Protein AF-A0A819M1W2-F1 (afdb_monomer)

Sequence (1211 aa):
MIVGWITFFLLILMVIPSSSLICFECVCNFKKFCDCSNTIDRNDSTRCIIDLKYQLNNSSIYLTGANHNSTYLNTNDHYYIDIKQSITHNKKTKDWYTLTHDIIYSCDWNYCNDLKLINIFPLTIKTTINKAWLDKNIYGNGIVAKCHHCPKKFCRNSTYLIDFNQCPIIKCTKRKTCIMSSLTNNILTNEQCFHSECSSKDSSDESNDKDDEQSKIVLNIIIFLAQNRSKFSILKMDIFCTADNCSRSTIFQEIKEQISIPTSDLAIFPSVRPTTLSSTLTTTTYEETTEILTTTTTTISNNLECYKCLCMNNNTCSCKETEQNSFETTHCIIVESFVNEEIFYTNLTHINQNSSQIYIQQFPYILIQQSIIYNKTLNDWISSTDFIYYGCNWHLCNDPYLISHLKNSVKISLNKSWLNINVLNNEILLRNCNECPNNFQCNSIDNLNIDGCPLQKCNSTCFLSNIYNYGINNEQCYQSYCATSNNISNLENDLYPIVIQGILYLNRSMHEIELSKVNIPCHATDCSSLEIFQEIKSQLIVQLSDLSVFYDLIDSTTTTTTTTTITPPPPPTTTTTTITTTQLSTTTETTTAVTMIVTTATTTVTTITATTTTKATTTATITTQYSTTTTTTKIPSFFYDQYSCNNSMLIPGLNGTCVPMIDAYDEAVDFLMNENNIVNVIEIANALSVYFGATASMDSFEQLNKTLTPLLIDNLIGVLNISLIQNSSTSFIMCQSISKTDLVLGVSFESGVGGQIIENSTKIDLINSNLTAAAIISPDSLINTGITYINMLVIDEPPIEYYRLNNSNEKIVSSSIIVAKTQTINNQIISNMNITIYFTLLPNLEYNLTNGEYYCSFYDTNTSSWIEDGCTYPIFNSNFQRYECSCNHLTSFALVWLPKTMHIKNTKYFDVEDIISLIFQMISIICFLSILIHSLIKRRINLNIELEARDLLPLISCASTILVFIFYITLGLTVYTQTESLEENICFRTSNILMFIVYYLVIFMFCTKTSVGYFNYLRFVHPYPPPSLKRLRLLLISSFLISITYVSFAIGFNSNSSYHITILYPYKICWFTPNVIHYFLTIPICIFLLLNIIMIISVIRCLMNHARNVIASDQSSKRLKMCVLVLLSSCVTQGISWLIGPLLSIINSYNVHGLTWIFVIFNGLEGVWSILLYIIIRAQRVDENARSGICETLTRSSTLSSDHCKKKYQQ

Secondary structure (DSSP, 8-state):
-HHHHHHHHHHHHTSPPP--EEEE-EEEETTS------EEEE-TTEEEEEEEE--SS--EEEEEEEETTSSS---S---EEEEEEEEEEETTTTEEEEEEEEEEEEE-STTTT-HHHHTTS-TT---B--HHHHIIIIITTS--SEEE-EEEEEEEETTS---GGGS-EEE-TT--EEEEEEEEEETTTTEEEEEEEEE-S---SS----S----EEEEEEEEETTS-TT-EEEEEEEEEE-STTTTSTTHHHHHHHH-B--SSTTTTS-SSPPPP---------------------PPPP-EEEEE-EEEES-S------EEEEETTTEEEEEEEEEETTEEEEEEEEEEETTTSSS---SSSEEEEEEEEEEETTTTEEEEEEEEEEEEE-STTTT-GGGHHHHTT-EEEEE-HHHHIIIII----S-EEEE--TTS-EEEEGGG---TTS-EEEESS-EEEEEEEEETTTTEEEEEEEE--GGG-SS-SS----EEEEEEEETTSTT-PEEEEEEEEEE-STTTTSSHHHHHHHHHEEEEE---HHHHHHHHHHH----------------------------------------------------------------------------PPP---------STTEEE-TTS-EEEHHHHHHHHHHHHT-TT----HHHHHHHHHHHHHHHTT---TTGGGTPPPHHHHHHHHHH--S-EEEE-SSEEEEEEE--SSS-EEEEEEETTTEEEEEETTTHHHHHTS--SEEEEE-HHHHHTS-EEEEEEEEESS--TTGGG--TTTT-EE-S-EEEEEEEETT--------EEEEEPPPGGGTTT-TTEEEEEEEEETTTTEEE-TTBPPPEEETTTTEEEEEESS-SEEEEEEEEGGG---SS----HHHHHHHHHHHHHHHHHHHHHHHHHHHHHH-TT----HHHHHHHHHHHHHHHHHHHHHHHHHHHHHH---SS--S--HHHHHHHHHHHHHHHHHHHHHHHHHHHHHHHHH--SSPPPHHHHHHHHHHHHHHHHHHHHHHHHHHTSGGG--EEEETTTEEEE-HHHHIIIIIHHHHHHHHHHHHHHHHHHHHHHHHHHT---HHHHHHHHHHHHHHHHHHHHHTTGGGGHHHHHTTS-GGGHHHHHHHHHHHHHTHHHHHHHHHHHHHHHHHHHHHHHHHHHHHHHHS---THHHHHTT--

Organism: NCBI:txid433720

Nearest PDB structures (foldseek):
  7wu3-assembly1_R  TM=7.769E-01  e=1.488E-05  Homo sapiens
  7wu4-assembly1_R  TM=7.727E-01  e=1.959E-05  Homo sapiens
  7wu5-assembly1_R  TM=7.811E-01  e=2.463E-05  Homo sapiens
  8tzq-assembly1_R  TM=6.657E-01  e=3.479E-03  Homo sapiens
  6kpg-assembly1_R  TM=6.162E-01  e=6.919E-03  Homo sapiens

Mean predicted aligned error: 24.03 Å

Solvent-accessible surface area (backbone atoms only — not comparable to full-atom values): 70329 Å² total; per-residue (Å²): 106,68,66,58,52,52,53,49,50,49,52,57,72,56,52,66,73,69,77,52,39,35,15,32,40,34,71,29,42,84,88,51,86,63,72,58,87,45,69,44,81,36,61,78,66,44,31,26,27,39,36,40,41,49,42,101,91,66,32,32,36,40,29,33,66,42,50,54,87,44,93,84,63,74,62,99,64,58,42,30,38,39,39,37,33,36,45,33,45,41,81,87,80,74,44,75,49,70,49,65,42,37,39,38,41,34,28,78,53,65,48,72,35,42,74,78,52,60,86,70,52,66,97,68,85,58,72,44,61,55,62,74,56,44,46,61,47,29,33,50,79,67,50,21,64,47,27,35,39,32,95,60,75,48,67,43,49,71,90,54,84,81,69,61,88,79,28,57,75,42,71,33,80,96,24,52,26,29,40,35,40,39,41,39,62,47,80,91,68,46,25,34,31,42,33,26,33,58,44,76,94,78,78,81,84,92,79,90,81,81,80,84,80,59,28,35,38,37,41,30,37,38,34,42,50,75,51,67,68,93,48,71,46,68,40,39,41,38,39,32,23,6,10,69,68,39,70,46,91,56,45,71,58,54,51,61,74,42,57,46,68,77,59,74,73,57,62,82,55,66,72,60,85,87,78,88,77,88,87,78,92,83,84,91,89,82,88,80,90,80,90,87,86,92,78,96,74,84,83,77,83,68,57,35,35,19,33,47,44,79,36,68,71,60,85,68,52,91,68,84,45,69,49,76,41,55,53,91,52,39,31,23,24,36,36,41,34,37,54,96,77,38,62,53,35,40,38,27,32,68,48,47,64,86,72,52,85,50,72,79,88,65,63,41,30,39,42,39,34,32,36,37,36,75,39,77,90,77,72,44,79,46,68,43,53,46,35,39,36,42,36,30,78,52,67,46,68,31,44,56,74,52,58,71,57,49,72,74,33,66,46,70,45,67,48,66,72,54,45,49,58,56,30,51,31,96,70,83,95,74,31,43,21,30,39,32,79,88,54,69,53,68,30,53,71,95,65,68,74,61,91,84,31,56,79,37,83,27,94,52,47,29,38,36,38,39,36,37,38,41,59,96,81,46,20,29,31,41,33,24,32,60,59,53,74,89,80,57,82,84,66,96,65,101,67,71,49,33,35,42,27,34,38,33,40,78,79,40,101,80,65,63,68,45,70,40,34,42,35,39,62,27,50,20,55,73,52,59,50,74,62,53,59,57,49,48,69,75,38,58,47,77,47,73,49,79,59,63,74,59,54,58,54,54,58,68,70,66,74,81,74,82,88,80,92,85,85,87,88,88,86,84,89,82,89,85,88,83,85,88,82,91,81,89,88,81,91,80,92,81,93,89,90,85,91,90,83,90,82,91,88,80,91,88,88,86,82,91,87,87,86,87,85,93,82,90,87,88,92,90,86,89,82,89,84,91,86,88,84,88,84,87,81,82,83,81,92,80,79,95,74,91,82,77,55,93,45,100,60,34,41,71,28,98,87,71,46,73,33,47,49,65,63,34,30,51,54,22,43,62,58,74,71,41,91,81,65,94,65,61,64,67,57,56,56,50,29,53,55,43,34,40,51,39,55,60,73,54,98,62,88,78,54,88,85,67,72,83,50,72,62,56,51,57,49,58,56,64,66,59,86,57,75,46,77,50,73,38,48,32,28,26,39,41,27,39,62,73,53,92,88,66,48,74,35,42,39,37,29,29,81,73,73,23,51,49,79,28,29,74,86,49,42,68,63,59,72,72,47,88,55,42,36,36,42,39,45,41,67,78,55,56,78,78,62,61,56,48,34,48,29,37,38,39,36,38,67,63,54,82,62,66,37,50,61,35,86,87,71,72,41,28,56,42,31,44,38,39,37,37,46,72,40,52,76,84,75,65,86,81,80,68,35,49,28,39,41,37,38,26,70,44,76,93,61,69,84,74,70,85,60,47,54,69,37,38,26,33,59,40,73,89,80,54,33,77,40,51,80,67,38,39,76,48,44,76,40,82,91,68,66,24,36,38,33,39,28,39,57,71,52,42,36,36,38,31,36,34,54,51,91,66,66,76,64,100,62,99,74,76,54,73,68,54,53,50,32,54,52,30,36,54,52,12,41,55,32,38,49,51,52,50,51,52,52,53,50,57,47,67,74,43,74,88,62,76,84,55,65,79,75,45,46,58,54,53,35,44,56,35,51,42,54,29,50,55,43,45,53,50,34,30,52,48,27,46,69,66,54,88,52,87,80,51,49,67,52,54,72,69,41,44,57,40,33,54,51,30,53,32,34,48,47,28,29,45,39,42,16,35,44,44,38,51,53,50,29,40,51,68,70,43,51,75,76,66,82,49,70,67,58,52,53,51,42,51,51,51,21,51,51,54,22,48,54,55,44,52,51,56,52,59,54,60,71,42,75,94,66,63,47,62,32,24,44,57,57,50,36,44,42,63,27,81,86,48,34,47,73,77,47,41,51,59,50,49,55,42,51,51,52,36,50,56,38,50,53,50,40,49,54,47,51,51,56,57,54,69,74,49,94,49,68,72,64,35,53,59,51,48,54,52,49,52,52,52,47,54,51,48,42,61,47,45,45,60,58,55,60,47,55,57,49,61,76,70,54,70,76,93,60,41,68,68,53,50,53,50,38,39,53,52,51,21,33,47,20,51,58,48,42,56,50,52,51,54,60,45,54,52,54,50,54,52,52,52,53,51,53,49,54,53,51,52,60,71,74,43,101,62,65,72,66,60,60,50,57,70,70,76,110

InterPro domains:
  IPR000203 GPS motif [PF01825] (855-895)
  IPR000203 GPS motif [SM00303] (852-901)
  IPR017981 GPCR, family 2-like, 7TM [PS50261] (913-1178)
  IPR046338 GAIN domain superfamily [G3DSA:2.60.220.50] (727-902)

Radius of gyration: 44.65 Å; Cα contacts (8 Å, |Δi|>4): 1919; chains: 1; bounding box: 134×113×118 Å

Foldseek 3Di:
DVVVVVVVVVVVVPPPQQQWAKWFFWKDWPVDDIDRVDIDTHHQQKKWKWKWFDDPVTTMIGTDIGGCPPPPDNDPAFQKKKWKKKWFQDPVVRDTDIDTGMIMGIGRHHHPVPPVVVVLAPPDFTKDFDSVCCCAQFCPPQAEQKAFADVDWDKDAPVDQDDSVVTDIDGLVVAGKKKKKWAADPVVRNIIIIGIDRDDPPDDDDDPPPDDTQWMKIWIKMARLLDPRQDIDTGMIMTIGRHYPSNDSCNVVVRVVRIDTDCVSSPSDDNDHDDDDDDDDDDDDDDDDDDDDDDDDDDDDQWAKWWFDKAAPDLFDPTDDIDTHGLVFKWWKWKFFDDPLGTGMIGTDMDGQQPDQAHDDDPFKKKWKWWWWQDPVVRFIDIDTGMIMTIGRHHHPSPRVCSNVCRPQKDKDFDGVCCQAQFPDPDDQKAKAQAPPPAWQKDAPVPRDSPVGDTDIARAWKKKKWFALGPPVRIITIHIHHDDPVNVPPDPDRMDTFMWIWMFHPPDPVRQTHTGMTMGRGDDHCNNDPVVVVVRSVGMDMDGDDPVVVVVVVVVVPPPDDDDDDDDDDDDDDDDDDDDDDDDDDDDYDDDDDDDDDDDDDDDDDDDDDDDDDDDDDDDDDDDDDDDDDDDDDDDDDDDDDDDPPDPQWDQALVRDTDGLVVRLVSLLVVLPDPPDPDDLVSLVVSVLSNLQSQQPDPDPPCPPRDDAQVSVLVSLQPRDDQDWDWDLFKTKGKHFQDPPWGFFWKFADHRPIIDTDIPVCPVVRVPDQTAKIKGWDPVLVPPPQWTIKIKMKGFPDHPCQQCQDVPFNKGFFGIKMAIDTDHDPPDDDFWIKMKMKHAGDPVPPPDQPAKAKAKFFQDPVVSDTHRPQKDGWDQDPSNRMTMIMGGDGGMITIIIGGNVPPPPQDLDDDPLQVLLLVLLVVLLVLLVVLVVVVVVVCVVCVPDDDDVVSVLLNQLSVLSNQLSVLLSVLLVCQLVPFDGQVQWDDDPVSVVSQLVNQLSLQLSLLSLLLSLVLVLCCQVVVPPRDDVVSSVVSSVVSNVVSCVLSVVVVVVVVDVVVVQWTRRHSGGIYGDLVNCCPSPLVSSVVSLVSSVVSLVSNVVSLVVVLVPDDDDVVSVVSVVVSVLVSLLSCLSNPVLCVLVSVLSPDDDPCNVVSSVSSSVCSSNSSVSNSVSVVVVVVVVVVVVVVVVVLVVVVVPDPDDPVVVVVVVVD

Structure (mmCIF, N/CA/C/O backbone):
data_AF-A0A819M1W2-F1
#
_entry.id   AF-A0A819M1W2-F1
#
loop_
_atom_site.group_PDB
_atom_site.id
_atom_site.type_symbol
_atom_site.label_atom_id
_atom_site.label_alt_id
_atom_site.label_comp_id
_atom_site.label_asym_id
_atom_site.label_entity_id
_atom_site.label_seq_id
_atom_site.pdbx_PDB_ins_code
_atom_site.Cartn_x
_atom_site.Cartn_y
_atom_site.Cartn_z
_atom_site.occupancy
_atom_site.B_iso_or_equiv
_atom_site.auth_seq_id
_atom_site.auth_comp_id
_atom_site.auth_asym_id
_atom_site.auth_atom_id
_atom_site.pdbx_PDB_model_num
ATOM 1 N N . MET A 1 1 ? 6.791 6.360 -49.531 1.00 41.94 1 MET A N 1
ATOM 2 C CA . MET A 1 1 ? 7.499 6.731 -48.281 1.00 41.94 1 MET A CA 1
ATOM 3 C C . MET A 1 1 ? 6.536 7.031 -47.136 1.00 41.94 1 MET A C 1
ATOM 5 O O . MET A 1 1 ? 6.600 6.296 -46.168 1.00 41.94 1 MET A O 1
ATOM 9 N N . ILE A 1 2 ? 5.624 8.014 -47.245 1.00 38.19 2 ILE A N 1
ATOM 10 C CA . ILE A 1 2 ? 4.627 8.318 -46.188 1.00 38.19 2 ILE A CA 1
ATOM 11 C C . ILE A 1 2 ? 3.790 7.081 -45.827 1.00 38.19 2 ILE A C 1
ATOM 13 O O . ILE A 1 2 ? 3.781 6.690 -44.669 1.00 38.19 2 ILE A O 1
ATOM 17 N N . VAL A 1 3 ? 3.216 6.388 -46.821 1.00 43.25 3 VAL A N 1
ATOM 18 C CA . VAL A 1 3 ? 2.511 5.105 -46.607 1.00 43.25 3 VAL A CA 1
ATOM 19 C C . VAL A 1 3 ? 3.383 4.084 -45.868 1.00 43.25 3 VAL A C 1
ATOM 21 O O . VAL A 1 3 ? 2.887 3.422 -44.977 1.00 43.25 3 VAL A O 1
ATOM 24 N N . GLY A 1 4 ? 4.687 4.018 -46.160 1.00 46.78 4 GLY A N 1
ATOM 25 C CA . GLY A 1 4 ? 5.626 3.119 -45.475 1.00 46.78 4 GLY A CA 1
ATOM 26 C C . GLY A 1 4 ? 5.853 3.467 -43.999 1.00 46.78 4 GLY A C 1
ATOM 27 O O . GLY A 1 4 ? 6.024 2.571 -43.182 1.00 46.78 4 GLY A O 1
ATOM 28 N N . TRP A 1 5 ? 5.814 4.756 -43.643 1.00 47.56 5 TRP A N 1
ATOM 29 C CA . TRP A 1 5 ? 5.827 5.201 -42.246 1.00 47.56 5 TRP A CA 1
ATOM 30 C C . TRP A 1 5 ? 4.484 4.962 -41.555 1.00 47.56 5 TRP A C 1
ATOM 32 O O . TRP A 1 5 ? 4.485 4.589 -40.391 1.00 47.56 5 TRP A O 1
ATOM 42 N N . ILE A 1 6 ? 3.361 5.105 -42.265 1.00 53.69 6 ILE A N 1
ATOM 43 C CA . ILE A 1 6 ? 2.027 4.780 -41.742 1.00 53.69 6 ILE A CA 1
ATOM 44 C C . ILE A 1 6 ? 1.894 3.269 -41.517 1.00 53.69 6 ILE A C 1
ATOM 46 O O . ILE A 1 6 ? 1.448 2.868 -40.453 1.00 53.69 6 ILE A O 1
ATOM 50 N N . THR A 1 7 ? 2.355 2.415 -42.437 1.00 47.66 7 THR A N 1
ATOM 51 C CA . THR A 1 7 ? 2.383 0.958 -42.226 1.00 47.66 7 THR A CA 1
ATOM 52 C C . THR A 1 7 ? 3.383 0.546 -41.152 1.00 47.66 7 THR A C 1
ATOM 54 O O . THR A 1 7 ? 3.137 -0.434 -40.470 1.00 47.66 7 THR A O 1
ATOM 57 N N . PHE A 1 8 ? 4.486 1.277 -40.958 1.00 50.84 8 PHE A N 1
ATOM 58 C CA . PHE A 1 8 ? 5.416 1.021 -39.851 1.00 50.84 8 PHE A CA 1
ATOM 59 C C . PHE A 1 8 ? 4.821 1.447 -38.498 1.00 50.84 8 PHE A C 1
ATOM 61 O O . PHE A 1 8 ? 4.935 0.705 -37.532 1.00 50.84 8 PHE A O 1
ATOM 68 N N . PHE A 1 9 ? 4.108 2.578 -38.437 1.00 46.59 9 PHE A N 1
ATOM 69 C CA . PHE A 1 9 ? 3.327 2.969 -37.259 1.00 46.59 9 PHE A CA 1
ATOM 70 C C . PHE A 1 9 ? 2.172 2.003 -36.985 1.00 46.59 9 PHE A C 1
ATOM 72 O O . PHE A 1 9 ? 1.950 1.662 -35.834 1.00 46.59 9 PHE A O 1
ATOM 79 N N . LEU A 1 10 ? 1.479 1.511 -38.016 1.00 47.06 10 LEU A N 1
ATOM 80 C CA . LEU A 1 10 ? 0.441 0.489 -37.871 1.00 47.06 10 LEU A CA 1
ATOM 81 C C . LEU A 1 10 ? 1.021 -0.876 -37.481 1.00 47.06 10 LEU A C 1
ATOM 83 O O . LEU A 1 10 ? 0.390 -1.559 -36.693 1.00 47.06 10 LEU A O 1
ATOM 87 N N . LEU A 1 11 ? 2.227 -1.253 -37.928 1.00 44.62 11 LEU A N 1
ATOM 88 C CA . LEU A 1 11 ? 2.926 -2.438 -37.407 1.00 44.62 11 LEU A CA 1
ATOM 89 C C . LEU A 1 11 ? 3.406 -2.256 -35.961 1.00 44.62 11 LEU A C 1
ATOM 91 O O . LEU A 1 11 ? 3.514 -3.245 -35.252 1.00 44.62 11 LEU A O 1
ATOM 95 N N . ILE A 1 12 ? 3.693 -1.028 -35.517 1.00 48.81 12 ILE A N 1
ATOM 96 C CA . ILE A 1 12 ? 4.038 -0.733 -34.116 1.00 48.81 12 ILE A CA 1
ATOM 97 C C . ILE A 1 12 ? 2.779 -0.691 -33.236 1.00 48.81 12 ILE A C 1
ATOM 99 O O . ILE A 1 12 ? 2.806 -1.201 -32.125 1.00 48.81 12 ILE A O 1
ATOM 103 N N . LEU A 1 13 ? 1.658 -0.174 -33.746 1.00 42.09 13 LEU A N 1
ATOM 104 C CA . LEU A 1 13 ? 0.332 -0.250 -33.112 1.00 42.09 13 LEU A CA 1
ATOM 105 C C . LEU A 1 13 ? -0.295 -1.656 -33.203 1.00 42.09 13 LEU A C 1
ATOM 107 O O . LEU A 1 13 ? -1.240 -1.949 -32.480 1.00 42.09 13 LEU A O 1
ATOM 111 N N . MET A 1 14 ? 0.238 -2.521 -34.071 1.00 33.59 14 MET A N 1
ATOM 112 C CA . MET A 1 14 ? -0.015 -3.966 -34.124 1.00 33.59 14 MET A CA 1
ATOM 113 C C . MET A 1 14 ? 1.194 -4.786 -33.650 1.00 33.59 14 MET A C 1
ATOM 115 O O . MET A 1 14 ? 1.277 -5.986 -33.921 1.00 33.59 14 MET A O 1
ATOM 119 N N . VAL A 1 15 ? 2.081 -4.188 -32.842 1.00 37.94 15 VAL A N 1
ATOM 120 C CA . VAL A 1 15 ? 2.662 -4.953 -31.738 1.00 37.94 15 VAL A CA 1
ATOM 121 C C . VAL A 1 15 ? 1.487 -5.203 -30.808 1.00 37.94 15 VAL A C 1
ATOM 123 O O . VAL A 1 15 ? 1.113 -4.340 -30.017 1.00 37.94 15 VAL A O 1
ATOM 126 N N . ILE A 1 16 ? 0.854 -6.363 -30.999 1.00 35.53 16 ILE A N 1
ATOM 127 C CA . ILE A 1 16 ? -0.157 -6.901 -30.091 1.00 35.53 16 ILE A CA 1
ATOM 128 C C . ILE A 1 16 ? 0.425 -6.743 -28.679 1.00 35.53 16 ILE A C 1
ATOM 130 O O . ILE A 1 16 ? 1.571 -7.173 -28.490 1.00 35.53 16 ILE A O 1
ATOM 134 N N . PRO A 1 17 ? -0.279 -6.107 -27.720 1.00 35.00 17 PRO A N 1
ATOM 135 C CA . PRO A 1 17 ? 0.204 -6.060 -26.346 1.00 35.00 17 PRO A CA 1
ATOM 136 C C . PRO A 1 17 ? 0.466 -7.503 -25.922 1.00 35.00 17 PRO A C 1
ATOM 138 O O . PRO A 1 17 ? -0.426 -8.346 -26.050 1.00 35.00 17 PRO A O 1
ATOM 141 N N . SER A 1 18 ? 1.712 -7.805 -25.545 1.00 40.34 18 SER A N 1
ATOM 142 C CA . SER A 1 18 ? 2.108 -9.161 -25.173 1.00 40.34 18 SER A CA 1
ATOM 143 C C . SER A 1 18 ? 1.205 -9.585 -24.019 1.00 40.34 18 SER A C 1
ATOM 145 O O . SER A 1 18 ? 1.023 -8.816 -23.075 1.00 40.34 18 SER A O 1
ATOM 147 N N . SER A 1 19 ? 0.447 -10.662 -24.262 1.00 48.62 19 SER A N 1
ATOM 148 C CA . SER A 1 19 ? -0.959 -10.744 -23.849 1.00 48.62 19 SER A CA 1
ATOM 149 C C . SER A 1 19 ? -1.076 -10.731 -22.337 1.00 48.62 19 SER A C 1
ATOM 151 O O . SER A 1 19 ? -0.875 -11.759 -21.687 1.00 48.62 19 SER A O 1
ATOM 153 N N . SER A 1 20 ? -1.361 -9.546 -21.809 1.00 60.16 20 SER A N 1
ATOM 154 C CA . SER A 1 20 ? -1.141 -9.238 -20.413 1.00 60.16 20 SER A CA 1
ATOM 155 C C . SER A 1 20 ? -2.147 -9.977 -19.539 1.00 60.16 20 SER A C 1
ATOM 157 O O . SER A 1 20 ? -3.313 -10.197 -19.898 1.00 60.16 20 SER A O 1
ATOM 159 N N . LEU A 1 21 ? -1.623 -10.485 -18.428 1.00 75.69 21 LEU A N 1
ATOM 160 C CA . LEU A 1 21 ? -2.304 -11.446 -17.592 1.00 75.69 21 LEU A CA 1
ATOM 161 C C . LEU A 1 21 ? -3.251 -10.699 -16.661 1.00 75.69 21 LEU A C 1
ATOM 163 O O . LEU A 1 21 ? -2.843 -10.159 -15.631 1.00 75.69 21 LEU A O 1
ATOM 167 N N . ILE A 1 22 ? -4.526 -10.676 -17.039 1.00 80.25 22 ILE A N 1
ATOM 168 C CA . ILE A 1 22 ? -5.565 -10.036 -16.238 1.00 80.25 22 ILE A CA 1
ATOM 169 C C . ILE A 1 22 ? -5.955 -10.981 -15.100 1.00 80.25 22 ILE A C 1
ATOM 171 O O . ILE A 1 22 ? -6.498 -12.064 -15.341 1.00 80.25 22 ILE A O 1
ATOM 175 N N . CYS A 1 23 ? -5.702 -10.551 -13.867 1.00 83.00 23 CYS A N 1
ATOM 176 C CA . CYS A 1 23 ? -6.100 -11.242 -12.642 1.00 83.00 23 CYS A CA 1
ATOM 177 C C . CYS A 1 23 ? -7.111 -10.387 -11.864 1.00 83.00 23 CYS A C 1
ATOM 179 O O . CYS A 1 23 ? -7.050 -9.159 -11.901 1.00 83.00 23 CYS A O 1
ATOM 181 N N . PHE A 1 24 ? -8.010 -11.011 -11.106 1.00 81.75 24 PHE A N 1
ATOM 182 C CA . PHE A 1 24 ? -8.769 -10.306 -10.068 1.00 81.75 24 PHE A CA 1
ATOM 183 C C . PHE A 1 24 ? -7.852 -9.948 -8.889 1.00 81.75 24 PHE A C 1
ATOM 185 O O . PHE A 1 24 ? -6.925 -10.709 -8.586 1.00 81.75 24 PHE A O 1
ATOM 192 N N . GLU A 1 25 ? -8.107 -8.813 -8.231 1.00 81.50 25 GLU A N 1
ATOM 193 C CA . GLU A 1 25 ? -7.425 -8.408 -6.996 1.00 81.50 25 GLU A CA 1
ATOM 194 C C . GLU A 1 25 ? -8.427 -8.086 -5.883 1.00 81.50 25 GLU A C 1
ATOM 196 O O . GLU A 1 25 ? -9.163 -7.103 -5.963 1.00 81.50 25 GLU A O 1
ATOM 201 N N . CYS A 1 26 ? -8.463 -8.924 -4.844 1.00 80.25 26 CYS A N 1
ATOM 202 C CA . CYS A 1 26 ? -9.341 -8.745 -3.689 1.00 80.25 26 CYS A CA 1
ATOM 203 C C . CYS A 1 26 ? -8.932 -9.608 -2.485 1.00 80.25 26 CYS A C 1
ATOM 205 O O . CYS A 1 26 ? -8.207 -10.600 -2.604 1.00 80.25 26 CYS A O 1
ATOM 207 N N . VAL A 1 27 ? -9.426 -9.217 -1.306 1.00 76.56 27 VAL A N 1
ATOM 208 C CA . VAL A 1 27 ? -9.202 -9.902 -0.026 1.00 76.56 27 VAL A CA 1
ATOM 209 C C . VAL A 1 27 ? -10.559 -10.269 0.574 1.00 76.56 27 VAL A C 1
ATOM 211 O O . VAL A 1 27 ? -11.311 -9.394 0.999 1.00 76.56 27 VAL A O 1
ATOM 214 N N . CYS A 1 28 ? -10.871 -11.561 0.633 1.00 72.50 28 CYS A N 1
ATOM 215 C CA . CYS A 1 28 ? -12.063 -12.072 1.301 1.00 72.50 28 CYS A CA 1
ATOM 216 C C . CYS A 1 28 ? -11.767 -12.457 2.753 1.00 72.50 28 CYS A C 1
ATOM 218 O O . CYS A 1 28 ? -10.707 -12.999 3.071 1.00 72.50 28 CYS A O 1
ATOM 220 N N . ASN A 1 29 ? -12.775 -12.316 3.609 1.00 70.25 29 ASN A N 1
ATOM 221 C CA . ASN A 1 29 ? -12.884 -13.054 4.864 1.00 70.25 29 ASN A CA 1
ATOM 222 C C . ASN A 1 29 ? -13.934 -14.153 4.663 1.00 70.25 29 ASN A C 1
ATOM 224 O O . ASN A 1 29 ? -14.989 -13.858 4.111 1.00 70.25 29 ASN A O 1
ATOM 228 N N . PHE A 1 30 ? -13.715 -15.381 5.145 1.00 58.44 30 PHE A N 1
ATOM 229 C CA . PHE A 1 30 ? -14.704 -16.471 5.013 1.00 58.44 30 PHE A CA 1
ATOM 230 C C . PHE A 1 30 ? -16.084 -16.159 5.651 1.00 58.44 30 PHE A C 1
ATOM 232 O O . PHE A 1 30 ? -17.034 -16.908 5.443 1.00 58.44 30 PHE A O 1
ATOM 239 N N . LYS A 1 31 ? -16.212 -15.067 6.424 1.00 48.91 31 LYS A N 1
ATOM 240 C CA . LYS A 1 31 ? -17.456 -14.596 7.064 1.00 48.91 31 LYS A CA 1
ATOM 241 C C . LYS A 1 31 ? -18.142 -13.397 6.371 1.00 48.91 31 LYS A C 1
ATOM 243 O O . LYS A 1 31 ? -19.151 -12.927 6.890 1.00 48.91 31 LYS A O 1
ATOM 248 N N . LYS A 1 32 ? -17.623 -12.856 5.256 1.00 43.38 32 LYS A N 1
ATOM 249 C CA . LYS A 1 32 ? -18.224 -11.712 4.524 1.00 43.38 32 LYS A CA 1
ATOM 250 C C . LYS A 1 32 ? -18.078 -11.854 3.002 1.00 43.38 32 LYS A C 1
ATOM 252 O O . LYS A 1 32 ? -17.173 -12.530 2.526 1.00 43.38 32 LYS A O 1
ATOM 257 N N . PHE A 1 33 ? -18.947 -11.178 2.246 1.00 47.94 33 PHE A N 1
ATOM 258 C CA . PHE A 1 33 ? -18.833 -11.075 0.786 1.00 47.94 33 PHE A CA 1
ATOM 259 C C . PHE A 1 33 ? -17.476 -10.494 0.359 1.00 47.94 33 PHE A C 1
ATOM 261 O O . PHE A 1 33 ? -16.971 -9.559 0.982 1.00 47.94 33 PHE A O 1
ATOM 268 N N . CYS A 1 34 ? -16.920 -11.023 -0.731 1.00 52.94 34 CYS A N 1
ATOM 269 C CA . CYS A 1 34 ? -15.766 -10.438 -1.405 1.00 52.94 34 CYS A CA 1
ATOM 270 C C . CYS A 1 34 ? -16.234 -9.347 -2.377 1.00 52.94 34 CYS A C 1
ATOM 272 O O . CYS A 1 34 ? -17.031 -9.640 -3.269 1.00 52.94 34 CYS A O 1
ATOM 274 N N . ASP A 1 35 ? -15.690 -8.133 -2.279 1.00 55.56 35 ASP A N 1
ATOM 275 C CA . ASP A 1 35 ? -15.696 -7.210 -3.417 1.00 55.56 35 ASP A CA 1
ATOM 276 C C . ASP A 1 35 ? -14.452 -7.486 -4.271 1.00 55.56 35 ASP A C 1
ATOM 278 O O . ASP A 1 35 ? -13.322 -7.238 -3.850 1.00 55.56 35 ASP A O 1
ATOM 282 N N . CYS A 1 36 ? -14.680 -8.055 -5.454 1.00 62.16 36 CYS A N 1
ATOM 283 C CA . CYS A 1 36 ? -13.659 -8.375 -6.452 1.00 62.16 36 CYS A CA 1
ATOM 284 C C . CYS A 1 36 ? -13.934 -7.656 -7.780 1.00 62.16 36 CYS A C 1
ATOM 286 O O . CYS A 1 36 ? -13.640 -8.180 -8.853 1.00 62.16 36 CYS A O 1
ATOM 288 N N . SER A 1 37 ? -14.517 -6.455 -7.713 1.00 61.28 37 SER A N 1
ATOM 289 C CA . SER A 1 37 ? -14.700 -5.563 -8.866 1.00 61.28 37 SER A CA 1
ATOM 290 C C . SER A 1 37 ? -13.372 -5.113 -9.498 1.00 61.28 37 SER A C 1
ATOM 292 O O . SER A 1 37 ? -13.317 -4.833 -10.697 1.00 61.28 37 SER A O 1
ATOM 294 N N . ASN A 1 38 ? -12.287 -5.092 -8.719 1.00 69.75 38 ASN A N 1
ATOM 295 C CA . ASN A 1 38 ? -10.957 -4.713 -9.184 1.00 69.75 38 ASN A CA 1
ATOM 296 C C . ASN A 1 38 ? -10.266 -5.847 -9.958 1.00 69.75 38 ASN A C 1
ATOM 298 O O . ASN A 1 38 ? -10.078 -6.962 -9.462 1.00 69.75 38 ASN A O 1
ATOM 302 N N . THR A 1 39 ? -9.809 -5.521 -11.168 1.00 79.69 39 THR A N 1
ATOM 303 C CA . THR A 1 39 ? -8.907 -6.362 -11.964 1.00 79.69 39 THR A CA 1
ATOM 304 C C . THR A 1 39 ? -7.582 -5.644 -12.168 1.00 79.69 39 THR A C 1
ATOM 306 O O . THR A 1 39 ? -7.542 -4.443 -12.431 1.00 79.69 39 THR A O 1
ATOM 309 N N . ILE A 1 40 ? -6.492 -6.392 -12.044 1.00 75.19 40 ILE A N 1
ATOM 310 C CA . ILE A 1 40 ? -5.130 -5.929 -12.288 1.00 75.19 40 ILE A CA 1
ATOM 311 C C . ILE A 1 40 ? -4.608 -6.544 -13.575 1.00 75.19 40 ILE A C 1
ATOM 313 O O . ILE A 1 40 ? -4.615 -7.761 -13.755 1.00 75.19 40 ILE A O 1
ATOM 317 N N . ASP A 1 41 ? -4.115 -5.680 -14.451 1.00 75.94 41 ASP A N 1
ATOM 318 C CA . ASP A 1 41 ? -3.391 -6.081 -15.646 1.00 75.94 41 ASP A CA 1
ATOM 319 C C . ASP A 1 41 ? -1.899 -6.218 -15.305 1.00 75.94 41 ASP A C 1
ATOM 321 O O . ASP A 1 41 ? -1.311 -5.336 -14.666 1.00 75.94 41 ASP A O 1
ATOM 325 N N . ARG A 1 42 ? -1.287 -7.356 -15.643 1.00 68.25 42 ARG A N 1
ATOM 326 C CA . ARG A 1 42 ? 0.077 -7.705 -15.219 1.00 68.25 42 ARG A CA 1
ATOM 327 C C . ARG A 1 42 ? 0.901 -8.230 -16.399 1.00 68.25 42 ARG A C 1
ATOM 329 O O . ARG A 1 42 ? 0.401 -8.934 -17.269 1.00 68.25 42 ARG A O 1
ATOM 336 N N . ASN A 1 43 ? 2.188 -7.884 -16.428 1.00 68.62 43 ASN A N 1
ATOM 337 C CA . ASN A 1 43 ? 3.113 -8.251 -17.510 1.00 68.62 43 ASN A CA 1
ATOM 338 C C . ASN A 1 43 ? 3.212 -9.779 -17.708 1.00 68.62 43 ASN A C 1
ATOM 340 O O . ASN A 1 43 ? 2.986 -10.542 -16.770 1.00 68.62 43 ASN A O 1
ATOM 344 N N . ASP A 1 44 ? 3.707 -10.216 -18.872 1.00 55.78 44 ASP A N 1
ATOM 345 C CA . ASP A 1 44 ? 3.913 -11.633 -19.238 1.00 55.78 44 ASP A CA 1
ATOM 346 C C . ASP A 1 44 ? 4.751 -12.451 -18.226 1.00 55.78 44 ASP A C 1
ATOM 348 O O . ASP A 1 44 ? 4.745 -13.677 -18.252 1.00 55.78 44 ASP A O 1
ATOM 352 N N . SER A 1 45 ? 5.491 -11.784 -17.331 1.00 61.72 45 SER A N 1
ATOM 353 C CA . SER A 1 45 ? 6.323 -12.391 -16.284 1.00 61.72 45 SER A CA 1
ATOM 354 C C . SER A 1 45 ? 5.583 -12.629 -14.952 1.00 61.72 45 SER A C 1
ATOM 356 O O . SER A 1 45 ? 6.164 -12.460 -13.867 1.00 61.72 45 SER A O 1
ATOM 358 N N . THR A 1 46 ? 4.282 -12.908 -15.012 1.00 68.12 46 THR A N 1
ATOM 359 C CA . THR A 1 46 ? 3.398 -13.030 -13.843 1.00 68.12 46 THR A CA 1
ATOM 360 C C . THR A 1 46 ? 2.462 -14.235 -13.959 1.00 68.12 46 THR A C 1
ATOM 362 O O . THR A 1 46 ? 2.416 -14.910 -14.984 1.00 68.12 46 THR A O 1
ATOM 365 N N . ARG A 1 47 ? 1.777 -14.558 -12.862 1.00 81.06 47 ARG A N 1
ATOM 366 C CA . ARG A 1 47 ? 0.805 -15.654 -12.738 1.00 81.06 47 ARG A CA 1
ATOM 367 C C . ARG A 1 47 ? -0.304 -15.213 -11.784 1.00 81.06 47 ARG A C 1
ATOM 369 O O . ARG A 1 47 ? 0.001 -14.547 -10.792 1.00 81.06 47 ARG A O 1
ATOM 376 N N . CYS A 1 48 ? -1.559 -15.574 -12.033 1.00 84.62 48 CYS A N 1
ATOM 377 C CA . CYS A 1 48 ? -2.600 -15.311 -11.043 1.00 84.62 48 CYS A CA 1
ATOM 378 C C . CYS A 1 48 ? -2.490 -16.337 -9.910 1.00 84.62 48 CYS A C 1
ATOM 380 O O . CYS A 1 48 ? -2.010 -17.463 -10.097 1.00 84.62 48 CYS A O 1
ATOM 382 N N . ILE A 1 49 ? -2.902 -15.917 -8.718 1.00 85.44 49 ILE A N 1
ATOM 383 C CA . ILE A 1 49 ? -2.901 -16.728 -7.507 1.00 85.44 49 ILE A CA 1
ATOM 384 C C . ILE A 1 49 ? -4.254 -16.613 -6.803 1.00 85.44 49 ILE A C 1
ATOM 386 O O . ILE A 1 49 ? -4.870 -15.543 -6.778 1.00 85.44 49 ILE A O 1
ATOM 390 N N . ILE A 1 50 ? -4.678 -17.738 -6.221 1.00 85.00 50 ILE A N 1
ATOM 391 C CA . ILE A 1 50 ? -5.654 -17.798 -5.133 1.00 85.00 50 ILE A CA 1
ATOM 392 C C . ILE A 1 50 ? -4.957 -18.443 -3.940 1.00 85.00 50 ILE A C 1
ATOM 394 O O . ILE A 1 50 ? -4.535 -19.595 -4.004 1.00 85.00 50 ILE A O 1
ATOM 398 N N . ASP A 1 51 ? -4.818 -17.669 -2.876 1.00 84.81 51 ASP A N 1
ATOM 399 C CA . ASP A 1 51 ? -4.082 -17.977 -1.654 1.00 84.81 51 ASP A CA 1
ATOM 400 C C . ASP A 1 51 ? -5.115 -18.075 -0.512 1.00 84.81 51 ASP A C 1
ATOM 402 O O . ASP A 1 51 ? -5.805 -17.104 -0.189 1.00 84.81 51 ASP A O 1
ATOM 406 N N . LEU A 1 52 ? -5.310 -19.294 0.005 1.00 82.25 52 LEU A N 1
ATOM 407 C CA . LEU A 1 52 ? -6.286 -19.640 1.043 1.00 82.25 52 LEU A CA 1
ATOM 408 C C . LEU A 1 52 ? -5.582 -19.779 2.397 1.00 82.25 52 LEU A C 1
ATOM 410 O O . LEU A 1 52 ? -5.065 -20.855 2.713 1.00 82.25 52 LEU A O 1
ATOM 414 N N . LYS A 1 53 ? -5.609 -18.731 3.227 1.00 79.38 53 LYS A N 1
ATOM 415 C CA . LYS A 1 53 ? -5.043 -18.789 4.582 1.00 79.38 53 LYS A CA 1
ATOM 416 C C . LYS A 1 53 ? -6.075 -19.257 5.591 1.00 79.38 53 LYS A C 1
ATOM 418 O O . LYS A 1 53 ? -7.127 -18.645 5.771 1.00 79.38 53 LYS A O 1
ATOM 423 N N . TYR A 1 54 ? -5.729 -20.320 6.302 1.00 75.12 54 TYR A N 1
ATOM 424 C CA . TYR A 1 54 ? -6.540 -20.912 7.354 1.00 75.12 54 TYR A CA 1
ATOM 425 C C . TYR A 1 54 ? -5.973 -20.515 8.718 1.00 75.12 54 TYR A C 1
ATOM 427 O O . TYR A 1 54 ? -4.877 -20.925 9.098 1.00 75.12 54 TYR A O 1
ATOM 435 N N . GLN A 1 55 ? -6.736 -19.717 9.465 1.00 66.44 55 GLN A N 1
ATOM 436 C CA . GLN A 1 55 ? -6.442 -19.363 10.854 1.00 66.44 55 GLN A CA 1
ATOM 437 C C . GLN A 1 55 ? -7.681 -19.634 11.704 1.00 66.44 55 GLN A C 1
ATOM 439 O O . GLN A 1 55 ? -8.788 -19.295 11.291 1.00 66.44 55 GLN A O 1
ATOM 444 N N . LEU A 1 56 ? -7.491 -20.192 12.905 1.00 50.59 56 LEU A N 1
ATOM 445 C CA . LEU A 1 56 ? -8.565 -20.696 13.779 1.00 50.59 56 LEU A CA 1
ATOM 446 C C . LEU A 1 56 ? -9.754 -19.731 13.947 1.00 50.59 56 LEU A C 1
ATOM 448 O O . LEU A 1 56 ? -10.901 -20.170 13.918 1.00 50.59 56 LEU A O 1
ATOM 452 N N . ASN A 1 57 ? -9.492 -18.424 14.054 1.00 48.50 57 ASN A N 1
ATOM 453 C CA . ASN A 1 57 ? -10.534 -17.411 14.264 1.00 48.50 57 ASN A CA 1
ATOM 454 C C . ASN A 1 57 ? -10.892 -16.614 12.991 1.00 48.50 57 ASN A C 1
ATOM 456 O O . ASN A 1 57 ? -11.972 -16.011 12.930 1.00 48.50 57 ASN A O 1
ATOM 460 N N . ASN A 1 58 ? -9.994 -16.581 11.996 1.00 56.75 58 ASN A N 1
ATOM 461 C CA . ASN A 1 58 ? -10.001 -15.590 10.917 1.00 56.75 58 ASN A CA 1
ATOM 462 C C . ASN A 1 58 ? -9.332 -16.093 9.620 1.00 56.75 58 ASN A C 1
ATOM 464 O O . ASN A 1 58 ? -8.306 -15.566 9.194 1.00 56.75 58 ASN A O 1
ATOM 468 N N . SER A 1 59 ? -9.898 -17.123 8.991 1.00 69.38 59 SER A N 1
ATOM 469 C CA . SER A 1 59 ? -9.471 -17.550 7.651 1.00 69.38 59 SER A CA 1
ATOM 470 C C . SER A 1 59 ? -9.790 -16.487 6.590 1.00 69.38 59 SER A C 1
ATOM 472 O O . SER A 1 59 ? -10.847 -15.845 6.632 1.00 69.38 59 SER A O 1
ATOM 474 N N . SER A 1 60 ? -8.907 -16.337 5.604 1.00 75.62 60 SER A N 1
ATOM 475 C CA . SER A 1 60 ? -9.009 -15.346 4.527 1.00 75.62 60 SER A CA 1
ATOM 476 C C . SER A 1 60 ? -8.600 -15.915 3.167 1.00 75.62 60 SER A C 1
ATOM 478 O O . SER A 1 60 ? -7.894 -16.920 3.076 1.00 75.62 60 SER A O 1
ATOM 480 N N . ILE A 1 61 ? -9.076 -15.272 2.098 1.00 79.19 61 ILE A N 1
ATOM 481 C CA . ILE A 1 61 ? -8.742 -15.615 0.711 1.00 79.19 61 ILE A CA 1
ATOM 482 C C . ILE A 1 61 ? -8.141 -14.386 0.043 1.00 79.19 61 ILE A C 1
ATOM 484 O O . ILE A 1 61 ? -8.762 -13.325 0.038 1.00 79.19 61 ILE A O 1
ATOM 488 N N . TYR A 1 62 ? -6.963 -14.541 -0.548 1.00 80.25 62 TYR A N 1
ATOM 489 C CA . TYR A 1 62 ? -6.301 -13.513 -1.338 1.00 80.25 62 TYR A CA 1
ATOM 490 C C . TYR A 1 62 ? -6.333 -13.925 -2.804 1.00 80.25 62 TYR A C 1
ATOM 492 O O . TYR A 1 62 ? -5.766 -14.949 -3.186 1.00 80.25 62 TYR A O 1
ATOM 500 N N . LEU A 1 63 ? -6.982 -13.113 -3.632 1.00 82.81 63 LEU A N 1
ATOM 501 C CA . LEU A 1 63 ? -6.909 -13.217 -5.083 1.00 82.81 63 LEU A CA 1
ATOM 502 C C . LEU A 1 63 ? -6.030 -12.066 -5.567 1.00 82.81 63 LEU A C 1
ATOM 504 O O . LEU A 1 63 ? -6.307 -10.917 -5.239 1.00 82.81 63 LEU A O 1
ATOM 508 N N . THR A 1 64 ? -4.937 -12.363 -6.273 1.00 81.62 64 THR A N 1
ATOM 509 C CA . THR A 1 64 ? -4.015 -11.343 -6.814 1.00 81.62 64 THR A CA 1
ATOM 510 C C . THR A 1 64 ? -3.117 -11.932 -7.916 1.00 81.62 64 THR A C 1
ATOM 512 O O . THR A 1 64 ? -3.080 -13.144 -8.136 1.00 81.62 64 THR A O 1
ATOM 515 N N . GLY A 1 65 ? -2.384 -11.074 -8.626 1.00 72.75 65 GLY A N 1
ATOM 516 C CA . GLY A 1 65 ? -1.371 -11.430 -9.617 1.00 72.75 65 GLY A CA 1
ATOM 517 C C . GLY A 1 65 ? 0.037 -11.353 -9.027 1.00 72.75 65 GLY A C 1
ATOM 518 O O . GLY A 1 65 ? 0.487 -10.288 -8.601 1.00 72.75 65 GLY A O 1
ATOM 519 N N . ALA A 1 66 ? 0.761 -12.471 -9.037 1.00 70.44 66 ALA A N 1
ATOM 520 C CA . ALA A 1 66 ? 2.100 -12.590 -8.476 1.00 70.44 66 ALA A CA 1
ATOM 521 C C . ALA A 1 66 ? 3.195 -12.577 -9.555 1.00 70.44 66 ALA A C 1
ATOM 523 O O . ALA A 1 66 ? 3.112 -13.260 -10.576 1.00 70.44 66 ALA A O 1
ATOM 524 N N . ASN A 1 67 ? 4.283 -11.851 -9.289 1.00 63.66 67 ASN A N 1
ATOM 525 C CA . ASN A 1 67 ? 5.491 -11.879 -10.118 1.00 63.66 67 ASN A CA 1
ATOM 526 C C . ASN A 1 67 ? 6.233 -13.222 -9.972 1.00 63.66 67 ASN A C 1
ATOM 528 O O . ASN A 1 67 ? 6.281 -13.775 -8.869 1.00 63.66 67 ASN A O 1
ATOM 532 N N . HIS A 1 68 ? 6.923 -13.687 -11.025 1.00 55.97 68 HIS A N 1
ATOM 533 C CA . HIS A 1 68 ? 7.795 -14.878 -10.953 1.00 55.97 68 HIS A CA 1
ATOM 534 C C . HIS A 1 68 ? 8.861 -14.809 -9.838 1.00 55.97 68 HIS A C 1
ATOM 536 O O . HIS A 1 68 ? 9.243 -15.835 -9.284 1.00 55.97 68 HIS A O 1
ATOM 542 N N . ASN A 1 69 ? 9.318 -13.598 -9.490 1.00 48.88 69 ASN A N 1
ATOM 543 C CA . ASN A 1 69 ? 10.303 -13.347 -8.429 1.00 48.88 69 ASN A CA 1
ATOM 544 C C . ASN A 1 69 ? 9.672 -13.070 -7.047 1.00 48.88 69 ASN A C 1
ATOM 546 O O . ASN A 1 69 ? 10.359 -12.583 -6.150 1.00 48.88 69 ASN A O 1
ATOM 550 N N . SER A 1 70 ? 8.372 -13.324 -6.863 1.00 50.00 70 SER A N 1
ATOM 551 C CA . SER A 1 70 ? 7.769 -13.324 -5.524 1.00 50.00 70 SER A CA 1
ATOM 552 C C . SER A 1 70 ? 8.350 -14.459 -4.669 1.00 50.00 70 SER A C 1
ATOM 554 O O . SER A 1 70 ? 8.874 -15.447 -5.182 1.00 50.00 70 SER A O 1
ATOM 556 N N . THR A 1 71 ? 8.267 -14.331 -3.345 1.00 43.53 71 THR A N 1
ATOM 557 C CA . THR A 1 71 ? 8.845 -15.286 -2.378 1.00 43.53 71 THR A CA 1
ATOM 558 C C . THR A 1 71 ? 8.237 -16.695 -2.440 1.00 43.53 71 THR A C 1
ATOM 560 O O . THR A 1 71 ? 8.813 -17.635 -1.895 1.00 43.53 71 THR A O 1
ATOM 563 N N . TYR A 1 72 ? 7.118 -16.867 -3.147 1.00 52.97 72 TYR A N 1
ATOM 564 C CA . TYR A 1 72 ? 6.317 -18.090 -3.239 1.00 52.97 72 TYR A CA 1
ATOM 565 C C . TYR A 1 72 ? 6.742 -19.007 -4.405 1.00 52.97 72 TYR A C 1
ATOM 567 O O . TYR A 1 72 ? 5.918 -19.430 -5.211 1.00 52.97 72 TYR A O 1
ATOM 575 N N . LEU A 1 73 ? 8.039 -19.318 -4.484 1.00 55.16 73 LEU A N 1
ATOM 576 C CA . LEU A 1 73 ? 8.680 -20.263 -5.419 1.00 55.16 73 LEU A CA 1
ATOM 577 C C . LEU A 1 73 ? 8.730 -19.894 -6.917 1.00 55.16 73 LEU A C 1
ATOM 579 O O . LEU A 1 73 ? 7.726 -19.695 -7.603 1.00 55.16 73 LEU A O 1
ATOM 583 N N . ASN A 1 74 ? 9.955 -19.960 -7.446 1.00 56.81 74 ASN A N 1
ATOM 584 C CA . ASN A 1 74 ? 10.312 -19.835 -8.860 1.00 56.81 74 ASN A CA 1
ATOM 585 C C . ASN A 1 74 ? 10.215 -21.203 -9.574 1.00 56.81 74 ASN A C 1
ATOM 587 O O . ASN A 1 74 ? 11.224 -21.878 -9.774 1.00 56.81 74 ASN A O 1
ATOM 591 N N . THR A 1 75 ? 8.999 -21.663 -9.879 1.00 62.44 75 THR A N 1
ATOM 592 C CA . THR A 1 75 ? 8.755 -22.950 -10.557 1.00 62.44 75 THR A CA 1
ATOM 593 C C . THR A 1 75 ? 8.899 -22.849 -12.080 1.00 62.44 75 THR A C 1
ATOM 595 O O . THR A 1 75 ? 8.481 -21.865 -12.677 1.00 62.44 75 THR A O 1
ATOM 598 N N . ASN A 1 76 ? 9.394 -23.906 -12.738 1.00 61.50 76 ASN A N 1
ATOM 599 C CA . ASN A 1 76 ? 9.448 -23.988 -14.213 1.00 61.50 76 ASN A CA 1
ATOM 600 C C . ASN A 1 76 ? 8.073 -24.214 -14.882 1.00 61.50 76 ASN A C 1
ATOM 602 O O . ASN A 1 76 ? 7.968 -24.155 -16.103 1.00 61.50 76 ASN A O 1
ATOM 606 N N . ASP A 1 77 ? 7.047 -24.541 -14.098 1.00 71.31 77 ASP A N 1
ATOM 607 C CA . ASP A 1 77 ? 5.666 -24.745 -14.535 1.00 71.31 77 ASP A CA 1
ATOM 608 C C . ASP A 1 77 ? 4.778 -23.968 -13.559 1.00 71.31 77 ASP A C 1
ATOM 610 O O . ASP A 1 77 ? 4.858 -24.169 -12.343 1.00 71.31 77 ASP A O 1
ATOM 614 N N . HIS A 1 78 ? 4.011 -23.010 -14.076 1.00 76.00 78 HIS A N 1
ATOM 615 C CA . HIS A 1 78 ? 3.234 -22.069 -13.267 1.00 76.00 78 HIS A CA 1
ATOM 616 C C . HIS A 1 78 ? 1.805 -22.545 -12.991 1.00 76.00 78 HIS A C 1
ATOM 618 O O . HIS A 1 78 ? 1.087 -21.861 -12.272 1.00 76.00 78 HIS A O 1
ATOM 624 N N . TYR A 1 79 ? 1.411 -23.719 -13.503 1.00 83.88 79 TYR A N 1
ATOM 625 C CA . TYR A 1 79 ? 0.106 -24.313 -13.226 1.00 83.88 79 TYR A CA 1
ATOM 626 C C . TYR A 1 79 ? 0.203 -25.410 -12.153 1.00 83.88 79 TYR A C 1
ATOM 628 O O . TYR A 1 79 ? 0.452 -26.586 -12.445 1.00 83.88 79 TYR A O 1
ATOM 636 N N . TYR A 1 80 ? 0.052 -25.012 -10.889 1.00 85.25 80 TYR A N 1
ATOM 637 C CA . TYR A 1 80 ? 0.282 -25.876 -9.728 1.00 85.25 80 TYR A CA 1
ATOM 638 C C . TYR A 1 80 ? -0.554 -25.480 -8.500 1.00 85.25 80 TYR A C 1
ATOM 640 O O . TYR A 1 80 ? -1.152 -24.408 -8.453 1.00 85.25 80 TYR A O 1
ATOM 648 N N . ILE A 1 81 ? -0.560 -26.359 -7.496 1.00 86.12 81 ILE A N 1
ATOM 649 C CA . ILE A 1 81 ? -1.044 -26.086 -6.135 1.00 86.12 81 ILE A CA 1
ATOM 650 C C . ILE A 1 81 ? 0.137 -26.253 -5.176 1.00 86.12 81 ILE A C 1
ATOM 652 O O . ILE A 1 81 ? 0.810 -27.280 -5.260 1.00 86.12 81 ILE A O 1
ATOM 656 N N . ASP A 1 82 ? 0.392 -25.283 -4.297 1.00 86.62 82 ASP A N 1
ATOM 657 C CA . ASP A 1 82 ? 1.242 -25.435 -3.105 1.00 86.62 82 ASP A CA 1
ATOM 658 C C . ASP A 1 82 ? 0.362 -25.555 -1.846 1.00 86.62 82 ASP A C 1
ATOM 660 O O . ASP A 1 82 ? -0.686 -24.918 -1.752 1.00 86.62 82 ASP A O 1
ATOM 664 N N . ILE A 1 83 ? 0.755 -26.407 -0.900 1.00 86.94 83 ILE A N 1
ATOM 665 C CA . ILE A 1 83 ? -0.032 -26.800 0.276 1.00 86.94 83 ILE A CA 1
ATOM 666 C C . ILE A 1 83 ? 0.874 -26.780 1.516 1.00 86.94 83 ILE A C 1
ATOM 668 O O . ILE A 1 83 ? 1.792 -27.598 1.619 1.00 86.94 83 ILE A O 1
ATOM 672 N N . LYS A 1 84 ? 0.593 -25.894 2.486 1.00 88.00 84 LYS A N 1
ATOM 673 C CA . LYS A 1 84 ? 1.281 -25.806 3.795 1.00 88.00 84 LYS A CA 1
ATOM 674 C C . LYS A 1 84 ? 0.438 -26.494 4.874 1.00 88.00 84 LYS A C 1
ATOM 676 O O . LYS A 1 84 ? -0.565 -25.952 5.348 1.00 88.00 84 LYS A O 1
ATOM 681 N N . GLN A 1 85 ? 0.848 -27.688 5.293 1.00 89.44 85 GLN A N 1
ATOM 682 C CA . GLN A 1 85 ? 0.141 -28.515 6.280 1.00 89.44 85 GLN A CA 1
ATOM 683 C C . GLN A 1 85 ? 1.014 -28.875 7.480 1.00 89.44 85 GLN A C 1
ATOM 685 O O . GLN A 1 85 ? 2.236 -28.936 7.371 1.00 89.44 85 GLN A O 1
ATOM 690 N N . SER A 1 86 ? 0.383 -29.156 8.619 1.00 88.75 86 SER A N 1
ATOM 691 C CA . SER A 1 86 ? 0.998 -29.907 9.712 1.00 88.75 86 SER A CA 1
ATOM 692 C C . SER A 1 86 ? 0.196 -31.170 10.000 1.00 88.75 86 SER A C 1
ATOM 694 O O . SER A 1 86 ? -1.022 -31.197 9.843 1.00 88.75 86 SER A O 1
ATOM 696 N N . ILE A 1 87 ? 0.898 -32.225 10.398 1.00 89.81 87 ILE A N 1
ATOM 697 C CA . ILE A 1 87 ? 0.336 -33.479 10.894 1.00 89.81 87 ILE A CA 1
ATOM 698 C C . ILE A 1 87 ? 0.843 -33.622 12.327 1.00 89.81 87 ILE A C 1
ATOM 700 O O . ILE A 1 87 ? 2.046 -33.816 12.534 1.00 89.81 87 ILE A O 1
ATOM 704 N N . THR A 1 88 ? -0.048 -33.488 13.308 1.00 89.06 88 THR A N 1
ATOM 705 C CA . THR A 1 88 ? 0.325 -33.343 14.724 1.00 89.06 88 THR A CA 1
ATOM 706 C C . THR A 1 88 ? -0.335 -34.397 15.606 1.00 89.06 88 THR A C 1
ATOM 708 O O . THR A 1 88 ? -1.490 -34.758 15.393 1.00 89.06 88 THR A O 1
ATOM 711 N N . HIS A 1 89 ? 0.407 -34.902 16.597 1.00 86.56 89 HIS A N 1
ATOM 712 C CA . HIS A 1 89 ? -0.092 -35.861 17.581 1.00 86.56 89 HIS A CA 1
ATOM 713 C C . HIS A 1 89 ? -0.737 -35.147 18.776 1.00 86.56 89 HIS A C 1
ATOM 715 O O . HIS A 1 89 ? -0.043 -34.647 19.673 1.00 86.56 89 HIS A O 1
ATOM 721 N N . ASN A 1 90 ? -2.063 -35.224 18.861 1.00 82.06 90 ASN A N 1
ATOM 722 C CA . ASN A 1 90 ? -2.817 -34.762 20.016 1.00 82.06 90 ASN A CA 1
ATOM 723 C C . ASN A 1 90 ? -2.586 -35.719 21.202 1.00 82.06 90 ASN A C 1
ATOM 725 O O . ASN A 1 90 ? -3.018 -36.875 21.213 1.00 82.06 90 ASN A O 1
ATOM 729 N N . LYS A 1 91 ? -1.904 -35.225 22.242 1.00 75.62 91 LYS A N 1
ATOM 730 C CA . LYS A 1 91 ? -1.570 -35.988 23.462 1.00 75.62 91 LYS A CA 1
ATOM 731 C C . LYS A 1 91 ? -2.780 -36.555 24.208 1.00 75.62 91 LYS A C 1
ATOM 733 O O . LYS A 1 91 ? -2.639 -37.586 24.865 1.00 75.62 91 LYS A O 1
ATOM 738 N N . LYS A 1 92 ? -3.925 -35.866 24.165 1.00 78.50 92 LYS A N 1
ATOM 739 C CA . LYS A 1 92 ? -5.125 -36.210 24.941 1.00 78.50 92 LYS A CA 1
ATOM 740 C C . LYS A 1 92 ? -5.902 -37.336 24.262 1.00 78.50 92 LYS A C 1
ATOM 742 O O . LYS A 1 92 ? -6.269 -38.298 24.928 1.00 78.50 92 LYS A O 1
ATOM 747 N N . THR A 1 93 ? -6.088 -37.255 22.943 1.00 81.44 93 THR A N 1
ATOM 748 C CA . THR A 1 93 ? -6.795 -38.288 22.162 1.00 81.44 93 THR A CA 1
ATOM 749 C C . THR A 1 93 ? -5.910 -39.474 21.774 1.00 81.44 93 THR A C 1
ATOM 751 O O . THR A 1 93 ? -6.439 -40.552 21.513 1.00 81.44 93 THR A O 1
ATOM 754 N N . LYS A 1 94 ? -4.576 -39.305 21.756 1.00 80.94 94 LYS A N 1
ATOM 755 C CA . LYS A 1 94 ? -3.615 -40.254 21.153 1.00 80.94 94 LYS A CA 1
ATOM 756 C C . LYS A 1 94 ? -3.934 -40.511 19.677 1.00 80.94 94 LYS A C 1
ATOM 758 O O . LYS A 1 94 ? -3.942 -41.649 19.192 1.00 80.94 94 LYS A O 1
ATOM 763 N N . ASP A 1 95 ? -4.239 -39.426 18.973 1.00 83.94 95 ASP A N 1
ATOM 764 C CA . ASP A 1 95 ? -4.484 -39.449 17.541 1.00 83.94 95 ASP A CA 1
ATOM 765 C C . ASP A 1 95 ? -3.724 -38.358 16.795 1.00 83.94 95 ASP A C 1
ATOM 767 O O . ASP A 1 95 ? -3.332 -37.338 17.366 1.00 83.94 95 ASP A O 1
ATOM 771 N N . TRP A 1 96 ? -3.528 -38.601 15.503 1.00 86.88 96 TRP A N 1
ATOM 772 C CA . TRP A 1 96 ? -2.904 -37.660 14.588 1.00 86.88 96 TRP A CA 1
ATOM 773 C C . TRP A 1 96 ? -3.972 -36.939 13.785 1.00 86.88 96 TRP A C 1
ATOM 775 O O . TRP A 1 96 ? -4.871 -37.565 13.227 1.00 86.88 96 TRP A O 1
ATOM 785 N N . TYR A 1 97 ? -3.847 -35.622 13.689 1.00 86.94 97 TYR A N 1
ATOM 786 C CA . TYR A 1 97 ? -4.744 -34.794 12.895 1.00 86.94 97 TYR A CA 1
ATOM 787 C C . TYR A 1 97 ? -3.948 -33.872 11.970 1.00 86.94 97 TYR A C 1
ATOM 789 O O . TYR A 1 97 ? -2.823 -33.475 12.282 1.00 86.94 97 TYR A O 1
ATOM 797 N N . THR A 1 98 ? -4.530 -33.570 10.808 1.00 85.44 98 THR A N 1
ATOM 798 C CA . THR A 1 98 ? -3.902 -32.746 9.769 1.00 85.44 98 THR A CA 1
ATOM 799 C C . THR A 1 98 ? -4.529 -31.354 9.761 1.00 85.44 98 THR A C 1
ATOM 801 O O . THR A 1 98 ? -5.707 -31.211 9.424 1.00 85.44 98 THR A O 1
ATOM 804 N N . LEU A 1 99 ? -3.740 -30.331 10.092 1.00 82.50 99 LEU A N 1
ATOM 805 C CA . LEU A 1 99 ? -4.099 -28.921 9.942 1.00 82.50 99 LEU A CA 1
ATOM 806 C C . LEU A 1 99 ? -3.559 -28.382 8.619 1.00 82.50 99 LEU A C 1
ATOM 808 O O . LEU A 1 99 ? -2.390 -28.578 8.290 1.00 82.50 99 LEU A O 1
ATOM 812 N N . THR A 1 100 ? -4.392 -27.646 7.886 1.00 84.31 100 THR A N 1
ATOM 813 C CA . THR A 1 100 ? -3.947 -26.829 6.748 1.00 84.31 100 THR A CA 1
ATOM 814 C C . THR A 1 100 ? -3.799 -25.391 7.217 1.00 84.31 100 THR A C 1
ATOM 816 O O . THR A 1 100 ? -4.637 -24.926 7.980 1.00 84.31 100 THR A O 1
ATOM 819 N N . HIS A 1 101 ? -2.739 -24.716 6.778 1.00 81.62 101 HIS A N 1
ATOM 820 C CA . HIS A 1 101 ? -2.451 -23.314 7.104 1.00 81.62 101 HIS A CA 1
ATOM 821 C C . HIS A 1 101 ? -2.601 -22.432 5.865 1.00 81.62 101 HIS A C 1
ATOM 823 O O . HIS A 1 101 ? -3.051 -21.296 5.964 1.00 81.62 101 HIS A O 1
ATOM 829 N N . ASP A 1 102 ? -2.201 -22.965 4.710 1.00 84.00 102 ASP A N 1
ATOM 830 C CA . ASP A 1 102 ? -2.124 -22.249 3.441 1.00 84.00 102 ASP A CA 1
ATOM 831 C C . ASP A 1 102 ? -2.372 -23.232 2.284 1.00 84.00 102 ASP A C 1
ATOM 833 O O . ASP A 1 102 ? -1.849 -24.356 2.310 1.00 84.00 102 ASP A O 1
ATOM 837 N N . ILE A 1 103 ? -3.159 -22.824 1.287 1.00 84.88 103 ILE A N 1
ATOM 838 C CA . ILE A 1 103 ? -3.242 -23.480 -0.025 1.00 84.88 103 ILE A CA 1
ATOM 839 C C . ILE A 1 103 ? -3.148 -22.395 -1.098 1.00 84.88 103 ILE A C 1
ATOM 841 O O . ILE A 1 103 ? -4.039 -21.555 -1.211 1.00 84.88 103 ILE A O 1
ATOM 845 N N . ILE A 1 104 ? -2.099 -22.457 -1.915 1.00 86.62 104 ILE A N 1
ATOM 846 C CA . ILE A 1 104 ? -1.817 -21.497 -2.982 1.00 86.62 104 ILE A CA 1
ATOM 847 C C . ILE A 1 104 ? -2.048 -22.184 -4.329 1.00 86.62 104 ILE A C 1
ATOM 849 O O . ILE A 1 104 ? -1.224 -22.974 -4.791 1.00 86.62 104 ILE A O 1
ATOM 853 N N . TYR A 1 105 ? -3.162 -21.866 -4.980 1.00 86.38 105 TYR A N 1
ATOM 854 C CA . TYR A 1 105 ? -3.431 -22.231 -6.369 1.00 86.38 105 TYR A CA 1
ATOM 855 C C . TYR A 1 105 ? -2.767 -21.205 -7.289 1.00 86.38 105 TYR A C 1
ATOM 857 O O . TYR A 1 105 ? -2.947 -20.003 -7.095 1.00 86.38 105 TYR A O 1
ATOM 865 N N . SER A 1 106 ? -2.021 -21.655 -8.300 1.00 85.38 106 SER A N 1
ATOM 866 C CA . SER A 1 106 ? -1.386 -20.766 -9.277 1.00 85.38 106 SER A CA 1
ATOM 867 C C . SER A 1 106 ? -1.575 -21.241 -10.715 1.00 85.38 106 SER A C 1
ATOM 869 O O . SER A 1 106 ? -1.653 -22.443 -10.986 1.00 85.38 106 SER A O 1
ATOM 871 N N . CYS A 1 107 ? -1.705 -20.278 -11.629 1.00 84.56 107 CYS A N 1
ATOM 872 C CA . CYS A 1 107 ? -2.089 -20.494 -13.019 1.00 84.56 107 CYS A CA 1
ATOM 873 C C . CYS A 1 107 ? -1.678 -19.306 -13.913 1.00 84.56 107 CYS A C 1
ATOM 875 O O . CYS A 1 107 ? -1.477 -18.185 -13.438 1.00 84.56 107 CYS A O 1
ATOM 877 N N . ASP A 1 108 ? -1.541 -19.558 -15.216 1.00 81.44 108 ASP A N 1
ATOM 878 C CA . ASP A 1 108 ? -0.933 -18.648 -16.195 1.00 81.44 108 ASP A CA 1
ATOM 879 C C . ASP A 1 108 ? -1.852 -18.302 -17.387 1.00 81.44 108 ASP A C 1
ATOM 881 O O . ASP A 1 108 ? -1.408 -18.231 -18.532 1.00 81.44 108 ASP A O 1
ATOM 885 N N . TRP A 1 109 ? -3.145 -18.062 -17.123 1.00 81.38 109 TRP A N 1
ATOM 886 C CA . TRP A 1 109 ? -4.097 -17.524 -18.110 1.00 81.38 109 TRP A CA 1
ATOM 887 C C . TRP A 1 109 ? -5.091 -16.516 -17.502 1.00 81.38 109 TRP A C 1
ATOM 889 O O . TRP A 1 109 ? -5.343 -16.526 -16.297 1.00 81.38 109 TRP A O 1
ATOM 899 N N . ASN A 1 110 ? -5.659 -15.632 -18.330 1.00 78.69 110 ASN A N 1
ATOM 900 C CA . ASN A 1 110 ? -6.519 -14.536 -17.862 1.00 78.69 110 ASN A CA 1
ATOM 901 C C . ASN A 1 110 ? -7.735 -15.056 -17.087 1.00 78.69 110 ASN A C 1
ATOM 903 O O . ASN A 1 110 ? -8.375 -16.028 -17.493 1.00 78.69 110 ASN A O 1
ATOM 907 N N . TYR A 1 111 ? -8.052 -14.382 -15.981 1.00 72.00 111 TYR A N 1
ATOM 908 C CA . TYR A 1 111 ? -9.140 -14.727 -15.063 1.00 72.00 111 TYR A CA 1
ATOM 909 C C . TYR A 1 111 ? -9.060 -16.157 -14.498 1.00 72.00 111 TYR A C 1
ATOM 911 O O . TYR A 1 111 ? -10.054 -16.692 -14.013 1.00 72.00 111 TYR A O 1
ATOM 919 N N . CYS A 1 112 ? -7.881 -16.793 -14.490 1.00 76.81 112 CYS A N 1
ATOM 920 C CA . CYS A 1 112 ? -7.710 -18.097 -13.842 1.00 76.81 112 CYS A CA 1
ATOM 921 C C . CYS A 1 112 ? -7.831 -18.032 -12.306 1.00 76.81 112 CYS A C 1
ATOM 923 O O . CYS A 1 112 ? -7.899 -19.071 -11.652 1.00 76.81 112 CYS A O 1
ATOM 925 N N . ASN A 1 113 ? -7.923 -16.818 -11.745 1.00 79.44 113 ASN A N 1
ATOM 926 C CA . ASN A 1 113 ? -8.375 -16.543 -10.387 1.00 79.44 113 ASN A CA 1
ATOM 927 C C . ASN A 1 113 ? -9.794 -15.918 -10.318 1.00 79.44 113 ASN A C 1
ATOM 929 O O . ASN A 1 113 ? -10.047 -15.067 -9.472 1.00 79.44 113 ASN A O 1
ATOM 933 N N . ASP A 1 114 ? -10.729 -16.299 -11.200 1.00 74.56 114 ASP A N 1
ATOM 934 C CA . ASP A 1 114 ? -12.155 -15.928 -11.082 1.00 74.56 114 ASP A CA 1
ATOM 935 C C . ASP A 1 114 ? -12.746 -16.432 -9.750 1.00 74.56 114 ASP A C 1
ATOM 937 O O . ASP A 1 114 ? -12.561 -17.592 -9.374 1.00 74.56 114 ASP A O 1
ATOM 941 N N . LEU A 1 115 ? -13.508 -15.571 -9.064 1.00 67.12 115 LEU A N 1
ATOM 942 C CA . LEU A 1 115 ? -14.248 -15.891 -7.839 1.00 67.12 115 LEU A CA 1
ATOM 943 C C . LEU A 1 115 ? -15.105 -17.162 -7.988 1.00 67.12 115 LEU A C 1
ATOM 945 O O . LEU A 1 115 ? -15.231 -17.946 -7.049 1.00 67.12 115 LEU A O 1
ATOM 949 N N . LYS A 1 116 ? -15.649 -17.405 -9.189 1.00 69.25 116 LYS A N 1
ATOM 950 C CA . LYS A 1 116 ? -16.429 -18.608 -9.515 1.00 69.25 116 LYS A CA 1
ATOM 951 C C . LYS A 1 116 ? -15.654 -19.900 -9.274 1.00 69.25 116 LYS A C 1
ATOM 953 O O . LYS A 1 116 ? -16.286 -20.901 -8.966 1.00 69.25 116 LYS A O 1
ATOM 958 N N . LEU A 1 117 ? -14.324 -19.890 -9.403 1.00 63.09 117 LEU A N 1
ATOM 959 C CA . LEU A 1 117 ? -13.472 -21.061 -9.185 1.00 63.09 117 LEU A CA 1
ATOM 960 C C . LEU A 1 117 ? -13.273 -21.365 -7.693 1.00 63.09 117 LEU A C 1
ATOM 962 O O . LEU A 1 117 ? -13.128 -22.534 -7.348 1.00 63.09 117 LEU A O 1
ATOM 966 N N . ILE A 1 118 ? -13.351 -20.359 -6.805 1.00 62.66 118 ILE A N 1
ATOM 967 C CA . ILE A 1 118 ? -13.232 -20.545 -5.344 1.00 62.66 118 ILE A CA 1
ATOM 968 C C . ILE A 1 118 ? -14.255 -21.571 -4.851 1.00 62.66 118 ILE A C 1
ATOM 970 O O . ILE A 1 118 ? -13.898 -22.516 -4.152 1.00 62.66 118 ILE A O 1
ATOM 974 N N . ASN A 1 119 ? -15.509 -21.424 -5.284 1.00 55.56 119 ASN A N 1
ATOM 975 C CA . ASN A 1 119 ? -16.626 -22.290 -4.893 1.00 55.56 119 ASN A CA 1
ATOM 976 C C . ASN A 1 119 ? -16.520 -23.725 -5.450 1.00 55.56 119 ASN A C 1
ATOM 978 O O . ASN A 1 119 ? -17.346 -24.569 -5.113 1.00 55.56 119 ASN A O 1
ATOM 982 N N . ILE A 1 120 ? -15.531 -24.001 -6.307 1.00 57.09 120 ILE A N 1
ATOM 983 C CA . ILE A 1 120 ? -15.263 -25.314 -6.911 1.00 57.09 120 ILE A CA 1
ATOM 984 C C . ILE A 1 120 ? -13.931 -25.893 -6.401 1.00 57.09 120 ILE A C 1
ATOM 986 O O . ILE A 1 120 ? -13.607 -27.043 -6.695 1.00 57.09 120 ILE A O 1
ATOM 990 N N . PHE A 1 121 ? -13.134 -25.142 -5.632 1.00 62.19 121 PHE A N 1
ATOM 991 C CA . PHE A 1 121 ? -11.908 -25.688 -5.062 1.00 62.19 121 PHE A CA 1
ATOM 992 C C . PHE A 1 121 ? -12.196 -26.571 -3.845 1.00 62.19 121 PHE A C 1
ATOM 994 O O . PHE A 1 121 ? -12.958 -26.184 -2.956 1.00 62.19 121 PHE A O 1
ATOM 1001 N N . PRO A 1 122 ? -11.523 -27.727 -3.728 1.00 57.69 122 PRO A N 1
ATOM 1002 C CA . PRO A 1 122 ? -11.553 -28.503 -2.501 1.00 57.69 122 PRO A CA 1
ATOM 1003 C C . PRO A 1 122 ? -10.859 -27.727 -1.370 1.00 57.69 122 PRO A C 1
ATOM 1005 O O . PRO A 1 122 ? -9.631 -27.676 -1.281 1.00 57.69 122 PRO A O 1
ATOM 1008 N N . LEU A 1 123 ? -11.648 -27.205 -0.428 1.00 56.53 123 LEU A N 1
ATOM 1009 C CA . LEU A 1 123 ? -11.177 -26.628 0.846 1.00 56.53 123 LEU A CA 1
ATOM 1010 C C . LEU A 1 123 ? -10.480 -27.668 1.762 1.00 56.53 123 LEU A C 1
ATOM 1012 O O . LEU A 1 123 ? -10.119 -27.381 2.902 1.00 56.53 123 LEU A O 1
ATOM 1016 N N . THR A 1 124 ? -10.333 -28.910 1.291 1.00 60.66 124 THR A N 1
ATOM 1017 C CA . THR A 1 124 ? -10.062 -30.108 2.091 1.00 60.66 124 THR A CA 1
ATOM 1018 C C . THR A 1 124 ? -9.011 -31.049 1.489 1.00 60.66 124 THR A C 1
ATOM 1020 O O . THR A 1 124 ? -9.014 -32.227 1.846 1.00 60.66 124 THR A O 1
ATOM 1023 N N . ILE A 1 125 ? -8.088 -30.578 0.632 1.00 70.94 125 ILE A N 1
ATOM 1024 C CA . ILE A 1 125 ? -6.961 -31.406 0.141 1.00 70.94 125 ILE A CA 1
ATOM 1025 C C . ILE A 1 125 ? -6.055 -31.800 1.323 1.00 70.94 125 ILE A C 1
ATOM 1027 O O . ILE A 1 125 ? -5.099 -31.101 1.645 1.00 70.94 125 ILE A O 1
ATOM 1031 N N . LYS A 1 126 ? -6.345 -32.912 2.003 1.00 77.69 126 LYS A N 1
ATOM 1032 C CA . LYS A 1 126 ? -5.618 -33.364 3.201 1.00 77.69 126 LYS A CA 1
ATOM 1033 C C . LYS A 1 126 ? -4.571 -34.412 2.842 1.00 77.69 126 LYS A C 1
ATOM 1035 O O . LYS A 1 126 ? -4.902 -35.472 2.313 1.00 77.69 126 LYS A O 1
ATOM 1040 N N . THR A 1 127 ? -3.311 -34.150 3.190 1.00 82.94 127 THR A N 1
ATOM 1041 C CA . THR A 1 127 ? -2.293 -35.207 3.231 1.00 82.94 127 THR A CA 1
ATOM 1042 C C . THR A 1 127 ? -2.629 -36.223 4.320 1.00 82.94 127 THR A C 1
ATOM 1044 O O . THR A 1 127 ? -3.122 -35.881 5.399 1.00 82.94 127 THR A O 1
ATOM 1047 N N . THR A 1 128 ? -2.344 -37.491 4.035 1.00 82.75 128 THR A N 1
ATOM 1048 C CA . THR A 1 128 ? -2.474 -38.594 4.992 1.00 82.75 128 THR A CA 1
ATOM 1049 C C . THR A 1 128 ? -1.171 -39.379 5.061 1.00 82.75 128 THR A C 1
ATOM 1051 O O . THR A 1 128 ? -0.486 -39.552 4.055 1.00 82.75 128 THR A O 1
ATOM 1054 N N . ILE A 1 129 ? -0.829 -39.847 6.261 1.00 88.19 129 ILE A N 1
ATOM 1055 C CA . ILE A 1 129 ? 0.320 -40.714 6.545 1.00 88.19 129 ILE A CA 1
ATOM 1056 C C . ILE A 1 129 ? -0.186 -41.855 7.435 1.00 88.19 129 ILE A C 1
ATOM 1058 O O . ILE A 1 129 ? -1.098 -41.663 8.239 1.00 88.19 129 ILE A O 1
ATOM 1062 N N . ASN A 1 130 ? 0.382 -43.054 7.301 1.00 89.94 130 ASN A N 1
ATOM 1063 C CA . ASN A 1 130 ? -0.007 -44.203 8.116 1.00 89.94 130 ASN A CA 1
ATOM 1064 C C . ASN A 1 130 ? 0.181 -43.924 9.627 1.00 89.94 130 ASN A C 1
ATOM 1066 O O . ASN A 1 130 ? 1.309 -43.752 10.094 1.00 89.94 130 ASN A O 1
ATOM 1070 N N . LYS A 1 131 ? -0.918 -43.935 10.398 1.00 88.06 131 LYS A N 1
ATOM 1071 C CA . LYS A 1 131 ? -0.918 -43.669 11.850 1.00 88.06 131 LYS A CA 1
ATOM 1072 C C . LYS A 1 131 ? 0.075 -44.547 12.620 1.00 88.06 131 LYS A C 1
ATOM 1074 O O . LYS A 1 131 ? 0.906 -44.026 13.354 1.00 88.06 131 LYS A O 1
ATOM 1079 N N . ALA A 1 132 ? 0.068 -45.861 12.388 1.00 87.25 132 ALA A N 1
ATOM 1080 C CA . ALA A 1 132 ? 0.975 -46.784 13.073 1.00 87.25 132 ALA A CA 1
ATOM 1081 C C . ALA A 1 132 ? 2.456 -46.560 12.698 1.00 87.25 132 ALA A C 1
ATOM 1083 O O . ALA A 1 132 ? 3.350 -46.861 13.493 1.00 87.25 132 ALA A O 1
ATOM 1084 N N . TRP A 1 133 ? 2.739 -46.003 11.513 1.00 92.81 133 TRP A N 1
ATOM 1085 C CA . TRP A 1 133 ? 4.082 -45.539 11.162 1.00 92.81 133 TRP A CA 1
ATOM 1086 C C . TRP A 1 133 ? 4.454 -44.262 11.932 1.00 92.81 133 TRP A C 1
ATOM 1088 O O . TRP A 1 133 ? 5.555 -44.204 12.481 1.00 92.81 133 TRP A O 1
ATOM 1098 N N . LEU A 1 134 ? 3.557 -43.274 12.032 1.00 91.25 134 LEU A N 1
ATOM 1099 C CA . LEU A 1 134 ? 3.787 -42.035 12.793 1.00 91.25 134 LEU A CA 1
ATOM 1100 C C . LEU A 1 134 ? 4.006 -42.307 14.291 1.00 91.25 134 LEU A C 1
ATOM 1102 O O . LEU A 1 134 ? 4.988 -41.834 14.872 1.00 91.25 134 LEU A O 1
ATOM 1106 N N . ASP A 1 135 ? 3.143 -43.129 14.892 1.00 88.88 135 ASP A N 1
ATOM 1107 C CA . ASP A 1 135 ? 3.229 -43.551 16.294 1.00 88.88 135 ASP A CA 1
ATOM 1108 C C . ASP A 1 135 ? 4.580 -44.209 16.591 1.00 88.88 135 ASP A C 1
ATOM 1110 O O . ASP A 1 135 ? 5.218 -43.905 17.594 1.00 88.88 135 ASP A O 1
ATOM 1114 N N . LYS A 1 136 ? 5.069 -45.065 15.687 1.00 89.38 136 LYS A N 1
ATOM 1115 C CA . LYS A 1 136 ? 6.345 -45.771 15.849 1.00 89.38 136 LYS A CA 1
ATOM 1116 C C . LYS A 1 136 ? 7.578 -44.893 15.607 1.00 89.38 136 LYS A C 1
ATOM 1118 O O . LYS A 1 136 ? 8.594 -45.095 16.268 1.00 89.38 136 LYS A O 1
ATOM 1123 N N . ASN A 1 137 ? 7.533 -43.982 14.633 1.00 88.81 137 ASN A N 1
ATOM 1124 C CA . ASN A 1 137 ? 8.735 -43.327 14.095 1.00 88.81 137 ASN A CA 1
ATOM 1125 C C . ASN A 1 137 ? 8.878 -41.842 14.448 1.00 88.81 137 ASN A C 1
ATOM 1127 O O . ASN A 1 137 ? 9.986 -41.316 14.336 1.00 88.81 137 ASN A O 1
ATOM 1131 N N . ILE A 1 138 ? 7.796 -41.179 14.864 1.00 90.50 138 ILE A N 1
ATOM 1132 C CA . ILE A 1 138 ? 7.769 -39.737 15.150 1.00 90.50 138 ILE A CA 1
ATOM 1133 C C . ILE A 1 138 ? 7.416 -39.477 16.617 1.00 90.50 138 ILE A C 1
ATOM 1135 O O . ILE A 1 138 ? 8.136 -38.719 17.264 1.00 90.50 138 ILE A O 1
ATOM 1139 N N . TYR A 1 139 ? 6.378 -40.126 17.160 1.00 88.56 139 TYR A N 1
ATOM 1140 C CA . TYR A 1 139 ? 5.990 -39.985 18.574 1.00 88.56 139 TYR A CA 1
ATOM 1141 C C . TYR A 1 139 ? 6.748 -40.952 19.504 1.00 88.56 139 TYR A C 1
ATOM 1143 O O . TYR A 1 139 ? 7.381 -40.545 20.476 1.00 88.56 139 TYR A O 1
ATOM 1151 N N . GLY A 1 140 ? 6.732 -42.251 19.207 1.00 85.75 140 GLY A N 1
ATOM 1152 C CA . GLY A 1 140 ? 7.383 -43.280 20.017 1.00 85.75 140 GLY A CA 1
ATOM 1153 C C . GLY A 1 140 ? 6.888 -43.272 21.465 1.00 85.75 140 GLY A C 1
ATOM 1154 O O . GLY A 1 140 ? 5.733 -43.584 21.740 1.00 85.75 140 GLY A O 1
ATOM 1155 N N . ASN A 1 141 ? 7.774 -42.900 22.393 1.00 80.44 141 ASN A N 1
ATOM 1156 C CA . ASN A 1 141 ? 7.483 -42.835 23.829 1.00 80.44 141 ASN A CA 1
ATOM 1157 C C . ASN A 1 141 ? 7.215 -41.399 24.333 1.00 80.44 141 ASN A C 1
ATOM 1159 O O . ASN A 1 141 ? 7.152 -41.182 25.543 1.00 80.44 141 ASN A O 1
ATOM 1163 N N . GLY A 1 142 ? 7.112 -40.403 23.443 1.00 75.00 142 GLY A N 1
ATOM 1164 C CA . GLY A 1 142 ? 6.905 -38.996 23.810 1.00 75.00 142 GLY A CA 1
ATOM 1165 C C . GLY A 1 142 ? 8.123 -38.296 24.440 1.00 75.00 142 GLY A C 1
ATOM 1166 O O . GLY A 1 142 ? 7.995 -37.171 24.923 1.00 75.00 142 GLY A O 1
ATOM 1167 N N . ILE A 1 143 ? 9.298 -38.941 24.459 1.00 76.69 143 ILE A N 1
ATOM 1168 C CA . ILE A 1 143 ? 10.568 -38.398 24.972 1.00 76.69 143 ILE A CA 1
ATOM 1169 C C . ILE A 1 143 ? 11.724 -38.963 24.135 1.00 76.69 143 ILE A C 1
ATOM 1171 O O . ILE A 1 143 ? 11.956 -40.171 24.154 1.00 76.69 143 ILE A O 1
ATOM 1175 N N . VAL A 1 144 ? 12.498 -38.093 23.477 1.00 83.00 144 VAL A N 1
ATOM 1176 C CA . VAL A 1 144 ? 13.696 -38.492 22.717 1.00 83.00 144 VAL A CA 1
ATOM 1177 C C . VAL A 1 144 ? 14.960 -38.407 23.577 1.00 83.00 144 VAL A C 1
ATOM 1179 O O . VAL A 1 144 ? 15.307 -37.347 24.099 1.00 83.00 144 VAL A O 1
ATOM 1182 N N . ALA A 1 145 ? 15.697 -39.512 23.720 1.00 80.69 145 ALA A N 1
ATOM 1183 C CA . ALA A 1 145 ? 16.921 -39.529 24.527 1.00 80.69 145 ALA A CA 1
ATOM 1184 C C . ALA A 1 145 ? 18.146 -38.983 23.767 1.00 80.69 145 ALA A C 1
ATOM 1186 O O . ALA A 1 145 ? 19.103 -38.487 24.380 1.00 80.69 145 ALA A O 1
ATOM 1187 N N . LYS A 1 146 ? 18.143 -39.106 22.432 1.00 83.56 146 LYS A N 1
ATOM 1188 C CA . LYS A 1 146 ? 19.275 -38.794 21.547 1.00 83.56 146 LYS A CA 1
ATOM 1189 C C . LYS A 1 146 ? 18.828 -38.215 20.201 1.00 83.56 146 LYS A C 1
ATOM 1191 O O . LYS A 1 146 ? 17.929 -38.757 19.567 1.00 83.56 146 LYS A O 1
ATOM 1196 N N . CYS A 1 147 ? 19.524 -37.188 19.726 1.00 85.06 147 CYS A N 1
ATOM 1197 C CA . CYS A 1 147 ? 19.267 -36.518 18.446 1.00 85.06 147 CYS A CA 1
ATOM 1198 C C . CYS A 1 147 ? 20.607 -36.290 17.721 1.00 85.06 147 CYS A C 1
ATOM 1200 O O . CYS A 1 147 ? 21.611 -35.997 18.377 1.00 85.06 147 CYS A O 1
ATOM 1202 N N . HIS A 1 148 ? 20.651 -36.437 16.394 1.00 85.38 148 HIS A N 1
ATOM 1203 C CA . HIS A 1 148 ? 21.790 -35.954 15.603 1.00 85.38 148 HIS A CA 1
ATOM 1204 C C . HIS A 1 148 ? 21.823 -34.423 15.673 1.00 85.38 148 HIS A C 1
ATOM 1206 O O . HIS A 1 148 ? 20.774 -33.785 15.633 1.00 85.38 148 HIS A O 1
ATOM 1212 N N . HIS A 1 149 ? 23.011 -33.833 15.814 1.00 84.06 149 HIS A N 1
ATOM 1213 C CA . HIS A 1 149 ? 23.154 -32.383 15.924 1.00 84.06 149 HIS A CA 1
ATOM 1214 C C . HIS A 1 149 ? 23.960 -31.808 14.758 1.00 84.06 149 HIS A C 1
ATOM 1216 O O . HIS A 1 149 ? 25.169 -32.014 14.654 1.00 84.06 149 HIS A O 1
ATOM 1222 N N . CYS A 1 150 ? 23.272 -31.055 13.902 1.00 82.12 150 CYS A N 1
ATOM 1223 C CA . CYS A 1 150 ? 23.822 -30.307 12.778 1.00 82.12 150 CYS A CA 1
ATOM 1224 C C . CYS A 1 150 ? 23.575 -28.793 12.992 1.00 82.12 150 CYS A C 1
ATOM 1226 O O . CYS A 1 150 ? 22.733 -28.213 12.301 1.00 82.12 150 CYS A O 1
ATOM 1228 N N . PRO A 1 151 ? 24.270 -28.113 13.930 1.00 67.88 151 PRO A N 1
ATOM 1229 C CA . PRO A 1 151 ? 24.007 -26.703 14.267 1.00 67.88 151 PRO A CA 1
ATOM 1230 C C . PRO A 1 151 ? 24.293 -25.720 13.120 1.00 67.88 151 PRO A C 1
ATOM 1232 O O . PRO A 1 151 ? 23.906 -24.559 13.180 1.00 67.88 151 PRO A O 1
ATOM 1235 N N . LYS A 1 152 ? 24.974 -26.169 12.060 1.00 73.00 152 LYS A N 1
ATOM 1236 C CA . LYS A 1 152 ? 25.100 -25.438 10.797 1.00 73.00 152 LYS A CA 1
ATOM 1237 C C . LYS A 1 152 ? 24.307 -26.172 9.722 1.00 73.00 152 LYS A C 1
ATOM 1239 O O . LYS A 1 152 ? 24.538 -27.359 9.501 1.00 73.00 152 LYS A O 1
ATOM 1244 N N . LYS A 1 153 ? 23.415 -25.446 9.043 1.00 75.69 153 LYS A N 1
ATOM 1245 C CA . LYS A 1 153 ? 22.659 -25.920 7.877 1.00 75.69 153 LYS A CA 1
ATOM 1246 C C . LYS A 1 153 ? 23.634 -26.408 6.799 1.00 75.69 153 LYS A C 1
ATOM 1248 O O . LYS A 1 153 ? 24.394 -25.614 6.249 1.00 75.69 153 LYS A O 1
ATOM 1253 N N . PHE A 1 154 ? 23.628 -27.708 6.526 1.00 72.94 154 PHE A N 1
ATOM 1254 C CA . PHE A 1 154 ? 24.530 -28.351 5.576 1.00 72.94 154 PHE A CA 1
ATOM 1255 C C . PHE A 1 154 ? 23.819 -28.523 4.235 1.00 72.94 154 PHE A C 1
ATOM 1257 O O . PHE A 1 154 ? 22.832 -29.253 4.160 1.00 72.94 154 PHE A O 1
ATOM 1264 N N . CYS A 1 155 ? 24.306 -27.852 3.191 1.00 72.19 155 CYS A N 1
ATOM 1265 C CA . CYS A 1 155 ? 23.750 -27.915 1.839 1.00 72.19 155 CYS A CA 1
ATOM 1266 C C . CYS A 1 155 ? 24.680 -28.692 0.893 1.00 72.19 155 CYS A C 1
ATOM 1268 O O . CYS A 1 155 ? 25.903 -28.545 0.955 1.00 72.19 155 CYS A O 1
ATOM 1270 N N . ARG A 1 156 ? 24.106 -29.522 0.015 1.00 66.62 156 ARG A N 1
ATOM 1271 C CA . ARG A 1 156 ? 24.809 -30.224 -1.073 1.00 66.62 156 ARG A CA 1
ATOM 1272 C C . ARG A 1 156 ? 23.905 -30.365 -2.294 1.00 66.62 156 ARG A C 1
ATOM 1274 O O . ARG A 1 156 ? 22.694 -30.490 -2.153 1.00 66.62 156 ARG A O 1
ATOM 1281 N N . ASN A 1 157 ? 24.500 -30.402 -3.485 1.00 64.38 157 ASN A N 1
ATOM 1282 C CA . ASN A 1 157 ? 23.788 -30.698 -4.733 1.00 64.38 157 ASN A CA 1
ATOM 1283 C C . ASN A 1 157 ? 23.099 -32.079 -4.643 1.00 64.38 157 ASN A C 1
ATOM 1285 O O . ASN A 1 157 ? 23.717 -33.040 -4.176 1.00 64.38 157 ASN A O 1
ATOM 1289 N N . SER A 1 158 ? 21.840 -32.170 -5.087 1.00 58.12 158 SER A N 1
ATOM 1290 C CA . SER A 1 158 ? 20.919 -33.300 -4.852 1.00 58.12 158 SER A CA 1
ATOM 1291 C C . SER A 1 158 ? 21.340 -34.661 -5.433 1.00 58.12 158 SER A C 1
ATOM 1293 O O . SER A 1 158 ? 20.664 -35.664 -5.213 1.00 58.12 158 SER A O 1
ATOM 1295 N N . THR A 1 159 ? 22.464 -34.725 -6.147 1.00 54.06 159 THR A N 1
ATOM 1296 C CA . THR A 1 159 ? 23.075 -35.959 -6.665 1.00 54.06 159 THR A CA 1
ATOM 1297 C C . THR A 1 159 ? 23.909 -36.730 -5.637 1.00 54.06 159 THR A C 1
ATOM 1299 O O . THR A 1 159 ? 24.268 -37.879 -5.895 1.00 54.06 159 THR A O 1
ATOM 1302 N N . TYR A 1 160 ? 24.216 -36.139 -4.477 1.00 54.47 160 TYR A N 1
ATOM 1303 C CA . TYR A 1 160 ? 24.984 -36.785 -3.409 1.00 54.47 160 TYR A CA 1
ATOM 1304 C C . TYR A 1 160 ? 24.136 -36.991 -2.156 1.00 54.47 160 TYR A C 1
ATOM 1306 O O . TYR A 1 160 ? 23.611 -36.031 -1.595 1.00 54.47 160 TYR A O 1
ATOM 1314 N N . LEU A 1 161 ? 24.095 -38.232 -1.658 1.00 57.31 161 LEU A N 1
ATOM 1315 C CA . LEU A 1 161 ? 23.559 -38.529 -0.329 1.00 57.31 161 LEU A CA 1
ATOM 1316 C C . LEU A 1 161 ? 24.254 -37.659 0.731 1.00 57.31 161 LEU A C 1
ATOM 1318 O O . LEU A 1 161 ? 25.481 -37.499 0.736 1.00 57.31 161 LEU A O 1
ATOM 1322 N N . ILE A 1 162 ? 23.450 -37.096 1.632 1.00 61.34 162 ILE A N 1
ATOM 1323 C CA . ILE A 1 162 ? 23.938 -36.335 2.782 1.00 61.34 162 ILE A CA 1
ATOM 1324 C C . ILE A 1 162 ? 24.690 -37.302 3.702 1.00 61.34 162 ILE A C 1
ATOM 1326 O O . ILE A 1 162 ? 24.205 -38.385 4.026 1.00 61.34 162 ILE A O 1
ATOM 1330 N N . ASP A 1 163 ? 25.898 -36.919 4.104 1.00 63.56 163 ASP A N 1
ATOM 1331 C CA . ASP A 1 163 ? 26.774 -37.747 4.930 1.00 63.56 163 ASP A CA 1
ATOM 1332 C C . ASP A 1 163 ? 26.498 -37.484 6.416 1.00 63.56 163 ASP A C 1
ATOM 1334 O O . ASP A 1 163 ? 27.156 -36.669 7.064 1.00 63.56 163 ASP A O 1
ATOM 1338 N N . PHE A 1 164 ? 25.483 -38.165 6.956 1.00 65.19 164 PHE A N 1
ATOM 1339 C CA . PHE A 1 164 ? 25.027 -37.992 8.342 1.00 65.19 164 PHE A CA 1
ATOM 1340 C C . PHE A 1 164 ? 26.103 -38.317 9.396 1.00 65.19 164 PHE A C 1
ATOM 1342 O O . PHE A 1 164 ? 25.967 -37.886 10.539 1.00 65.19 164 PHE A O 1
ATOM 1349 N N . ASN A 1 165 ? 27.211 -38.976 9.023 1.00 66.56 165 ASN A N 1
ATOM 1350 C CA . ASN A 1 165 ? 28.367 -39.181 9.906 1.00 66.56 165 ASN A CA 1
ATOM 1351 C C . ASN A 1 165 ? 29.002 -37.857 10.381 1.00 66.56 165 ASN A C 1
ATOM 1353 O O . ASN A 1 165 ? 29.727 -37.847 11.374 1.00 66.56 165 ASN A O 1
ATOM 1357 N N . GLN A 1 166 ? 28.729 -36.739 9.697 1.00 70.25 166 GLN A N 1
ATOM 1358 C CA . GLN A 1 166 ? 29.226 -35.408 10.062 1.00 70.25 166 GLN A CA 1
ATOM 1359 C C . GLN A 1 166 ? 28.418 -34.739 11.190 1.00 70.25 166 GLN A C 1
ATOM 1361 O O . GLN A 1 166 ? 28.875 -33.739 11.743 1.00 70.25 166 GLN A O 1
ATOM 1366 N N . CYS A 1 167 ? 27.255 -35.286 11.568 1.00 78.50 167 CYS A N 1
ATOM 1367 C CA . CYS A 1 167 ? 26.430 -34.770 12.661 1.00 78.50 167 CYS A CA 1
ATOM 1368 C C . CYS A 1 167 ? 26.460 -35.723 13.868 1.00 78.50 167 CYS A C 1
ATOM 1370 O O . CYS A 1 167 ? 25.801 -36.764 13.840 1.00 78.50 167 CYS A O 1
ATOM 1372 N N . PRO A 1 168 ? 27.193 -35.404 14.950 1.00 81.69 168 PRO A N 1
ATOM 1373 C CA . PRO A 1 168 ? 27.291 -36.287 16.106 1.00 81.69 168 PRO A CA 1
ATOM 1374 C C . PRO A 1 168 ? 25.939 -36.458 16.811 1.00 81.69 168 PRO A C 1
ATOM 1376 O O . PRO A 1 168 ? 25.169 -35.509 16.971 1.00 81.69 168 PRO A O 1
ATOM 1379 N N . ILE A 1 169 ? 25.675 -37.676 17.288 1.00 83.00 169 ILE A N 1
ATOM 1380 C CA . ILE A 1 169 ? 24.507 -37.984 18.118 1.00 83.00 169 ILE A CA 1
ATOM 1381 C C . ILE A 1 169 ? 24.759 -37.474 19.542 1.00 83.00 169 ILE A C 1
ATOM 1383 O O . ILE A 1 169 ? 25.572 -38.040 20.277 1.00 83.00 169 ILE A O 1
ATOM 1387 N N . ILE A 1 170 ? 24.034 -36.433 19.953 1.00 84.38 170 ILE A N 1
ATOM 1388 C CA . ILE A 1 170 ? 24.103 -35.866 21.307 1.00 84.38 170 ILE A CA 1
ATOM 1389 C C . ILE A 1 170 ? 22.957 -36.383 22.189 1.00 84.38 170 ILE A C 1
ATOM 1391 O O . ILE A 1 170 ? 21.923 -36.836 21.697 1.00 84.38 170 ILE A O 1
ATOM 1395 N N . LYS A 1 171 ? 23.128 -36.306 23.515 1.00 82.75 171 LYS A N 1
ATOM 1396 C CA . LYS A 1 171 ? 22.047 -36.552 24.486 1.00 82.75 171 LYS A CA 1
ATOM 1397 C C . LYS A 1 171 ? 21.210 -35.283 24.665 1.00 82.75 171 LYS A C 1
ATOM 1399 O O . LYS A 1 171 ? 21.770 -34.234 24.974 1.00 82.75 171 LYS A O 1
ATOM 1404 N N . CYS A 1 172 ? 19.886 -35.384 24.568 1.00 78.75 172 CYS A N 1
ATOM 1405 C CA . CYS A 1 172 ? 18.979 -34.248 24.772 1.00 78.75 172 CYS A CA 1
ATOM 1406 C C . CYS A 1 172 ? 18.712 -33.982 26.270 1.00 78.75 172 CYS A C 1
ATOM 1408 O O . CYS A 1 172 ? 17.624 -34.221 26.785 1.00 78.75 172 CYS A O 1
ATOM 1410 N N . THR A 1 173 ? 19.703 -33.487 27.020 1.00 63.69 173 THR A N 1
ATOM 1411 C CA . THR A 1 173 ? 19.515 -33.148 28.446 1.00 63.69 173 THR A CA 1
ATOM 1412 C C . THR A 1 173 ? 18.465 -32.048 28.641 1.00 63.69 173 THR A C 1
ATOM 1414 O O . THR A 1 173 ? 18.634 -30.940 28.140 1.00 63.69 173 THR A O 1
ATOM 1417 N N . LYS A 1 174 ? 17.401 -32.354 29.403 1.00 61.19 174 LYS A N 1
ATOM 1418 C CA . LYS A 1 174 ? 16.217 -31.505 29.684 1.00 61.19 174 LYS A CA 1
ATOM 1419 C C . LYS A 1 174 ? 15.349 -31.106 28.469 1.00 61.19 174 LYS A C 1
ATOM 1421 O O . LYS A 1 174 ? 14.343 -30.431 28.663 1.00 61.19 174 LYS A O 1
ATOM 1426 N N . ARG A 1 175 ? 15.684 -31.525 27.244 1.00 60.53 175 ARG A N 1
ATOM 1427 C CA . ARG A 1 175 ? 14.957 -31.181 26.006 1.00 60.53 175 ARG A CA 1
ATOM 1428 C C . ARG A 1 175 ? 14.052 -32.346 25.586 1.00 60.53 175 ARG A C 1
ATOM 1430 O O . ARG A 1 175 ? 14.515 -33.480 25.574 1.00 60.53 175 ARG A O 1
ATOM 1437 N N . LYS A 1 176 ? 12.773 -32.084 25.279 1.00 69.38 176 LYS A N 1
ATOM 1438 C CA . LYS A 1 176 ? 11.769 -33.138 24.992 1.00 69.38 176 LYS A CA 1
ATOM 1439 C C . LYS A 1 176 ? 11.655 -33.536 23.517 1.00 69.38 176 LYS A C 1
ATOM 1441 O O . LYS A 1 176 ? 11.202 -34.643 23.251 1.00 69.38 176 LYS A O 1
ATOM 1446 N N . THR A 1 177 ? 12.090 -32.677 22.592 1.00 81.31 177 THR A N 1
ATOM 1447 C CA . THR A 1 177 ? 11.865 -32.829 21.143 1.00 81.31 177 THR A CA 1
ATOM 1448 C C . THR A 1 177 ? 13.163 -32.634 20.352 1.00 81.31 177 THR A C 1
ATOM 1450 O O . THR A 1 177 ? 13.973 -31.757 20.664 1.00 81.31 177 THR A O 1
ATOM 1453 N N . CYS A 1 178 ? 13.344 -33.449 19.315 1.00 85.00 178 CYS A N 1
ATOM 1454 C CA . CYS A 1 178 ? 14.373 -33.329 18.285 1.00 85.00 178 CYS A CA 1
ATOM 1455 C C . CYS A 1 178 ? 13.726 -32.635 17.077 1.00 85.00 178 CYS A C 1
ATOM 1457 O O . CYS A 1 178 ? 12.722 -33.124 16.558 1.00 85.00 178 CYS A O 1
ATOM 1459 N N . ILE A 1 179 ? 14.254 -31.477 16.678 1.00 85.56 179 ILE A N 1
ATOM 1460 C CA . ILE A 1 179 ? 13.847 -30.762 15.465 1.00 85.56 179 ILE A CA 1
ATOM 1461 C C . ILE A 1 179 ? 14.780 -31.173 14.332 1.00 85.56 179 ILE A C 1
ATOM 1463 O O . ILE A 1 179 ? 15.991 -31.309 14.515 1.00 85.56 179 ILE A O 1
ATOM 1467 N N . MET A 1 180 ? 14.211 -31.349 13.148 1.00 85.56 180 MET A N 1
ATOM 1468 C CA . MET A 1 180 ? 14.925 -31.578 11.902 1.00 85.56 180 MET A CA 1
ATOM 1469 C C . MET A 1 180 ? 14.276 -30.742 10.809 1.00 85.56 180 MET A C 1
ATOM 1471 O O . MET A 1 180 ? 13.055 -30.739 10.709 1.00 85.56 180 MET A O 1
ATOM 1475 N N . SER A 1 181 ? 15.055 -30.099 9.948 1.00 82.31 181 SER A N 1
ATOM 1476 C CA . SER A 1 181 ? 14.520 -29.430 8.761 1.00 82.31 181 SER A CA 1
ATOM 1477 C C . SER A 1 181 ? 15.263 -29.857 7.503 1.00 82.31 181 SER A C 1
ATOM 1479 O O . SER A 1 181 ? 16.495 -29.922 7.465 1.00 82.31 181 SER A O 1
ATOM 1481 N N . SER A 1 182 ? 14.490 -30.167 6.463 1.00 77.81 182 SER A N 1
ATOM 1482 C CA . SER A 1 182 ? 14.971 -30.359 5.100 1.00 77.81 182 SER A CA 1
ATOM 1483 C C . SER A 1 182 ? 14.379 -29.280 4.204 1.00 77.81 182 SER A C 1
ATOM 1485 O O . SER A 1 182 ? 13.163 -29.090 4.165 1.00 77.81 182 SER A O 1
ATOM 1487 N N . LEU A 1 183 ? 15.253 -28.594 3.469 1.00 69.19 183 LEU A N 1
ATOM 1488 C CA . LEU A 1 183 ? 14.875 -27.752 2.340 1.00 69.19 183 LEU A CA 1
ATOM 1489 C C . LEU A 1 183 ? 15.360 -28.438 1.062 1.00 69.19 183 LEU A C 1
ATOM 1491 O O . LEU A 1 183 ? 16.555 -28.693 0.911 1.00 69.19 183 LEU A O 1
ATOM 1495 N N . THR A 1 184 ? 14.438 -28.723 0.152 1.00 63.22 184 THR A N 1
ATOM 1496 C CA . THR A 1 184 ? 14.698 -29.332 -1.153 1.00 63.22 184 THR A CA 1
ATOM 1497 C C . THR A 1 184 ? 14.391 -28.317 -2.249 1.00 63.22 184 THR A C 1
ATOM 1499 O O . THR A 1 184 ? 13.348 -27.673 -2.225 1.00 63.22 184 THR A O 1
ATOM 1502 N N . ASN A 1 185 ? 15.298 -28.202 -3.222 1.00 54.53 185 ASN A N 1
ATOM 1503 C CA . ASN A 1 185 ? 15.227 -27.288 -4.366 1.00 54.53 185 ASN A CA 1
ATOM 1504 C C . ASN A 1 185 ? 15.305 -25.791 -4.009 1.00 54.53 185 ASN A C 1
ATOM 1506 O O . ASN A 1 185 ? 14.368 -25.028 -4.241 1.00 54.53 185 ASN A O 1
ATOM 1510 N N . ASN A 1 186 ? 16.498 -25.320 -3.624 1.00 50.62 186 ASN A N 1
ATOM 1511 C CA . ASN A 1 186 ? 16.901 -23.996 -4.109 1.00 50.62 186 ASN A CA 1
ATOM 1512 C C . ASN A 1 186 ? 17.131 -24.103 -5.627 1.00 50.62 186 ASN A C 1
ATOM 1514 O O . ASN A 1 186 ? 18.137 -24.658 -6.068 1.00 50.62 186 ASN A O 1
ATOM 1518 N N . ILE A 1 187 ? 16.191 -23.603 -6.428 1.00 47.59 187 ILE A N 1
ATOM 1519 C CA . ILE A 1 187 ? 16.160 -23.806 -7.889 1.00 47.59 187 ILE A CA 1
ATOM 1520 C C . ILE A 1 187 ? 17.335 -23.106 -8.609 1.00 47.59 187 ILE A C 1
ATOM 1522 O O . ILE A 1 187 ? 17.686 -23.487 -9.722 1.00 47.59 187 ILE A O 1
ATOM 1526 N N . LEU A 1 188 ? 18.027 -22.168 -7.948 1.00 46.72 188 LEU A N 1
ATOM 1527 C CA . LEU A 1 188 ? 19.255 -21.543 -8.461 1.00 46.72 188 LEU A CA 1
ATOM 1528 C C . LEU A 1 188 ? 20.533 -22.377 -8.239 1.00 46.72 188 LEU A C 1
ATOM 1530 O O . LEU A 1 188 ? 21.528 -22.129 -8.917 1.00 46.72 188 LEU A O 1
ATOM 1534 N N . THR A 1 189 ? 20.540 -23.338 -7.305 1.00 52.09 189 THR A N 1
ATOM 1535 C CA . THR A 1 189 ? 21.744 -24.130 -6.955 1.00 52.09 189 THR A CA 1
ATOM 1536 C C . THR A 1 189 ? 21.550 -25.649 -7.005 1.00 52.09 189 THR A C 1
ATOM 1538 O O . THR A 1 189 ? 22.532 -26.390 -6.989 1.00 52.09 189 THR A O 1
ATOM 1541 N N . ASN A 1 190 ? 20.303 -26.127 -7.103 1.00 58.38 190 ASN A N 1
ATOM 1542 C CA . ASN A 1 190 ? 19.917 -27.544 -7.048 1.00 58.38 190 ASN A CA 1
ATOM 1543 C C . ASN A 1 190 ? 20.377 -28.259 -5.755 1.00 58.38 190 ASN A C 1
ATOM 1545 O O . ASN A 1 190 ? 20.647 -29.463 -5.734 1.00 58.38 190 ASN A O 1
ATOM 1549 N N . GLU A 1 191 ? 20.485 -27.508 -4.658 1.00 63.16 191 GLU A N 1
ATOM 1550 C CA . GLU A 1 191 ? 20.924 -28.030 -3.366 1.00 63.16 191 GLU A CA 1
ATOM 1551 C C . GLU A 1 191 ? 19.759 -28.546 -2.512 1.00 63.16 191 GLU A C 1
ATOM 1553 O O . GLU A 1 191 ? 18.687 -27.939 -2.437 1.00 63.16 191 GLU A O 1
ATOM 1558 N N . GLN A 1 192 ? 20.015 -29.657 -1.823 1.00 67.00 192 GLN A N 1
ATOM 1559 C CA . GLN A 1 192 ? 19.283 -30.092 -0.640 1.00 67.00 192 GLN A CA 1
ATOM 1560 C C . GLN A 1 192 ? 20.047 -29.623 0.597 1.00 67.00 192 GLN A C 1
ATOM 1562 O O . GLN A 1 192 ? 21.260 -29.822 0.696 1.00 67.00 192 GLN A O 1
ATOM 1567 N N . CYS A 1 193 ? 19.340 -29.015 1.545 1.00 73.44 193 CYS A N 1
ATOM 1568 C CA . CYS A 1 193 ? 19.903 -28.549 2.806 1.00 73.44 193 CYS A CA 1
ATOM 1569 C C . CYS A 1 193 ? 19.270 -29.276 3.992 1.00 73.44 193 CYS A C 1
ATOM 1571 O O . CYS A 1 193 ? 18.048 -29.405 4.048 1.00 73.44 193 CYS A O 1
ATOM 1573 N N . PHE A 1 194 ? 20.092 -29.671 4.964 1.00 78.31 194 PHE A N 1
ATOM 1574 C CA . PHE A 1 194 ? 19.667 -30.336 6.195 1.00 78.31 194 PHE A CA 1
ATOM 1575 C C . PHE A 1 194 ? 20.185 -29.618 7.450 1.00 78.31 194 PHE A C 1
ATOM 1577 O O . PHE A 1 194 ? 21.304 -29.101 7.474 1.00 78.31 194 PHE A O 1
ATOM 1584 N N . HIS A 1 195 ? 19.366 -29.601 8.499 1.00 83.38 195 HIS A N 1
ATOM 1585 C CA . HIS A 1 195 ? 19.692 -29.134 9.845 1.00 83.38 195 HIS A CA 1
ATOM 1586 C C . HIS A 1 195 ? 18.934 -29.988 10.879 1.00 83.38 195 HIS A C 1
ATOM 1588 O O . HIS A 1 195 ? 17.840 -30.476 10.596 1.00 83.38 195 HIS A O 1
ATOM 1594 N N . SER A 1 196 ? 19.513 -30.196 12.066 1.00 85.12 196 SER A N 1
ATOM 1595 C CA . SER A 1 196 ? 18.836 -30.874 13.183 1.00 85.12 196 SER A CA 1
ATOM 1596 C C . SER A 1 196 ? 19.449 -30.554 14.547 1.00 85.12 196 SER A C 1
ATOM 1598 O O . SER A 1 196 ? 20.661 -30.340 14.665 1.00 85.12 196 SER A O 1
ATOM 1600 N N . GLU A 1 197 ? 18.615 -30.534 15.587 1.00 85.19 197 GLU A N 1
ATOM 1601 C CA . GLU A 1 197 ? 19.028 -30.334 16.979 1.00 85.19 197 GLU A CA 1
ATOM 1602 C C . GLU A 1 197 ? 17.956 -30.737 18.006 1.00 85.19 197 GLU A C 1
ATOM 1604 O O . GLU A 1 197 ? 16.763 -30.774 17.718 1.00 85.19 197 GLU A O 1
ATOM 1609 N N . CYS A 1 198 ? 18.366 -31.001 19.252 1.00 82.12 198 CYS A N 1
ATOM 1610 C CA . CYS A 1 198 ? 17.427 -31.020 20.378 1.00 82.12 198 CYS A CA 1
ATOM 1611 C C . CYS A 1 198 ? 16.944 -29.580 20.627 1.00 82.12 198 CYS A C 1
ATOM 1613 O O . CYS A 1 198 ? 17.795 -28.736 20.902 1.00 82.12 198 CYS A O 1
ATOM 1615 N N . SER A 1 199 ? 15.640 -29.290 20.661 1.00 73.44 199 SER A N 1
ATOM 1616 C CA . SER A 1 199 ? 15.133 -27.928 20.939 1.00 73.44 199 SER A CA 1
ATOM 1617 C C . SER A 1 199 ? 14.730 -27.712 22.407 1.00 73.44 199 SER A C 1
ATOM 1619 O O . SER A 1 199 ? 14.269 -28.633 23.086 1.00 73.44 199 SER A O 1
ATOM 1621 N N . SER A 1 200 ? 14.898 -26.481 22.908 1.00 57.62 200 SER A N 1
ATOM 1622 C CA . SER A 1 200 ? 14.287 -25.993 24.155 1.00 57.62 200 SER A CA 1
ATOM 1623 C C . SER A 1 200 ? 13.410 -24.768 23.893 1.00 57.62 200 SER A C 1
ATOM 1625 O O . SER A 1 200 ? 13.789 -23.674 24.283 1.00 57.62 200 SER A O 1
ATOM 1627 N N . LYS A 1 201 ? 12.261 -24.996 23.246 1.00 51.84 201 LYS A N 1
ATOM 1628 C CA . LYS A 1 201 ? 11.041 -24.158 23.180 1.00 51.84 201 LYS A CA 1
ATOM 1629 C C . LYS A 1 201 ? 11.125 -22.710 22.644 1.00 51.84 201 LYS A C 1
ATOM 1631 O O . LYS A 1 201 ? 10.092 -22.220 22.210 1.00 51.84 201 LYS A O 1
ATOM 1636 N N . ASP A 1 202 ? 12.297 -22.080 22.584 1.00 42.06 202 ASP A N 1
ATOM 1637 C CA . ASP A 1 202 ? 12.447 -20.626 22.379 1.00 42.06 202 ASP A CA 1
ATOM 1638 C C . ASP A 1 202 ? 13.146 -20.246 21.052 1.00 42.06 202 ASP A C 1
ATOM 1640 O O . ASP A 1 202 ? 13.949 -19.316 20.999 1.00 42.06 202 ASP A O 1
ATOM 1644 N N . SER A 1 203 ? 12.890 -20.981 19.963 1.00 32.44 203 SER A N 1
ATOM 1645 C CA . SER A 1 203 ? 13.500 -20.737 18.642 1.00 32.44 203 SER A CA 1
ATOM 1646 C C . SER A 1 203 ? 12.459 -20.417 17.556 1.00 32.44 203 SER A C 1
ATOM 1648 O O . SER A 1 203 ? 12.071 -21.304 16.799 1.00 32.44 203 SER A O 1
ATOM 1650 N N . SER A 1 204 ? 12.072 -19.137 17.515 1.00 36.50 204 SER A N 1
ATOM 1651 C CA . SER A 1 204 ? 11.699 -18.311 16.343 1.00 36.50 204 SER A CA 1
ATOM 1652 C C . SER A 1 204 ? 10.652 -18.781 15.308 1.00 36.50 204 SER A C 1
ATOM 1654 O O . SER A 1 204 ? 10.806 -19.812 14.659 1.00 36.50 204 SER A O 1
ATOM 1656 N N . ASP A 1 205 ? 9.741 -17.840 15.027 1.00 33.56 205 ASP A N 1
ATOM 1657 C CA . ASP A 1 205 ? 8.931 -17.634 13.810 1.00 33.56 205 ASP A CA 1
ATOM 1658 C C . ASP A 1 205 ? 7.647 -18.479 13.589 1.00 33.56 205 ASP A C 1
ATOM 1660 O O . ASP A 1 205 ? 7.632 -19.703 13.658 1.00 33.56 205 ASP A O 1
ATOM 1664 N N . GLU A 1 206 ? 6.558 -17.764 13.258 1.00 36.28 206 GLU A N 1
ATOM 1665 C CA . GLU A 1 206 ? 5.238 -18.237 12.783 1.00 36.28 206 GLU A CA 1
ATOM 1666 C C . GLU A 1 206 ? 4.501 -19.346 13.583 1.00 36.28 206 GLU A C 1
ATOM 1668 O O . GLU A 1 206 ? 4.323 -20.456 13.082 1.00 36.28 206 GLU A O 1
ATOM 1673 N N . SER A 1 207 ? 3.947 -19.043 14.771 1.00 34.59 207 SER A N 1
ATOM 1674 C CA . SER A 1 207 ? 2.587 -19.482 15.215 1.00 34.59 207 SER A CA 1
ATOM 1675 C C . SER A 1 207 ? 2.293 -19.142 16.687 1.00 34.59 207 SER A C 1
ATOM 1677 O O . SER A 1 207 ? 3.166 -19.242 17.543 1.00 34.59 207 SER A O 1
ATOM 1679 N N . ASN A 1 208 ? 1.032 -18.820 17.007 1.00 33.56 208 ASN A N 1
ATOM 1680 C CA . ASN A 1 208 ? 0.542 -18.639 18.387 1.00 33.56 208 ASN A CA 1
ATOM 1681 C C . ASN A 1 208 ? 0.133 -19.980 19.054 1.00 33.56 208 ASN A C 1
ATOM 1683 O O . ASN A 1 208 ? -0.851 -20.043 19.792 1.00 33.56 208 ASN A O 1
ATOM 1687 N N . ASP A 1 209 ? 0.890 -21.058 18.811 1.00 40.19 209 ASP A N 1
ATOM 1688 C CA . ASP A 1 209 ? 0.641 -22.405 19.357 1.00 40.19 209 ASP A CA 1
ATOM 1689 C C . ASP A 1 209 ? 1.005 -22.484 20.861 1.00 40.19 209 ASP A C 1
ATOM 1691 O O . ASP A 1 209 ? 2.032 -23.048 21.258 1.00 40.19 209 ASP A O 1
ATOM 1695 N N . LYS A 1 210 ? 0.162 -21.918 21.736 1.00 37.22 210 LYS A N 1
ATOM 1696 C CA . LYS A 1 210 ? 0.310 -22.056 23.196 1.00 37.22 210 LYS A CA 1
ATOM 1697 C C . LYS A 1 210 ? -0.048 -23.476 23.667 1.00 37.22 210 LYS A C 1
ATOM 1699 O O . LYS A 1 210 ? -1.210 -23.818 23.831 1.00 37.22 210 LYS A O 1
ATOM 1704 N N . ASP A 1 211 ? 0.999 -24.246 23.960 1.00 43.78 211 ASP A N 1
ATOM 1705 C CA . ASP A 1 211 ? 1.032 -25.399 24.873 1.00 43.78 211 ASP A CA 1
ATOM 1706 C C . ASP A 1 211 ? 0.041 -26.564 24.652 1.00 43.78 211 ASP A C 1
ATOM 1708 O O . ASP A 1 211 ? -0.936 -26.725 25.378 1.00 43.78 211 ASP A O 1
ATOM 1712 N N . ASP A 1 212 ? 0.457 -27.522 23.811 1.00 47.56 212 ASP A N 1
ATOM 1713 C CA . ASP A 1 212 ? 0.807 -28.862 24.343 1.00 47.56 212 ASP A CA 1
ATOM 1714 C C . ASP A 1 212 ? 1.702 -29.691 23.387 1.00 47.56 212 ASP A C 1
ATOM 1716 O O . ASP A 1 212 ? 2.342 -30.665 23.791 1.00 47.56 212 ASP A O 1
ATOM 1720 N N . GLU A 1 213 ? 1.770 -29.360 22.100 1.00 54.12 213 GLU A N 1
ATOM 1721 C CA . GLU A 1 213 ? 2.100 -30.363 21.077 1.00 54.12 213 GLU A CA 1
ATOM 1722 C C . GLU A 1 213 ? 3.604 -30.535 20.802 1.00 54.12 213 GLU A C 1
ATOM 1724 O O . GLU A 1 213 ? 4.294 -29.637 20.328 1.00 54.12 213 GLU A O 1
ATOM 1729 N N . GLN A 1 214 ? 4.135 -31.726 21.109 1.00 66.12 214 GLN A N 1
ATOM 1730 C CA . GLN A 1 214 ? 5.583 -32.011 21.075 1.00 66.12 214 GLN A CA 1
ATOM 1731 C C . GLN A 1 214 ? 6.039 -32.833 19.864 1.00 66.12 214 GLN A C 1
ATOM 1733 O O . GLN A 1 214 ? 7.245 -32.984 19.672 1.00 66.12 214 GLN A O 1
ATOM 1738 N N . SER A 1 215 ? 5.099 -33.370 19.076 1.00 84.25 215 SER A N 1
ATOM 1739 C CA . SER A 1 215 ? 5.378 -34.218 17.908 1.00 84.25 215 SER A CA 1
ATOM 1740 C C . SER A 1 215 ? 4.516 -33.785 16.720 1.00 84.25 215 SER A C 1
ATOM 1742 O O . SER A 1 215 ? 3.325 -34.094 16.693 1.00 84.25 215 SER A O 1
ATOM 1744 N N . LYS A 1 216 ? 5.107 -33.058 15.764 1.00 88.56 216 LYS A N 1
ATOM 1745 C CA . LYS A 1 216 ? 4.444 -32.574 14.541 1.00 88.56 216 LYS A CA 1
ATOM 1746 C C . LYS A 1 216 ? 5.354 -32.686 13.319 1.00 88.56 216 LYS A C 1
ATOM 1748 O O . LYS A 1 216 ? 6.560 -32.490 13.428 1.00 88.56 216 LYS A O 1
ATOM 1753 N N . ILE A 1 217 ? 4.790 -32.986 12.153 1.00 88.69 217 ILE A N 1
ATOM 1754 C CA . ILE A 1 217 ? 5.472 -32.847 10.858 1.00 88.69 217 ILE A CA 1
ATOM 1755 C C . ILE A 1 217 ? 4.841 -31.658 10.145 1.00 88.69 217 ILE A C 1
ATOM 1757 O O . ILE A 1 217 ? 3.635 -31.674 9.933 1.00 88.69 217 ILE A O 1
ATOM 1761 N N . VAL A 1 218 ? 5.628 -30.659 9.753 1.00 88.50 218 VAL A N 1
ATOM 1762 C CA . VAL A 1 218 ? 5.195 -29.569 8.869 1.00 88.50 218 VAL A CA 1
ATOM 1763 C C . VAL A 1 218 ? 5.674 -29.873 7.451 1.00 88.50 218 VAL A C 1
ATOM 1765 O O . VAL A 1 218 ? 6.845 -30.188 7.232 1.00 88.50 218 VAL A O 1
ATOM 1768 N N . LEU A 1 219 ? 4.756 -29.797 6.492 1.00 87.56 219 LEU A N 1
ATOM 1769 C CA . LEU A 1 219 ? 4.939 -30.132 5.084 1.00 87.56 219 LEU A CA 1
ATOM 1770 C C . LEU A 1 219 ? 4.588 -28.919 4.217 1.00 87.56 219 LEU A C 1
ATOM 1772 O O . LEU A 1 219 ? 3.544 -28.299 4.413 1.00 87.56 219 LEU A O 1
ATOM 1776 N N . ASN A 1 220 ? 5.432 -28.623 3.230 1.00 87.56 220 ASN A N 1
ATOM 1777 C CA . ASN A 1 220 ? 5.104 -27.756 2.099 1.00 87.56 220 ASN A CA 1
ATOM 1778 C C . ASN A 1 220 ? 5.285 -28.564 0.800 1.00 87.56 220 ASN A C 1
ATOM 1780 O O . ASN A 1 220 ? 6.363 -29.128 0.559 1.00 87.56 220 ASN A O 1
ATOM 1784 N N . ILE A 1 221 ? 4.200 -28.704 0.031 1.00 85.69 221 ILE A N 1
ATOM 1785 C CA . ILE A 1 221 ? 4.071 -29.662 -1.076 1.00 85.69 221 ILE A CA 1
ATOM 1786 C C . ILE A 1 221 ? 3.495 -28.987 -2.320 1.00 85.69 221 ILE A C 1
ATOM 1788 O O . ILE A 1 221 ? 2.364 -28.513 -2.287 1.00 85.69 221 ILE A O 1
ATOM 1792 N N . ILE A 1 222 ? 4.208 -29.097 -3.446 1.00 84.31 222 ILE A N 1
ATOM 1793 C CA . ILE A 1 222 ? 3.699 -28.741 -4.775 1.00 84.31 222 ILE A CA 1
ATOM 1794 C C . ILE A 1 222 ? 3.139 -29.951 -5.534 1.00 84.31 222 ILE A C 1
ATOM 1796 O O . ILE A 1 222 ? 3.785 -31.001 -5.632 1.00 84.31 222 ILE A O 1
ATOM 1800 N N . ILE A 1 223 ? 1.981 -29.749 -6.166 1.00 84.75 223 ILE A N 1
ATOM 1801 C CA . ILE A 1 223 ? 1.351 -30.644 -7.145 1.00 84.75 223 ILE A CA 1
ATOM 1802 C C . ILE A 1 223 ? 1.225 -29.901 -8.485 1.00 84.75 223 ILE A C 1
ATOM 1804 O O . ILE A 1 223 ? 0.538 -28.885 -8.566 1.00 84.75 223 ILE A O 1
ATOM 1808 N N . PHE A 1 224 ? 1.860 -30.404 -9.549 1.00 82.94 224 PHE A N 1
ATOM 1809 C CA . PHE A 1 224 ? 1.784 -29.802 -10.890 1.00 82.94 224 PHE A CA 1
ATOM 1810 C C . PHE A 1 224 ? 0.543 -30.295 -11.648 1.00 82.94 224 PHE A C 1
ATOM 1812 O O . PHE A 1 224 ? 0.399 -31.490 -11.917 1.00 82.94 224 PHE A O 1
ATOM 1819 N N . LEU A 1 225 ? -0.356 -29.378 -12.017 1.00 78.56 225 LEU A N 1
ATOM 1820 C CA . LEU A 1 225 ? -1.694 -29.709 -12.528 1.00 78.56 225 LEU A CA 1
ATOM 1821 C C . LEU A 1 225 ? -1.719 -30.091 -14.016 1.00 78.56 225 LEU A C 1
ATOM 1823 O O . LEU A 1 225 ? -2.609 -30.844 -14.426 1.00 78.56 225 LEU A O 1
ATOM 1827 N N . ALA A 1 226 ? -0.726 -29.630 -14.788 1.00 72.75 226 ALA A N 1
ATOM 1828 C CA . ALA A 1 226 ? -0.465 -30.019 -16.181 1.00 72.75 226 ALA A CA 1
ATOM 1829 C C . ALA A 1 226 ? 0.270 -31.371 -16.327 1.00 72.75 226 ALA A C 1
ATOM 1831 O O . ALA A 1 226 ? 0.599 -31.786 -17.437 1.00 72.75 226 ALA A O 1
ATOM 1832 N N . GLN A 1 227 ? 0.586 -32.043 -15.216 1.00 75.50 227 GLN A N 1
ATOM 1833 C CA . GLN A 1 227 ? 1.399 -33.261 -15.186 1.00 75.50 227 GLN A CA 1
ATOM 1834 C C . GLN A 1 227 ? 0.611 -34.415 -14.543 1.00 75.50 227 GLN A C 1
ATOM 1836 O O . GLN A 1 227 ? -0.583 -34.297 -14.265 1.00 75.50 227 GLN A O 1
ATOM 1841 N N . ASN A 1 228 ? 1.249 -35.570 -14.310 1.00 73.75 228 ASN A N 1
ATOM 1842 C CA . ASN A 1 228 ? 0.587 -36.650 -13.576 1.00 73.75 228 ASN A CA 1
ATOM 1843 C C . ASN A 1 228 ? 0.360 -36.220 -12.114 1.00 73.75 228 ASN A C 1
ATOM 1845 O O . ASN A 1 228 ? 1.300 -36.207 -11.321 1.00 73.75 228 ASN A O 1
ATOM 1849 N N . ARG A 1 229 ? -0.902 -35.939 -11.772 1.00 72.19 229 ARG A N 1
ATOM 1850 C CA . ARG A 1 229 ? -1.369 -35.433 -10.469 1.00 72.19 229 ARG A CA 1
ATOM 1851 C C . ARG A 1 229 ? -1.103 -36.375 -9.289 1.00 72.19 229 ARG A C 1
ATOM 1853 O O . ARG A 1 229 ? -1.180 -35.940 -8.149 1.00 72.19 229 ARG A O 1
ATOM 1860 N N . SER A 1 230 ? -0.727 -37.634 -9.538 1.00 67.94 230 SER A N 1
ATOM 1861 C CA . SER A 1 230 ? -0.232 -38.547 -8.497 1.00 67.94 230 SER A CA 1
ATOM 1862 C C . SER A 1 230 ? 1.244 -38.316 -8.121 1.00 67.94 230 SER A C 1
ATOM 1864 O O . SER A 1 230 ? 1.782 -39.052 -7.293 1.00 67.94 230 SER A O 1
ATOM 1866 N N . LYS A 1 231 ? 1.941 -37.364 -8.759 1.00 72.50 231 LYS A N 1
ATOM 1867 C CA . LYS A 1 231 ? 3.330 -36.994 -8.456 1.00 72.50 231 LYS A CA 1
ATOM 1868 C C . LYS A 1 231 ? 3.382 -35.602 -7.835 1.00 72.50 231 LYS A C 1
ATOM 1870 O O . LYS A 1 231 ? 2.976 -34.624 -8.455 1.00 72.50 231 LYS A O 1
ATOM 1875 N N . PHE A 1 232 ? 3.964 -35.525 -6.645 1.00 80.56 232 PHE A N 1
ATOM 1876 C CA . PHE A 1 232 ? 4.156 -34.290 -5.892 1.00 80.56 232 PHE A CA 1
ATOM 1877 C C . PHE A 1 232 ? 5.636 -34.067 -5.544 1.00 80.56 232 PHE A C 1
ATOM 1879 O O . PHE A 1 232 ? 6.438 -35.008 -5.484 1.00 80.56 232 PHE A O 1
ATOM 1886 N N . SER A 1 233 ? 5.990 -32.809 -5.295 1.00 78.44 233 SER A N 1
ATOM 1887 C CA . SER A 1 233 ? 7.313 -32.378 -4.839 1.00 78.44 233 SER A CA 1
ATOM 1888 C C . SER A 1 233 ? 7.202 -31.791 -3.438 1.00 78.44 233 SER A C 1
ATOM 1890 O O . SER A 1 233 ? 6.406 -30.888 -3.220 1.00 78.44 233 SER A O 1
ATOM 1892 N N . ILE A 1 234 ? 8.016 -32.274 -2.499 1.00 78.50 234 ILE A N 1
ATOM 1893 C CA . ILE A 1 234 ? 8.142 -31.673 -1.164 1.00 78.50 234 ILE A CA 1
ATOM 1894 C C . ILE A 1 234 ? 9.284 -30.659 -1.223 1.00 78.50 234 ILE A C 1
ATOM 1896 O O . ILE A 1 234 ? 10.376 -31.002 -1.681 1.00 78.50 234 ILE A O 1
ATOM 1900 N N . LEU A 1 235 ? 9.032 -29.431 -0.778 1.00 76.62 235 LEU A N 1
ATOM 1901 C CA . LEU A 1 235 ? 9.987 -28.318 -0.850 1.00 76.62 235 LEU A CA 1
ATOM 1902 C C . LEU A 1 235 ? 10.591 -28.014 0.519 1.00 76.62 235 LEU A C 1
ATOM 1904 O O . LEU A 1 235 ? 11.804 -27.850 0.649 1.00 76.62 235 LEU A O 1
ATOM 1908 N N . LYS A 1 236 ? 9.752 -28.015 1.559 1.00 83.69 236 LYS A N 1
ATOM 1909 C CA . LYS A 1 236 ? 10.170 -27.947 2.959 1.00 83.69 236 LYS A CA 1
ATOM 1910 C C . LYS A 1 236 ? 9.503 -29.072 3.744 1.00 83.69 236 LYS A C 1
ATOM 1912 O O . LYS A 1 236 ? 8.310 -29.326 3.579 1.00 83.69 236 LYS A O 1
ATOM 1917 N N . MET A 1 237 ? 10.278 -29.729 4.599 1.00 85.56 237 MET A N 1
ATOM 1918 C CA . MET A 1 237 ? 9.769 -30.641 5.619 1.00 85.56 237 MET A CA 1
ATOM 1919 C C . MET A 1 237 ? 10.471 -30.338 6.938 1.00 85.56 237 MET A C 1
ATOM 1921 O O . MET A 1 237 ? 11.685 -30.530 7.040 1.00 85.56 237 MET A O 1
ATOM 1925 N N . ASP A 1 238 ? 9.707 -29.901 7.936 1.00 86.06 238 ASP A N 1
ATOM 1926 C CA . ASP A 1 238 ? 10.190 -29.720 9.305 1.00 86.06 238 ASP A CA 1
ATOM 1927 C C . ASP A 1 238 ? 9.576 -30.808 10.193 1.00 86.06 238 ASP A C 1
ATOM 1929 O O . ASP A 1 238 ? 8.358 -30.950 10.278 1.00 86.06 238 ASP A O 1
ATOM 1933 N N . ILE A 1 239 ? 10.416 -31.608 10.842 1.00 87.88 239 ILE A N 1
ATOM 1934 C CA . ILE A 1 239 ? 10.016 -32.732 11.686 1.00 87.88 239 ILE A CA 1
ATOM 1935 C C . ILE A 1 239 ? 10.336 -32.373 13.133 1.00 87.88 239 ILE A C 1
ATOM 1937 O O . ILE A 1 239 ? 11.493 -32.159 13.490 1.00 87.88 239 ILE A O 1
ATOM 1941 N N . PHE A 1 240 ? 9.311 -32.365 13.973 1.00 89.00 240 PHE A N 1
ATOM 1942 C CA . PHE A 1 240 ? 9.400 -32.260 15.421 1.00 89.00 240 PHE A CA 1
ATOM 1943 C C . PHE A 1 240 ? 9.090 -33.657 15.961 1.00 89.00 240 PHE A C 1
ATOM 1945 O O . PHE A 1 240 ? 7.942 -34.098 15.900 1.00 89.00 240 PHE A O 1
ATOM 1952 N N . CYS A 1 241 ? 10.105 -34.390 16.422 1.00 87.75 241 CYS A N 1
ATOM 1953 C CA . CYS A 1 241 ? 9.961 -35.794 16.807 1.00 87.75 241 CYS A CA 1
ATOM 1954 C C . CYS A 1 241 ? 10.444 -36.097 18.230 1.00 87.75 241 CYS A C 1
ATOM 1956 O O . CYS A 1 241 ? 11.366 -35.475 18.767 1.00 87.75 241 CYS A O 1
ATOM 1958 N N . THR A 1 242 ? 9.785 -37.082 18.836 1.00 88.25 242 THR A N 1
ATOM 1959 C CA . THR A 1 242 ? 9.993 -37.554 20.210 1.00 88.25 242 THR A CA 1
ATOM 1960 C C . THR A 1 242 ? 10.266 -39.064 20.290 1.00 88.25 242 THR A C 1
ATOM 1962 O O . THR A 1 242 ? 10.585 -39.572 21.363 1.00 88.25 242 THR A O 1
ATOM 1965 N N . ALA A 1 243 ? 10.232 -39.780 19.160 1.00 86.44 243 ALA A N 1
ATOM 1966 C CA . ALA A 1 243 ? 10.691 -41.162 19.054 1.00 86.44 243 ALA A CA 1
ATOM 1967 C C . ALA A 1 243 ? 12.230 -41.264 19.037 1.00 86.44 243 ALA A C 1
ATOM 1969 O O . ALA A 1 243 ? 12.918 -40.494 18.359 1.00 86.44 243 ALA A O 1
ATOM 1970 N N . ASP A 1 244 ? 12.789 -42.269 19.715 1.00 79.94 244 ASP A N 1
ATOM 1971 C CA . ASP A 1 244 ? 14.219 -42.568 19.608 1.00 79.94 244 ASP A CA 1
ATOM 1972 C C . ASP A 1 244 ? 14.598 -42.961 18.168 1.00 79.94 244 ASP A C 1
ATOM 1974 O O . ASP A 1 244 ? 13.897 -43.711 17.489 1.00 79.94 244 ASP A O 1
ATOM 1978 N N . ASN A 1 245 ? 15.744 -42.456 17.699 1.00 79.81 245 ASN A N 1
ATOM 1979 C CA . ASN A 1 245 ? 16.236 -42.632 16.326 1.00 79.81 245 ASN A CA 1
ATOM 1980 C C . ASN A 1 245 ? 15.298 -42.095 15.215 1.00 79.81 245 ASN A C 1
ATOM 1982 O O . ASN A 1 245 ? 15.377 -42.537 14.063 1.00 79.81 245 ASN A O 1
ATOM 1986 N N . CYS A 1 246 ? 14.447 -41.104 15.519 1.00 83.06 246 CYS A N 1
ATOM 1987 C CA . CYS A 1 246 ? 13.739 -40.341 14.484 1.00 83.06 246 CYS A CA 1
ATOM 1988 C C . CYS A 1 246 ? 14.700 -39.531 13.590 1.00 83.06 246 CYS A C 1
ATOM 1990 O O . CYS A 1 246 ? 14.455 -39.393 12.398 1.00 83.06 246 CYS A O 1
ATOM 1992 N N . SER A 1 247 ? 15.856 -39.099 14.118 1.00 82.06 247 SER A N 1
ATOM 1993 C CA . SER A 1 247 ? 16.870 -38.319 13.380 1.00 82.06 247 SER A CA 1
ATOM 1994 C C . SER A 1 247 ? 17.799 -39.110 12.453 1.00 82.06 247 SER A C 1
ATOM 1996 O O . SER A 1 247 ? 18.888 -38.649 12.121 1.00 82.06 247 SER A O 1
ATOM 1998 N N . ARG A 1 248 ? 17.380 -40.300 12.019 1.00 81.38 248 ARG A N 1
ATOM 1999 C CA . ARG A 1 248 ? 18.122 -41.125 11.055 1.00 81.38 248 ARG A CA 1
ATOM 2000 C C . ARG A 1 248 ? 18.102 -40.530 9.644 1.00 81.38 248 ARG A C 1
ATOM 2002 O O . ARG A 1 248 ? 17.170 -39.827 9.261 1.00 81.38 248 ARG A O 1
ATOM 2009 N N . SER A 1 249 ? 19.099 -40.900 8.843 1.00 73.56 249 SER A N 1
ATOM 2010 C CA . SER A 1 249 ? 19.307 -40.393 7.480 1.00 73.56 249 SER A CA 1
ATOM 2011 C C . SER A 1 249 ? 18.134 -40.599 6.519 1.00 73.56 249 SER A C 1
ATOM 2013 O O . SER A 1 249 ? 17.919 -39.789 5.621 1.00 73.56 249 SER A O 1
ATOM 2015 N N . THR A 1 250 ? 17.369 -41.673 6.705 1.00 80.88 250 THR A N 1
ATOM 2016 C CA . THR A 1 250 ? 16.285 -42.099 5.813 1.00 80.88 250 THR A CA 1
ATOM 2017 C C . THR A 1 250 ? 14.935 -41.441 6.096 1.00 80.88 250 THR A C 1
ATOM 2019 O O . THR A 1 250 ? 14.043 -41.548 5.258 1.00 80.88 250 THR A O 1
ATOM 2022 N N . ILE A 1 251 ? 14.755 -40.737 7.225 1.00 84.31 251 ILE A N 1
ATOM 2023 C CA . ILE A 1 251 ? 13.415 -40.357 7.714 1.00 84.31 251 ILE A CA 1
ATOM 2024 C C . ILE A 1 251 ? 12.615 -39.497 6.717 1.00 84.31 251 ILE A C 1
ATOM 2026 O O . ILE A 1 251 ? 11.422 -39.723 6.539 1.00 84.31 251 ILE A O 1
ATOM 2030 N N . PHE A 1 252 ? 13.265 -38.572 6.001 1.00 83.56 252 PHE A N 1
ATOM 2031 C CA . PHE A 1 252 ? 12.611 -37.729 4.989 1.00 83.56 252 PHE A CA 1
ATOM 2032 C C . PHE A 1 252 ? 12.129 -38.530 3.770 1.00 83.56 252 PHE A C 1
ATOM 2034 O O . PHE A 1 252 ? 11.088 -38.212 3.194 1.00 83.56 252 PHE A O 1
ATOM 2041 N N . GLN A 1 253 ? 12.869 -39.575 3.380 1.00 82.06 253 GLN A N 1
ATOM 2042 C CA . GLN A 1 253 ? 12.460 -40.481 2.309 1.00 82.06 253 GLN A CA 1
ATOM 2043 C C . GLN A 1 253 ? 11.323 -41.393 2.784 1.00 82.06 253 GLN A C 1
ATOM 2045 O O . GLN A 1 253 ? 10.328 -41.518 2.080 1.00 82.06 253 GLN A O 1
ATOM 2050 N N . GLU A 1 254 ? 11.421 -41.950 3.994 1.00 86.00 254 GLU A N 1
ATOM 2051 C CA . GLU A 1 254 ? 10.355 -42.774 4.575 1.00 86.00 254 GLU A CA 1
ATOM 2052 C C . GLU A 1 254 ? 9.037 -41.992 4.696 1.00 86.00 254 GLU A C 1
ATOM 2054 O O . GLU A 1 254 ? 7.997 -42.493 4.285 1.00 86.00 254 GLU A O 1
ATOM 2059 N N . ILE A 1 255 ? 9.066 -40.737 5.167 1.00 86.44 255 ILE A N 1
ATOM 2060 C CA . ILE A 1 255 ? 7.873 -39.871 5.206 1.00 86.44 255 ILE A CA 1
ATOM 2061 C C . ILE A 1 255 ? 7.316 -39.655 3.793 1.00 86.44 255 ILE A C 1
ATOM 2063 O O . ILE A 1 255 ? 6.113 -39.800 3.583 1.00 86.44 255 ILE A O 1
ATOM 2067 N N . LYS A 1 256 ? 8.172 -39.368 2.803 1.00 84.12 256 LYS A N 1
ATOM 2068 C CA . LYS A 1 256 ? 7.749 -39.201 1.403 1.00 84.12 256 LYS A CA 1
ATOM 2069 C C . LYS A 1 256 ? 7.106 -40.468 0.820 1.00 84.12 256 LYS A C 1
ATOM 2071 O O . LYS A 1 256 ? 6.192 -40.352 0.012 1.00 84.12 256 LYS A O 1
ATOM 2076 N N . GLU A 1 257 ? 7.555 -41.650 1.233 1.00 85.75 257 GLU A N 1
ATOM 2077 C CA . GLU A 1 257 ? 6.990 -42.951 0.843 1.00 85.75 257 GLU A CA 1
ATOM 2078 C C . GLU A 1 257 ? 5.706 -43.319 1.614 1.00 85.75 257 GLU A C 1
ATOM 2080 O O . GLU A 1 257 ? 5.003 -44.244 1.212 1.00 85.75 257 GLU A O 1
ATOM 2085 N N . GLN A 1 258 ? 5.377 -42.613 2.704 1.00 87.31 258 GLN A N 1
ATOM 2086 C CA . GLN A 1 258 ? 4.143 -42.809 3.479 1.00 87.31 258 GLN A CA 1
ATOM 2087 C C . GLN A 1 258 ? 3.056 -41.747 3.221 1.00 87.31 258 GLN A C 1
ATOM 2089 O O . GLN A 1 258 ? 1.918 -41.962 3.635 1.00 87.31 258 GLN A O 1
ATOM 2094 N N . ILE A 1 259 ? 3.371 -40.622 2.565 1.00 86.44 259 ILE A N 1
ATOM 2095 C CA . ILE A 1 259 ? 2.386 -39.588 2.204 1.00 86.44 259 ILE A CA 1
ATOM 2096 C C . ILE A 1 259 ? 1.491 -40.076 1.060 1.00 86.44 259 ILE A C 1
ATOM 2098 O O . ILE A 1 259 ? 1.975 -40.404 -0.024 1.00 86.44 259 ILE A O 1
ATOM 2102 N N . SER A 1 260 ? 0.174 -40.022 1.269 1.00 82.06 260 SER A N 1
ATOM 2103 C CA . SER A 1 260 ? -0.826 -40.134 0.204 1.00 82.06 260 SER A CA 1
ATOM 2104 C C . SER A 1 260 ? -1.707 -38.880 0.130 1.00 82.06 260 SER A C 1
ATOM 2106 O O . SER A 1 260 ? -1.989 -38.238 1.148 1.00 82.06 260 SER A O 1
ATOM 2108 N N . ILE A 1 261 ? -2.108 -38.519 -1.093 1.00 79.75 261 ILE A N 1
ATOM 2109 C CA . ILE A 1 261 ? -2.920 -37.339 -1.414 1.00 79.75 261 ILE A CA 1
ATOM 2110 C C . ILE A 1 261 ? -4.113 -37.810 -2.266 1.00 79.75 261 ILE A C 1
ATOM 2112 O O . ILE A 1 261 ? -3.880 -38.469 -3.287 1.00 79.75 261 ILE A O 1
ATOM 2116 N N . PRO A 1 262 ? -5.369 -37.498 -1.895 1.00 71.50 262 PRO A N 1
ATOM 2117 C CA . PRO A 1 262 ? -6.536 -37.789 -2.726 1.00 71.50 262 PRO A CA 1
ATOM 2118 C C . PRO A 1 262 ? -6.435 -37.095 -4.091 1.00 71.50 262 PRO A C 1
ATOM 2120 O O . PRO A 1 262 ? -6.239 -35.885 -4.175 1.00 71.50 262 PRO A O 1
ATOM 2123 N N . THR A 1 263 ? -6.559 -37.860 -5.177 1.00 64.69 263 THR A N 1
ATOM 2124 C CA . THR A 1 263 ? -6.510 -37.325 -6.555 1.00 64.69 263 THR A CA 1
ATOM 2125 C C . THR A 1 263 ? -7.894 -37.081 -7.162 1.00 64.69 263 THR A C 1
ATOM 2127 O O . THR A 1 263 ? -7.986 -36.424 -8.197 1.00 64.69 263 THR A O 1
ATOM 2130 N N . SER A 1 264 ? -8.960 -37.543 -6.497 1.00 63.94 264 SER A N 1
ATOM 2131 C CA . SER A 1 264 ? -10.370 -37.240 -6.792 1.00 63.94 264 SER A CA 1
ATOM 2132 C C . SER A 1 264 ? -10.620 -35.737 -6.873 1.00 63.94 264 SER A C 1
ATOM 2134 O O . SER A 1 264 ? -11.129 -35.224 -7.865 1.00 63.94 264 SER A O 1
ATOM 2136 N N . ASP A 1 265 ? -10.171 -35.032 -5.844 1.00 61.19 265 ASP A N 1
ATOM 2137 C CA . ASP A 1 265 ? -10.431 -33.618 -5.587 1.00 61.19 265 ASP A CA 1
ATOM 2138 C C . ASP A 1 265 ? -9.716 -32.727 -6.622 1.00 61.19 265 ASP A C 1
ATOM 2140 O O . ASP A 1 265 ? -10.107 -31.595 -6.894 1.00 61.19 265 ASP A O 1
ATOM 2144 N N . LEU A 1 266 ? -8.680 -33.280 -7.262 1.00 66.06 266 LEU A N 1
ATOM 2145 C CA . LEU A 1 266 ? -7.903 -32.647 -8.321 1.00 66.06 266 LEU A CA 1
ATOM 2146 C C . LEU A 1 266 ? -8.497 -32.866 -9.723 1.00 66.06 266 LEU A C 1
ATOM 2148 O O . LEU A 1 266 ? -7.946 -32.339 -10.689 1.00 66.06 266 LEU A O 1
ATOM 2152 N N . ALA A 1 267 ? -9.577 -33.642 -9.881 1.00 63.16 267 ALA A N 1
ATOM 2153 C CA . ALA A 1 267 ? -10.188 -33.918 -11.189 1.00 63.16 267 ALA A CA 1
ATOM 2154 C C . ALA A 1 267 ? -10.843 -32.677 -11.826 1.00 63.16 267 ALA A C 1
ATOM 2156 O O . ALA A 1 267 ? -10.905 -32.576 -13.048 1.00 63.16 267 ALA A O 1
ATOM 2157 N N . ILE A 1 268 ? -11.261 -31.720 -10.993 1.00 62.81 268 ILE A N 1
ATOM 2158 C CA . ILE A 1 268 ? -11.926 -30.454 -11.351 1.00 62.81 268 ILE A CA 1
ATOM 2159 C C . ILE A 1 268 ? -11.046 -29.567 -12.255 1.00 62.81 268 ILE A C 1
ATOM 2161 O O . ILE A 1 268 ? -11.544 -28.813 -13.089 1.00 62.81 268 ILE A O 1
ATOM 2165 N N . PHE A 1 269 ? -9.724 -29.675 -12.124 1.00 64.12 269 PHE A N 1
ATOM 2166 C CA . PHE A 1 269 ? -8.761 -28.872 -12.874 1.00 64.12 269 PHE A CA 1
ATOM 2167 C C . PHE A 1 269 ? -8.596 -29.360 -14.329 1.00 64.12 269 PHE A C 1
ATOM 2169 O O . PHE A 1 269 ? -8.332 -30.551 -14.533 1.00 64.12 269 PHE A O 1
ATOM 2176 N N . PRO A 1 270 ? -8.633 -28.479 -15.350 1.00 66.69 270 PRO A N 1
ATOM 2177 C CA . PRO A 1 270 ? -8.313 -28.838 -16.734 1.00 66.69 270 PRO A CA 1
ATOM 2178 C C . PRO A 1 270 ? -6.988 -29.603 -16.870 1.00 66.69 270 PRO A C 1
ATOM 2180 O O . PRO A 1 270 ? -5.956 -29.186 -16.353 1.00 66.69 270 PRO A O 1
ATOM 2183 N N . SER A 1 271 ? -6.996 -30.752 -17.551 1.00 64.38 271 SER A N 1
ATOM 2184 C CA . SER A 1 271 ? -5.780 -31.543 -17.839 1.00 64.38 271 SER A CA 1
ATOM 2185 C C . SER A 1 271 ? -4.937 -30.970 -18.983 1.00 64.38 271 SER A C 1
ATOM 2187 O O . SER A 1 271 ? -3.801 -31.392 -19.190 1.00 64.38 271 SER A O 1
ATOM 2189 N N . VAL A 1 272 ? -5.484 -29.992 -19.704 1.00 61.78 272 VAL A N 1
ATOM 2190 C CA . VAL A 1 272 ? -4.844 -29.225 -20.773 1.00 61.78 272 VAL A CA 1
ATOM 2191 C C . VAL A 1 272 ? -5.105 -27.747 -20.487 1.00 61.78 272 VAL A C 1
ATOM 2193 O O . VAL A 1 272 ? -6.210 -27.386 -20.081 1.00 61.78 272 VAL A O 1
ATOM 2196 N N . ARG A 1 273 ? -4.094 -26.892 -20.675 1.00 66.00 273 ARG A N 1
ATOM 2197 C CA . ARG A 1 273 ? -4.213 -25.444 -20.437 1.00 66.00 273 ARG A CA 1
ATOM 2198 C C . ARG A 1 273 ? -5.234 -24.818 -21.409 1.00 66.00 273 ARG A C 1
ATOM 2200 O O . ARG A 1 273 ? -5.145 -25.111 -22.604 1.00 66.00 273 ARG A O 1
ATOM 2207 N N . PRO A 1 274 ? -6.164 -23.956 -20.954 1.00 60.75 274 PRO A N 1
ATOM 2208 C CA . PRO A 1 274 ? -7.087 -23.254 -21.846 1.00 60.75 274 PRO A CA 1
ATOM 2209 C C . PRO A 1 274 ? -6.347 -22.341 -22.833 1.00 60.75 274 PRO A C 1
ATOM 2211 O O . PRO A 1 274 ? -5.563 -21.485 -22.432 1.00 60.75 274 PRO A O 1
ATOM 2214 N N . THR A 1 275 ? -6.607 -22.495 -24.132 1.00 47.25 275 THR A N 1
ATOM 2215 C CA . THR A 1 275 ? -6.085 -21.591 -25.168 1.00 47.25 275 THR A CA 1
ATOM 2216 C C . THR A 1 275 ? -7.012 -20.394 -25.344 1.00 47.25 275 THR A C 1
ATOM 2218 O O . THR A 1 275 ? -8.190 -20.570 -25.657 1.00 47.25 275 THR A O 1
ATOM 2221 N N . THR A 1 276 ? -6.486 -19.182 -25.184 1.00 41.28 276 THR A N 1
ATOM 2222 C CA . THR A 1 276 ? -7.230 -17.928 -25.357 1.00 41.28 276 THR A CA 1
ATOM 2223 C C . THR A 1 276 ? -7.699 -17.746 -26.804 1.00 41.28 276 THR A C 1
ATOM 2225 O O . THR A 1 276 ? -6.895 -17.680 -27.732 1.00 41.28 276 THR A O 1
ATOM 2228 N N . LEU A 1 277 ? -9.017 -17.646 -27.004 1.00 35.06 277 LEU A N 1
ATOM 2229 C CA . LEU A 1 277 ? -9.621 -17.395 -28.313 1.00 35.06 277 LEU A CA 1
ATOM 2230 C C . LEU A 1 277 ? -10.079 -15.934 -28.408 1.00 35.06 277 LEU A C 1
ATOM 2232 O O . LEU A 1 277 ? -11.022 -15.526 -27.732 1.00 35.06 277 LEU A O 1
ATOM 2236 N N . SER A 1 278 ? -9.433 -15.143 -29.264 1.00 36.41 278 SER A N 1
ATOM 2237 C CA . SER A 1 278 ? -9.942 -13.817 -29.632 1.00 36.41 278 SER A CA 1
ATOM 2238 C C . SER A 1 278 ? -11.240 -13.951 -30.430 1.00 36.41 278 SER A C 1
ATOM 2240 O O . SER A 1 278 ? -11.338 -14.807 -31.307 1.00 36.41 278 SER A O 1
ATOM 2242 N N . SER A 1 279 ? -12.212 -13.069 -30.188 1.00 29.56 279 SER A N 1
ATOM 2243 C CA . SER A 1 279 ? -13.391 -12.948 -31.048 1.00 29.56 279 SER A CA 1
ATOM 2244 C C . SER A 1 279 ? -13.742 -11.486 -31.328 1.00 29.56 279 SER A C 1
ATOM 2246 O O . SER A 1 279 ? -13.766 -10.637 -30.440 1.00 29.56 279 SER A O 1
ATOM 2248 N N . THR A 1 280 ? -14.015 -11.212 -32.599 1.00 26.83 280 THR A N 1
ATOM 2249 C CA . THR A 1 280 ? -14.630 -9.985 -33.113 1.00 26.83 280 THR A CA 1
ATOM 2250 C C . THR A 1 280 ? -15.669 -10.397 -34.154 1.00 26.83 280 THR A C 1
ATOM 2252 O O . THR A 1 280 ? -15.571 -11.475 -34.739 1.00 26.83 280 THR A O 1
ATOM 2255 N N . LEU A 1 281 ? -16.707 -9.578 -34.323 1.00 35.97 281 LEU A N 1
ATOM 2256 C CA . LEU A 1 281 ? -17.943 -9.949 -35.018 1.00 35.97 281 LEU A CA 1
ATOM 2257 C C . LEU A 1 281 ? -17.745 -10.327 -36.496 1.00 35.97 281 LEU A C 1
ATOM 2259 O O . LEU A 1 281 ? -16.993 -9.664 -37.210 1.00 35.97 281 LEU A O 1
ATOM 2263 N N . THR A 1 282 ? -18.621 -11.211 -36.984 1.00 24.23 282 THR A N 1
ATOM 2264 C CA . THR A 1 282 ? -19.157 -11.097 -38.349 1.00 24.23 282 THR A CA 1
ATOM 2265 C C . THR A 1 282 ? -20.629 -11.514 -38.400 1.00 24.23 282 THR A C 1
ATOM 2267 O O . THR A 1 282 ? -21.034 -12.484 -37.766 1.00 24.23 282 THR A O 1
ATOM 2270 N N . THR A 1 283 ? -21.428 -10.756 -39.147 1.00 28.59 283 THR A N 1
ATOM 2271 C CA . THR A 1 283 ? -22.837 -11.028 -39.483 1.00 28.59 283 THR A CA 1
ATOM 2272 C C . THR A 1 283 ? -22.961 -11.578 -40.916 1.00 28.59 283 THR A C 1
ATOM 2274 O O . THR A 1 283 ? -21.942 -11.743 -41.578 1.00 28.59 283 THR A O 1
ATOM 2277 N N . THR A 1 284 ? -24.209 -11.800 -41.370 1.00 24.28 284 THR A N 1
ATOM 2278 C CA . THR A 1 284 ? -24.663 -12.321 -42.687 1.00 24.28 284 THR A CA 1
ATOM 2279 C C . THR A 1 284 ? -24.473 -13.830 -42.927 1.00 24.28 284 THR A C 1
ATOM 2281 O O . THR A 1 284 ? -23.461 -14.395 -42.537 1.00 24.28 284 THR A O 1
ATOM 2284 N N . THR A 1 285 ? -25.326 -14.576 -43.647 1.00 26.89 285 THR A N 1
ATOM 2285 C CA . THR A 1 285 ? -26.806 -14.713 -43.812 1.00 26.89 285 THR A CA 1
ATOM 2286 C C . THR A 1 285 ? -27.043 -15.486 -45.120 1.00 26.89 285 THR A C 1
ATOM 2288 O O . THR A 1 285 ? -26.670 -14.972 -46.168 1.00 26.89 285 THR A O 1
ATOM 2291 N N . TYR A 1 286 ? -27.693 -16.652 -45.053 1.00 24.09 286 TYR A N 1
ATOM 2292 C CA . TYR A 1 286 ? -28.456 -17.348 -46.113 1.00 24.09 286 TYR A CA 1
ATOM 2293 C C . TYR A 1 286 ? -29.481 -18.226 -45.342 1.00 24.09 286 TYR A C 1
ATOM 2295 O O . TYR A 1 286 ? -29.102 -18.792 -44.317 1.00 24.09 286 TYR A O 1
ATOM 2303 N N . GLU A 1 287 ? -30.803 -18.189 -45.559 1.00 23.81 287 GLU A N 1
ATOM 2304 C CA . GLU A 1 287 ? -31.592 -18.569 -46.758 1.00 23.81 287 GLU A CA 1
ATOM 2305 C C . GLU A 1 287 ? -31.584 -20.105 -47.000 1.00 23.81 287 GLU A C 1
ATOM 2307 O O . GLU A 1 287 ? -30.523 -20.720 -46.948 1.00 23.81 287 GLU A O 1
ATOM 2312 N N . GLU A 1 288 ? -32.711 -20.804 -47.235 1.00 26.44 288 GLU A N 1
ATOM 2313 C CA . GLU A 1 288 ? -34.105 -20.344 -47.425 1.00 26.44 288 GLU A CA 1
ATOM 2314 C C . GLU A 1 288 ? -35.176 -21.460 -47.219 1.00 26.44 288 GLU A C 1
ATOM 2316 O O . GLU A 1 288 ? -34.873 -22.643 -47.357 1.00 26.44 288 GLU A O 1
ATOM 2321 N N . THR A 1 289 ? -36.451 -21.060 -47.037 1.00 23.88 289 THR A N 1
ATOM 2322 C CA . THR A 1 289 ? -37.721 -21.839 -47.195 1.00 23.88 289 THR A CA 1
ATOM 2323 C C . THR A 1 289 ? -38.068 -22.956 -46.172 1.00 23.88 289 THR A C 1
ATOM 2325 O O . THR A 1 289 ? -37.190 -23.548 -45.559 1.00 23.88 289 THR A O 1
ATOM 2328 N N . THR A 1 290 ? -39.344 -23.296 -45.890 1.00 27.00 290 THR A N 1
ATOM 2329 C CA . THR A 1 290 ? -40.636 -22.841 -46.476 1.00 27.00 290 THR A CA 1
ATOM 2330 C C . THR A 1 290 ? -41.750 -22.723 -45.409 1.00 27.00 290 THR A C 1
ATOM 2332 O O . THR A 1 290 ? -41.969 -23.672 -44.669 1.00 27.00 290 THR A O 1
ATOM 2335 N N . GLU A 1 291 ? -42.412 -21.558 -45.375 1.00 25.06 291 GLU A N 1
ATOM 2336 C CA . GLU A 1 291 ? -43.852 -21.231 -45.172 1.00 25.06 291 GLU A CA 1
ATOM 2337 C C . GLU A 1 291 ? -44.834 -22.075 -44.309 1.00 25.06 291 GLU A C 1
ATOM 2339 O O . GLU A 1 291 ? -44.726 -23.289 -44.222 1.00 25.06 291 GLU A O 1
ATOM 2344 N N . ILE A 1 292 ? -45.952 -21.555 -43.757 1.00 26.25 292 ILE A N 1
ATOM 2345 C CA . ILE A 1 292 ? -46.467 -20.209 -43.362 1.00 26.25 292 ILE A CA 1
ATOM 2346 C C . ILE A 1 292 ? -47.654 -20.490 -42.405 1.00 26.25 292 ILE A C 1
ATOM 2348 O O . ILE A 1 292 ? -48.532 -21.267 -42.775 1.00 26.25 292 ILE A O 1
ATOM 2352 N N . LEU A 1 293 ? -47.750 -19.817 -41.246 1.00 23.92 293 LEU A N 1
ATOM 2353 C CA . LEU A 1 293 ? -48.957 -19.072 -40.815 1.00 23.92 293 LEU A CA 1
ATOM 2354 C C . LEU A 1 293 ? -48.645 -18.173 -39.603 1.00 23.92 293 LEU A C 1
ATOM 2356 O O . LEU A 1 293 ? -47.771 -18.470 -38.795 1.00 23.92 293 LEU A O 1
ATOM 2360 N N . THR A 1 294 ? -49.348 -17.047 -39.490 1.00 25.59 294 THR A N 1
ATOM 2361 C CA . THR A 1 294 ? -49.086 -15.982 -38.512 1.00 25.59 294 THR A CA 1
ATOM 2362 C C . THR A 1 294 ? -49.875 -16.121 -37.208 1.00 25.59 294 THR A C 1
ATOM 2364 O O . THR A 1 294 ? -51.105 -16.075 -37.233 1.00 25.59 294 THR A O 1
ATOM 2367 N N . THR A 1 295 ? -49.182 -16.068 -36.069 1.00 22.58 295 THR A N 1
ATOM 2368 C CA . THR A 1 295 ? -49.718 -15.514 -34.810 1.00 22.58 295 THR A CA 1
ATOM 2369 C C . THR A 1 295 ? -48.645 -14.683 -34.117 1.00 22.58 295 THR A C 1
ATOM 2371 O O . THR A 1 295 ? -47.580 -15.195 -33.784 1.00 22.58 295 THR A O 1
ATOM 2374 N N . THR A 1 296 ? -48.917 -13.399 -33.884 1.00 27.53 296 THR A N 1
ATOM 2375 C CA . THR A 1 296 ? -48.041 -12.512 -33.110 1.00 27.53 296 THR A CA 1
ATOM 2376 C C . THR A 1 296 ? -48.196 -12.777 -31.615 1.00 27.53 296 THR A C 1
ATOM 2378 O O . THR A 1 296 ? -49.216 -12.414 -31.032 1.00 27.53 296 THR A O 1
ATOM 2381 N N . THR A 1 297 ? -47.173 -13.347 -30.983 1.00 25.67 297 THR A N 1
ATOM 2382 C CA . THR A 1 297 ? -47.053 -13.426 -29.520 1.00 25.67 297 THR A CA 1
ATOM 2383 C C . THR A 1 297 ? -45.866 -12.591 -29.060 1.00 25.67 297 THR A C 1
ATOM 2385 O O . THR A 1 297 ? -44.722 -12.892 -29.398 1.00 25.67 297 THR A O 1
ATOM 2388 N N . THR A 1 298 ? -46.133 -11.542 -28.286 1.00 28.00 298 THR A N 1
ATOM 2389 C CA . THR A 1 298 ? -45.105 -10.755 -27.594 1.00 28.00 298 THR A CA 1
ATOM 2390 C C . THR A 1 298 ? -44.361 -11.636 -26.594 1.00 28.00 298 THR A C 1
ATOM 2392 O O . THR A 1 298 ? -44.980 -12.180 -25.681 1.00 28.00 298 THR A O 1
ATOM 2395 N N . THR A 1 299 ? -43.043 -11.761 -26.741 1.00 29.89 299 THR A N 1
ATOM 2396 C CA . THR A 1 299 ? -42.190 -12.437 -25.756 1.00 29.89 299 THR A CA 1
ATOM 2397 C C . THR A 1 299 ? -42.149 -11.624 -24.465 1.00 29.89 299 THR A C 1
ATOM 2399 O O . THR A 1 299 ? -41.683 -10.484 -24.467 1.00 29.89 299 THR A O 1
ATOM 2402 N N . ILE A 1 300 ? -42.645 -12.212 -23.378 1.00 35.84 300 ILE A N 1
ATOM 2403 C CA . ILE A 1 300 ? -42.568 -11.649 -22.025 1.00 35.84 300 ILE A CA 1
ATOM 2404 C C . ILE A 1 300 ? -41.099 -11.670 -21.560 1.00 35.84 300 ILE A C 1
ATOM 2406 O O . ILE A 1 300 ? -40.328 -12.539 -21.966 1.00 35.84 300 ILE A O 1
ATOM 2410 N N . SER A 1 301 ? -40.703 -10.689 -20.747 1.00 40.09 301 SER A N 1
ATOM 2411 C CA . SER A 1 301 ? -39.371 -10.638 -20.133 1.00 40.09 301 SER A CA 1
ATOM 2412 C C . SER A 1 301 ? -39.310 -11.559 -18.912 1.00 40.09 301 SER A C 1
ATOM 2414 O O . SER A 1 301 ? -40.118 -11.401 -18.003 1.00 40.09 301 SER A O 1
ATOM 2416 N N . ASN A 1 302 ? -38.327 -12.463 -18.860 1.00 56.78 302 ASN A N 1
ATOM 2417 C CA . ASN A 1 302 ? -38.093 -13.366 -17.721 1.00 56.78 302 ASN A CA 1
ATOM 2418 C C . ASN A 1 302 ? -37.073 -12.798 -16.700 1.00 56.78 302 ASN A C 1
ATOM 2420 O O . ASN A 1 302 ? -36.473 -13.549 -15.927 1.00 56.78 302 ASN A O 1
ATOM 2424 N N . ASN A 1 303 ? -36.850 -11.479 -16.706 1.00 69.81 303 ASN A N 1
ATOM 2425 C CA . ASN A 1 303 ? -35.929 -10.802 -15.789 1.00 69.81 303 ASN A CA 1
ATOM 2426 C C . ASN A 1 303 ? -36.676 -10.284 -14.553 1.00 69.81 303 ASN A C 1
ATOM 2428 O O . ASN A 1 303 ? -37.339 -9.252 -14.642 1.00 69.81 303 ASN A O 1
ATOM 2432 N N . LEU A 1 304 ? -36.530 -10.944 -13.403 1.00 82.69 304 LEU A N 1
ATOM 2433 C CA . LEU A 1 304 ? -37.030 -10.441 -12.124 1.00 82.69 304 LEU A CA 1
ATOM 2434 C C . LEU A 1 304 ? -36.337 -9.115 -11.781 1.00 82.69 304 LEU A C 1
ATOM 2436 O O . LEU A 1 304 ? -35.111 -9.046 -11.759 1.00 82.69 304 LEU A O 1
ATOM 2440 N N . GLU A 1 305 ? -37.114 -8.076 -11.484 1.00 87.12 305 GLU A N 1
ATOM 2441 C CA . GLU A 1 305 ? -36.595 -6.769 -11.068 1.00 87.12 305 GLU A CA 1
ATOM 2442 C C . GLU A 1 305 ? -36.841 -6.549 -9.573 1.00 87.12 305 GLU A C 1
ATOM 2444 O O . GLU A 1 305 ? -37.966 -6.729 -9.113 1.00 87.12 305 GLU A O 1
ATOM 2449 N N . CYS A 1 306 ? -35.810 -6.153 -8.825 1.00 88.12 306 CYS A N 1
ATOM 2450 C CA . CYS A 1 306 ? -35.879 -5.886 -7.384 1.00 88.12 306 CYS A CA 1
ATOM 2451 C C . CYS A 1 306 ? -35.324 -4.494 -7.063 1.00 88.12 306 CYS A C 1
ATOM 2453 O O . CYS A 1 306 ? -34.362 -4.053 -7.692 1.00 88.12 306 CYS A O 1
ATOM 2455 N N . TYR A 1 307 ? -35.866 -3.823 -6.046 1.00 86.75 307 TYR A N 1
ATOM 2456 C CA . TYR A 1 307 ? -35.281 -2.596 -5.500 1.00 86.75 307 TYR A CA 1
ATOM 2457 C C . TYR A 1 307 ? -33.944 -2.862 -4.801 1.00 86.75 307 TYR A C 1
ATOM 2459 O O . TYR A 1 307 ? -33.760 -3.920 -4.189 1.00 86.75 307 TYR A O 1
ATOM 2467 N N . LYS A 1 308 ? -33.032 -1.883 -4.881 1.00 86.12 308 LYS A N 1
ATOM 2468 C CA . LYS A 1 308 ? -31.682 -1.925 -4.309 1.00 86.12 308 LYS A CA 1
ATOM 2469 C C . LYS A 1 308 ? -31.384 -0.662 -3.497 1.00 86.12 308 LYS A C 1
ATOM 2471 O O . LYS A 1 308 ? -31.164 0.403 -4.068 1.00 86.12 308 LYS A O 1
ATOM 2476 N N . CYS A 1 309 ? -31.369 -0.763 -2.168 1.00 84.12 309 CYS A N 1
ATOM 2477 C CA . CYS A 1 309 ? -30.956 0.331 -1.281 1.00 84.12 309 CYS A CA 1
ATOM 2478 C C . CYS A 1 309 ? -30.750 -0.126 0.170 1.00 84.12 309 CYS A C 1
ATOM 2480 O O . CYS A 1 309 ? -31.448 -1.004 0.671 1.00 84.12 309 CYS A O 1
ATOM 2482 N N . LEU A 1 310 ? -29.834 0.553 0.865 1.00 85.31 310 LEU A N 1
ATOM 2483 C CA . LEU A 1 310 ? -29.602 0.420 2.302 1.00 85.31 310 LEU A CA 1
ATOM 2484 C C . LEU A 1 310 ? -30.052 1.705 3.009 1.00 85.31 310 LEU A C 1
ATOM 2486 O O . LEU A 1 310 ? -29.611 2.795 2.648 1.00 85.31 310 LEU A O 1
ATOM 2490 N N . CYS A 1 311 ? -30.909 1.575 4.018 1.00 80.69 311 CYS A N 1
ATOM 2491 C CA . CYS A 1 311 ? -31.470 2.683 4.784 1.00 80.69 311 CYS A CA 1
ATOM 2492 C C . CYS A 1 311 ? -31.162 2.513 6.278 1.00 80.69 311 CYS A C 1
ATOM 2494 O O . CYS A 1 311 ? -31.524 1.505 6.880 1.00 80.69 311 CYS A O 1
ATOM 2496 N N . MET A 1 312 ? -30.490 3.506 6.866 1.00 76.56 312 MET A N 1
ATOM 2497 C CA . MET A 1 312 ? -30.083 3.533 8.279 1.00 76.56 312 MET A CA 1
ATOM 2498 C C . MET A 1 312 ? -31.070 4.354 9.117 1.00 76.56 312 MET A C 1
ATOM 2500 O O . MET A 1 312 ? -31.455 5.445 8.690 1.00 76.56 312 MET A O 1
ATOM 2504 N N . ASN A 1 313 ? -31.413 3.871 10.316 1.00 62.41 313 ASN A N 1
ATOM 2505 C CA . ASN A 1 313 ? -32.112 4.614 11.380 1.00 62.41 313 ASN A CA 1
ATOM 2506 C C . ASN A 1 313 ? -33.347 5.447 10.935 1.00 62.41 313 ASN A C 1
ATOM 2508 O O . ASN A 1 313 ? -33.555 6.554 11.435 1.00 62.41 313 ASN A O 1
ATOM 2512 N N . ASN A 1 314 ? -34.159 4.979 9.976 1.00 54.75 314 ASN A N 1
ATOM 2513 C CA . ASN A 1 314 ? -35.293 5.757 9.452 1.00 54.75 314 ASN A CA 1
ATOM 2514 C C . ASN A 1 314 ? -36.502 4.898 9.059 1.00 54.75 314 ASN A C 1
ATOM 2516 O O . ASN A 1 314 ? -36.368 3.923 8.327 1.00 54.75 314 ASN A O 1
ATOM 2520 N N . ASN A 1 315 ? -37.704 5.333 9.458 1.00 55.56 315 ASN A N 1
ATOM 2521 C CA . ASN A 1 315 ? -38.974 4.640 9.178 1.00 55.56 315 ASN A CA 1
ATOM 2522 C C . ASN A 1 315 ? -39.437 4.734 7.701 1.00 55.56 315 ASN A C 1
ATOM 2524 O O . ASN A 1 315 ? -40.518 4.252 7.368 1.00 55.56 315 ASN A O 1
ATOM 2528 N N . THR A 1 316 ? -38.680 5.398 6.819 1.00 61.47 316 THR A N 1
ATOM 2529 C CA . THR A 1 316 ? -38.992 5.540 5.388 1.00 61.47 316 THR A CA 1
ATOM 2530 C C . THR A 1 316 ? -37.720 5.442 4.545 1.00 61.47 316 THR A C 1
ATOM 2532 O O . THR A 1 316 ? -36.728 6.121 4.808 1.00 61.47 316 THR A O 1
ATOM 2535 N N . CYS A 1 317 ? -37.744 4.612 3.499 1.00 69.75 317 CYS A N 1
ATOM 2536 C CA . CYS A 1 317 ? -36.586 4.375 2.637 1.00 69.75 317 CYS A CA 1
ATOM 2537 C C . CYS A 1 317 ? -36.832 4.934 1.228 1.00 69.75 317 CYS A C 1
ATOM 2539 O O . CYS A 1 317 ? -37.698 4.459 0.498 1.00 69.75 317 CYS A O 1
ATOM 2541 N N . SER A 1 318 ? -36.079 5.964 0.827 1.00 71.00 318 SER A N 1
ATOM 2542 C CA . SER A 1 318 ? -36.249 6.644 -0.473 1.00 71.00 318 SER A CA 1
ATOM 2543 C C . SER A 1 318 ? -35.519 5.925 -1.617 1.00 71.00 318 SER A C 1
ATOM 2545 O O . SER A 1 318 ? -34.679 6.512 -2.301 1.00 71.00 318 SER A O 1
ATOM 2547 N N . CYS A 1 319 ? -35.830 4.643 -1.813 1.00 76.88 319 CYS A N 1
ATOM 2548 C CA . CYS A 1 319 ? -35.244 3.811 -2.864 1.00 76.88 319 CYS A CA 1
ATOM 2549 C C . CYS A 1 319 ? -35.619 4.319 -4.267 1.00 76.88 319 CYS A C 1
ATOM 2551 O O . CYS A 1 319 ? -36.765 4.697 -4.513 1.00 76.88 319 CYS A O 1
ATOM 2553 N N . LYS A 1 320 ? -34.656 4.315 -5.196 1.00 75.94 320 LYS A N 1
ATOM 2554 C CA . LYS A 1 320 ? -34.864 4.684 -6.613 1.00 75.94 320 LYS A CA 1
ATOM 2555 C C . LYS A 1 320 ? -34.111 3.801 -7.607 1.00 75.94 320 LYS A C 1
ATOM 2557 O O . LYS A 1 320 ? -34.333 3.935 -8.806 1.00 75.94 320 LYS A O 1
ATOM 2562 N N . GLU A 1 321 ? -33.221 2.944 -7.122 1.00 81.94 321 GLU A N 1
ATOM 2563 C CA . GLU A 1 321 ? -32.417 2.048 -7.947 1.00 81.94 321 GLU A CA 1
ATOM 2564 C C . GLU A 1 321 ? -33.032 0.648 -7.923 1.00 81.94 321 GLU A C 1
ATOM 2566 O O . GLU A 1 321 ? -33.490 0.171 -6.879 1.00 81.94 321 GLU A O 1
ATOM 2571 N N . THR A 1 322 ? -33.055 0.006 -9.087 1.00 85.50 322 THR A N 1
ATOM 2572 C CA . THR A 1 322 ? -33.536 -1.362 -9.278 1.00 85.50 322 THR A CA 1
ATOM 2573 C C . THR A 1 322 ? -32.487 -2.193 -10.009 1.00 85.50 322 THR A C 1
ATOM 2575 O O . THR A 1 322 ? -31.632 -1.674 -10.728 1.00 85.50 322 THR A O 1
ATOM 2578 N N . GLU A 1 323 ? -32.529 -3.504 -9.797 1.00 81.25 323 GLU A N 1
ATOM 2579 C CA . GLU A 1 323 ? -31.580 -4.466 -10.346 1.00 81.25 323 GLU A CA 1
ATOM 2580 C C . GLU A 1 323 ? -32.344 -5.643 -10.964 1.00 81.25 323 GLU A C 1
ATOM 2582 O O . GLU A 1 323 ? -33.230 -6.218 -10.327 1.00 81.25 323 GLU A O 1
ATOM 2587 N N . GLN A 1 324 ? -32.019 -5.984 -12.215 1.00 81.25 324 GLN A N 1
ATOM 2588 C CA . GLN A 1 324 ? -32.672 -7.056 -12.972 1.00 81.25 324 GLN A CA 1
ATOM 2589 C C . GLN A 1 324 ? -31.825 -8.333 -12.980 1.00 81.25 324 GLN A C 1
ATOM 2591 O O . GLN A 1 324 ? -30.662 -8.307 -13.378 1.00 81.25 324 GLN A O 1
ATOM 2596 N N . ASN A 1 325 ? -32.430 -9.456 -12.591 1.00 74.62 325 ASN A N 1
ATOM 2597 C CA . ASN A 1 325 ? -31.797 -10.769 -12.453 1.00 74.62 325 ASN A CA 1
ATOM 2598 C C . ASN A 1 325 ? -32.667 -11.893 -13.044 1.00 74.62 325 ASN A C 1
ATOM 2600 O O . ASN A 1 325 ? -33.810 -11.675 -13.437 1.00 74.62 325 ASN A O 1
ATOM 2604 N N . SER A 1 326 ? -32.139 -13.120 -13.116 1.00 71.38 326 SER A N 1
ATOM 2605 C CA . SER A 1 326 ? -32.921 -14.270 -13.596 1.00 71.38 326 SER A CA 1
ATOM 2606 C C . SER A 1 326 ? -33.997 -14.680 -12.588 1.00 71.38 326 SER A C 1
ATOM 2608 O O . SER A 1 326 ? -33.689 -15.000 -11.435 1.00 71.38 326 SER A O 1
ATOM 2610 N N . PHE A 1 327 ? -35.244 -14.757 -13.060 1.00 62.47 327 PHE A N 1
ATOM 2611 C CA . PHE A 1 327 ? -36.390 -15.273 -12.304 1.00 62.47 327 PHE A CA 1
ATOM 2612 C C . PHE A 1 327 ? -36.200 -16.734 -11.843 1.00 62.47 327 PHE A C 1
ATOM 2614 O O . PHE A 1 327 ? -36.779 -17.150 -10.847 1.00 62.47 327 PHE A O 1
ATOM 2621 N N . GLU A 1 328 ? -35.365 -17.520 -12.533 1.00 64.12 328 GLU A N 1
ATOM 2622 C CA . GLU A 1 328 ? -35.154 -18.945 -12.226 1.00 64.12 328 GLU A CA 1
ATOM 2623 C C . GLU A 1 328 ? -34.228 -19.202 -11.024 1.00 64.12 328 GLU A C 1
ATOM 2625 O O . GLU A 1 328 ? -34.154 -20.333 -10.552 1.00 64.12 328 GLU A O 1
ATOM 2630 N N . THR A 1 329 ? -33.471 -18.199 -10.555 1.00 70.56 329 THR A N 1
ATOM 2631 C CA . THR A 1 329 ? -32.444 -18.402 -9.507 1.00 70.56 329 THR A CA 1
ATOM 2632 C C . THR A 1 329 ? -32.378 -17.311 -8.439 1.00 70.56 329 THR A C 1
ATOM 2634 O O . THR A 1 329 ? -31.577 -17.427 -7.508 1.00 70.56 329 THR A O 1
ATOM 2637 N N . THR A 1 330 ? -33.189 -16.255 -8.539 1.00 80.00 330 THR A N 1
ATOM 2638 C CA . THR A 1 330 ? -33.174 -15.131 -7.592 1.00 80.00 330 THR A CA 1
ATOM 2639 C C . THR A 1 330 ? -34.573 -14.745 -7.136 1.00 80.00 330 THR A C 1
ATOM 2641 O O . THR A 1 330 ? -35.549 -14.935 -7.858 1.00 80.00 330 THR A O 1
ATOM 2644 N N . HIS A 1 331 ? -34.656 -14.182 -5.933 1.00 85.00 331 HIS A N 1
ATOM 2645 C CA . HIS A 1 331 ? -35.877 -13.616 -5.367 1.00 85.00 331 HIS A CA 1
ATOM 2646 C C . HIS A 1 331 ? -35.565 -12.292 -4.662 1.00 85.00 331 HIS A C 1
ATOM 2648 O O . HIS A 1 331 ? -34.442 -12.083 -4.192 1.00 85.00 331 HIS A O 1
ATOM 2654 N N . CYS A 1 332 ? -36.530 -11.375 -4.610 1.00 89.25 332 CYS A N 1
ATOM 2655 C CA . CYS A 1 332 ? -36.348 -10.097 -3.927 1.00 89.25 332 CYS A CA 1
ATOM 2656 C C . CYS A 1 332 ? -36.537 -10.274 -2.417 1.00 89.25 332 CYS A C 1
ATOM 2658 O O . CYS A 1 332 ? -37.334 -11.107 -1.972 1.00 89.25 332 CYS A O 1
ATOM 2660 N N . ILE A 1 333 ? -35.816 -9.475 -1.631 1.00 89.94 333 ILE A N 1
ATOM 2661 C CA . ILE A 1 333 ? -35.925 -9.438 -0.174 1.00 89.94 333 ILE A CA 1
ATOM 2662 C C . ILE A 1 333 ? -35.950 -8.010 0.383 1.00 89.94 333 ILE A C 1
ATOM 2664 O O . ILE A 1 333 ? -35.348 -7.082 -0.170 1.00 89.94 333 ILE A O 1
ATOM 2668 N N . ILE A 1 334 ? -36.627 -7.877 1.522 1.00 89.12 334 ILE A N 1
ATOM 2669 C CA . ILE A 1 334 ? -36.468 -6.793 2.496 1.00 89.12 334 ILE A CA 1
ATOM 2670 C C . ILE A 1 334 ? -35.838 -7.427 3.739 1.00 89.12 334 ILE A C 1
ATOM 2672 O O . ILE A 1 334 ? -36.332 -8.446 4.218 1.00 89.12 334 ILE A O 1
ATOM 2676 N N . VAL A 1 335 ? -34.760 -6.844 4.259 1.00 88.94 335 VAL A N 1
ATOM 2677 C CA . VAL A 1 335 ? -34.105 -7.276 5.504 1.00 88.94 335 VAL A CA 1
ATOM 2678 C C . VAL A 1 335 ? -34.181 -6.151 6.520 1.00 88.94 335 VAL A C 1
ATOM 2680 O O . VAL A 1 335 ? -33.662 -5.070 6.257 1.00 88.94 335 VAL A O 1
ATOM 2683 N N . GLU A 1 336 ? -34.781 -6.404 7.675 1.00 86.38 336 GLU A N 1
ATOM 2684 C CA . GLU A 1 336 ? -34.774 -5.509 8.832 1.00 86.38 336 GLU A CA 1
ATOM 2685 C C . GLU A 1 336 ? -33.858 -6.104 9.906 1.00 86.38 336 GLU A C 1
ATOM 2687 O O . GLU A 1 336 ? -34.070 -7.234 10.349 1.00 86.38 336 GLU A O 1
ATOM 2692 N N . SER A 1 337 ? -32.827 -5.362 10.314 1.00 83.31 337 SER A N 1
ATOM 2693 C CA . SER A 1 337 ? -31.937 -5.733 11.422 1.00 83.31 337 SER A CA 1
ATOM 2694 C C . SER A 1 337 ? -32.276 -4.888 12.641 1.00 83.31 337 SER A C 1
ATOM 2696 O O . SER A 1 337 ? -32.399 -3.668 12.521 1.00 83.31 337 SER A O 1
ATOM 2698 N N . PHE A 1 338 ? -32.386 -5.518 13.809 1.00 79.62 338 PHE A N 1
ATOM 2699 C CA . PHE A 1 338 ? -32.858 -4.866 15.028 1.00 79.62 338 PHE A CA 1
ATOM 2700 C C . PHE A 1 338 ? -31.754 -4.743 16.085 1.00 79.62 338 PHE A C 1
ATOM 2702 O O . PHE A 1 338 ? -30.880 -5.601 16.195 1.00 79.62 338 PHE A O 1
ATOM 2709 N N . VAL A 1 339 ? -31.815 -3.671 16.874 1.00 72.81 339 VAL A N 1
ATOM 2710 C CA . VAL A 1 339 ? -31.027 -3.447 18.094 1.00 72.81 339 VAL A CA 1
ATOM 2711 C C . VAL A 1 339 ? -31.973 -2.816 19.116 1.00 72.81 339 VAL A C 1
ATOM 2713 O O . VAL A 1 339 ? -32.630 -1.827 18.810 1.00 72.81 339 VAL A O 1
ATOM 2716 N N . ASN A 1 340 ? -32.074 -3.386 20.321 1.00 67.94 340 ASN A N 1
ATOM 2717 C CA . ASN A 1 340 ? -32.965 -2.906 21.394 1.00 67.94 340 ASN A CA 1
ATOM 2718 C C . ASN A 1 340 ? -34.446 -2.738 20.965 1.00 67.94 340 ASN A C 1
ATOM 2720 O O . ASN A 1 340 ? -35.105 -1.779 21.350 1.00 67.94 340 ASN A O 1
ATOM 2724 N N . GLU A 1 341 ? -34.959 -3.670 20.152 1.00 70.56 341 GLU A N 1
ATOM 2725 C CA . GLU A 1 341 ? -36.282 -3.624 19.487 1.00 70.56 341 GLU A CA 1
ATOM 2726 C C . GLU A 1 341 ? -36.507 -2.473 18.476 1.00 70.56 341 GLU A C 1
ATOM 2728 O O . GLU A 1 341 ? -37.577 -2.395 17.869 1.00 70.56 341 GLU A O 1
ATOM 2733 N N . GLU A 1 342 ? -35.505 -1.632 18.203 1.00 75.38 342 GLU A N 1
ATOM 2734 C CA . GLU A 1 342 ? -35.540 -0.632 17.128 1.00 75.38 342 GLU A CA 1
ATOM 2735 C C . GLU A 1 342 ? -34.810 -1.117 15.864 1.00 75.38 342 GLU A C 1
ATOM 2737 O O . GLU A 1 342 ? -33.926 -1.971 15.922 1.00 75.38 342 GLU A O 1
ATOM 2742 N N . ILE A 1 343 ? -35.185 -0.584 14.694 1.00 72.06 343 ILE A N 1
ATOM 2743 C CA . ILE A 1 343 ? -34.580 -0.957 13.406 1.00 72.06 343 ILE A CA 1
ATOM 2744 C C . ILE A 1 343 ? -33.268 -0.186 13.223 1.00 72.06 343 ILE A C 1
ATOM 2746 O O . ILE A 1 343 ? -33.272 1.030 13.037 1.00 72.06 343 ILE A O 1
ATOM 2750 N N . PHE A 1 344 ? -32.154 -0.916 13.221 1.00 76.12 344 PHE A N 1
ATOM 2751 C CA . PHE A 1 344 ? -30.811 -0.388 12.980 1.00 76.12 344 PHE A CA 1
ATOM 2752 C C . PHE A 1 344 ? -30.580 -0.113 11.485 1.00 76.12 344 PHE A C 1
ATOM 2754 O O . PHE A 1 344 ? -30.133 0.967 11.096 1.00 76.12 344 PHE A O 1
ATOM 2761 N N . TYR A 1 345 ? -30.965 -1.055 10.619 1.00 79.88 345 TYR A N 1
ATOM 2762 C CA . TYR A 1 345 ? -31.044 -0.809 9.179 1.00 79.88 345 TYR A CA 1
ATOM 2763 C C . TYR A 1 345 ? -32.130 -1.642 8.499 1.00 79.88 345 TYR A C 1
ATOM 2765 O O . TYR A 1 345 ? -32.442 -2.760 8.920 1.00 79.88 345 TYR A O 1
ATOM 2773 N N . THR A 1 346 ? -32.634 -1.105 7.389 1.00 84.06 346 THR A N 1
ATOM 2774 C CA . THR A 1 346 ? -33.449 -1.824 6.407 1.00 84.06 346 THR A CA 1
ATOM 2775 C C . THR A 1 346 ? -32.670 -1.922 5.094 1.00 84.06 346 THR A C 1
ATOM 2777 O O . THR A 1 346 ? -32.181 -0.913 4.585 1.00 84.06 346 THR A O 1
ATOM 2780 N N . ASN A 1 347 ? -32.538 -3.124 4.536 1.00 87.94 347 ASN A N 1
ATOM 2781 C CA . ASN A 1 347 ? -31.845 -3.382 3.272 1.00 87.94 347 ASN A CA 1
ATOM 2782 C C . ASN A 1 347 ? -32.799 -4.024 2.257 1.00 87.94 347 ASN A C 1
ATOM 2784 O O . ASN A 1 347 ? -33.341 -5.101 2.505 1.00 87.94 347 ASN A O 1
ATOM 2788 N N . LEU A 1 348 ? -32.989 -3.366 1.116 1.00 89.06 348 LEU A N 1
ATOM 2789 C CA . LEU A 1 348 ? -33.754 -3.857 -0.028 1.00 89.06 348 LEU A CA 1
ATOM 2790 C C . LEU A 1 348 ? -32.753 -4.363 -1.063 1.00 89.06 348 LEU A C 1
ATOM 2792 O O . LEU A 1 348 ? -31.885 -3.611 -1.505 1.00 89.06 348 LEU A O 1
ATOM 2796 N N . THR A 1 349 ? -32.849 -5.640 -1.425 1.00 88.56 349 THR A N 1
ATOM 2797 C CA . THR A 1 349 ? -31.951 -6.282 -2.397 1.00 88.56 349 THR A CA 1
ATOM 2798 C C . THR A 1 349 ? -32.612 -7.524 -3.003 1.00 88.56 349 THR A C 1
ATOM 2800 O O . THR A 1 349 ? -33.722 -7.899 -2.631 1.00 88.56 349 THR A O 1
ATOM 2803 N N . HIS A 1 350 ? -31.927 -8.194 -3.923 1.00 85.56 350 HIS A N 1
ATOM 2804 C CA . HIS A 1 350 ? -32.200 -9.582 -4.287 1.00 85.56 350 HIS A CA 1
ATOM 2805 C C . HIS A 1 350 ? -31.279 -10.544 -3.510 1.00 85.56 350 HIS A C 1
ATOM 2807 O O . HIS A 1 350 ? -30.257 -10.130 -2.955 1.00 85.56 350 HIS A O 1
ATOM 2813 N N . ILE A 1 351 ? -31.622 -11.833 -3.503 1.00 80.88 351 ILE A N 1
ATOM 2814 C CA . ILE A 1 351 ? -30.770 -12.938 -3.040 1.00 80.88 351 ILE A CA 1
ATOM 2815 C C . ILE A 1 351 ? -30.898 -14.126 -4.007 1.00 80.88 351 ILE A C 1
ATOM 2817 O O . ILE A 1 351 ? -31.918 -14.281 -4.680 1.00 80.88 351 ILE A O 1
ATOM 2821 N N . ASN A 1 352 ? -29.857 -14.955 -4.119 1.00 75.00 352 ASN A N 1
ATOM 2822 C CA . ASN A 1 352 ? -29.894 -16.173 -4.932 1.00 75.00 352 ASN A CA 1
ATOM 2823 C C . ASN A 1 352 ? -30.444 -17.346 -4.104 1.00 75.00 352 ASN A C 1
ATOM 2825 O O . ASN A 1 352 ? -30.007 -17.536 -2.967 1.00 75.00 352 ASN A O 1
ATOM 2829 N N . GLN A 1 353 ? -31.334 -18.166 -4.665 1.00 62.97 353 GLN A N 1
ATOM 2830 C CA . GLN A 1 353 ? -32.007 -19.253 -3.937 1.00 62.97 353 GLN A CA 1
ATOM 2831 C C . GLN A 1 353 ? -31.040 -20.291 -3.317 1.00 62.97 353 GLN A C 1
ATOM 2833 O O . GLN A 1 353 ? -31.383 -20.929 -2.326 1.00 62.97 353 GLN A O 1
ATOM 2838 N N . ASN A 1 354 ? -29.812 -20.411 -3.840 1.00 57.56 354 ASN A N 1
ATOM 2839 C CA . ASN A 1 354 ? -28.764 -21.312 -3.335 1.00 57.56 354 ASN A CA 1
ATOM 2840 C C . ASN A 1 354 ? -27.749 -20.630 -2.388 1.00 57.56 354 ASN A C 1
ATOM 2842 O O . ASN A 1 354 ? -26.740 -21.239 -2.036 1.00 57.56 354 ASN A O 1
ATOM 2846 N N . SER A 1 355 ? -27.957 -19.356 -2.024 1.00 51.97 355 SER A N 1
ATOM 2847 C CA . SER A 1 355 ? -27.003 -18.557 -1.226 1.00 51.97 355 SER A CA 1
ATOM 2848 C C . SER A 1 355 ? -27.351 -18.440 0.263 1.00 51.97 355 SER A C 1
ATOM 2850 O O . SER A 1 355 ? -26.493 -18.074 1.067 1.00 51.97 355 SER A O 1
ATOM 2852 N N . SER A 1 356 ? -28.572 -18.802 0.662 1.00 53.50 356 SER A N 1
ATOM 2853 C CA . SER A 1 356 ? -28.949 -18.984 2.065 1.00 53.50 356 SER A CA 1
ATOM 2854 C C . SER A 1 356 ? -28.496 -20.354 2.587 1.00 53.50 356 SER A C 1
ATOM 2856 O O . SER A 1 356 ? -28.586 -21.358 1.890 1.00 53.50 356 SER A O 1
ATOM 2858 N N . GLN A 1 357 ? -28.097 -20.434 3.864 1.00 51.50 357 GLN A N 1
ATOM 2859 C CA . GLN A 1 357 ? -27.821 -21.713 4.559 1.00 51.50 357 GLN A CA 1
ATOM 2860 C C . GLN A 1 357 ? -29.084 -22.575 4.789 1.00 51.50 357 GLN A C 1
ATOM 2862 O O . GLN A 1 357 ? -29.019 -23.623 5.425 1.00 51.50 357 GLN A O 1
ATOM 2867 N N . ILE A 1 358 ? -30.231 -22.090 4.314 1.00 58.72 358 ILE A N 1
ATOM 2868 C CA . ILE A 1 358 ? -31.588 -22.537 4.604 1.00 58.72 358 ILE A CA 1
ATOM 2869 C C . ILE A 1 358 ? -32.307 -22.626 3.259 1.00 58.72 358 ILE A C 1
ATOM 2871 O O . ILE A 1 358 ? -32.330 -21.639 2.516 1.00 58.72 358 ILE A O 1
ATOM 2875 N N . TYR A 1 359 ? -32.882 -23.784 2.939 1.00 69.38 359 TYR A N 1
ATOM 2876 C CA . TYR A 1 359 ? -33.608 -23.983 1.686 1.00 69.38 359 TYR A CA 1
ATOM 2877 C C . TYR A 1 359 ? -35.032 -23.406 1.766 1.00 69.38 359 TYR A C 1
ATOM 2879 O O . TYR A 1 359 ? -35.835 -23.815 2.608 1.00 69.38 359 TYR A O 1
ATOM 2887 N N . ILE A 1 360 ? -35.350 -22.457 0.881 1.00 78.50 360 ILE A N 1
ATOM 2888 C CA . ILE A 1 360 ? -36.671 -21.819 0.792 1.00 78.50 360 ILE A CA 1
ATOM 2889 C C . ILE A 1 360 ? -37.572 -22.633 -0.143 1.00 78.50 360 ILE A C 1
ATOM 2891 O O . ILE A 1 360 ? -37.312 -22.725 -1.344 1.00 78.50 360 ILE A O 1
ATOM 2895 N N . GLN A 1 361 ? -38.644 -23.207 0.409 1.00 75.75 361 GLN A N 1
ATOM 2896 C CA . GLN A 1 361 ? -39.551 -24.104 -0.318 1.00 75.75 361 GLN A CA 1
ATOM 2897 C C . GLN A 1 361 ? -40.639 -23.369 -1.119 1.00 75.75 361 GLN A C 1
ATOM 2899 O O . GLN A 1 361 ? -41.094 -23.872 -2.145 1.00 75.75 361 GLN A O 1
ATOM 2904 N N . GLN A 1 362 ? -41.130 -22.234 -0.611 1.00 81.31 362 GLN A N 1
ATOM 2905 C CA . GLN A 1 362 ? -42.322 -21.535 -1.109 1.00 81.31 362 GLN A CA 1
ATOM 2906 C C . GLN A 1 362 ? -42.194 -20.015 -0.934 1.00 81.31 362 GLN A C 1
ATOM 2908 O O . GLN A 1 362 ? -41.419 -19.538 -0.107 1.00 81.31 362 GLN A O 1
ATOM 2913 N N . PHE A 1 363 ? -42.999 -19.264 -1.689 1.00 84.25 363 PHE A N 1
ATOM 2914 C CA . PHE A 1 363 ? -43.061 -17.803 -1.645 1.00 84.25 363 PHE A CA 1
ATOM 2915 C C . PHE A 1 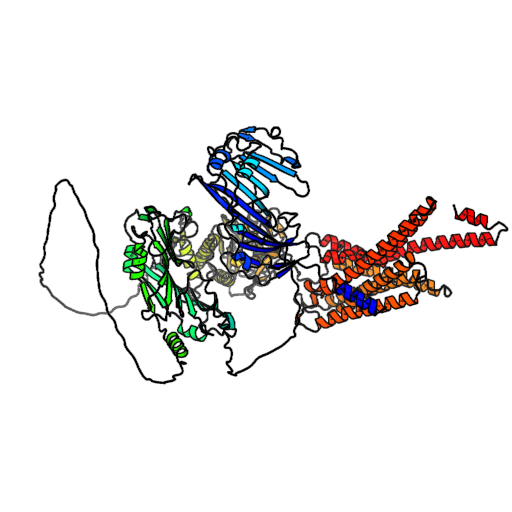363 ? -44.515 -17.301 -1.505 1.00 84.25 363 PHE A C 1
ATOM 2917 O O . PHE A 1 363 ? -45.436 -17.983 -1.970 1.00 84.25 363 PHE A O 1
ATOM 2924 N N . PRO A 1 364 ? -44.726 -16.110 -0.908 1.00 86.38 364 PRO A N 1
ATOM 2925 C CA . PRO A 1 364 ? -43.738 -15.350 -0.138 1.00 86.38 364 PRO A CA 1
ATOM 2926 C C . PRO A 1 364 ? -43.486 -15.989 1.242 1.00 86.38 364 PRO A C 1
ATOM 2928 O O . PRO A 1 364 ? -44.304 -16.767 1.746 1.00 86.38 364 PRO A O 1
ATOM 2931 N N . TYR A 1 365 ? -42.351 -15.655 1.854 1.00 87.31 365 TYR A N 1
ATOM 2932 C CA . TYR A 1 365 ? -41.962 -16.137 3.179 1.00 87.31 365 TYR A CA 1
ATOM 2933 C C . TYR A 1 365 ? -41.463 -15.007 4.087 1.00 87.31 365 TYR A C 1
ATOM 2935 O O . TYR A 1 365 ? -40.982 -13.976 3.616 1.00 87.31 365 TYR A O 1
ATOM 2943 N N . ILE A 1 366 ? -41.532 -15.247 5.396 1.00 88.38 366 ILE A N 1
ATOM 2944 C CA . ILE A 1 366 ? -40.884 -14.447 6.436 1.00 88.38 366 ILE A CA 1
ATOM 2945 C C . ILE A 1 366 ? -39.910 -15.359 7.191 1.00 88.38 366 ILE A C 1
ATOM 2947 O O . ILE A 1 366 ? -40.326 -16.368 7.753 1.00 88.38 366 ILE A O 1
ATOM 2951 N N . LEU A 1 367 ? -38.619 -15.031 7.197 1.00 88.81 367 LEU A N 1
ATOM 2952 C CA . LEU A 1 367 ? -37.586 -15.700 7.993 1.00 88.81 367 LEU A CA 1
ATOM 2953 C C . LEU A 1 367 ? -37.171 -14.758 9.125 1.00 88.81 367 LEU A C 1
ATOM 2955 O O . LEU A 1 367 ? -36.576 -13.713 8.879 1.00 88.81 367 LEU A O 1
ATOM 2959 N N . ILE A 1 368 ? -37.460 -15.143 10.362 1.00 88.50 368 ILE A N 1
ATOM 2960 C CA . ILE A 1 368 ? -37.202 -14.353 11.572 1.00 88.50 368 ILE A CA 1
ATOM 2961 C C . ILE A 1 368 ? -36.193 -15.078 12.468 1.00 88.50 368 ILE A C 1
ATOM 2963 O O . ILE A 1 368 ? -36.246 -16.304 12.597 1.00 88.50 368 ILE A O 1
ATOM 2967 N N . GLN A 1 369 ? -35.293 -14.321 13.102 1.00 90.56 369 GLN A N 1
ATOM 2968 C CA . GLN A 1 369 ? -34.473 -14.795 14.218 1.00 90.56 369 GLN A CA 1
ATOM 2969 C C . GLN A 1 369 ? -34.765 -13.980 15.484 1.00 90.56 369 GLN A C 1
ATOM 2971 O O . GLN A 1 369 ? -34.818 -12.749 15.457 1.00 90.56 369 GLN A O 1
ATOM 2976 N N . GLN A 1 370 ? -34.957 -14.696 16.589 1.00 88.50 370 GLN A N 1
ATOM 2977 C CA . GLN A 1 370 ? -35.338 -14.173 17.893 1.00 88.50 370 GLN A CA 1
ATOM 2978 C C . GLN A 1 370 ? -34.363 -14.688 18.959 1.00 88.50 370 GLN A C 1
ATOM 2980 O O . GLN A 1 370 ? -34.199 -15.902 19.107 1.00 88.50 370 GLN A O 1
ATOM 2985 N N . SER A 1 371 ? -33.780 -13.780 19.738 1.00 88.88 371 SER A N 1
ATOM 2986 C CA . SER A 1 371 ? -32.987 -14.103 20.925 1.00 88.88 371 SER A CA 1
ATOM 2987 C C . SER A 1 371 ? -33.830 -13.945 22.192 1.00 88.88 371 SER A C 1
ATOM 2989 O O . SER A 1 371 ? -34.395 -12.883 22.455 1.00 88.88 371 SER A O 1
ATOM 2991 N N . ILE A 1 372 ? -33.920 -15.005 23.000 1.00 87.31 372 ILE A N 1
ATOM 2992 C CA . ILE A 1 372 ? -34.634 -15.018 24.283 1.00 87.31 372 ILE A CA 1
ATOM 2993 C C . ILE A 1 372 ? -33.614 -15.140 25.423 1.00 87.31 372 ILE A C 1
ATOM 2995 O O . ILE A 1 372 ? -32.868 -16.116 25.503 1.00 87.31 372 ILE A O 1
ATOM 2999 N N . ILE A 1 373 ? -33.578 -14.138 26.303 1.00 85.38 373 ILE A N 1
ATOM 3000 C CA . ILE A 1 373 ? -32.585 -13.968 27.374 1.00 85.38 373 ILE A CA 1
ATOM 3001 C C . ILE A 1 373 ? -33.301 -13.945 28.729 1.00 85.38 373 ILE A C 1
ATOM 3003 O O . ILE A 1 373 ? -34.347 -13.310 28.875 1.00 85.38 373 ILE A O 1
ATOM 3007 N N . TYR A 1 374 ? -32.736 -14.614 29.737 1.00 81.88 374 TYR A N 1
ATOM 3008 C CA . TYR A 1 374 ? -33.223 -14.518 31.115 1.00 81.88 374 TYR A CA 1
ATOM 3009 C C . TYR A 1 374 ? -32.656 -13.271 31.796 1.00 81.88 374 TYR A C 1
ATOM 3011 O O . TYR A 1 374 ? -31.474 -13.224 32.132 1.00 81.88 374 TYR A O 1
ATOM 3019 N N . ASN A 1 375 ? -33.483 -12.255 32.030 1.00 78.69 375 ASN A N 1
ATOM 3020 C CA . ASN A 1 375 ? -33.064 -11.070 32.763 1.00 78.69 375 ASN A CA 1
ATOM 3021 C C . ASN A 1 375 ? -33.036 -11.388 34.269 1.00 78.69 375 ASN A C 1
ATOM 3023 O O . ASN A 1 375 ? -34.080 -11.461 34.918 1.00 78.69 375 ASN A O 1
ATOM 3027 N N . LYS A 1 376 ? -31.829 -11.568 34.824 1.00 71.44 376 LYS A N 1
ATOM 3028 C CA . LYS A 1 376 ? -31.598 -11.864 36.252 1.00 71.44 376 LYS A CA 1
ATOM 3029 C C . LYS A 1 376 ? -32.152 -10.771 37.184 1.00 71.44 376 LYS A C 1
ATOM 3031 O O . LYS A 1 376 ? -32.634 -11.101 38.261 1.00 71.44 376 LYS A O 1
ATOM 3036 N N . THR A 1 377 ? -32.135 -9.506 36.763 1.00 74.88 377 THR A N 1
ATOM 3037 C CA . THR A 1 377 ? -32.576 -8.341 37.556 1.00 74.88 377 THR A CA 1
ATOM 3038 C C . THR A 1 377 ? -34.100 -8.224 37.639 1.00 74.88 377 THR A C 1
ATOM 3040 O O . THR A 1 377 ? -34.638 -7.886 38.689 1.00 74.88 377 THR A O 1
ATOM 3043 N N . LEU A 1 378 ? -34.807 -8.534 36.547 1.00 75.31 378 LEU A N 1
ATOM 3044 C CA . LEU A 1 378 ? -36.276 -8.559 36.491 1.00 75.31 378 LEU A CA 1
ATOM 3045 C C . LEU A 1 378 ? -36.871 -9.936 36.838 1.00 75.31 378 LEU A C 1
ATOM 3047 O O . LEU A 1 378 ? -38.085 -10.052 36.998 1.00 75.31 378 LEU A O 1
ATOM 3051 N N . ASN A 1 379 ? -36.027 -10.968 36.959 1.00 78.94 379 ASN A N 1
ATOM 3052 C CA . ASN A 1 379 ? -36.401 -12.371 37.157 1.00 78.94 379 ASN A CA 1
ATOM 3053 C C . ASN A 1 379 ? -37.431 -12.857 36.107 1.00 78.94 379 ASN A C 1
ATOM 3055 O O . ASN A 1 379 ? -38.418 -13.524 36.428 1.00 78.94 379 ASN A O 1
ATOM 3059 N N . ASP A 1 380 ? -37.215 -12.482 34.843 1.00 81.12 380 ASP A N 1
ATOM 3060 C CA . ASP A 1 380 ? -38.145 -12.740 33.740 1.00 81.12 380 ASP A CA 1
ATOM 3061 C C . ASP A 1 380 ? -37.419 -12.929 32.395 1.00 81.12 380 ASP A C 1
ATOM 3063 O O . ASP A 1 380 ? -36.307 -12.443 32.188 1.00 81.12 380 ASP A O 1
ATOM 3067 N N . TRP A 1 381 ? -38.057 -13.631 31.457 1.00 83.25 381 TRP A N 1
ATOM 3068 C CA . TRP A 1 381 ? -37.540 -13.849 30.105 1.00 83.25 381 TRP A CA 1
ATOM 3069 C C . TRP A 1 381 ? -37.943 -12.711 29.161 1.00 83.25 381 TRP A C 1
ATOM 3071 O O . TRP A 1 381 ? -39.133 -12.429 28.977 1.00 83.25 381 TRP A O 1
ATOM 3081 N N . ILE A 1 382 ? -36.946 -12.108 28.514 1.00 82.25 382 ILE A N 1
ATOM 3082 C CA . ILE A 1 382 ? -37.095 -11.054 27.505 1.00 82.25 382 ILE A CA 1
ATOM 3083 C C . ILE A 1 382 ? -36.784 -11.648 26.130 1.00 82.25 382 ILE A C 1
ATOM 3085 O O . ILE A 1 382 ? -35.807 -12.375 25.974 1.00 82.25 382 ILE A O 1
ATOM 3089 N N . SER A 1 383 ? -37.615 -11.340 25.134 1.00 83.00 383 SER A N 1
ATOM 3090 C CA . SER A 1 383 ? -37.407 -11.716 23.730 1.00 83.00 383 SER A CA 1
ATOM 3091 C C . SER A 1 383 ? -37.070 -10.469 22.915 1.00 83.00 383 SER A C 1
ATOM 3093 O O . SER A 1 383 ? -37.940 -9.620 22.726 1.00 83.00 383 SER A O 1
ATOM 3095 N N . SER A 1 384 ? -35.827 -10.375 22.438 1.00 83.25 384 SER A N 1
ATOM 3096 C CA . SER A 1 384 ? -35.403 -9.394 21.433 1.00 83.25 384 SER A CA 1
ATOM 3097 C C . SER A 1 384 ? -35.470 -10.034 20.053 1.00 83.25 384 SER A C 1
ATOM 3099 O O . SER A 1 384 ? -35.223 -11.234 19.907 1.00 83.25 384 SER A O 1
ATOM 3101 N N . THR A 1 385 ? -35.862 -9.272 19.040 1.00 85.44 385 THR A N 1
ATOM 3102 C CA . THR A 1 385 ? -35.729 -9.698 17.640 1.00 85.44 385 THR A CA 1
ATOM 3103 C C . THR A 1 385 ? -34.319 -9.346 17.181 1.00 85.44 385 THR A C 1
ATOM 3105 O O . THR A 1 385 ? -33.812 -8.292 17.560 1.00 85.44 385 THR A O 1
ATOM 3108 N N . ASP A 1 386 ? -33.689 -10.215 16.392 1.00 84.06 386 ASP A N 1
ATOM 3109 C CA . ASP A 1 386 ? -32.337 -9.979 15.872 1.00 84.06 386 ASP A CA 1
ATOM 3110 C C . ASP A 1 386 ? -32.425 -9.451 14.431 1.00 84.06 386 ASP A C 1
ATOM 3112 O O . ASP A 1 386 ? -31.860 -8.414 14.077 1.00 84.06 386 ASP A O 1
ATOM 3116 N N . PHE A 1 387 ? -33.196 -10.154 13.595 1.00 87.25 387 PHE A N 1
ATOM 3117 C CA . PHE A 1 387 ? -33.502 -9.760 12.224 1.00 87.25 387 PHE A CA 1
ATOM 3118 C C . PHE A 1 387 ? -34.805 -10.389 11.720 1.00 87.25 387 PHE A C 1
ATOM 3120 O O . PHE A 1 387 ? -35.228 -11.450 12.192 1.00 87.25 387 PHE A O 1
ATOM 3127 N N . ILE A 1 388 ? -35.387 -9.773 10.689 1.00 88.00 388 ILE A N 1
ATOM 3128 C CA . ILE A 1 388 ? -36.462 -10.344 9.873 1.00 88.00 388 ILE A CA 1
ATOM 3129 C C . ILE A 1 388 ? -36.112 -10.171 8.387 1.00 88.00 388 ILE A C 1
ATOM 3131 O O . ILE A 1 388 ? -35.718 -9.093 7.951 1.00 88.00 388 ILE A O 1
ATOM 3135 N N . TYR A 1 389 ? -36.258 -11.242 7.608 1.00 89.19 389 TYR A N 1
ATOM 3136 C CA . TYR A 1 389 ? -36.194 -11.249 6.147 1.00 89.19 389 TYR A CA 1
ATOM 3137 C C . TYR A 1 389 ? -37.593 -11.519 5.596 1.00 89.19 389 TYR A C 1
ATOM 3139 O O . TYR A 1 389 ? -38.179 -12.558 5.898 1.00 89.19 389 TYR A O 1
ATOM 3147 N N . TYR A 1 390 ? -38.084 -10.651 4.723 1.00 88.44 390 TYR A N 1
ATOM 3148 C CA . TYR A 1 390 ? -39.298 -10.863 3.936 1.00 88.44 390 TYR A CA 1
ATOM 3149 C C . TYR A 1 390 ? -38.867 -11.182 2.510 1.00 88.44 390 TYR A C 1
ATOM 3151 O O . TYR A 1 390 ? -38.121 -10.397 1.927 1.00 88.44 390 TYR A O 1
ATOM 3159 N N . GLY A 1 391 ? -39.275 -12.328 1.963 1.00 88.50 391 GLY A N 1
ATOM 3160 C CA . GLY A 1 391 ? -38.800 -12.808 0.664 1.00 88.50 391 GLY A CA 1
ATOM 3161 C C . GLY A 1 391 ? -39.914 -13.238 -0.278 1.00 88.50 391 GLY A C 1
ATOM 3162 O O . GLY A 1 391 ? -40.860 -13.924 0.111 1.00 88.50 391 GLY A O 1
ATOM 3163 N N . CYS A 1 392 ? -39.799 -12.830 -1.538 1.00 87.19 392 CYS A N 1
ATOM 3164 C CA . CYS A 1 392 ? -40.850 -12.946 -2.544 1.00 87.19 392 CYS A CA 1
ATOM 3165 C C . CYS A 1 392 ? -40.242 -13.006 -3.957 1.00 87.19 392 CYS A C 1
ATOM 3167 O O . CYS A 1 392 ? -39.171 -12.461 -4.217 1.00 87.19 392 CYS A O 1
ATOM 3169 N N . ASN A 1 393 ? -40.906 -13.703 -4.878 1.00 86.69 393 ASN A N 1
ATOM 3170 C CA . ASN A 1 393 ? -40.360 -14.064 -6.191 1.00 86.69 393 ASN A CA 1
ATOM 3171 C C . ASN A 1 393 ? -41.090 -13.393 -7.371 1.00 86.69 393 ASN A C 1
ATOM 3173 O O . ASN A 1 393 ? -41.136 -13.957 -8.460 1.00 86.69 393 ASN A O 1
ATOM 3177 N N . TRP A 1 394 ? -41.671 -12.206 -7.174 1.00 85.31 394 TRP A N 1
ATOM 3178 C CA . TRP A 1 394 ? -42.297 -11.417 -8.244 1.00 85.31 394 TRP A CA 1
ATOM 3179 C C . TRP A 1 394 ? -41.715 -10.001 -8.323 1.00 85.31 394 TRP A C 1
ATOM 3181 O O . TRP A 1 394 ? -41.068 -9.527 -7.391 1.00 85.31 394 TRP A O 1
ATOM 3191 N N . HIS A 1 395 ? -41.897 -9.336 -9.467 1.00 83.62 395 HIS A N 1
ATOM 3192 C CA . HIS A 1 395 ? -41.255 -8.049 -9.750 1.00 83.62 395 HIS A CA 1
ATOM 3193 C C . HIS A 1 395 ? -41.600 -6.990 -8.701 1.00 83.62 395 HIS A C 1
ATOM 3195 O O . HIS A 1 395 ? -42.765 -6.826 -8.341 1.00 83.62 395 HIS A O 1
ATOM 3201 N N . LEU A 1 396 ? -40.573 -6.259 -8.261 1.00 80.31 396 LEU A N 1
ATOM 3202 C CA . LEU A 1 396 ? -40.628 -5.148 -7.311 1.00 80.31 396 LEU A CA 1
ATOM 3203 C C . LEU A 1 396 ? -41.335 -5.491 -5.988 1.00 80.31 396 LEU A C 1
ATOM 3205 O O . LEU A 1 396 ? -41.766 -4.603 -5.262 1.00 80.31 396 LEU A O 1
ATOM 3209 N N . CYS A 1 397 ? -41.420 -6.775 -5.629 1.00 82.25 397 CYS A N 1
ATOM 3210 C CA . CYS A 1 397 ? -42.122 -7.220 -4.425 1.00 82.25 397 CYS A CA 1
ATOM 3211 C C . CYS A 1 397 ? -41.431 -6.807 -3.112 1.00 82.25 397 CYS A C 1
ATOM 3213 O O . CYS A 1 397 ? -42.017 -6.947 -2.044 1.00 82.25 397 CYS A O 1
ATOM 3215 N N . ASN A 1 398 ? -40.209 -6.269 -3.188 1.00 89.19 398 ASN A N 1
ATOM 3216 C CA . ASN A 1 398 ? -39.519 -5.591 -2.094 1.00 89.19 398 ASN A CA 1
ATOM 3217 C C . ASN A 1 398 ? -39.714 -4.057 -2.133 1.00 89.19 398 ASN A C 1
ATOM 3219 O O . ASN A 1 398 ? -38.779 -3.310 -1.854 1.00 89.19 398 ASN A O 1
ATOM 3223 N N . ASP A 1 399 ? -40.908 -3.585 -2.512 1.00 86.12 399 ASP A N 1
ATOM 3224 C CA . ASP A 1 399 ? -41.232 -2.156 -2.618 1.00 86.12 399 ASP A CA 1
ATOM 3225 C C . ASP A 1 399 ? -41.027 -1.408 -1.277 1.00 86.12 399 ASP A C 1
ATOM 3227 O O . ASP A 1 399 ? -41.501 -1.877 -0.234 1.00 86.12 399 ASP A O 1
ATOM 3231 N N . PRO A 1 400 ? -40.370 -0.229 -1.267 1.00 85.56 400 PRO A N 1
ATOM 3232 C CA . PRO A 1 400 ? -40.132 0.550 -0.049 1.00 85.56 400 PRO A CA 1
ATOM 3233 C C . PRO A 1 400 ? -41.389 0.955 0.731 1.00 85.56 400 PRO A C 1
ATOM 3235 O O . PRO A 1 400 ? -41.297 1.228 1.928 1.00 85.56 400 PRO A O 1
ATOM 3238 N N . TYR A 1 401 ? -42.559 0.993 0.087 1.00 83.38 401 TYR A N 1
ATOM 3239 C CA . TYR A 1 401 ? -43.848 1.215 0.742 1.00 83.38 401 TYR A CA 1
ATOM 3240 C C . TYR A 1 401 ? -44.131 0.172 1.833 1.00 83.38 401 TYR A C 1
ATOM 3242 O O . TYR A 1 401 ? -44.653 0.515 2.900 1.00 83.38 401 TYR A O 1
ATOM 3250 N N . LEU A 1 402 ? -43.735 -1.086 1.603 1.00 78.88 402 LEU A N 1
ATOM 3251 C CA . LEU A 1 402 ? -44.005 -2.207 2.506 1.00 78.88 402 LEU A CA 1
ATOM 3252 C C . LEU A 1 402 ? -43.355 -2.025 3.881 1.00 78.88 402 LEU A C 1
ATOM 3254 O O . LEU A 1 402 ? -43.957 -2.407 4.877 1.00 78.88 402 LEU A O 1
ATOM 3258 N N . ILE A 1 403 ? -42.190 -1.371 3.958 1.00 81.06 403 ILE A N 1
ATOM 3259 C CA . ILE A 1 403 ? -41.444 -1.127 5.210 1.00 81.06 403 ILE A CA 1
ATOM 3260 C C . ILE A 1 403 ? -42.349 -0.494 6.284 1.00 81.06 403 ILE A C 1
ATOM 3262 O O . ILE A 1 403 ? -42.296 -0.865 7.453 1.00 81.06 403 ILE A O 1
ATOM 3266 N N . SER A 1 404 ? -43.248 0.412 5.880 1.00 75.44 404 SER A N 1
ATOM 3267 C CA . SER A 1 404 ? -44.176 1.089 6.800 1.00 75.44 404 SER A CA 1
ATOM 3268 C C . SER A 1 404 ? -45.226 0.173 7.451 1.00 75.44 404 SER A C 1
ATOM 3270 O O . SER A 1 404 ? -45.772 0.532 8.493 1.00 75.44 404 SER A O 1
ATOM 3272 N N . HIS A 1 405 ? -45.462 -1.013 6.879 1.00 74.12 405 HIS A N 1
ATOM 3273 C CA . HIS A 1 405 ? -46.389 -2.043 7.373 1.00 74.12 405 HIS A CA 1
ATOM 3274 C C . HIS A 1 405 ? -45.672 -3.251 7.994 1.00 74.12 405 HIS A C 1
ATOM 3276 O O . HIS A 1 405 ? -46.293 -4.048 8.688 1.00 74.12 405 HIS A O 1
ATOM 3282 N N . LEU A 1 406 ? -44.368 -3.403 7.745 1.00 75.12 406 LEU A N 1
ATOM 3283 C CA . LEU A 1 406 ? -43.577 -4.563 8.169 1.00 75.12 406 LEU A CA 1
ATOM 3284 C C . LEU A 1 406 ? -43.077 -4.486 9.618 1.00 75.12 406 LEU A C 1
ATOM 3286 O O . LEU A 1 406 ? -42.790 -5.522 10.225 1.00 75.12 406 LEU A O 1
ATOM 3290 N N . LYS A 1 407 ? -43.025 -3.284 10.201 1.00 65.88 407 LYS A N 1
ATOM 3291 C CA . LYS A 1 407 ? -42.544 -3.069 11.570 1.00 65.88 407 LYS A CA 1
ATOM 3292 C C . LYS A 1 407 ? -43.295 -3.944 12.580 1.00 65.88 407 LYS A C 1
ATOM 3294 O O . LYS A 1 407 ? -44.501 -3.805 12.770 1.00 65.88 407 LYS A O 1
ATOM 3299 N N . ASN A 1 408 ? -42.549 -4.799 13.280 1.00 66.62 408 ASN A N 1
ATOM 3300 C CA . ASN A 1 408 ? -43.054 -5.745 14.283 1.00 66.62 408 ASN A CA 1
ATOM 3301 C C . ASN A 1 408 ? -44.119 -6.720 13.724 1.00 66.62 408 ASN A C 1
ATOM 3303 O O . ASN A 1 408 ? -45.020 -7.150 14.447 1.00 66.62 408 ASN A O 1
ATOM 3307 N N . SER A 1 409 ? -44.018 -7.074 12.439 1.00 71.94 409 SER A N 1
ATOM 3308 C CA . SER A 1 409 ? -44.931 -7.990 11.736 1.00 71.94 409 SER A CA 1
ATOM 3309 C C . SER A 1 409 ? -45.042 -9.383 12.372 1.00 71.94 409 SER A C 1
ATOM 3311 O O . SER A 1 409 ? -46.126 -9.966 12.392 1.00 71.94 409 SER A O 1
ATOM 3313 N N . VAL A 1 410 ? -43.936 -9.907 12.907 1.00 80.62 410 VAL A N 1
ATOM 3314 C CA . VAL A 1 410 ? -43.840 -11.224 13.550 1.00 80.62 410 VAL A CA 1
ATOM 3315 C C . VAL A 1 410 ? -43.016 -11.104 14.830 1.00 80.62 410 VAL A C 1
ATOM 3317 O O . VAL A 1 410 ? -41.947 -10.494 14.825 1.00 80.62 410 VAL A O 1
ATOM 3320 N N . LYS A 1 411 ? -43.474 -11.735 15.916 1.00 81.81 411 LYS A N 1
ATOM 3321 C CA . LYS A 1 411 ? -42.679 -11.960 17.129 1.00 81.81 411 LYS A CA 1
ATOM 3322 C C . LYS A 1 411 ? -42.818 -13.407 17.598 1.00 81.81 411 LYS A C 1
ATOM 3324 O O . LYS A 1 411 ? -43.923 -13.937 17.695 1.00 81.81 411 LYS A O 1
ATOM 3329 N N . ILE A 1 412 ? -41.693 -14.048 17.893 1.00 81.94 412 ILE A N 1
ATOM 3330 C CA . ILE A 1 412 ? -41.620 -15.386 18.484 1.00 81.94 412 ILE A CA 1
ATOM 3331 C C . ILE A 1 412 ? -41.402 -15.243 19.990 1.00 81.94 412 ILE A C 1
ATOM 3333 O O . ILE A 1 412 ? -40.572 -14.465 20.457 1.00 81.94 412 ILE A O 1
ATOM 3337 N N . SER A 1 413 ? -42.107 -16.053 20.768 1.00 83.81 413 SER A N 1
ATOM 3338 C CA . SER A 1 413 ? -41.815 -16.253 22.185 1.00 83.81 413 SER A CA 1
ATOM 3339 C C . SER A 1 413 ? -41.991 -17.723 22.567 1.00 83.81 413 SER A C 1
ATOM 3341 O O . SER A 1 413 ? -42.624 -18.492 21.845 1.00 83.81 413 SER A O 1
ATOM 3343 N N . LEU A 1 414 ? -41.410 -18.122 23.698 1.00 87.06 414 LEU A N 1
ATOM 3344 C CA . LEU A 1 414 ? -41.640 -19.430 24.310 1.00 87.06 414 LEU A CA 1
ATOM 3345 C C . LEU A 1 414 ? -42.393 -19.269 25.627 1.00 87.06 414 LEU A C 1
ATOM 3347 O O . LEU A 1 414 ? -42.282 -18.249 26.311 1.00 87.06 414 LEU A O 1
ATOM 3351 N N . ASN A 1 415 ? -43.132 -20.310 26.002 1.00 88.25 415 ASN A N 1
ATOM 3352 C CA . ASN A 1 415 ? -43.816 -20.374 27.283 1.00 88.25 415 ASN A CA 1
ATOM 3353 C C . ASN A 1 415 ? -42.830 -20.225 28.464 1.00 88.25 415 ASN A C 1
ATOM 3355 O O . ASN A 1 415 ? -42.028 -21.116 28.753 1.00 88.25 415 ASN A O 1
ATOM 3359 N N . LYS A 1 416 ? -42.933 -19.108 29.194 1.00 87.12 416 LYS A N 1
ATOM 3360 C CA . LYS A 1 416 ? -42.060 -18.761 30.328 1.00 87.12 416 LYS A CA 1
ATOM 3361 C C . LYS A 1 416 ? -42.071 -19.803 31.453 1.00 87.12 416 LYS A C 1
ATOM 3363 O O . LYS A 1 416 ? -41.042 -20.010 32.093 1.00 87.12 416 LYS A O 1
ATOM 3368 N N . SER A 1 417 ? -43.193 -20.498 31.682 1.00 84.06 417 SER A N 1
ATOM 3369 C CA . SER A 1 417 ? -43.240 -21.563 32.694 1.00 84.06 417 SER A CA 1
ATOM 3370 C C . SER A 1 417 ? -42.465 -22.806 32.258 1.00 84.06 417 SER A C 1
ATOM 3372 O O . SER A 1 417 ? -41.826 -23.441 33.089 1.00 84.06 417 SER A O 1
ATOM 3374 N N . TRP A 1 418 ? -42.483 -23.130 30.962 1.00 88.12 418 TRP A N 1
ATOM 3375 C CA . TRP A 1 418 ? -41.704 -24.230 30.392 1.00 88.12 418 TRP A CA 1
ATOM 3376 C C . TRP A 1 418 ? -40.201 -23.920 30.432 1.00 88.12 418 TRP A C 1
ATOM 3378 O O . TRP A 1 418 ? -39.424 -24.748 30.899 1.00 88.12 418 TRP A O 1
ATOM 3388 N N . LEU A 1 419 ? -39.798 -22.697 30.061 1.00 86.50 419 LEU A N 1
ATOM 3389 C CA . LEU A 1 419 ? -38.398 -22.248 30.113 1.00 86.50 419 LEU A CA 1
ATOM 3390 C C . LEU A 1 419 ? -37.775 -22.377 31.514 1.00 86.50 419 LEU A C 1
ATOM 3392 O O . LEU A 1 419 ? -36.653 -22.863 31.659 1.00 86.50 419 LEU A O 1
ATOM 3396 N N . ASN A 1 420 ? -38.507 -21.984 32.560 1.00 84.00 420 ASN A N 1
ATOM 3397 C CA . ASN A 1 420 ? -38.013 -22.071 33.937 1.00 84.00 420 ASN A CA 1
ATOM 3398 C C . ASN A 1 420 ? -37.770 -23.520 34.397 1.00 84.00 420 ASN A C 1
ATOM 3400 O O . ASN A 1 420 ? -36.815 -23.771 35.132 1.00 84.00 420 ASN A O 1
ATOM 3404 N N . ILE A 1 421 ? -38.609 -24.465 33.958 1.00 81.31 421 ILE A N 1
ATOM 3405 C CA . ILE A 1 421 ? -38.521 -25.883 34.339 1.00 81.31 421 ILE A CA 1
ATOM 3406 C C . ILE A 1 421 ? -37.461 -26.607 33.496 1.00 81.31 421 ILE A C 1
ATOM 3408 O O . ILE A 1 421 ? -36.571 -27.250 34.047 1.00 81.31 421 ILE A O 1
ATOM 3412 N N . ASN A 1 422 ? -37.539 -26.473 32.170 1.00 81.69 422 ASN A N 1
ATOM 3413 C CA . ASN A 1 422 ? -36.803 -27.312 31.223 1.00 81.69 422 ASN A CA 1
ATOM 3414 C C . ASN A 1 422 ? -35.523 -26.675 30.666 1.00 81.69 422 ASN A C 1
ATOM 3416 O O . ASN A 1 422 ? -34.726 -27.391 30.068 1.00 81.69 422 ASN A O 1
ATOM 3420 N N . VAL A 1 423 ? -35.289 -25.372 30.880 1.00 81.69 423 VAL A N 1
ATOM 3421 C CA . VAL A 1 423 ? -34.034 -24.710 30.474 1.00 81.69 423 VAL A CA 1
ATOM 3422 C C . VAL A 1 423 ? -33.212 -24.221 31.667 1.00 81.69 423 VAL A C 1
ATOM 3424 O O . VAL A 1 423 ? -32.011 -24.487 31.706 1.00 81.69 423 VAL A O 1
ATOM 3427 N N . LEU A 1 424 ? -33.828 -23.545 32.645 1.00 76.94 424 LEU A N 1
ATOM 3428 C CA . LEU A 1 424 ? -33.106 -22.893 33.752 1.00 76.94 424 LEU A CA 1
ATOM 3429 C C . LEU A 1 424 ? -32.825 -23.818 34.954 1.00 76.94 424 LEU A C 1
ATOM 3431 O O . LEU A 1 424 ? -31.674 -23.941 35.364 1.00 76.94 424 LEU A O 1
ATOM 3435 N N . ASN A 1 425 ? -33.880 -24.439 35.499 1.00 66.00 425 ASN A N 1
ATOM 3436 C CA . ASN A 1 425 ? -33.928 -25.316 36.681 1.00 66.00 425 ASN A CA 1
ATOM 3437 C C . ASN A 1 425 ? -33.002 -24.936 37.866 1.00 66.00 425 ASN A C 1
ATOM 3439 O O . ASN A 1 425 ? -31.804 -25.234 37.896 1.00 66.00 425 ASN A O 1
ATOM 3443 N N . ASN A 1 426 ? -33.598 -24.329 38.895 1.00 57.06 426 ASN A N 1
ATOM 3444 C CA . ASN A 1 426 ? -32.888 -23.696 40.011 1.00 57.06 426 ASN A CA 1
ATOM 3445 C C . ASN A 1 426 ? -32.317 -24.655 41.079 1.00 57.06 426 ASN A C 1
ATOM 3447 O O . ASN A 1 426 ? -31.697 -24.172 42.026 1.00 57.06 426 ASN A O 1
ATOM 3451 N N . GLU A 1 427 ? -32.496 -25.976 40.969 1.00 52.91 427 GLU A N 1
ATOM 3452 C CA . GLU A 1 427 ? -32.021 -26.932 41.982 1.00 52.91 427 GLU A CA 1
ATOM 3453 C C . GLU A 1 427 ? -31.101 -28.034 41.415 1.00 52.91 427 GLU A C 1
ATOM 3455 O O . GLU A 1 427 ? -31.215 -28.453 40.266 1.00 52.91 427 GLU A O 1
ATOM 3460 N N . ILE A 1 428 ? -30.218 -28.540 42.290 1.00 49.41 428 ILE A N 1
ATOM 3461 C CA . ILE A 1 428 ? -29.269 -29.661 42.109 1.00 49.41 428 ILE A CA 1
ATOM 3462 C C . ILE A 1 428 ? -27.952 -29.330 41.363 1.00 49.41 428 ILE A C 1
ATOM 3464 O O . ILE A 1 428 ? -27.891 -28.651 40.342 1.00 49.41 428 ILE A O 1
ATOM 3468 N N . LEU A 1 429 ? -26.858 -29.850 41.940 1.00 51.47 429 LEU A N 1
ATOM 3469 C CA . LEU A 1 429 ? -25.456 -29.451 41.724 1.00 51.47 429 LEU A CA 1
ATOM 3470 C C . LEU A 1 429 ? -24.652 -30.420 40.823 1.00 51.47 429 LEU A C 1
ATOM 3472 O O . LEU A 1 429 ? -23.428 -30.357 40.770 1.00 51.47 429 LEU A O 1
ATOM 3476 N N . LEU A 1 430 ? -25.330 -31.340 40.131 1.00 53.88 430 LEU A N 1
ATOM 3477 C CA . LEU A 1 430 ? -24.772 -32.195 39.078 1.00 53.88 430 LEU A CA 1
ATOM 3478 C C . LEU A 1 430 ? -25.764 -32.233 37.912 1.00 53.88 430 LEU A C 1
ATOM 3480 O O . LEU A 1 430 ? -26.929 -32.566 38.121 1.00 53.88 430 LEU A O 1
ATOM 3484 N N . ARG A 1 431 ? -25.298 -31.927 36.699 1.00 67.38 431 ARG A N 1
ATOM 3485 C CA . ARG A 1 431 ? -26.107 -31.894 35.471 1.00 67.38 431 ARG A CA 1
ATOM 3486 C C . ARG A 1 431 ? -25.495 -32.834 34.431 1.00 67.38 431 ARG A C 1
ATOM 3488 O O . ARG A 1 431 ? -24.304 -33.143 34.503 1.00 67.38 431 ARG A O 1
ATOM 3495 N N . ASN A 1 432 ? -26.298 -33.310 33.484 1.00 75.19 432 ASN A N 1
ATOM 3496 C CA . ASN A 1 432 ? -25.852 -34.230 32.439 1.00 75.19 432 ASN A CA 1
ATOM 3497 C C . ASN A 1 432 ? -26.011 -33.587 31.053 1.00 75.19 432 ASN A C 1
ATOM 3499 O O . ASN A 1 432 ? -26.978 -32.880 30.784 1.00 75.19 432 ASN A O 1
ATOM 3503 N N . CYS A 1 433 ? -25.050 -33.841 30.171 1.00 82.25 433 CYS A N 1
ATOM 3504 C CA . CYS A 1 433 ? -24.994 -33.316 28.815 1.00 82.25 433 CYS A CA 1
ATOM 3505 C C . CYS A 1 433 ? -24.574 -34.455 27.880 1.00 82.25 433 CYS A C 1
ATOM 3507 O O . CYS A 1 433 ? -23.481 -35.001 28.039 1.00 82.25 433 CYS A O 1
ATOM 3509 N N . ASN A 1 434 ? -25.421 -34.833 26.922 1.00 83.50 434 ASN A N 1
ATOM 3510 C CA . ASN A 1 434 ? -24.992 -35.647 25.783 1.00 83.50 434 ASN A CA 1
ATOM 3511 C C . ASN A 1 434 ? -23.879 -34.886 25.053 1.00 83.50 434 ASN A C 1
ATOM 3513 O O . ASN A 1 434 ? -24.083 -33.737 24.663 1.00 83.50 434 ASN A O 1
ATOM 3517 N N . GLU A 1 435 ? -22.691 -35.471 24.902 1.00 79.50 435 GLU A N 1
ATOM 3518 C CA . GLU A 1 435 ? -21.534 -34.741 24.371 1.00 79.50 435 GLU A CA 1
ATOM 3519 C C . GLU A 1 435 ? -21.202 -35.164 22.931 1.00 79.50 435 GLU A C 1
ATOM 3521 O O . GLU A 1 435 ? -20.684 -36.251 22.681 1.00 79.50 435 GLU A O 1
ATOM 3526 N N . CYS A 1 436 ? -21.457 -34.258 21.985 1.00 79.44 436 CYS A N 1
ATOM 3527 C CA . CYS A 1 436 ? -21.116 -34.338 20.564 1.00 79.44 436 CYS A CA 1
ATOM 3528 C C . CYS A 1 436 ? -20.035 -33.285 20.177 1.00 79.44 436 CYS A C 1
ATOM 3530 O O . CYS A 1 436 ? -20.237 -32.504 19.240 1.00 79.44 436 CYS A O 1
ATOM 3532 N N . PRO A 1 437 ? -18.881 -33.180 20.871 1.00 62.22 437 PRO A N 1
ATOM 3533 C CA . PRO A 1 437 ? -18.005 -32.007 20.755 1.00 62.22 437 PRO A CA 1
ATOM 3534 C C . PRO A 1 437 ? -17.274 -31.903 19.406 1.00 62.22 437 PRO A C 1
ATOM 3536 O O . PRO A 1 437 ? -16.819 -30.825 19.036 1.00 62.22 437 PRO A O 1
ATOM 3539 N N . ASN A 1 438 ? -17.148 -33.011 18.667 1.00 56.81 438 ASN A N 1
ATOM 3540 C CA . ASN A 1 438 ? -16.220 -33.117 17.537 1.00 56.81 438 ASN A CA 1
ATOM 3541 C C . ASN A 1 438 ? -16.812 -32.744 16.163 1.00 56.81 438 ASN A C 1
ATOM 3543 O O . ASN A 1 438 ? -16.029 -32.520 15.246 1.00 56.81 438 ASN A O 1
ATOM 3547 N N . ASN A 1 439 ? -18.144 -32.738 15.998 1.00 62.47 439 ASN A N 1
ATOM 3548 C CA . ASN A 1 439 ? -18.880 -32.281 14.802 1.00 62.47 439 ASN A CA 1
ATOM 3549 C C . ASN A 1 439 ? -20.403 -32.390 15.028 1.00 62.47 439 ASN A C 1
ATOM 3551 O O . ASN A 1 439 ? -20.850 -33.212 15.835 1.00 62.47 439 ASN A O 1
ATOM 3555 N N . PHE A 1 440 ? -21.194 -31.649 14.242 1.00 74.44 440 PHE A N 1
ATOM 3556 C CA . PHE A 1 440 ? -22.630 -31.914 14.077 1.00 74.44 440 PHE A CA 1
ATOM 3557 C C . PHE A 1 440 ? -22.878 -33.358 13.614 1.00 74.44 440 PHE A C 1
ATOM 3559 O O . PHE A 1 440 ? -22.184 -33.867 12.733 1.00 74.44 440 PHE A O 1
ATOM 3566 N N . GLN A 1 441 ? -23.891 -33.999 14.192 1.00 81.12 441 GLN A N 1
ATOM 3567 C CA . GLN A 1 441 ? -24.446 -35.267 13.732 1.00 81.12 441 GLN A CA 1
ATOM 3568 C C . GLN A 1 441 ? -25.614 -34.950 12.792 1.00 81.12 441 GLN A C 1
ATOM 3570 O O . GLN A 1 441 ? -26.657 -34.488 13.251 1.00 81.12 441 GLN A O 1
ATOM 3575 N N . CYS A 1 442 ? -25.421 -35.142 11.487 1.00 78.06 442 CYS A N 1
ATOM 3576 C CA . CYS A 1 442 ? -26.432 -34.885 10.458 1.00 78.06 442 CYS A CA 1
ATOM 3577 C C . CYS A 1 442 ? -27.018 -36.197 9.925 1.00 78.06 442 CYS A C 1
ATOM 3579 O O . CYS A 1 442 ? -26.274 -37.150 9.685 1.00 78.06 442 CYS A O 1
ATOM 3581 N N . ASN A 1 443 ? -28.338 -36.250 9.733 1.00 75.94 443 ASN A N 1
ATOM 3582 C CA . ASN A 1 443 ? -29.013 -37.338 9.022 1.00 75.94 443 ASN A CA 1
ATOM 3583 C C . ASN A 1 443 ? -30.352 -36.860 8.422 1.00 75.94 443 ASN A C 1
ATOM 3585 O O . ASN A 1 443 ? -30.815 -35.755 8.704 1.00 75.94 443 ASN A O 1
ATOM 3589 N N . SER A 1 444 ? -31.025 -37.706 7.638 1.00 69.69 444 SER A N 1
ATOM 3590 C CA . SER A 1 444 ? -32.437 -37.502 7.282 1.00 69.69 444 SER A CA 1
ATOM 3591 C C . SER A 1 444 ? -33.300 -37.378 8.546 1.00 69.69 444 SER A C 1
ATOM 3593 O O . SER A 1 444 ? -33.096 -38.162 9.477 1.00 69.69 444 SER A O 1
ATOM 3595 N N . ILE A 1 445 ? -34.286 -36.474 8.534 1.00 63.03 445 ILE A N 1
ATOM 3596 C CA . ILE A 1 445 ? -35.139 -36.098 9.682 1.00 63.03 445 ILE A CA 1
ATOM 3597 C C . ILE A 1 445 ? -35.642 -37.313 10.491 1.00 63.03 445 ILE A C 1
ATOM 3599 O O . ILE A 1 445 ? -35.502 -37.333 11.711 1.00 63.03 445 ILE A O 1
ATOM 3603 N N . ASP A 1 446 ? -36.142 -38.359 9.826 1.00 58.66 446 ASP A N 1
ATOM 3604 C CA . ASP A 1 446 ? -36.739 -39.533 10.488 1.00 58.66 446 ASP A CA 1
ATOM 3605 C C . ASP A 1 446 ? -35.726 -40.542 11.081 1.00 58.66 446 ASP A C 1
ATOM 3607 O O . ASP A 1 446 ? -36.130 -41.499 11.739 1.00 58.66 446 ASP A O 1
ATOM 3611 N N . ASN A 1 447 ? -34.416 -40.374 10.845 1.00 60.22 447 ASN A N 1
ATOM 3612 C CA . ASN A 1 447 ? -33.368 -41.342 11.223 1.00 60.22 447 ASN A CA 1
ATOM 3613 C C . ASN A 1 447 ? -32.245 -40.744 12.097 1.00 60.22 447 ASN A C 1
ATOM 3615 O O . ASN A 1 447 ? -31.159 -41.326 12.198 1.00 60.22 447 ASN A O 1
ATOM 3619 N N . LEU A 1 448 ? -32.443 -39.571 12.702 1.00 67.44 448 LEU A N 1
ATOM 3620 C CA . LEU A 1 448 ? -31.418 -38.926 13.528 1.00 67.44 448 LEU A CA 1
ATOM 3621 C C . LEU A 1 448 ? -31.211 -39.677 14.859 1.00 67.44 448 LEU A C 1
ATOM 3623 O O . LEU A 1 448 ? -31.934 -39.458 15.828 1.00 67.44 448 LEU A O 1
ATOM 3627 N N . ASN A 1 449 ? -30.211 -40.561 14.907 1.00 62.62 449 ASN A N 1
ATOM 3628 C CA . ASN A 1 449 ? -29.855 -41.328 16.102 1.00 62.62 449 ASN A CA 1
ATOM 3629 C C . ASN A 1 449 ? -28.668 -40.688 16.852 1.00 62.62 449 ASN A C 1
ATOM 3631 O O . ASN A 1 449 ? -27.633 -40.396 16.255 1.00 62.62 449 ASN A O 1
ATOM 3635 N N . ILE A 1 450 ? -28.822 -40.505 18.167 1.00 64.06 450 ILE A N 1
ATOM 3636 C CA . ILE A 1 450 ? -27.866 -39.839 19.068 1.00 64.06 450 ILE A CA 1
ATOM 3637 C C . ILE A 1 450 ? -27.055 -40.854 19.906 1.00 64.06 450 ILE A C 1
ATOM 3639 O O . ILE A 1 450 ? -26.187 -40.450 20.672 1.00 64.06 450 ILE A O 1
ATOM 3643 N N . ASP A 1 451 ? -27.209 -42.169 19.681 1.00 61.09 451 ASP A N 1
ATOM 3644 C CA . ASP A 1 451 ? -26.395 -43.248 20.293 1.00 61.09 451 ASP A CA 1
ATOM 3645 C C . ASP A 1 451 ? -24.862 -43.012 20.231 1.00 61.09 451 ASP A C 1
ATOM 3647 O O . ASP A 1 451 ? -24.102 -43.591 21.009 1.00 61.09 451 ASP A O 1
ATOM 3651 N N . GLY A 1 452 ? -24.385 -42.167 19.307 1.00 63.69 452 GLY A N 1
ATOM 3652 C CA . GLY A 1 452 ? -22.980 -41.760 19.188 1.00 63.69 452 GLY A CA 1
ATOM 3653 C C . GLY A 1 452 ? -22.495 -40.687 20.180 1.00 63.69 452 GLY A C 1
ATOM 3654 O O . GLY A 1 452 ? -21.283 -40.496 20.286 1.00 63.69 452 GLY A O 1
ATOM 3655 N N . CYS A 1 453 ? -23.383 -39.995 20.902 1.00 74.50 453 CYS A N 1
ATOM 3656 C CA . CYS A 1 453 ? -23.030 -38.928 21.846 1.00 74.50 453 CYS A CA 1
ATOM 3657 C C . CYS A 1 453 ? -23.272 -39.372 23.300 1.00 74.50 453 CYS A C 1
ATOM 3659 O O . CYS A 1 453 ? -24.415 -39.370 23.758 1.00 74.50 453 CYS A O 1
ATOM 3661 N N . PRO A 1 454 ? -22.227 -39.748 24.063 1.00 77.44 454 PRO A N 1
ATOM 3662 C CA . PRO A 1 454 ? -22.399 -40.253 25.420 1.00 77.44 454 PRO A CA 1
ATOM 3663 C C . PRO A 1 454 ? -22.897 -39.165 26.381 1.00 77.44 454 PRO A C 1
ATOM 3665 O O . PRO A 1 454 ? -22.413 -38.031 26.366 1.00 77.44 454 PRO A O 1
ATOM 3668 N N . LEU A 1 455 ? -23.808 -39.548 27.278 1.00 79.94 455 LEU A N 1
ATOM 3669 C CA . LEU A 1 455 ? -24.274 -38.721 28.389 1.00 79.94 455 LEU A CA 1
ATOM 3670 C C . LEU A 1 455 ? -23.139 -38.525 29.412 1.00 79.94 455 LEU A C 1
ATOM 3672 O O . LEU A 1 455 ? -22.796 -39.445 30.159 1.00 79.94 455 LEU A O 1
ATOM 3676 N N . GLN A 1 456 ? -22.553 -37.329 29.454 1.00 78.25 456 GLN A N 1
ATOM 3677 C CA . GLN A 1 456 ? -21.457 -36.974 30.360 1.00 78.25 456 GLN A CA 1
ATOM 3678 C C . GLN A 1 456 ? -21.893 -35.959 31.422 1.00 78.25 456 GLN A C 1
ATOM 3680 O O . GLN A 1 456 ? -22.871 -35.231 31.260 1.00 78.25 456 GLN A O 1
ATOM 3685 N N . LYS A 1 457 ? -21.168 -35.911 32.545 1.00 77.12 457 LYS A N 1
ATOM 3686 C CA . LYS A 1 457 ? -21.447 -34.965 33.633 1.00 77.12 457 LYS A CA 1
ATOM 3687 C C . LYS A 1 457 ? -20.919 -33.582 33.278 1.00 77.12 457 LYS A C 1
ATOM 3689 O O . LYS A 1 457 ? -19.717 -33.418 33.084 1.00 77.12 457 LYS A O 1
ATOM 3694 N N . CYS A 1 458 ? -21.811 -32.600 33.257 1.00 74.06 458 CYS A N 1
ATOM 3695 C CA . CYS A 1 458 ? -21.491 -31.206 33.005 1.00 74.06 458 CYS A CA 1
ATOM 3696 C C . CYS A 1 458 ? -21.657 -30.383 34.289 1.00 74.06 458 CYS A C 1
ATOM 3698 O O . CYS A 1 458 ? -22.690 -30.446 34.955 1.00 74.06 458 CYS A O 1
ATOM 3700 N N . ASN A 1 459 ? -20.630 -29.602 34.633 1.00 70.00 459 ASN A N 1
ATOM 3701 C CA . ASN A 1 459 ? -20.614 -28.731 35.817 1.00 70.00 459 ASN A CA 1
ATOM 3702 C C . ASN A 1 459 ? -20.913 -27.258 35.462 1.00 70.00 459 ASN A C 1
ATOM 3704 O O . ASN A 1 459 ? -20.680 -26.365 36.271 1.00 70.00 459 ASN A O 1
ATOM 3708 N N . SER A 1 460 ? -21.375 -27.006 34.239 1.00 73.06 460 SER A N 1
ATOM 3709 C CA . SER A 1 460 ? -21.565 -25.690 33.622 1.00 73.06 460 SER A CA 1
ATOM 3710 C C . SER A 1 460 ? -22.742 -25.750 32.635 1.00 73.06 460 SER A C 1
ATOM 3712 O O . SER A 1 460 ? -23.559 -26.672 32.697 1.00 73.06 460 SER A O 1
ATOM 3714 N N . THR A 1 461 ? -22.868 -24.767 31.745 1.00 78.25 461 THR A N 1
ATOM 3715 C CA . THR A 1 461 ? -23.882 -24.750 30.684 1.00 78.25 461 THR A CA 1
ATOM 3716 C C . THR A 1 461 ? -23.640 -25.870 29.667 1.00 78.25 461 THR A C 1
ATOM 3718 O O . THR A 1 461 ? -22.558 -25.970 29.078 1.00 78.25 461 THR A O 1
ATOM 3721 N N . CYS A 1 462 ? -24.665 -26.687 29.424 1.00 82.44 462 CYS A N 1
ATOM 3722 C CA . CYS A 1 462 ? -24.718 -27.598 28.285 1.00 82.44 462 CYS A CA 1
ATOM 3723 C C . CYS A 1 462 ? -25.277 -26.819 27.091 1.00 82.44 462 CYS A C 1
ATOM 3725 O O . CYS A 1 462 ? -26.430 -26.393 27.113 1.00 82.44 462 CYS A O 1
ATOM 3727 N N . PHE A 1 463 ? -24.462 -26.592 26.067 1.00 85.62 463 PHE A N 1
ATOM 3728 C CA . PHE A 1 463 ? -24.907 -25.948 24.837 1.00 85.62 463 PHE A CA 1
ATOM 3729 C C . PHE A 1 463 ? -25.511 -26.981 23.902 1.00 85.62 463 PHE A C 1
ATOM 3731 O O . PHE A 1 463 ? -24.928 -28.044 23.697 1.00 85.62 463 PHE A O 1
ATOM 3738 N N . LEU A 1 464 ? -26.650 -26.638 23.311 1.00 87.69 464 LEU A N 1
ATOM 3739 C CA . LEU A 1 464 ? -27.303 -27.382 22.247 1.00 87.69 464 LEU A CA 1
ATOM 3740 C C . LEU A 1 464 ? -27.447 -26.509 20.997 1.00 87.69 464 LEU A C 1
ATOM 3742 O O . LEU A 1 464 ? -27.730 -25.312 21.089 1.00 87.69 464 LEU A O 1
ATOM 3746 N N . SER A 1 465 ? -27.337 -27.132 19.828 1.00 87.88 465 SER A N 1
ATOM 3747 C CA . SER A 1 465 ? -27.704 -26.568 18.532 1.00 87.88 465 SER A CA 1
ATOM 3748 C C . SER A 1 465 ? -28.376 -27.642 17.678 1.00 87.88 465 SER A C 1
ATOM 3750 O O . SER A 1 465 ? -27.896 -28.772 17.593 1.00 87.88 465 SER A O 1
ATOM 3752 N N . ASN A 1 466 ? -29.489 -27.293 17.043 1.00 86.50 466 ASN A N 1
ATOM 3753 C CA . ASN A 1 466 ? -30.186 -28.136 16.081 1.00 86.50 466 ASN A CA 1
ATOM 3754 C C . ASN A 1 466 ? -30.530 -27.293 14.852 1.00 86.50 466 ASN A C 1
ATOM 3756 O O . ASN A 1 466 ? -31.112 -26.212 14.982 1.00 86.50 466 ASN A O 1
ATOM 3760 N N . ILE A 1 467 ? -30.137 -27.770 13.674 1.00 84.00 467 ILE A N 1
ATOM 3761 C CA . ILE A 1 467 ? -30.347 -27.113 12.383 1.00 84.00 467 ILE A CA 1
ATOM 3762 C C . ILE A 1 467 ? -31.209 -28.040 11.528 1.00 84.00 467 ILE A C 1
ATOM 3764 O O . ILE A 1 467 ? -30.870 -29.206 11.337 1.00 84.00 467 ILE A O 1
ATOM 3768 N N . TYR A 1 468 ? -32.311 -27.515 11.008 1.00 80.31 468 TYR A N 1
ATOM 3769 C CA . TYR A 1 468 ? -33.249 -28.216 10.138 1.00 80.31 468 TYR A CA 1
ATOM 3770 C C . TYR A 1 468 ? -33.063 -27.779 8.683 1.00 80.31 468 TYR A C 1
ATOM 3772 O O . TYR A 1 468 ? -32.688 -26.636 8.415 1.00 80.31 468 TYR A O 1
ATOM 3780 N N . ASN A 1 469 ? -33.401 -28.671 7.749 1.00 69.12 469 ASN A N 1
ATOM 3781 C CA . ASN A 1 469 ? -33.339 -28.435 6.304 1.00 69.12 469 ASN A CA 1
ATOM 3782 C C . ASN A 1 469 ? -31.933 -27.991 5.840 1.00 69.12 469 ASN A C 1
ATOM 3784 O O . ASN A 1 469 ? -31.788 -27.090 5.011 1.00 69.12 469 ASN A O 1
ATOM 3788 N N . TYR A 1 470 ? -30.889 -28.608 6.406 1.00 65.62 470 TYR A N 1
ATOM 3789 C CA . TYR A 1 470 ? -29.497 -28.292 6.105 1.00 65.62 470 TYR A CA 1
ATOM 3790 C C . TYR A 1 470 ? -29.095 -28.855 4.735 1.00 65.62 470 TYR A C 1
ATOM 3792 O O . TYR A 1 470 ? -29.132 -30.066 4.499 1.00 65.62 470 TYR A O 1
ATOM 3800 N N . GLY A 1 471 ? -28.693 -27.957 3.833 1.00 58.59 471 GLY A N 1
ATOM 3801 C CA . GLY A 1 471 ? -28.248 -28.294 2.481 1.00 58.59 471 GLY A CA 1
ATOM 3802 C C . GLY A 1 471 ? -29.341 -28.862 1.563 1.00 58.59 471 GLY A C 1
ATOM 3803 O O . GLY A 1 471 ? -30.511 -28.978 1.919 1.00 58.59 471 GLY A O 1
ATOM 3804 N N . ILE A 1 472 ? -28.932 -29.239 0.348 1.00 54.03 472 ILE A N 1
ATOM 3805 C CA . ILE A 1 472 ? -29.826 -29.720 -0.727 1.00 54.03 472 ILE A CA 1
ATOM 3806 C C . ILE A 1 472 ? -30.547 -31.028 -0.339 1.00 54.03 472 ILE A C 1
ATOM 3808 O O . ILE A 1 472 ? -31.647 -31.297 -0.813 1.00 54.03 472 ILE A O 1
ATOM 3812 N N . ASN A 1 473 ? -29.954 -31.822 0.557 1.00 57.84 473 ASN A N 1
ATOM 3813 C CA . ASN A 1 473 ? -30.504 -33.096 1.028 1.00 57.84 473 ASN A CA 1
ATOM 3814 C C . ASN A 1 473 ? -31.629 -32.939 2.073 1.00 57.84 473 ASN A C 1
ATOM 3816 O O . ASN A 1 473 ? -32.252 -33.935 2.437 1.00 57.84 473 ASN A O 1
ATOM 3820 N N . ASN A 1 474 ? -31.881 -31.716 2.561 1.00 66.06 474 ASN A N 1
ATOM 3821 C CA . ASN A 1 474 ? -32.862 -31.412 3.606 1.00 66.06 474 ASN A CA 1
ATOM 3822 C C . ASN A 1 474 ? -32.628 -32.222 4.909 1.00 66.06 474 ASN A C 1
ATOM 3824 O O . ASN A 1 474 ? -33.551 -32.791 5.498 1.00 66.06 474 ASN A O 1
ATOM 3828 N N . GLU A 1 475 ? -31.371 -32.288 5.351 1.00 75.50 475 GLU A N 1
ATOM 3829 C CA . GLU A 1 475 ? -30.953 -33.028 6.550 1.00 75.50 475 GLU A CA 1
ATOM 3830 C C . GLU A 1 475 ? -31.251 -32.251 7.846 1.00 75.50 475 GLU A C 1
ATOM 3832 O O . GLU A 1 475 ? -31.379 -31.024 7.844 1.00 75.50 475 GLU A O 1
ATOM 3837 N N . GLN A 1 476 ? -31.345 -32.966 8.969 1.00 81.44 476 GLN A N 1
ATOM 3838 C CA . GLN A 1 476 ? -31.352 -32.385 10.311 1.00 81.44 476 GLN A CA 1
ATOM 3839 C C . GLN A 1 476 ? -30.003 -32.657 10.987 1.00 81.44 476 GLN A C 1
ATOM 3841 O O . GLN A 1 476 ? -29.542 -33.798 11.021 1.00 81.44 476 GLN A O 1
ATOM 3846 N N . CYS A 1 477 ? -29.386 -31.610 11.534 1.00 84.25 477 CYS A N 1
ATOM 3847 C CA . CYS A 1 477 ? -28.053 -31.626 12.131 1.00 84.25 477 CYS A CA 1
ATOM 3848 C C . CYS A 1 477 ? -28.101 -31.219 13.608 1.00 84.25 477 CYS A C 1
ATOM 3850 O O . CYS A 1 477 ? -28.395 -30.067 13.928 1.00 84.25 477 CYS A O 1
ATOM 3852 N N . TYR A 1 478 ? -27.748 -32.143 14.501 1.00 86.38 478 TYR A N 1
ATOM 3853 C CA . TYR A 1 478 ? -27.711 -31.940 15.950 1.00 86.38 478 TYR A CA 1
ATOM 3854 C C . TYR A 1 478 ? -26.278 -31.837 16.487 1.00 86.38 478 TYR A C 1
ATOM 3856 O O . TYR A 1 478 ? -25.394 -32.592 16.081 1.00 86.38 478 TYR A O 1
ATOM 3864 N N . GLN A 1 479 ? -26.042 -30.934 17.437 1.00 86.50 479 GLN A N 1
ATOM 3865 C CA . GLN A 1 479 ? -24.811 -30.877 18.219 1.00 86.50 479 GLN A CA 1
ATOM 3866 C C . GLN A 1 479 ? -25.102 -30.447 19.659 1.00 86.50 479 GLN A C 1
ATOM 3868 O O . GLN A 1 479 ? -25.893 -29.537 19.899 1.00 86.50 479 GLN A O 1
ATOM 3873 N N . SER A 1 480 ? -24.389 -31.038 20.615 1.00 85.81 480 SER A N 1
ATOM 3874 C CA . SER A 1 480 ? -24.374 -30.590 22.007 1.00 85.81 480 SER A CA 1
ATOM 3875 C C . SER A 1 480 ? -22.992 -30.737 22.644 1.00 85.81 480 SER A C 1
ATOM 3877 O O . SER A 1 480 ? -22.227 -31.623 22.266 1.00 85.81 480 SER A O 1
ATOM 3879 N N . TYR A 1 481 ? -22.638 -29.868 23.593 1.00 84.31 481 TYR A N 1
ATOM 3880 C CA . TYR A 1 481 ? -21.369 -29.945 24.330 1.00 84.31 481 TYR A CA 1
ATOM 3881 C C . TYR A 1 481 ? -21.424 -29.217 25.681 1.00 84.31 481 TYR A C 1
ATOM 3883 O O . TYR A 1 481 ? -22.162 -28.250 25.862 1.00 84.31 481 TYR A O 1
ATOM 3891 N N . CYS A 1 482 ? -20.597 -29.655 26.632 1.00 80.25 482 CYS A N 1
ATOM 3892 C CA . CYS A 1 482 ? -20.424 -28.983 27.919 1.00 80.25 482 CYS A CA 1
ATOM 3893 C C . CYS A 1 482 ? -19.386 -27.849 27.814 1.00 80.25 482 CYS A C 1
ATOM 3895 O O . CYS A 1 482 ? -18.280 -28.058 27.309 1.00 80.25 482 CYS A O 1
ATOM 3897 N N . ALA A 1 483 ? -19.701 -26.647 28.304 1.00 70.56 483 ALA A N 1
ATOM 3898 C CA . ALA A 1 483 ? -18.772 -25.518 28.260 1.00 70.56 483 ALA A CA 1
ATOM 3899 C C . ALA A 1 483 ? -17.692 -25.615 29.351 1.00 70.56 483 ALA A C 1
ATOM 3901 O O . ALA A 1 483 ? -17.924 -25.284 30.514 1.00 70.56 483 ALA A O 1
ATOM 3902 N N . THR A 1 484 ? -16.488 -26.064 28.989 1.00 60.12 484 THR A N 1
ATOM 3903 C CA . THR A 1 484 ? -15.330 -26.032 29.902 1.00 60.12 484 THR A CA 1
ATOM 3904 C C . THR A 1 484 ? -14.797 -24.607 30.080 1.00 60.12 484 THR A C 1
ATOM 3906 O O . THR A 1 484 ? -14.795 -23.827 29.131 1.00 60.12 484 THR A O 1
ATOM 3909 N N . SER A 1 485 ? -14.280 -24.285 31.272 1.00 49.19 485 SER A N 1
ATOM 3910 C CA . SER A 1 485 ? -13.763 -22.952 31.642 1.00 49.19 485 SER A CA 1
ATOM 3911 C C . SER A 1 485 ? -12.749 -22.361 30.658 1.00 49.19 485 SER A C 1
ATOM 3913 O O . SER A 1 485 ? -12.679 -21.149 30.496 1.00 49.19 485 SER A O 1
ATOM 3915 N N . ASN A 1 486 ? -11.979 -23.202 29.964 1.00 42.78 486 ASN A N 1
ATOM 3916 C CA . ASN A 1 486 ? -10.972 -22.756 28.998 1.00 42.78 486 ASN A CA 1
ATOM 3917 C C . ASN A 1 486 ? -11.576 -22.199 27.695 1.00 42.78 486 ASN A C 1
ATOM 3919 O O . ASN A 1 486 ? -10.859 -21.543 26.945 1.00 42.78 486 ASN A O 1
ATOM 3923 N N . ASN A 1 487 ? -12.866 -22.437 27.436 1.00 42.78 487 ASN A N 1
ATOM 3924 C CA . ASN A 1 487 ? -13.608 -21.854 26.315 1.00 42.78 487 ASN A CA 1
ATOM 3925 C C . ASN A 1 487 ? -14.414 -20.604 26.734 1.00 42.78 487 ASN A C 1
ATOM 3927 O O . ASN A 1 487 ? -15.118 -20.036 25.904 1.00 42.78 487 ASN A O 1
ATOM 3931 N N . ILE A 1 488 ? -14.328 -20.186 28.004 1.00 42.19 488 ILE A N 1
ATOM 3932 C CA . ILE A 1 488 ? -15.052 -19.044 28.589 1.00 42.19 488 ILE A CA 1
ATOM 3933 C C . ILE A 1 488 ? -14.032 -17.968 29.009 1.00 42.19 488 ILE A C 1
ATOM 3935 O O . ILE A 1 488 ? -14.025 -17.486 30.135 1.00 42.19 488 ILE A O 1
ATOM 3939 N N . SER A 1 489 ? -13.098 -17.628 28.113 1.00 33.41 489 SER A N 1
ATOM 3940 C CA . SER A 1 489 ? -12.045 -16.633 28.382 1.00 33.41 489 SER A CA 1
ATOM 3941 C C . SER A 1 489 ? -12.463 -15.183 28.108 1.00 33.41 489 SER A C 1
ATOM 3943 O O . SER A 1 489 ? -11.717 -14.271 28.446 1.00 33.41 489 SER A O 1
ATOM 3945 N N . ASN A 1 490 ? -13.616 -14.967 27.463 1.00 35.62 490 ASN A N 1
ATOM 3946 C CA . ASN A 1 490 ? -14.031 -13.678 26.897 1.00 35.62 490 ASN A CA 1
ATOM 3947 C C . ASN A 1 490 ? -15.539 -13.397 27.109 1.00 35.62 490 ASN A C 1
ATOM 3949 O O . ASN A 1 490 ? -16.207 -12.964 26.174 1.00 35.62 490 ASN A O 1
ATOM 3953 N N . LEU A 1 491 ? -16.101 -13.682 28.293 1.00 38.09 491 LEU A N 1
ATOM 3954 C CA . LEU A 1 491 ? -17.443 -13.207 28.680 1.00 38.09 491 LEU A CA 1
ATOM 3955 C C . LEU A 1 491 ? -17.627 -13.283 30.210 1.00 38.09 491 LEU A C 1
ATOM 3957 O O . LEU A 1 491 ? -17.607 -14.378 30.764 1.00 38.09 491 LEU A O 1
ATOM 3961 N N . GLU A 1 492 ? -17.832 -12.152 30.895 1.00 37.44 492 GLU A N 1
ATOM 3962 C CA . GLU A 1 492 ? -18.083 -12.128 32.357 1.00 37.44 492 GLU A CA 1
ATOM 3963 C C . GLU A 1 492 ? -19.558 -12.369 32.741 1.00 37.44 492 GLU A C 1
ATOM 3965 O O . GLU A 1 492 ? -19.887 -12.474 33.921 1.00 37.44 492 GLU A O 1
ATOM 3970 N N . ASN A 1 493 ? -20.458 -12.500 31.761 1.00 40.28 493 ASN A N 1
ATOM 3971 C CA . ASN A 1 493 ? -21.883 -12.730 31.994 1.00 40.28 493 ASN A CA 1
ATOM 3972 C C . ASN A 1 493 ? -22.329 -14.125 31.520 1.00 40.28 493 ASN A C 1
ATOM 3974 O O . ASN A 1 493 ? -22.463 -14.376 30.323 1.00 40.28 493 ASN A O 1
ATOM 3978 N N . ASP A 1 494 ? -22.636 -15.013 32.478 1.00 43.75 494 ASP A N 1
ATOM 3979 C CA . ASP A 1 494 ? -23.192 -16.368 32.276 1.00 43.75 494 ASP A CA 1
ATOM 3980 C C . ASP A 1 494 ? -24.644 -16.349 31.732 1.00 43.75 494 ASP A C 1
ATOM 3982 O O . ASP A 1 494 ? -25.572 -16.811 32.403 1.00 43.75 494 ASP A O 1
ATOM 3986 N N . LEU A 1 495 ? -24.874 -15.748 30.561 1.00 54.31 495 LEU A N 1
ATOM 3987 C CA . LEU A 1 495 ? -26.166 -15.678 29.865 1.00 54.31 495 LEU A CA 1
ATOM 3988 C C . LEU A 1 495 ? -25.971 -15.566 28.346 1.00 54.31 495 LEU A C 1
ATOM 3990 O O . LEU A 1 495 ? -26.035 -14.486 27.763 1.00 54.31 495 LEU A O 1
ATOM 3994 N N . TYR A 1 496 ? -25.802 -16.707 27.684 1.00 65.00 496 TYR A N 1
ATOM 3995 C CA . TYR A 1 496 ? -26.024 -16.776 26.240 1.00 65.00 496 TYR A CA 1
ATOM 3996 C C . TYR A 1 496 ? -27.546 -16.749 25.965 1.00 65.00 496 TYR A C 1
ATOM 3998 O O . TYR A 1 496 ? -28.314 -17.276 26.775 1.00 65.00 496 TYR A O 1
ATOM 4006 N N . PRO A 1 497 ? -28.014 -16.176 24.841 1.00 80.56 497 PRO A N 1
ATOM 4007 C CA . PRO A 1 497 ? -29.422 -16.238 24.451 1.00 80.56 497 PRO A CA 1
ATOM 4008 C C . PRO A 1 497 ? -29.834 -17.643 23.988 1.00 80.56 497 PRO A C 1
ATOM 4010 O O . PRO A 1 497 ? -29.066 -18.351 23.332 1.00 80.56 497 PRO A O 1
ATOM 4013 N N . ILE A 1 498 ? -31.093 -18.011 24.240 1.00 87.12 498 ILE A N 1
ATOM 4014 C CA . ILE A 1 498 ? -31.784 -19.039 23.453 1.00 87.12 498 ILE A CA 1
ATOM 4015 C C . ILE A 1 498 ? -32.097 -18.398 22.099 1.00 87.12 498 ILE A C 1
ATOM 4017 O O . ILE A 1 498 ? -32.874 -17.446 22.047 1.00 87.12 498 ILE A O 1
ATOM 4021 N N . VAL A 1 499 ? -31.503 -18.890 21.013 1.00 88.88 499 VAL A N 1
ATOM 4022 C CA . VAL A 1 499 ? -31.709 -18.322 19.669 1.00 88.88 499 VAL A CA 1
ATOM 4023 C C . VAL A 1 499 ? -32.633 -19.231 18.878 1.00 88.88 499 VAL A C 1
ATOM 4025 O O . VAL A 1 499 ? -32.321 -20.404 18.670 1.00 88.88 499 VAL A O 1
ATOM 4028 N N . ILE A 1 500 ? -33.758 -18.687 18.419 1.00 89.25 500 ILE A N 1
ATOM 4029 C CA . ILE A 1 500 ? -34.762 -19.394 17.623 1.00 89.25 500 ILE A CA 1
ATOM 4030 C C . ILE A 1 500 ? -34.848 -18.727 16.255 1.00 89.25 500 ILE A C 1
ATOM 4032 O O . ILE A 1 500 ? -35.091 -17.526 16.162 1.00 89.25 500 ILE A O 1
ATOM 4036 N N . GLN A 1 501 ? -34.683 -19.512 15.196 1.00 90.25 501 GLN A N 1
ATOM 4037 C CA . GLN A 1 501 ? -34.835 -19.075 13.815 1.00 90.25 501 GLN A CA 1
ATOM 4038 C C . GLN A 1 501 ? -35.924 -19.904 13.132 1.00 90.25 501 GLN A C 1
ATOM 4040 O O . GLN A 1 501 ? -35.858 -21.138 13.122 1.00 90.25 501 GLN A O 1
ATOM 4045 N N . GLY A 1 502 ? -36.914 -19.232 12.545 1.00 88.25 502 GLY A N 1
ATOM 4046 C CA . GLY A 1 502 ? -38.071 -19.882 11.933 1.00 88.25 502 GLY A CA 1
ATOM 4047 C C . GLY A 1 502 ? -38.532 -19.216 10.640 1.00 88.25 502 GLY A C 1
ATOM 4048 O O . GLY A 1 502 ? -38.336 -18.017 10.439 1.00 88.25 502 GLY A O 1
ATOM 4049 N N . ILE A 1 503 ? -39.138 -20.023 9.770 1.00 87.69 503 ILE A N 1
ATOM 4050 C CA . ILE A 1 503 ? -39.686 -19.647 8.467 1.00 87.69 503 ILE A CA 1
ATOM 4051 C C . ILE A 1 503 ? -41.211 -19.729 8.535 1.00 87.69 503 ILE A C 1
ATOM 4053 O O . ILE A 1 503 ? -41.767 -20.768 8.888 1.00 87.69 503 ILE A O 1
ATOM 4057 N N . LEU A 1 504 ? -41.890 -18.659 8.149 1.00 87.12 504 LEU A N 1
ATOM 4058 C CA . LEU A 1 504 ? -43.332 -18.608 7.953 1.00 87.12 504 LEU A CA 1
ATOM 4059 C C . LEU A 1 504 ? -43.628 -18.457 6.458 1.00 87.12 504 LEU A C 1
ATOM 4061 O O . LEU A 1 504 ? -43.203 -17.482 5.843 1.00 87.12 504 LEU A O 1
ATOM 4065 N N . TYR A 1 505 ? -44.381 -19.388 5.875 1.00 86.69 505 TYR A N 1
ATOM 4066 C CA . TYR A 1 505 ? -44.848 -19.291 4.488 1.00 86.69 505 TYR A CA 1
ATOM 4067 C C . TYR A 1 505 ? -46.274 -18.728 4.459 1.00 86.69 505 TYR A C 1
ATOM 4069 O O . TYR A 1 505 ? -47.205 -19.396 4.908 1.00 86.69 505 TYR A O 1
ATOM 4077 N N . LEU A 1 506 ? -46.464 -17.523 3.909 1.00 80.69 506 LEU A N 1
ATOM 4078 C CA . LEU A 1 506 ? -47.772 -16.835 3.926 1.00 80.69 506 LEU A CA 1
ATOM 4079 C C . LEU A 1 506 ? -48.796 -17.466 2.965 1.00 80.69 506 LEU A C 1
ATOM 4081 O O . LEU A 1 506 ? -49.987 -17.201 3.047 1.00 80.69 506 LEU A O 1
ATOM 4085 N N . ASN A 1 507 ? -48.344 -18.347 2.070 1.00 76.06 507 ASN A N 1
ATOM 4086 C CA . ASN A 1 507 ? -49.188 -19.112 1.149 1.00 76.06 507 ASN A CA 1
ATOM 4087 C C . ASN A 1 507 ? -49.715 -20.432 1.773 1.00 76.06 507 ASN A C 1
ATOM 4089 O O . ASN A 1 507 ? -50.107 -21.358 1.063 1.00 76.06 507 ASN A O 1
ATOM 4093 N N . ARG A 1 508 ? -49.680 -20.573 3.110 1.00 76.00 508 ARG A N 1
ATOM 4094 C CA . ARG A 1 508 ? -50.144 -21.770 3.835 1.00 76.00 508 ARG A CA 1
ATOM 4095 C C . ARG A 1 508 ? -51.240 -21.427 4.840 1.00 76.00 508 ARG A C 1
ATOM 4097 O O . ARG A 1 508 ? -50.996 -20.750 5.830 1.00 76.00 508 ARG A O 1
ATOM 4104 N N . SER A 1 509 ? -52.416 -22.023 4.645 1.00 56.88 509 SER A N 1
ATOM 4105 C CA . SER A 1 509 ? -53.661 -21.751 5.391 1.00 56.88 509 SER A CA 1
ATOM 4106 C C . SER A 1 509 ? -53.620 -21.861 6.926 1.00 56.88 509 SER A C 1
ATOM 4108 O O . SER A 1 509 ? -54.552 -21.385 7.570 1.00 56.88 509 SER A O 1
ATOM 4110 N N . MET A 1 510 ? -52.586 -22.465 7.524 1.00 59.19 510 MET A N 1
ATOM 4111 C CA . MET A 1 510 ? -52.436 -22.571 8.986 1.00 59.19 510 MET A CA 1
ATOM 4112 C C . MET A 1 510 ? -51.384 -21.629 9.588 1.00 59.19 510 MET A C 1
ATOM 4114 O O . MET A 1 510 ? -51.327 -21.520 10.807 1.00 59.19 510 MET A O 1
ATOM 4118 N N . HIS A 1 511 ? -50.567 -20.949 8.771 1.00 66.62 511 HIS A N 1
ATOM 4119 C CA . HIS A 1 511 ? -49.514 -20.028 9.232 1.00 66.62 511 HIS A CA 1
ATOM 4120 C C . HIS A 1 511 ? -48.573 -20.615 10.309 1.00 66.62 511 HIS A C 1
ATOM 4122 O O . HIS A 1 511 ? -48.065 -19.901 11.173 1.00 66.62 511 HIS A O 1
ATOM 4128 N N . GLU A 1 512 ? -48.329 -21.929 10.259 1.00 71.50 512 GLU A N 1
ATOM 4129 C CA . GLU A 1 512 ? -47.361 -22.592 11.134 1.00 71.50 512 GLU A CA 1
ATOM 4130 C C . GLU A 1 512 ? -45.929 -22.177 10.781 1.00 71.50 512 GLU A C 1
ATOM 4132 O O . GLU A 1 512 ? -45.566 -22.075 9.606 1.00 71.50 512 GLU A O 1
ATOM 4137 N N . ILE A 1 513 ? -45.102 -21.988 11.812 1.00 80.62 513 ILE A N 1
ATOM 4138 C CA . ILE A 1 513 ? -43.685 -21.674 11.651 1.00 80.62 513 ILE A CA 1
ATOM 4139 C C . ILE A 1 513 ? -42.852 -22.962 11.548 1.00 80.62 513 ILE A C 1
ATOM 4141 O O . ILE A 1 513 ? -42.877 -23.827 12.428 1.00 80.62 513 ILE A O 1
ATOM 4145 N N . GLU A 1 514 ? -42.086 -23.096 10.467 1.00 85.88 514 GLU A N 1
ATOM 4146 C CA . GLU A 1 514 ? -41.063 -24.130 10.333 1.00 85.88 514 GLU A CA 1
ATOM 4147 C C . GLU A 1 514 ? -39.791 -23.664 11.045 1.00 85.88 514 GLU A C 1
ATOM 4149 O O . GLU A 1 514 ? -39.175 -22.674 10.655 1.00 85.88 514 GLU A O 1
ATOM 4154 N N . LEU A 1 515 ? -39.377 -24.371 12.099 1.00 84.62 515 LEU A N 1
ATOM 4155 C CA . LEU A 1 515 ? -38.073 -24.139 12.718 1.00 84.62 515 LEU A CA 1
ATOM 4156 C C . LEU A 1 515 ? -36.964 -24.464 11.714 1.00 84.62 515 LEU A C 1
ATOM 4158 O O . LEU A 1 515 ? -36.956 -25.543 11.131 1.00 84.62 515 LEU A O 1
ATOM 4162 N N . SER A 1 516 ? -36.014 -23.544 11.553 1.00 84.25 516 SER A N 1
ATOM 4163 C CA . SER A 1 516 ? -34.807 -23.754 10.748 1.00 84.25 516 SER A CA 1
ATOM 4164 C C . SER A 1 516 ? -33.564 -23.920 11.620 1.00 84.25 516 SER A C 1
ATOM 4166 O O . SER A 1 516 ? -32.693 -24.724 11.294 1.00 84.25 516 SER A O 1
ATOM 4168 N N . LYS A 1 517 ? -33.491 -23.229 12.762 1.00 87.62 517 LYS A N 1
ATOM 4169 C CA . LYS A 1 517 ? -32.388 -23.376 13.716 1.00 87.62 517 LYS A CA 1
ATOM 4170 C C . LYS A 1 517 ? -32.842 -23.065 15.135 1.00 87.62 517 LYS A C 1
ATOM 4172 O O . LYS A 1 517 ? -33.590 -22.116 15.356 1.00 87.62 517 LYS A O 1
ATOM 4177 N N . VAL A 1 518 ? -32.357 -23.844 16.095 1.00 88.38 518 VAL A N 1
ATOM 4178 C CA . VAL A 1 518 ? -32.556 -23.607 17.528 1.00 88.38 518 VAL A CA 1
ATOM 4179 C C . VAL A 1 518 ? -31.232 -23.816 18.256 1.00 88.38 518 VAL A C 1
ATOM 4181 O O . VAL A 1 518 ? -30.652 -24.897 18.183 1.00 88.38 518 VAL A O 1
ATOM 4184 N N . ASN A 1 519 ? -30.775 -22.797 18.983 1.00 88.88 519 ASN A N 1
ATOM 4185 C CA . ASN A 1 519 ? -29.657 -22.885 19.921 1.00 88.88 519 ASN A CA 1
ATOM 4186 C C . ASN A 1 519 ? -30.181 -22.723 21.353 1.00 88.88 519 ASN A C 1
ATOM 4188 O O . ASN A 1 519 ? -30.923 -21.779 21.624 1.00 88.88 519 ASN A O 1
ATOM 4192 N N . ILE A 1 520 ? -29.761 -23.597 22.271 1.00 87.12 520 ILE A N 1
ATOM 4193 C CA . ILE A 1 520 ? -30.176 -23.572 23.681 1.00 87.12 520 ILE A CA 1
ATOM 4194 C C . ILE A 1 520 ? -28.925 -23.618 24.577 1.00 87.12 520 ILE A C 1
ATOM 4196 O O . ILE A 1 520 ? -28.231 -24.635 24.593 1.00 87.12 520 ILE A O 1
ATOM 4200 N N . PRO A 1 521 ? -28.618 -22.557 25.338 1.00 84.31 521 PRO A N 1
ATOM 4201 C CA . PRO A 1 521 ? -27.691 -22.620 26.459 1.00 84.31 521 PRO A CA 1
ATOM 4202 C C . PRO A 1 521 ? -28.452 -23.146 27.676 1.00 84.31 521 PRO A C 1
ATOM 4204 O O . PRO A 1 521 ? -29.308 -22.451 28.224 1.00 84.31 521 PRO A O 1
ATOM 4207 N N . CYS A 1 522 ? -28.199 -24.396 28.060 1.00 80.06 522 CYS A N 1
ATOM 4208 C CA . CYS A 1 522 ? -29.061 -25.092 29.001 1.00 80.06 522 CYS A CA 1
ATOM 4209 C C . CYS A 1 522 ? -28.430 -25.443 30.348 1.00 80.06 522 CYS A C 1
ATOM 4211 O O . CYS A 1 522 ? -27.251 -25.791 30.464 1.00 80.06 522 CYS A O 1
ATOM 4213 N N . HIS A 1 523 ? -29.285 -25.383 31.367 1.00 77.44 523 HIS A N 1
ATOM 4214 C CA . HIS A 1 523 ? -28.963 -25.547 32.774 1.00 77.44 523 HIS A CA 1
ATOM 4215 C C . HIS A 1 523 ? -29.811 -26.645 33.460 1.00 77.44 523 HIS A C 1
ATOM 4217 O O . HIS A 1 523 ? -29.431 -27.107 34.532 1.00 77.44 523 HIS A O 1
ATOM 4223 N N . ALA A 1 524 ? -30.902 -27.133 32.857 1.00 75.25 524 ALA A N 1
ATOM 4224 C CA . ALA A 1 524 ? -31.676 -28.266 33.384 1.00 75.25 524 ALA A CA 1
ATOM 4225 C C . ALA A 1 524 ? -31.030 -29.644 33.099 1.00 75.25 524 ALA A C 1
ATOM 4227 O O . ALA A 1 524 ? -30.198 -29.791 32.204 1.00 75.25 524 ALA A O 1
ATOM 4228 N N . THR A 1 525 ? -31.411 -30.669 33.873 1.00 67.75 525 THR A N 1
ATOM 4229 C CA . THR A 1 525 ? -30.736 -31.985 33.936 1.00 67.75 525 THR A CA 1
ATOM 4230 C C . THR A 1 525 ? -30.872 -32.854 32.690 1.00 67.75 525 THR A C 1
ATOM 4232 O O . THR A 1 525 ? -29.904 -33.510 32.312 1.00 67.75 525 THR A O 1
ATOM 4235 N N . ASP A 1 526 ? -32.047 -32.850 32.062 1.00 67.88 526 ASP A N 1
ATOM 4236 C CA . ASP A 1 526 ? -32.428 -33.761 30.967 1.00 67.88 526 ASP A CA 1
ATOM 4237 C C . ASP A 1 526 ? -32.592 -33.014 29.626 1.00 67.88 526 ASP A C 1
ATOM 4239 O O . ASP A 1 526 ? -33.093 -33.531 28.628 1.00 67.88 526 ASP A O 1
ATOM 4243 N N . CYS A 1 527 ? -32.112 -31.770 29.606 1.00 74.94 527 CYS A N 1
ATOM 4244 C CA . CYS A 1 527 ? -32.230 -30.811 28.514 1.00 74.94 527 CYS A CA 1
ATOM 4245 C C . CYS A 1 527 ? -31.340 -31.116 27.297 1.00 74.94 527 CYS A C 1
ATOM 4247 O O . CYS A 1 527 ? -31.485 -30.493 26.253 1.00 74.94 527 CYS A O 1
ATOM 4249 N N . SER A 1 528 ? -30.416 -32.075 27.410 1.00 78.69 528 SER A N 1
ATOM 4250 C CA . SER A 1 528 ? -29.533 -32.501 26.311 1.00 78.69 528 SER A CA 1
ATOM 4251 C C . SER A 1 528 ? -30.143 -33.581 25.398 1.00 78.69 528 SER A C 1
ATOM 4253 O O . SER A 1 528 ? -29.427 -34.292 24.693 1.00 78.69 528 SER A O 1
ATOM 4255 N N . SER A 1 529 ? -31.467 -33.727 25.449 1.00 80.25 529 SER A N 1
ATOM 4256 C CA . SER A 1 529 ? -32.301 -34.656 24.678 1.00 80.25 529 SER A CA 1
ATOM 4257 C C . SER A 1 529 ? -32.660 -34.098 23.287 1.00 80.25 529 SER A C 1
ATOM 4259 O O . SER A 1 529 ? -32.471 -32.913 23.017 1.00 80.25 529 SER A O 1
ATOM 4261 N N . LEU A 1 530 ? -33.188 -34.933 22.382 1.00 79.56 530 LEU A N 1
ATOM 4262 C CA . LEU A 1 530 ? -33.716 -34.467 21.083 1.00 79.56 530 LEU A CA 1
ATOM 4263 C C . LEU A 1 530 ? -35.178 -34.016 21.207 1.00 79.56 530 LEU A C 1
ATOM 4265 O O . LEU A 1 530 ? -35.647 -33.110 20.514 1.00 79.56 530 LEU A O 1
ATOM 4269 N N . GLU A 1 531 ? -35.876 -34.652 22.137 1.00 81.75 531 GLU A N 1
ATOM 4270 C CA . GLU A 1 531 ? -37.241 -34.417 22.569 1.00 81.75 531 GLU A CA 1
ATOM 4271 C C . GLU A 1 531 ? -37.476 -32.939 22.906 1.00 81.75 531 GLU A C 1
ATOM 4273 O O . GLU A 1 531 ? -38.510 -32.390 22.526 1.00 81.75 531 GLU A O 1
ATOM 4278 N N . ILE A 1 532 ? -36.487 -32.245 23.488 1.00 84.56 532 ILE A N 1
ATOM 4279 C CA . ILE A 1 532 ? -36.607 -30.820 23.822 1.00 84.56 532 ILE A CA 1
ATOM 4280 C C . ILE A 1 532 ? -36.914 -29.929 22.610 1.00 84.56 532 ILE A C 1
ATOM 4282 O O . ILE A 1 532 ? -37.612 -28.929 22.750 1.00 84.56 532 ILE A O 1
ATOM 4286 N N . PHE A 1 533 ? -36.464 -30.275 21.400 1.00 85.25 533 PHE A N 1
ATOM 4287 C CA . PHE A 1 533 ? -36.788 -29.481 20.209 1.00 85.25 533 PHE A CA 1
ATOM 4288 C C . PHE A 1 533 ? -38.215 -29.736 19.707 1.00 85.25 533 PHE A C 1
ATOM 4290 O O . PHE A 1 533 ? -38.843 -28.837 19.145 1.00 85.25 533 PHE A O 1
ATOM 4297 N N . GLN A 1 534 ? -38.751 -30.936 19.951 1.00 81.94 534 GLN A N 1
ATOM 4298 C CA . GLN A 1 534 ? -40.165 -31.240 19.721 1.00 81.94 534 GLN A CA 1
ATOM 4299 C C . GLN A 1 534 ? -41.037 -30.516 20.758 1.00 81.94 534 GLN A C 1
ATOM 4301 O O . GLN A 1 534 ? -42.049 -29.911 20.398 1.00 81.94 534 GLN A O 1
ATOM 4306 N N . GLU A 1 535 ? -40.603 -30.482 22.023 1.00 85.44 535 GLU A N 1
ATOM 4307 C CA . GLU A 1 535 ? -41.235 -29.673 23.066 1.00 85.44 535 GLU A CA 1
ATOM 4308 C C . GLU A 1 535 ? -41.210 -28.181 22.718 1.00 85.44 535 GLU A C 1
ATOM 4310 O O . GLU A 1 535 ? -42.267 -27.556 22.742 1.00 85.44 535 GLU A O 1
ATOM 4315 N N . ILE A 1 536 ? -40.068 -27.621 22.301 1.00 86.00 536 ILE A N 1
ATOM 4316 C CA . ILE A 1 536 ? -39.964 -26.231 21.825 1.00 86.00 536 ILE A CA 1
ATOM 4317 C C . ILE A 1 536 ? -40.980 -25.973 20.717 1.00 86.00 536 ILE A C 1
ATOM 4319 O O . ILE A 1 536 ? -41.745 -25.020 20.838 1.00 86.00 536 ILE A O 1
ATOM 4323 N N . LYS A 1 537 ? -41.083 -26.845 19.700 1.00 83.12 537 LYS A N 1
ATOM 4324 C CA . LYS A 1 537 ? -42.096 -26.696 18.641 1.00 83.12 537 LYS A CA 1
ATOM 4325 C C . LYS A 1 537 ? -43.531 -26.645 19.199 1.00 83.12 537 LYS A C 1
ATOM 4327 O O . LYS A 1 537 ? -44.350 -25.906 18.663 1.00 83.12 537 LYS A O 1
ATOM 4332 N N . SER A 1 538 ? -43.827 -27.359 20.289 1.00 83.94 538 SER A N 1
ATOM 4333 C CA . SER A 1 538 ? -45.131 -27.312 20.978 1.00 83.94 538 SER A CA 1
ATOM 4334 C C . SER A 1 538 ? -45.351 -26.084 21.883 1.00 83.94 538 SER A C 1
ATOM 4336 O O . SER A 1 538 ? -46.491 -25.794 22.238 1.00 83.94 538 SER A O 1
ATOM 4338 N N . GLN A 1 539 ? -44.283 -25.385 22.286 1.00 85.88 539 GLN A N 1
ATOM 4339 C CA . GLN A 1 539 ? -44.317 -24.248 23.222 1.00 85.88 539 GLN A CA 1
ATOM 4340 C C . GLN A 1 539 ? -44.082 -22.883 22.550 1.00 85.88 539 GLN A C 1
ATOM 4342 O O . GLN A 1 539 ? -44.032 -21.864 23.246 1.00 85.88 539 GLN A O 1
ATOM 4347 N N . LEU A 1 540 ? -43.933 -22.853 21.220 1.00 85.06 540 LEU A N 1
ATOM 4348 C CA . LEU A 1 540 ? -43.841 -21.628 20.425 1.00 85.06 540 LEU A CA 1
ATOM 4349 C C . LEU A 1 540 ? -45.156 -20.849 20.468 1.00 85.06 540 LEU A C 1
ATOM 4351 O O . LEU A 1 540 ? -46.204 -21.325 20.039 1.00 85.06 540 LEU A O 1
ATOM 4355 N N . ILE A 1 541 ? -45.067 -19.605 20.924 1.00 82.12 541 ILE A N 1
ATOM 4356 C CA . ILE A 1 541 ? -46.131 -18.611 20.854 1.00 82.12 541 ILE A CA 1
ATOM 4357 C C . ILE A 1 541 ? -45.702 -17.599 19.791 1.00 82.12 541 ILE A C 1
ATOM 4359 O O . ILE A 1 541 ? -44.890 -16.706 20.053 1.00 82.12 541 ILE A O 1
ATOM 4363 N N . VAL A 1 542 ? -46.224 -17.778 18.577 1.00 81.81 542 VAL A N 1
ATOM 4364 C CA . VAL A 1 542 ? -46.038 -16.845 17.459 1.00 81.81 542 VAL A CA 1
ATOM 4365 C C . VAL A 1 542 ? -47.119 -15.772 17.540 1.00 81.81 542 VAL A C 1
ATOM 4367 O O . VAL A 1 542 ? -48.310 -16.080 17.568 1.00 81.81 542 VAL A O 1
ATOM 4370 N N . GLN A 1 543 ? -46.703 -14.512 17.570 1.00 80.25 543 GLN A N 1
ATOM 4371 C CA . GLN A 1 543 ? -47.577 -13.354 17.428 1.00 80.25 543 GLN A CA 1
ATOM 4372 C C . GLN A 1 543 ? -47.382 -12.777 16.026 1.00 80.25 543 GLN A C 1
ATOM 4374 O O . GLN A 1 543 ? -46.254 -12.489 15.626 1.00 80.25 543 GLN A O 1
ATOM 4379 N N . LEU A 1 544 ? -48.482 -12.632 15.289 1.00 78.56 544 LEU A N 1
ATOM 4380 C CA . LEU A 1 544 ? -48.524 -11.986 13.980 1.00 78.56 544 LEU A CA 1
ATOM 4381 C C . LEU A 1 544 ? -49.287 -10.669 14.121 1.00 78.56 544 LEU A C 1
ATOM 4383 O O . LEU A 1 544 ? -50.388 -10.650 14.679 1.00 78.56 544 LEU A O 1
ATOM 4387 N N . SER A 1 545 ? -48.696 -9.589 13.621 1.00 71.81 545 SER A N 1
ATOM 4388 C CA . SER A 1 545 ? -49.378 -8.310 13.414 1.00 71.81 545 SER A CA 1
ATOM 4389 C C . SER A 1 545 ? -50.142 -8.337 12.079 1.00 71.81 545 SER A C 1
ATOM 4391 O O . SER A 1 545 ? -50.263 -9.383 11.437 1.00 71.81 545 SER A O 1
ATOM 4393 N N . ASP A 1 546 ? -50.704 -7.202 11.660 1.00 67.69 546 ASP A N 1
ATOM 4394 C CA . ASP A 1 546 ? -51.481 -7.127 10.422 1.00 67.69 546 ASP A CA 1
ATOM 4395 C C . ASP A 1 546 ? -50.597 -7.346 9.177 1.00 67.69 546 ASP A C 1
ATOM 4397 O O . ASP A 1 546 ? -49.750 -6.524 8.837 1.00 67.69 546 ASP A O 1
ATOM 4401 N N . LEU A 1 547 ? -50.804 -8.482 8.505 1.00 69.50 547 LEU A N 1
ATOM 4402 C CA . LEU A 1 547 ? -50.119 -8.883 7.272 1.00 69.50 547 LEU A CA 1
ATOM 4403 C C . LEU A 1 547 ? -51.017 -8.748 6.022 1.00 69.50 547 LEU A C 1
ATOM 4405 O O . LEU A 1 547 ? -50.636 -9.234 4.956 1.00 69.50 547 LEU A O 1
ATOM 4409 N N . SER A 1 548 ? -52.189 -8.100 6.134 1.00 66.31 548 SER A N 1
ATOM 4410 C CA . SER A 1 548 ? -53.182 -7.887 5.054 1.00 66.31 548 SER A CA 1
ATOM 4411 C C . SER A 1 548 ? -52.562 -7.529 3.700 1.00 66.31 548 SER A C 1
ATOM 4413 O O . SER A 1 548 ? -52.879 -8.159 2.692 1.00 66.31 548 SER A O 1
ATOM 4415 N N . VAL A 1 549 ? -51.602 -6.601 3.707 1.00 67.56 549 VAL A N 1
ATOM 4416 C CA . VAL A 1 549 ? -50.893 -6.081 2.526 1.00 67.56 549 VAL A CA 1
ATOM 4417 C C . VAL A 1 549 ? -50.285 -7.182 1.640 1.00 67.56 549 VAL A C 1
ATOM 4419 O O . VAL A 1 549 ? -50.261 -7.035 0.419 1.00 67.56 549 VAL A O 1
ATOM 4422 N N . PHE A 1 550 ? -49.832 -8.310 2.203 1.00 65.69 550 PHE A N 1
ATOM 4423 C CA . PHE A 1 550 ? -49.319 -9.427 1.394 1.00 65.69 550 PHE A CA 1
ATOM 4424 C C . PHE A 1 550 ? -50.429 -10.233 0.717 1.00 65.69 550 PHE A C 1
ATOM 4426 O O . PHE A 1 550 ? -50.237 -10.687 -0.409 1.00 65.69 550 PHE A O 1
ATOM 4433 N N . TYR A 1 551 ? -51.585 -10.400 1.360 1.00 65.56 551 TYR A N 1
ATOM 4434 C CA . TYR A 1 551 ? -52.704 -11.155 0.790 1.00 65.56 551 TYR A CA 1
ATOM 4435 C C . TYR A 1 551 ? -53.383 -10.371 -0.340 1.00 65.56 551 TYR A C 1
ATOM 4437 O O . TYR A 1 551 ? -53.648 -10.952 -1.390 1.00 65.56 551 TYR A O 1
ATOM 4445 N N . ASP A 1 552 ? -53.539 -9.050 -0.189 1.00 59.53 552 ASP A N 1
ATOM 4446 C CA . ASP A 1 552 ? -54.023 -8.167 -1.263 1.00 59.53 552 ASP A CA 1
ATOM 4447 C C . ASP A 1 552 ? -53.117 -8.241 -2.510 1.00 59.53 552 ASP A C 1
ATOM 4449 O O . ASP A 1 552 ? -53.599 -8.303 -3.644 1.00 59.53 552 ASP A O 1
ATOM 4453 N N . LEU A 1 553 ? -51.791 -8.301 -2.317 1.00 58.91 553 LEU A N 1
ATOM 4454 C CA . LEU A 1 553 ? -50.830 -8.474 -3.412 1.00 58.91 553 LEU A CA 1
ATOM 4455 C C . LEU A 1 553 ? -50.931 -9.864 -4.066 1.00 58.91 553 LEU A C 1
ATOM 4457 O O . LEU A 1 553 ? -50.881 -9.960 -5.295 1.00 58.91 553 LEU A O 1
ATOM 4461 N N . ILE A 1 554 ? -51.136 -10.930 -3.286 1.00 58.06 554 ILE A N 1
ATOM 4462 C CA . ILE A 1 554 ? -51.324 -12.296 -3.803 1.00 58.06 554 ILE A CA 1
ATOM 4463 C C . ILE A 1 554 ? -52.616 -12.398 -4.641 1.00 58.06 554 ILE A C 1
ATOM 4465 O O . ILE A 1 554 ? -52.557 -12.848 -5.787 1.00 58.06 554 ILE A O 1
ATOM 4469 N N . ASP A 1 555 ? -53.759 -11.909 -4.153 1.00 49.12 555 ASP A N 1
ATOM 4470 C CA . ASP A 1 555 ? -55.027 -11.931 -4.909 1.00 49.12 555 ASP A CA 1
ATOM 4471 C C . ASP A 1 555 ? -54.989 -11.026 -6.161 1.00 49.12 555 ASP A C 1
ATOM 4473 O O . ASP A 1 555 ? -55.581 -11.349 -7.199 1.00 49.12 555 ASP A O 1
ATOM 4477 N N . SER A 1 556 ? -54.224 -9.927 -6.128 1.00 45.44 556 SER A N 1
ATOM 4478 C CA . SER A 1 556 ? -54.045 -9.051 -7.298 1.00 45.44 556 SER A CA 1
ATOM 4479 C C . SER A 1 556 ? -53.306 -9.714 -8.472 1.00 45.44 556 SER A C 1
ATOM 4481 O O . SER A 1 556 ? -53.464 -9.285 -9.615 1.00 45.44 556 SER A O 1
ATOM 4483 N N . THR A 1 557 ? -52.523 -10.772 -8.221 1.00 44.56 557 THR A N 1
ATOM 4484 C CA . THR A 1 557 ? -51.729 -11.459 -9.260 1.00 44.56 557 THR A CA 1
ATOM 4485 C C . THR A 1 557 ? -52.400 -12.710 -9.835 1.00 44.56 557 THR A C 1
ATOM 4487 O O . THR A 1 557 ? -51.995 -13.181 -10.897 1.00 44.56 557 THR A O 1
ATOM 4490 N N . THR A 1 558 ? -53.464 -13.228 -9.211 1.00 37.50 558 THR A N 1
ATOM 4491 C CA . THR A 1 558 ? -54.179 -14.438 -9.675 1.00 37.50 558 THR A CA 1
ATOM 4492 C C . THR A 1 558 ? -55.370 -14.155 -10.605 1.00 37.50 558 THR A C 1
ATOM 4494 O O . THR A 1 558 ? -55.918 -15.073 -11.219 1.00 37.50 558 THR A O 1
ATOM 4497 N N . THR A 1 559 ? -55.770 -12.890 -10.766 1.00 29.22 559 THR A N 1
ATOM 4498 C CA . THR A 1 559 ? -57.062 -12.490 -11.359 1.00 29.22 559 THR A CA 1
ATOM 4499 C C . THR A 1 559 ? -57.093 -12.318 -12.891 1.00 29.22 559 THR A C 1
ATOM 4501 O O . THR A 1 559 ? -58.085 -11.835 -13.437 1.00 29.22 559 THR A O 1
ATOM 4504 N N . THR A 1 560 ? -56.072 -12.773 -13.629 1.00 29.92 560 THR A N 1
ATOM 4505 C CA . THR A 1 560 ? -56.005 -12.722 -15.113 1.00 29.92 560 THR A CA 1
ATOM 4506 C C . THR A 1 560 ? -56.219 -14.072 -15.819 1.00 29.92 560 THR A C 1
ATOM 4508 O O . THR A 1 560 ? -55.677 -14.323 -16.896 1.00 29.92 560 THR A O 1
ATOM 4511 N N . THR A 1 561 ? -57.082 -14.940 -15.281 1.00 28.00 561 THR A N 1
ATOM 4512 C CA . THR A 1 561 ? -57.594 -16.114 -16.017 1.00 28.00 561 THR A CA 1
ATOM 4513 C C . THR A 1 561 ? -58.787 -15.740 -16.908 1.00 28.00 561 THR A C 1
ATOM 4515 O O . THR A 1 561 ? -59.902 -15.525 -16.438 1.00 28.00 561 THR A O 1
ATOM 4518 N N . THR A 1 562 ? -58.577 -15.669 -18.226 1.00 28.19 562 THR A N 1
ATOM 4519 C CA . THR A 1 562 ? -59.636 -15.352 -19.200 1.00 28.19 562 THR A CA 1
ATOM 4520 C C . THR A 1 562 ? -60.594 -16.523 -19.421 1.00 28.19 562 THR A C 1
ATOM 4522 O O . THR A 1 562 ? -60.236 -17.561 -19.977 1.00 28.19 562 THR A O 1
ATOM 4525 N N . THR A 1 563 ? -61.856 -16.338 -19.038 1.00 27.62 563 THR A N 1
ATOM 4526 C CA . THR A 1 563 ? -62.920 -17.334 -19.212 1.00 27.62 563 THR A CA 1
ATOM 4527 C C . THR A 1 563 ? -63.300 -17.524 -20.684 1.00 27.62 563 THR A C 1
ATOM 4529 O O . THR A 1 563 ? -63.796 -16.596 -21.322 1.00 27.62 563 THR A O 1
ATOM 4532 N N . THR A 1 564 ? -63.205 -18.752 -21.202 1.00 27.80 564 THR A N 1
ATOM 4533 C CA . THR A 1 564 ? -63.896 -19.163 -22.440 1.00 27.80 564 THR A CA 1
ATOM 4534 C C . THR A 1 564 ? -64.669 -20.460 -22.228 1.00 27.80 564 THR A C 1
ATOM 4536 O O . THR A 1 564 ? -64.089 -21.515 -21.983 1.00 27.80 564 THR A O 1
ATOM 4539 N N . THR A 1 565 ? -65.994 -20.376 -22.330 1.00 24.84 565 THR A N 1
ATOM 4540 C CA . THR A 1 565 ? -66.943 -21.474 -22.116 1.00 24.84 565 THR A CA 1
ATOM 4541 C C . THR A 1 565 ? -67.344 -22.146 -23.428 1.00 24.84 565 THR A C 1
ATOM 4543 O O . THR A 1 565 ? -67.951 -21.516 -24.290 1.00 24.84 565 THR A O 1
ATOM 4546 N N . ILE A 1 566 ? -67.104 -23.456 -23.542 1.00 28.88 566 ILE A N 1
ATOM 4547 C CA . ILE A 1 566 ? -67.766 -24.336 -24.519 1.00 28.88 566 ILE A CA 1
ATOM 4548 C C . ILE A 1 566 ? -68.169 -25.630 -23.795 1.00 28.88 566 ILE A C 1
ATOM 4550 O O . ILE A 1 566 ? -67.396 -26.174 -23.010 1.00 28.88 566 ILE A O 1
ATOM 4554 N N . THR A 1 567 ? -69.394 -26.102 -24.028 1.00 26.31 567 THR A N 1
ATOM 4555 C CA . THR A 1 567 ? -69.973 -27.324 -23.433 1.00 26.31 567 THR A CA 1
ATOM 4556 C C . THR A 1 567 ? -70.606 -28.200 -24.552 1.00 26.31 567 THR A C 1
ATOM 4558 O O . THR A 1 567 ? -70.387 -27.893 -25.725 1.00 26.31 567 THR A O 1
ATOM 4561 N N . PRO A 1 568 ? -71.214 -29.378 -24.293 1.00 50.81 568 PRO A N 1
ATOM 4562 C CA . PRO A 1 568 ? -70.589 -30.657 -24.650 1.00 50.81 568 PRO A CA 1
ATOM 4563 C C . PRO A 1 568 ? -71.386 -31.473 -25.696 1.00 50.81 568 PRO A C 1
ATOM 4565 O O . PRO A 1 568 ? -72.462 -31.059 -26.131 1.00 50.81 568 PRO A O 1
ATOM 4568 N N . PRO A 1 569 ? -70.906 -32.678 -26.068 1.00 28.94 569 PRO A N 1
ATOM 4569 C CA . PRO A 1 569 ? -71.733 -33.855 -25.744 1.00 28.94 569 PRO A CA 1
ATOM 4570 C C . PRO A 1 569 ? -70.956 -35.123 -25.276 1.00 28.94 569 PRO A C 1
ATOM 4572 O O . PRO A 1 569 ? -69.777 -35.276 -25.593 1.00 28.94 569 PRO A O 1
ATOM 4575 N N . PRO A 1 570 ? -71.610 -36.056 -24.546 1.00 33.16 570 PRO A N 1
ATOM 4576 C CA . PRO A 1 570 ? -71.056 -37.341 -24.066 1.00 33.16 570 PRO A CA 1
ATOM 4577 C C . PRO A 1 570 ? -71.688 -38.569 -24.786 1.00 33.16 5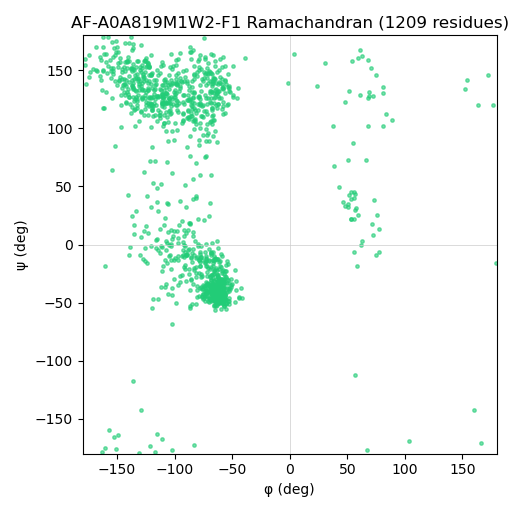70 PRO A C 1
ATOM 4579 O O . PRO A 1 570 ? -72.537 -38.376 -25.657 1.00 33.16 570 PRO A O 1
ATOM 4582 N N . PRO A 1 571 ? -71.495 -39.825 -24.317 1.00 48.97 571 PRO A N 1
ATOM 4583 C CA . PRO A 1 571 ? -70.283 -40.545 -23.895 1.00 48.97 571 PRO A CA 1
ATOM 4584 C C . PRO A 1 571 ? -70.023 -41.758 -24.848 1.00 48.97 571 PRO A C 1
ATOM 4586 O O . PRO A 1 571 ? -70.616 -41.823 -25.925 1.00 48.97 571 PRO A O 1
ATOM 4589 N N . PRO A 1 572 ? -69.183 -42.754 -24.483 1.00 29.25 572 PRO A N 1
ATOM 4590 C CA . PRO A 1 572 ? -69.788 -43.921 -23.825 1.00 29.25 572 PRO A CA 1
ATOM 4591 C C . PRO A 1 572 ? -68.955 -44.532 -22.684 1.00 29.25 572 PRO A C 1
ATOM 4593 O O . PRO A 1 572 ? -67.742 -44.703 -22.765 1.00 29.25 572 PRO A O 1
ATOM 4596 N N . THR A 1 573 ? -69.655 -44.950 -21.633 1.00 30.84 573 THR A N 1
ATOM 4597 C CA . THR A 1 573 ? -69.134 -45.808 -20.561 1.00 30.84 573 THR A CA 1
ATOM 4598 C C . THR A 1 573 ? -68.929 -47.238 -21.067 1.00 30.84 573 THR A C 1
ATOM 4600 O O . THR A 1 573 ? -69.797 -47.768 -21.760 1.00 30.84 573 THR A O 1
ATOM 4603 N N . THR A 1 574 ? -67.882 -47.943 -20.628 1.00 26.77 574 THR A N 1
ATOM 4604 C CA . THR A 1 574 ? -67.939 -49.416 -20.549 1.00 26.77 574 THR A CA 1
ATOM 4605 C C . THR A 1 574 ? -67.112 -49.932 -19.375 1.00 26.77 574 THR A C 1
ATOM 4607 O O . THR A 1 574 ? -65.892 -50.034 -19.437 1.00 26.77 574 THR A O 1
ATOM 4610 N N . THR A 1 575 ? -67.797 -50.265 -18.285 1.00 29.67 575 THR A N 1
ATOM 4611 C CA . THR A 1 575 ? -67.236 -51.024 -17.160 1.00 29.67 575 THR A CA 1
ATOM 4612 C C . THR A 1 575 ? -67.093 -52.494 -17.558 1.00 29.67 575 THR A C 1
ATOM 4614 O O . THR A 1 575 ? -67.982 -53.037 -18.213 1.00 29.67 575 THR A O 1
ATOM 4617 N N . THR A 1 576 ? -66.044 -53.194 -17.121 1.00 24.86 576 THR A N 1
ATOM 4618 C CA . THR A 1 576 ? -66.038 -54.670 -17.109 1.00 24.86 576 THR A CA 1
ATOM 4619 C C . THR A 1 576 ? -65.226 -55.189 -15.925 1.00 24.86 576 THR A C 1
ATOM 4621 O O . THR A 1 576 ? -64.091 -54.773 -15.711 1.00 24.86 576 THR A O 1
ATOM 4624 N N . THR A 1 577 ? -65.826 -56.091 -15.148 1.00 29.52 577 THR A N 1
ATOM 4625 C CA . THR A 1 577 ? -65.311 -56.605 -13.870 1.00 29.52 577 THR A CA 1
ATOM 4626 C C . THR A 1 577 ? -65.163 -58.126 -13.910 1.00 29.52 577 THR A C 1
ATOM 4628 O O . THR A 1 577 ? -66.146 -58.823 -14.136 1.00 29.52 577 THR A O 1
ATOM 4631 N N . THR A 1 578 ? -63.970 -58.640 -13.592 1.00 23.77 578 THR A N 1
ATOM 4632 C CA . THR A 1 578 ? -63.703 -60.052 -13.217 1.00 23.77 578 THR A CA 1
ATOM 4633 C C . THR A 1 578 ? -62.329 -60.080 -12.521 1.00 23.77 578 THR A C 1
ATOM 4635 O O . THR A 1 578 ? -61.384 -59.591 -13.126 1.00 23.77 578 THR A O 1
ATOM 4638 N N . ILE A 1 579 ? -62.096 -60.442 -11.248 1.00 25.31 579 ILE A N 1
ATOM 4639 C CA . ILE A 1 579 ? -62.662 -61.414 -10.277 1.00 25.31 579 ILE A CA 1
ATOM 4640 C C . ILE A 1 579 ? -61.988 -62.809 -10.356 1.00 25.31 579 ILE A C 1
ATOM 4642 O O . ILE A 1 579 ? -62.308 -63.599 -11.237 1.00 25.31 579 ILE A O 1
ATOM 4646 N N . THR A 1 580 ? -61.158 -63.123 -9.336 1.00 22.80 580 THR A N 1
ATOM 4647 C CA . THR A 1 580 ? -60.650 -64.464 -8.895 1.00 22.80 580 THR A CA 1
ATOM 4648 C C . THR A 1 580 ? -59.671 -65.241 -9.826 1.00 22.80 580 THR A C 1
ATOM 4650 O O . THR A 1 580 ? -59.575 -64.907 -10.998 1.00 22.80 580 THR A O 1
ATOM 4653 N N . THR A 1 581 ? -58.844 -66.226 -9.390 1.00 25.38 581 THR A N 1
ATOM 4654 C CA . THR A 1 581 ? -58.763 -66.992 -8.105 1.00 25.38 581 THR A CA 1
ATOM 4655 C C . THR A 1 581 ? -57.358 -67.586 -7.787 1.00 25.38 581 THR A C 1
ATOM 4657 O O . THR A 1 581 ? -56.685 -68.094 -8.673 1.00 25.38 581 THR A O 1
ATOM 4660 N N . THR A 1 582 ? -56.987 -67.592 -6.495 1.00 24.66 582 THR A N 1
ATOM 4661 C CA . THR A 1 582 ? -56.171 -68.560 -5.684 1.00 24.66 582 THR A CA 1
ATOM 4662 C C . THR A 1 582 ? -55.131 -69.552 -6.266 1.00 24.66 582 THR A C 1
ATOM 4664 O O . THR A 1 582 ? -55.485 -70.419 -7.060 1.00 24.66 582 THR A O 1
ATOM 4667 N N . GLN A 1 583 ? -53.975 -69.645 -5.579 1.00 24.67 583 GLN A N 1
ATOM 4668 C CA . GLN A 1 583 ? -53.426 -70.836 -4.860 1.00 24.67 583 GLN A CA 1
ATOM 4669 C C . GLN A 1 583 ? -52.372 -70.318 -3.827 1.00 24.67 583 GLN A C 1
ATOM 4671 O O . GLN A 1 583 ? -51.694 -69.348 -4.147 1.00 24.67 583 GLN A O 1
ATOM 4676 N N . LEU A 1 584 ? -52.308 -70.672 -2.523 1.00 25.61 584 LEU A N 1
ATOM 4677 C CA . LEU A 1 584 ? -52.135 -71.970 -1.808 1.00 25.61 584 LEU A CA 1
ATOM 4678 C C . LEU A 1 584 ? -50.782 -72.645 -2.166 1.00 25.61 584 LEU A C 1
ATOM 4680 O O . LEU A 1 584 ? -50.494 -72.743 -3.350 1.00 25.61 584 LEU A O 1
ATOM 4684 N N . SER A 1 585 ? -49.876 -73.096 -1.274 1.00 25.95 585 SER A N 1
ATOM 4685 C CA . SER A 1 585 ? -49.919 -73.634 0.122 1.00 25.95 585 SER A CA 1
ATOM 4686 C C . SER A 1 585 ? -48.476 -73.557 0.757 1.00 25.95 585 SER A C 1
ATOM 4688 O O . SER A 1 585 ? -47.574 -73.181 0.017 1.00 25.95 585 SER A O 1
ATOM 4690 N N . THR A 1 586 ? -48.051 -73.898 2.002 1.00 24.70 586 THR A N 1
ATOM 4691 C CA . THR A 1 586 ? -48.608 -74.322 3.330 1.00 24.70 586 THR A CA 1
ATOM 4692 C C . THR A 1 586 ? -47.473 -74.430 4.407 1.00 24.70 586 THR A C 1
ATOM 4694 O O . THR A 1 586 ? -46.428 -74.973 4.068 1.00 24.70 586 THR A O 1
ATOM 4697 N N . THR A 1 587 ? -47.739 -74.068 5.688 1.00 26.38 587 THR A N 1
ATOM 4698 C CA . THR A 1 587 ? -47.239 -74.689 6.979 1.00 26.38 587 THR A CA 1
ATOM 4699 C C . THR A 1 587 ? -45.716 -74.703 7.355 1.00 26.38 587 THR A C 1
ATOM 4701 O O . THR A 1 587 ? -44.892 -74.486 6.479 1.00 26.38 587 THR A O 1
ATOM 4704 N N . THR A 1 588 ? -45.210 -74.921 8.602 1.00 26.14 588 THR A N 1
ATOM 4705 C CA . THR A 1 588 ? -45.746 -75.312 9.958 1.00 26.14 588 THR A CA 1
ATOM 4706 C C . THR A 1 588 ? -44.720 -75.052 11.115 1.00 26.14 588 THR A C 1
ATOM 4708 O O . THR A 1 588 ? -43.546 -75.309 10.889 1.00 26.14 588 THR A O 1
ATOM 4711 N N . GLU A 1 589 ? -45.185 -74.659 12.328 1.00 30.41 589 GLU A N 1
ATOM 4712 C CA . GLU A 1 589 ? -44.875 -75.186 13.715 1.00 30.41 589 GLU A CA 1
ATOM 4713 C C . GLU A 1 589 ? -43.411 -75.322 14.294 1.00 30.41 589 GLU A C 1
ATOM 4715 O O . GLU A 1 589 ? -42.466 -75.426 13.527 1.00 30.41 589 GLU A O 1
ATOM 4720 N N . THR A 1 590 ? -43.062 -75.369 15.616 1.00 27.69 590 THR A N 1
ATOM 4721 C CA . THR A 1 590 ? -43.703 -75.127 16.964 1.00 27.69 590 THR A CA 1
ATOM 4722 C C . THR A 1 590 ? -42.701 -75.203 18.173 1.00 27.69 590 THR A C 1
ATOM 4724 O O . THR A 1 590 ? -41.879 -76.111 18.178 1.00 27.69 590 THR A O 1
ATOM 4727 N N . THR A 1 591 ? -42.921 -74.423 19.269 1.00 30.16 591 THR A N 1
ATOM 4728 C CA . THR A 1 591 ? -42.719 -74.737 20.748 1.00 30.16 591 THR A CA 1
ATOM 4729 C C . THR A 1 591 ? -41.317 -75.131 21.323 1.00 30.16 591 THR A C 1
ATOM 4731 O O . THR A 1 591 ? -40.473 -75.568 20.560 1.00 30.16 591 THR A O 1
ATOM 4734 N N . THR A 1 592 ? -40.921 -75.083 22.627 1.00 30.34 592 THR A N 1
ATOM 4735 C CA . THR A 1 592 ? -41.403 -74.653 24.000 1.00 30.34 592 THR A CA 1
ATOM 4736 C C . THR A 1 592 ? -40.190 -74.682 24.992 1.00 30.34 592 THR A C 1
ATOM 4738 O O . THR A 1 592 ? -39.187 -75.285 24.630 1.00 30.34 592 THR A O 1
ATOM 4741 N N . ALA A 1 593 ? -40.145 -74.196 26.256 1.00 28.67 593 ALA A N 1
ATOM 4742 C CA . ALA A 1 593 ? -41.018 -73.365 27.129 1.00 28.67 593 ALA A CA 1
ATOM 4743 C C . ALA A 1 593 ? -40.169 -72.287 27.897 1.00 28.67 593 ALA A C 1
ATOM 4745 O O . ALA A 1 593 ? -39.609 -71.465 27.187 1.00 28.67 593 ALA A O 1
ATOM 4746 N N . VAL A 1 594 ? -39.972 -72.127 29.232 1.00 24.95 594 VAL A N 1
ATOM 4747 C CA . VAL A 1 594 ? -40.268 -72.827 30.526 1.00 24.95 594 VAL A CA 1
ATOM 4748 C C . VAL A 1 594 ? -40.442 -71.766 31.673 1.00 24.95 594 VAL A C 1
ATOM 4750 O O . VAL A 1 594 ? -40.096 -70.604 31.498 1.00 24.95 594 VAL A O 1
ATOM 4753 N N . THR A 1 595 ? -40.987 -72.151 32.842 1.00 26.72 595 THR A N 1
ATOM 4754 C CA . THR A 1 595 ? -41.197 -71.400 34.125 1.00 26.72 595 THR A CA 1
ATOM 4755 C C . THR A 1 595 ? -39.907 -70.998 34.895 1.00 26.72 595 THR A C 1
ATOM 4757 O O . THR A 1 595 ? -38.894 -71.653 34.678 1.00 26.72 595 THR A O 1
ATOM 4760 N N . MET A 1 596 ? -39.826 -70.063 35.876 1.00 26.03 596 MET A N 1
ATOM 4761 C CA . MET A 1 596 ? -40.773 -69.261 36.726 1.00 26.03 596 MET A CA 1
ATOM 4762 C C . MET A 1 596 ? -40.032 -67.959 37.249 1.00 26.03 596 MET A C 1
ATOM 4764 O O . MET A 1 596 ? -39.050 -67.613 36.607 1.00 26.03 596 MET A O 1
ATOM 4768 N N . ILE A 1 597 ? -40.319 -67.147 38.307 1.00 25.78 597 ILE A N 1
ATOM 4769 C CA . ILE A 1 597 ? -41.162 -67.192 39.539 1.00 25.78 597 ILE A CA 1
ATOM 4770 C C . ILE A 1 597 ? -41.489 -65.770 40.138 1.00 25.78 597 ILE A C 1
ATOM 4772 O O . ILE A 1 597 ? -40.827 -64.794 39.810 1.00 25.78 597 ILE A O 1
ATOM 4776 N N . VAL A 1 598 ? -42.502 -65.704 41.029 1.00 25.84 598 VAL A N 1
ATOM 4777 C CA . VAL A 1 598 ? -42.821 -64.838 42.228 1.00 25.84 598 VAL A CA 1
ATOM 4778 C C . VAL A 1 598 ? -41.795 -63.732 42.666 1.00 25.84 598 VAL A C 1
ATOM 4780 O O . VAL A 1 598 ? -40.601 -63.994 42.677 1.00 25.84 598 VAL A O 1
ATOM 4783 N N . THR A 1 599 ? -42.147 -62.485 43.082 1.00 26.03 599 THR A N 1
ATOM 4784 C CA . THR A 1 599 ? -43.032 -62.059 44.220 1.00 26.03 599 THR A CA 1
ATOM 4785 C C . THR A 1 599 ? -43.558 -60.587 44.148 1.00 26.03 599 THR A C 1
ATOM 4787 O O . THR A 1 599 ? -42.854 -59.723 43.648 1.00 26.03 599 THR A O 1
ATOM 4790 N N . THR A 1 600 ? -44.762 -60.339 44.712 1.00 28.36 600 THR A N 1
ATOM 4791 C CA . THR A 1 600 ? -45.409 -59.127 45.346 1.00 28.36 600 THR A CA 1
ATOM 4792 C C . THR A 1 600 ? -44.747 -57.723 45.407 1.00 28.36 600 THR A C 1
ATOM 4794 O O . THR A 1 600 ? -43.530 -57.654 45.483 1.00 28.36 600 THR A O 1
ATOM 4797 N N . ALA A 1 601 ? -45.417 -56.575 45.682 1.00 28.77 601 ALA A N 1
ATOM 4798 C CA . ALA A 1 601 ? -46.807 -56.004 45.676 1.00 28.77 601 ALA A CA 1
ATOM 4799 C C . ALA A 1 601 ? -46.761 -54.646 46.497 1.00 28.77 601 ALA A C 1
ATOM 4801 O O . ALA A 1 601 ? -45.653 -54.227 46.810 1.00 28.77 601 ALA A O 1
ATOM 4802 N N . THR A 1 602 ? -47.781 -53.852 46.916 1.00 27.02 602 THR A N 1
ATOM 4803 C CA . THR A 1 602 ? -49.275 -53.884 46.932 1.00 27.02 602 THR A CA 1
ATOM 4804 C C . THR A 1 602 ? -49.870 -52.466 47.205 1.00 27.02 602 THR A C 1
ATOM 4806 O O . THR A 1 602 ? -49.401 -51.822 48.139 1.00 27.02 602 THR A O 1
ATOM 4809 N N . THR A 1 603 ? -50.988 -52.066 46.558 1.00 27.77 603 THR A N 1
ATOM 4810 C CA . THR A 1 603 ? -52.001 -51.041 47.018 1.00 27.77 603 THR A CA 1
ATOM 4811 C C . THR A 1 603 ? -51.540 -49.566 47.259 1.00 27.77 603 THR A C 1
ATOM 4813 O O . THR A 1 603 ? -50.355 -49.281 47.201 1.00 27.77 603 THR A O 1
ATOM 4816 N N . THR A 1 604 ? -52.391 -48.527 47.435 1.00 27.48 604 THR A N 1
ATOM 4817 C CA . THR A 1 604 ? -53.819 -48.438 47.868 1.00 27.48 604 THR A CA 1
ATOM 4818 C C . THR A 1 604 ? -54.577 -47.223 47.273 1.00 27.48 604 THR A C 1
ATOM 4820 O O . THR A 1 604 ? -53.962 -46.283 46.784 1.00 27.48 604 THR A O 1
ATOM 4823 N N . VAL A 1 605 ? -55.917 -47.227 47.366 1.00 27.17 605 VAL A N 1
ATOM 4824 C CA . VAL A 1 605 ? -56.869 -46.168 46.944 1.00 27.17 605 VAL A CA 1
ATOM 4825 C C . VAL A 1 605 ? -57.491 -45.451 48.157 1.00 27.17 605 VAL A C 1
ATOM 4827 O O . VAL A 1 605 ? -57.842 -46.147 49.101 1.00 27.17 605 VAL A O 1
ATOM 4830 N N . THR A 1 606 ? -57.713 -44.124 48.079 1.00 27.23 606 THR A N 1
ATOM 4831 C CA . THR A 1 606 ? -58.862 -43.328 48.631 1.00 27.23 606 THR A CA 1
ATOM 4832 C C . THR A 1 606 ? -58.687 -41.851 48.205 1.00 27.23 606 THR A C 1
ATOM 4834 O O . THR A 1 606 ? -57.545 -41.408 48.201 1.00 27.23 606 THR A O 1
ATOM 4837 N N . THR A 1 607 ? -59.623 -40.989 47.761 1.00 25.48 607 THR A N 1
ATOM 4838 C CA . THR A 1 607 ? -61.096 -40.752 47.844 1.00 25.48 607 THR A CA 1
ATOM 4839 C C . THR A 1 607 ? -61.653 -39.985 49.063 1.00 25.48 607 THR A C 1
ATOM 4841 O O . THR A 1 607 ? -61.781 -40.571 50.129 1.00 25.48 607 THR A O 1
ATOM 4844 N N . ILE A 1 608 ? -62.161 -38.759 48.790 1.00 26.44 608 ILE A N 1
ATOM 4845 C CA . ILE A 1 608 ? -63.237 -37.984 49.482 1.00 26.44 608 ILE A CA 1
ATOM 4846 C C . ILE A 1 608 ? -62.875 -37.495 50.914 1.00 26.44 608 ILE A C 1
ATOM 4848 O O . ILE A 1 608 ? -62.499 -38.277 51.774 1.00 26.44 608 ILE A O 1
ATOM 4852 N N . THR A 1 609 ? -62.969 -36.209 51.287 1.00 25.83 609 THR A N 1
ATOM 4853 C CA . THR A 1 609 ? -64.215 -35.484 51.653 1.00 25.83 609 THR A CA 1
ATOM 4854 C C . THR A 1 609 ? -63.903 -34.005 51.971 1.00 25.83 609 THR A C 1
ATOM 4856 O O . THR A 1 609 ? -62.800 -33.698 52.414 1.00 25.83 609 THR A O 1
ATOM 4859 N N . ALA A 1 610 ? -64.869 -33.091 51.820 1.00 27.31 610 ALA A N 1
ATOM 4860 C CA . ALA A 1 610 ? -64.770 -31.692 52.268 1.00 27.31 610 ALA A CA 1
ATOM 4861 C C . ALA A 1 610 ? -65.533 -31.444 53.585 1.00 27.31 610 ALA A C 1
ATOM 4863 O O . ALA A 1 610 ? -66.567 -32.070 53.794 1.00 27.31 610 ALA A O 1
ATOM 4864 N N . THR A 1 611 ? -65.132 -30.449 54.394 1.00 25.72 611 THR A N 1
ATOM 4865 C CA . THR A 1 611 ? -66.113 -29.700 55.216 1.00 25.72 611 THR A CA 1
ATOM 4866 C C . THR A 1 611 ? -65.684 -28.271 55.560 1.00 25.72 611 THR A C 1
ATOM 4868 O O . THR A 1 611 ? -64.511 -27.972 55.759 1.00 25.72 611 THR A O 1
ATOM 4871 N N . THR A 1 612 ? -66.683 -27.396 55.637 1.00 26.78 612 THR A N 1
ATOM 4872 C CA . THR A 1 612 ? -66.656 -25.988 56.061 1.00 26.78 612 THR A CA 1
ATOM 4873 C C . THR A 1 612 ? -66.589 -25.825 57.591 1.00 26.78 612 THR A C 1
ATOM 4875 O O . THR A 1 612 ? -66.977 -26.748 58.302 1.00 26.78 612 THR A O 1
ATOM 4878 N N . THR A 1 613 ? -66.224 -24.634 58.114 1.00 25.41 613 THR A N 1
ATOM 4879 C CA . THR A 1 613 ? -67.160 -23.745 58.878 1.00 25.41 613 THR A CA 1
ATOM 4880 C C . THR A 1 613 ? -66.555 -22.443 59.486 1.00 25.41 613 THR A C 1
ATOM 4882 O O . THR A 1 613 ? -65.714 -22.472 60.371 1.00 25.41 613 THR A O 1
ATOM 4885 N N . THR A 1 614 ? -67.103 -21.290 59.058 1.00 27.77 614 THR A N 1
ATOM 4886 C CA . THR A 1 614 ? -67.532 -20.082 59.835 1.00 27.77 614 THR A CA 1
ATOM 4887 C C . THR A 1 614 ? -66.675 -19.376 60.921 1.00 27.77 614 THR A C 1
ATOM 4889 O O . THR A 1 614 ? -66.515 -19.919 62.012 1.00 27.77 614 THR A O 1
ATOM 4892 N N . LYS A 1 615 ? -66.409 -18.060 60.713 1.00 26.83 615 LYS A N 1
ATOM 4893 C CA . LYS A 1 615 ? -66.725 -16.842 61.551 1.00 26.83 615 LYS A CA 1
ATOM 4894 C C . LYS A 1 615 ? -65.685 -15.715 61.291 1.00 26.83 615 LYS A C 1
ATOM 4896 O O . LYS A 1 615 ? -64.516 -16.044 61.177 1.00 26.83 615 LYS A O 1
ATOM 4901 N N . ALA A 1 616 ? -65.960 -14.413 61.070 1.00 27.50 616 ALA A N 1
ATOM 4902 C CA . ALA A 1 616 ? -67.006 -13.440 61.487 1.00 27.50 616 ALA A CA 1
ATOM 4903 C C . ALA A 1 616 ? -66.894 -13.004 62.976 1.00 27.50 616 ALA A C 1
ATOM 4905 O O . ALA A 1 616 ? -66.829 -13.881 63.830 1.00 27.50 616 ALA A O 1
ATOM 4906 N N . THR A 1 617 ? -66.861 -11.726 63.402 1.00 27.47 617 THR A N 1
ATOM 4907 C CA . THR A 1 617 ? -67.112 -10.374 62.803 1.00 27.47 617 THR A CA 1
ATOM 4908 C C . THR A 1 617 ? -66.278 -9.327 63.616 1.00 27.47 617 THR A C 1
ATOM 4910 O O . THR A 1 617 ? -65.746 -9.711 64.653 1.00 27.47 617 THR A O 1
ATOM 4913 N N . THR A 1 618 ? -65.932 -8.083 63.221 1.00 26.59 618 THR A N 1
ATOM 4914 C CA . THR A 1 618 ? -66.603 -6.729 63.269 1.00 26.59 618 THR A CA 1
ATOM 4915 C C . THR A 1 618 ? -65.433 -5.696 63.266 1.00 26.59 618 THR A C 1
ATOM 4917 O O . THR A 1 618 ? -64.399 -6.034 63.830 1.00 26.59 618 THR A O 1
ATOM 4920 N N . THR A 1 619 ? -65.368 -4.510 62.629 1.00 26.16 619 THR A N 1
ATOM 4921 C CA . THR A 1 619 ? -66.258 -3.326 62.440 1.00 26.16 619 THR A CA 1
ATOM 4922 C C . THR A 1 619 ? -66.274 -2.307 63.604 1.00 26.16 619 THR A C 1
ATOM 4924 O O . THR A 1 619 ? -67.009 -2.534 64.558 1.00 26.16 619 THR A O 1
ATOM 4927 N N . ALA A 1 620 ? -65.561 -1.162 63.482 1.00 26.09 620 ALA A N 1
ATOM 4928 C CA . ALA A 1 620 ? -65.848 0.144 64.142 1.00 26.09 620 ALA A CA 1
ATOM 4929 C C . ALA A 1 620 ? -64.909 1.303 63.678 1.00 26.09 620 ALA A C 1
ATOM 4931 O O . ALA A 1 620 ? -63.835 1.049 63.141 1.00 26.09 620 ALA A O 1
ATOM 4932 N N . THR A 1 621 ? -65.300 2.563 63.933 1.00 24.27 621 THR A N 1
ATOM 4933 C CA . THR A 1 621 ? -64.605 3.848 63.621 1.00 24.27 621 THR A CA 1
ATOM 4934 C C . THR A 1 621 ? -64.832 4.875 64.763 1.00 24.27 621 THR A C 1
ATOM 4936 O O . THR A 1 621 ? -65.591 4.571 65.679 1.00 24.27 621 THR A O 1
ATOM 4939 N N . ILE A 1 622 ? -64.242 6.084 64.853 1.00 27.41 622 ILE A N 1
ATOM 4940 C CA . ILE A 1 622 ? -63.512 6.962 63.895 1.00 27.41 622 ILE A CA 1
ATOM 4941 C C . ILE A 1 622 ? -62.134 7.411 64.509 1.00 27.41 622 ILE A C 1
ATOM 4943 O O . ILE A 1 622 ? -61.533 6.556 65.145 1.00 27.41 622 ILE A O 1
ATOM 4947 N N . THR A 1 623 ? -61.482 8.597 64.416 1.00 23.39 623 THR A N 1
ATOM 4948 C CA . THR A 1 623 ? -61.793 9.994 63.983 1.00 23.39 623 THR A CA 1
ATOM 4949 C C . THR A 1 623 ? -60.494 10.803 63.664 1.00 23.39 623 THR A C 1
ATOM 4951 O O . THR A 1 623 ? -59.396 10.263 63.699 1.00 23.39 623 THR A O 1
ATOM 4954 N N . THR A 1 624 ? -60.643 12.105 63.367 1.00 24.44 624 THR A N 1
ATOM 4955 C CA . THR A 1 624 ? -59.679 13.248 63.285 1.00 24.44 624 THR A CA 1
ATOM 4956 C C . THR A 1 624 ? -58.559 13.315 64.357 1.00 24.44 624 THR A C 1
ATOM 4958 O O . THR A 1 624 ? -58.762 12.793 65.446 1.00 24.44 624 THR A O 1
ATOM 4961 N N . GLN A 1 625 ? -57.422 14.031 64.195 1.00 23.62 625 GLN A N 1
ATOM 4962 C CA . GLN A 1 625 ? -57.263 15.437 63.726 1.00 23.62 625 GLN A CA 1
ATOM 4963 C C . GLN A 1 625 ? -55.812 15.810 63.263 1.00 23.62 625 GLN A C 1
ATOM 4965 O O . GLN A 1 625 ? -54.923 14.968 63.257 1.00 23.62 625 GLN A O 1
ATOM 4970 N N . TYR A 1 626 ? -55.584 17.073 62.856 1.00 24.88 626 TYR A N 1
ATOM 4971 C CA . TYR A 1 626 ? -54.339 17.644 62.283 1.00 24.88 626 TYR A CA 1
ATOM 4972 C C . TYR A 1 626 ? -53.158 17.835 63.263 1.00 24.88 626 TYR A C 1
ATOM 4974 O O . TYR A 1 626 ? -53.379 18.252 64.399 1.00 24.88 626 TYR A O 1
ATOM 4982 N N . SER A 1 627 ? -51.914 17.779 62.748 1.00 24.72 627 SER A N 1
ATOM 4983 C CA . SER A 1 627 ? -50.892 18.852 62.896 1.00 24.72 627 SER A CA 1
ATOM 4984 C C . SER A 1 627 ? -49.643 18.631 62.022 1.00 24.72 627 SER A C 1
ATOM 4986 O O . SER A 1 627 ? -49.274 17.500 61.727 1.00 24.72 627 SER A O 1
ATOM 4988 N N . THR A 1 628 ? -48.983 19.724 61.623 1.00 28.03 628 THR A N 1
ATOM 4989 C CA . THR A 1 628 ? -47.708 19.755 60.877 1.00 28.03 628 THR A CA 1
ATOM 4990 C C . THR A 1 628 ? -46.505 19.994 61.791 1.00 28.03 628 THR A C 1
ATOM 4992 O O . THR A 1 628 ? -46.542 20.960 62.554 1.00 28.03 628 THR A O 1
ATOM 4995 N N . THR A 1 629 ? -45.390 19.285 61.580 1.00 24.22 629 THR A N 1
ATOM 4996 C CA . THR A 1 629 ? -44.049 19.841 61.859 1.00 24.22 629 THR A CA 1
ATOM 4997 C C . THR A 1 629 ? -42.954 19.177 61.024 1.00 24.22 629 THR A C 1
ATOM 4999 O O . THR A 1 629 ? -43.037 18.000 60.687 1.00 24.22 629 THR A O 1
ATOM 5002 N N . THR A 1 630 ? -41.916 19.947 60.705 1.00 28.41 630 THR A N 1
ATOM 5003 C CA . THR A 1 630 ? -40.650 19.492 60.116 1.00 28.41 630 THR A CA 1
ATOM 5004 C C . THR A 1 630 ? -39.728 18.867 61.163 1.00 28.41 630 THR A C 1
ATOM 5006 O O . THR A 1 630 ? -39.665 19.352 62.292 1.00 28.41 630 THR A O 1
ATOM 5009 N N . THR A 1 631 ? -38.893 17.907 60.748 1.00 25.48 631 THR A N 1
ATOM 5010 C CA . THR A 1 631 ? -37.616 17.636 61.429 1.00 25.48 631 THR A CA 1
ATOM 5011 C C . THR A 1 631 ? -36.561 17.144 60.441 1.00 25.48 631 THR A C 1
ATOM 5013 O O . THR A 1 631 ? -36.858 16.369 59.537 1.00 25.48 631 THR A O 1
ATOM 5016 N N . THR A 1 632 ? -35.323 17.599 60.613 1.00 26.70 632 THR A N 1
ATOM 5017 C CA . THR A 1 632 ? -34.164 17.216 59.798 1.00 26.70 632 THR A CA 1
ATOM 5018 C C . THR A 1 632 ? -33.451 15.989 60.367 1.00 26.70 632 THR A C 1
ATOM 5020 O O . THR A 1 632 ? -33.197 15.916 61.570 1.00 26.70 632 THR A O 1
ATOM 5023 N N . THR A 1 633 ? -33.017 15.070 59.502 1.00 25.86 633 THR A N 1
ATOM 5024 C CA . THR A 1 633 ? -32.016 14.046 59.845 1.00 25.86 633 THR A CA 1
ATOM 5025 C C . THR A 1 633 ? -30.752 14.244 59.024 1.00 25.86 633 THR A C 1
ATOM 5027 O O . THR A 1 633 ? -30.708 13.982 57.827 1.00 25.86 633 THR A O 1
ATOM 5030 N N . LYS A 1 634 ? -29.731 14.737 59.726 1.00 23.58 634 LYS A N 1
ATOM 5031 C CA . LYS A 1 634 ? -28.344 14.907 59.289 1.00 23.58 634 LYS A CA 1
ATOM 5032 C C . LYS A 1 634 ? -27.813 13.673 58.548 1.00 23.58 634 LYS A C 1
ATOM 5034 O O . LYS A 1 634 ? -27.884 12.574 59.094 1.00 23.58 634 LYS A O 1
ATOM 5039 N N . ILE A 1 635 ? -27.143 13.888 57.419 1.00 23.12 635 ILE A N 1
ATOM 5040 C CA . ILE A 1 635 ? -26.077 12.988 56.961 1.00 23.12 635 ILE A CA 1
ATOM 5041 C C . ILE A 1 635 ? -24.816 13.342 57.779 1.00 23.12 635 ILE A C 1
ATOM 5043 O O . ILE A 1 635 ? -24.497 14.531 57.883 1.00 23.12 635 ILE A O 1
ATOM 5047 N N . PRO A 1 636 ? -24.131 12.383 58.431 1.00 26.44 636 PRO A N 1
ATOM 5048 C CA . PRO A 1 636 ? -22.897 12.663 59.162 1.00 26.44 636 PRO A CA 1
ATOM 5049 C C . PRO A 1 636 ? -21.723 12.922 58.221 1.00 26.44 636 PRO A C 1
ATOM 5051 O O . PRO A 1 636 ? -21.596 12.289 57.180 1.00 26.44 636 PRO A O 1
ATOM 5054 N N . SER A 1 637 ? -20.810 13.790 58.644 1.00 27.77 637 SER A N 1
ATOM 5055 C CA . SER A 1 637 ? -19.465 13.874 58.075 1.00 27.77 637 SER A CA 1
ATOM 5056 C C . SER A 1 637 ? -18.686 12.574 58.301 1.00 27.77 637 SER A C 1
ATOM 5058 O O . SER A 1 637 ? -18.578 12.145 59.454 1.00 27.77 637 SER A O 1
ATOM 5060 N N . PHE A 1 638 ? -18.058 12.027 57.260 1.00 25.59 638 PHE A N 1
ATOM 5061 C CA . PHE A 1 638 ? -17.031 10.992 57.393 1.00 25.59 638 PHE A CA 1
ATOM 5062 C C . PHE A 1 638 ? -15.716 11.441 56.755 1.00 25.59 638 PHE A C 1
ATOM 5064 O O . PHE A 1 638 ? -15.703 12.121 55.731 1.00 25.59 638 PHE A O 1
ATOM 5071 N N . PHE A 1 639 ? -14.617 11.103 57.427 1.00 26.55 639 PHE A N 1
ATOM 5072 C CA . PHE A 1 639 ? -13.252 11.273 56.937 1.00 26.55 639 PHE A CA 1
ATOM 5073 C C . PHE A 1 639 ? -12.838 10.053 56.099 1.00 26.55 639 PHE A C 1
ATOM 5075 O O . PHE A 1 639 ? -13.525 9.034 56.100 1.00 26.55 639 PHE A O 1
ATOM 5082 N N . TYR A 1 640 ? -11.696 10.168 55.419 1.00 27.77 640 TYR A N 1
ATOM 5083 C CA . TYR A 1 640 ? -11.017 9.059 54.744 1.00 27.77 640 TYR A CA 1
ATOM 5084 C C . TYR A 1 640 ? -10.853 7.829 55.655 1.00 27.77 640 TYR A C 1
ATOM 5086 O O . TYR A 1 640 ? -10.216 7.927 56.701 1.00 27.77 640 TYR A O 1
ATOM 5094 N N . ASP A 1 641 ? -11.305 6.675 55.167 1.00 25.86 641 ASP A N 1
ATOM 5095 C CA . ASP A 1 641 ? -10.779 5.348 55.502 1.00 25.86 641 ASP A CA 1
ATOM 5096 C C . ASP A 1 641 ? -10.614 4.576 54.182 1.00 25.86 641 ASP A C 1
ATOM 5098 O O . ASP A 1 641 ? -11.498 4.600 53.322 1.00 25.86 641 ASP A O 1
ATOM 5102 N N . GLN A 1 642 ? -9.463 3.927 53.979 1.00 34.84 642 GLN A N 1
ATOM 5103 C CA . GLN A 1 642 ? -9.159 3.216 52.731 1.00 34.84 642 GLN A CA 1
ATOM 5104 C C . GLN A 1 642 ? -9.798 1.820 52.720 1.00 34.84 642 GLN A C 1
ATOM 5106 O O . GLN A 1 642 ? -9.270 0.885 53.321 1.00 34.84 642 GLN A O 1
ATOM 5111 N N . TYR A 1 643 ? -10.898 1.654 51.986 1.00 41.03 643 TYR A N 1
ATOM 5112 C CA . TYR A 1 643 ? -11.474 0.337 51.705 1.00 41.03 643 TYR A CA 1
ATOM 5113 C C . TYR A 1 643 ? -10.787 -0.308 50.495 1.00 41.03 643 TYR A C 1
ATOM 5115 O O . TYR A 1 643 ? -10.970 0.130 49.362 1.00 41.03 643 TYR A O 1
ATOM 5123 N N . SER A 1 644 ? -10.010 -1.370 50.724 1.00 39.97 644 SER A N 1
ATOM 5124 C CA . SER A 1 644 ? -9.395 -2.156 49.651 1.00 39.97 644 SER A CA 1
ATOM 5125 C C . SER A 1 644 ? -10.306 -3.299 49.185 1.00 39.97 644 SER A C 1
ATOM 5127 O O . SER A 1 644 ? -10.484 -4.309 49.871 1.00 39.97 644 SER A O 1
ATOM 5129 N N . CYS A 1 645 ? -10.858 -3.173 47.974 1.00 52.00 645 CYS A N 1
ATOM 5130 C CA . CYS A 1 645 ? -11.496 -4.290 47.278 1.00 52.00 645 CYS A CA 1
ATOM 5131 C C . CYS A 1 645 ? -10.397 -5.268 46.809 1.00 52.00 645 CYS A C 1
ATOM 5133 O O . CYS A 1 645 ? -9.795 -5.092 45.757 1.00 52.00 645 CYS A O 1
ATOM 5135 N N . ASN A 1 646 ? -10.095 -6.298 47.607 1.00 41.47 646 ASN A N 1
ATOM 5136 C CA . ASN A 1 646 ? -8.965 -7.220 47.378 1.00 41.47 646 ASN A CA 1
ATOM 5137 C C . ASN A 1 646 ? -9.173 -8.251 46.231 1.00 41.47 646 ASN A C 1
ATOM 5139 O O . ASN A 1 646 ? -8.501 -9.281 46.213 1.00 41.47 646 ASN A O 1
ATOM 5143 N N . ASN A 1 647 ? -10.089 -7.999 45.290 1.00 49.44 647 ASN A N 1
ATOM 5144 C CA . ASN A 1 647 ? -10.364 -8.840 44.117 1.00 49.44 647 ASN A CA 1
ATOM 5145 C C . ASN A 1 647 ? -10.204 -8.002 42.843 1.00 49.44 647 ASN A C 1
ATOM 5147 O O . ASN A 1 647 ? -10.804 -6.938 42.742 1.00 49.44 647 ASN A O 1
ATOM 5151 N N . SER A 1 648 ? -9.502 -8.518 41.832 1.00 48.50 648 SER A N 1
ATOM 5152 C CA . SER A 1 648 ? -9.223 -7.806 40.569 1.00 48.50 648 SER A CA 1
ATOM 5153 C C . SER A 1 648 ? -10.444 -7.517 39.679 1.00 48.50 648 SER A C 1
ATOM 5155 O O . SER A 1 648 ? -10.295 -6.841 38.672 1.00 48.50 648 SER A O 1
ATOM 5157 N N . MET A 1 649 ? -11.627 -8.028 40.033 1.00 50.97 649 MET A N 1
ATOM 5158 C CA . MET A 1 649 ? -12.906 -7.812 39.332 1.00 50.97 649 MET A CA 1
ATOM 5159 C C . MET A 1 649 ? -13.845 -6.833 40.068 1.00 50.97 649 MET A C 1
ATOM 5161 O O . MET A 1 649 ? -14.961 -6.601 39.610 1.00 50.97 649 MET A O 1
ATOM 5165 N N . LEU A 1 650 ? -13.439 -6.294 41.228 1.00 53.72 650 LEU A N 1
ATOM 5166 C CA . LEU A 1 650 ? -14.280 -5.432 42.066 1.00 53.72 650 LEU A CA 1
ATOM 5167 C C . LEU A 1 650 ? -13.595 -4.097 42.366 1.00 53.72 650 LEU A C 1
ATOM 5169 O O . LEU A 1 650 ? -12.484 -4.079 42.894 1.00 53.72 650 LEU A O 1
ATOM 5173 N N . ILE A 1 651 ? -14.298 -2.989 42.128 1.00 60.00 651 ILE A N 1
ATOM 5174 C CA . ILE A 1 651 ? -13.840 -1.631 42.462 1.00 60.00 651 ILE A CA 1
ATOM 5175 C C . ILE A 1 651 ? -14.873 -0.893 43.333 1.00 60.00 651 ILE A C 1
ATOM 5177 O O . ILE A 1 651 ? -16.040 -1.289 43.355 1.00 60.00 651 ILE A O 1
ATOM 5181 N N . PRO A 1 652 ? -14.483 0.150 44.092 1.00 58.75 652 PRO A N 1
ATOM 5182 C CA . PRO A 1 652 ? -15.438 0.960 44.845 1.00 58.75 652 PRO A CA 1
ATOM 5183 C C . PRO A 1 652 ? -16.336 1.764 43.891 1.00 58.75 652 PRO A C 1
ATOM 5185 O O . PRO A 1 652 ? -15.848 2.634 43.173 1.00 58.75 652 PRO A O 1
ATOM 5188 N N . GLY A 1 653 ? -17.640 1.481 43.895 1.00 55.66 653 GLY A N 1
ATOM 5189 C CA . GLY A 1 653 ? -18.648 2.265 43.170 1.00 55.66 653 GLY A CA 1
ATOM 5190 C C . GLY A 1 653 ? -18.940 3.607 43.846 1.00 55.66 653 GLY A C 1
ATOM 5191 O O . GLY A 1 653 ? -18.431 3.891 44.936 1.00 55.66 653 GLY A O 1
ATOM 5192 N N . LEU A 1 654 ? -19.806 4.428 43.240 1.00 60.16 654 LEU A N 1
ATOM 5193 C CA . LEU A 1 654 ? -20.044 5.815 43.678 1.00 60.16 654 LEU A CA 1
ATOM 5194 C C . LEU A 1 654 ? -20.524 5.929 45.134 1.00 60.16 654 LEU A C 1
ATOM 5196 O O . LEU A 1 654 ? -20.192 6.886 45.833 1.00 60.16 654 LEU A O 1
ATOM 5200 N N . ASN A 1 655 ? -21.236 4.907 45.613 1.00 59.62 655 ASN A N 1
ATOM 5201 C CA . ASN A 1 655 ? -21.763 4.803 46.974 1.00 59.62 655 ASN A CA 1
ATOM 5202 C C . ASN A 1 655 ? -20.806 4.118 47.983 1.00 59.62 655 ASN A C 1
ATOM 5204 O O . ASN A 1 655 ? -21.212 3.796 49.100 1.00 59.62 655 ASN A O 1
ATOM 5208 N N . GLY A 1 656 ? -19.540 3.872 47.618 1.00 58.00 656 GLY A N 1
ATOM 5209 C CA . GLY A 1 656 ? -18.519 3.295 48.507 1.00 58.00 656 GLY A CA 1
ATOM 5210 C C . GLY A 1 656 ? -18.625 1.780 48.736 1.00 58.00 656 GLY A C 1
ATOM 5211 O O . GLY A 1 656 ? -17.988 1.243 49.642 1.00 58.00 656 GLY A O 1
ATOM 5212 N N . THR A 1 657 ? -19.415 1.073 47.929 1.00 59.78 657 THR A N 1
ATOM 5213 C CA . THR A 1 657 ? -19.534 -0.394 47.941 1.00 59.78 657 THR A CA 1
ATOM 5214 C C . THR A 1 657 ? -18.650 -1.020 46.862 1.00 59.78 657 THR A C 1
ATOM 5216 O O . THR A 1 657 ? -18.620 -0.509 45.747 1.00 59.78 657 THR A O 1
ATOM 5219 N N . CYS A 1 658 ? -17.975 -2.142 47.143 1.00 62.97 658 CYS A N 1
ATOM 5220 C CA . CYS A 1 658 ? -17.271 -2.902 46.101 1.00 62.97 658 CYS A CA 1
ATOM 5221 C C . CYS A 1 658 ? -18.288 -3.531 45.129 1.00 62.97 658 CYS A C 1
ATOM 5223 O O . CYS A 1 658 ? -19.083 -4.376 45.543 1.00 62.97 658 CYS A O 1
ATOM 5225 N N . VAL A 1 659 ? -18.238 -3.137 43.859 1.00 63.06 659 VAL A N 1
ATOM 5226 C CA . VAL A 1 659 ? -19.127 -3.576 42.767 1.00 63.06 659 VAL A CA 1
ATOM 5227 C C . VAL A 1 659 ? -18.310 -4.117 41.585 1.00 63.06 659 VAL A C 1
ATOM 5229 O O . VAL A 1 659 ? -17.121 -3.795 41.485 1.00 63.06 659 VAL A O 1
ATOM 5232 N N . PRO A 1 660 ? -18.899 -4.953 40.706 1.00 70.56 660 PRO A N 1
ATOM 5233 C CA . PRO A 1 660 ? -18.269 -5.378 39.457 1.00 70.56 660 PRO A CA 1
ATOM 5234 C C . PRO A 1 660 ? -17.802 -4.196 38.608 1.00 70.56 660 PRO A C 1
ATOM 5236 O O . PRO A 1 660 ? -18.435 -3.141 38.585 1.00 70.56 660 PRO A O 1
ATOM 5239 N N . MET A 1 661 ? -16.697 -4.379 37.886 1.00 63.50 661 MET A N 1
ATOM 5240 C CA . MET A 1 661 ? -16.090 -3.307 37.093 1.00 63.50 661 MET A CA 1
ATOM 5241 C C . MET A 1 661 ? -17.002 -2.786 35.968 1.00 63.50 661 MET A C 1
ATOM 5243 O O . MET A 1 661 ? -16.982 -1.592 35.683 1.00 63.50 661 MET A O 1
ATOM 5247 N N . ILE A 1 662 ? -17.831 -3.657 35.377 1.00 68.56 662 ILE A N 1
ATOM 5248 C CA . ILE A 1 662 ? -18.848 -3.291 34.375 1.00 68.56 662 ILE A CA 1
ATOM 5249 C C . ILE A 1 662 ? -19.936 -2.415 35.012 1.00 68.56 662 ILE A C 1
ATOM 5251 O O . ILE A 1 662 ? -20.166 -1.302 34.548 1.00 68.56 662 ILE A O 1
ATOM 5255 N N . ASP A 1 663 ? -20.538 -2.869 36.116 1.00 68.38 663 ASP A N 1
ATOM 5256 C CA . ASP A 1 663 ? -21.591 -2.126 36.825 1.00 68.38 663 ASP A CA 1
ATOM 5257 C C . ASP A 1 663 ? -21.096 -0.739 37.278 1.00 68.38 663 ASP A C 1
ATOM 5259 O O . ASP A 1 663 ? -21.814 0.252 37.169 1.00 68.38 663 ASP A O 1
ATOM 5263 N N . ALA A 1 664 ? -19.846 -0.655 37.748 1.00 69.31 664 ALA A N 1
ATOM 5264 C CA . ALA A 1 664 ? -19.200 0.594 38.148 1.00 69.31 664 ALA A CA 1
ATOM 5265 C C . ALA A 1 664 ? -18.916 1.539 36.967 1.00 69.31 664 ALA A C 1
ATOM 5267 O O . ALA A 1 664 ? -19.052 2.755 37.107 1.00 69.31 664 ALA A O 1
ATOM 5268 N N . TYR A 1 665 ? -18.518 0.994 35.812 1.00 75.00 665 TYR A N 1
ATOM 5269 C CA . TYR A 1 665 ? -18.328 1.761 34.582 1.00 75.00 665 TYR A CA 1
ATOM 5270 C C . TYR A 1 665 ? -19.659 2.338 34.089 1.00 75.00 665 TYR A C 1
ATOM 5272 O O . TYR A 1 665 ? -19.733 3.537 33.827 1.00 75.00 665 TYR A O 1
ATOM 5280 N N . ASP A 1 666 ? -20.720 1.529 34.032 1.00 75.19 666 ASP A N 1
ATOM 5281 C CA . ASP A 1 666 ? -22.042 1.992 33.605 1.00 75.19 666 ASP A CA 1
ATOM 5282 C C . ASP A 1 666 ? -22.658 2.998 34.596 1.00 75.19 666 ASP A C 1
ATOM 5284 O O . ASP A 1 666 ? -23.163 4.030 34.153 1.00 75.19 666 ASP A O 1
ATOM 5288 N N . GLU A 1 667 ? -22.547 2.781 35.919 1.00 76.25 667 GLU A N 1
ATOM 5289 C CA . GLU A 1 667 ? -22.976 3.762 36.938 1.00 76.25 667 GLU A CA 1
ATOM 5290 C C . GLU A 1 667 ? -22.230 5.100 36.758 1.00 76.25 667 GLU A C 1
ATOM 5292 O O . GLU A 1 667 ? -22.842 6.167 36.829 1.00 76.25 667 GLU A O 1
ATOM 5297 N N . ALA A 1 668 ? -20.924 5.063 36.463 1.00 73.44 668 ALA A N 1
ATOM 5298 C CA . ALA A 1 668 ? -20.117 6.260 36.228 1.00 73.44 668 ALA A CA 1
ATOM 5299 C C . ALA A 1 668 ? -20.441 6.966 34.897 1.00 73.44 668 ALA A C 1
ATOM 5301 O O . ALA A 1 668 ? -20.518 8.196 34.878 1.00 73.44 668 ALA A O 1
ATOM 5302 N N . VAL A 1 669 ? -20.657 6.237 33.794 1.00 75.50 669 VAL A N 1
ATOM 5303 C CA . VAL A 1 669 ? -21.040 6.839 32.502 1.00 75.50 669 VAL A CA 1
ATOM 5304 C C . VAL A 1 669 ? -22.417 7.488 32.597 1.00 75.50 669 VAL A C 1
ATOM 5306 O O . VAL A 1 669 ? -22.563 8.659 32.245 1.00 75.50 669 VAL A O 1
ATOM 5309 N N . ASP A 1 670 ? -23.414 6.772 33.115 1.00 78.75 670 ASP A N 1
ATOM 5310 C CA . ASP A 1 670 ? -24.790 7.270 33.194 1.00 78.75 670 ASP A CA 1
ATOM 5311 C C . ASP A 1 670 ? -24.901 8.454 34.180 1.00 78.75 670 ASP A C 1
ATOM 5313 O O . ASP A 1 670 ? -25.709 9.365 33.980 1.00 78.75 670 ASP A O 1
ATOM 5317 N N . PHE A 1 671 ? -24.034 8.505 35.200 1.00 79.81 671 PHE A N 1
ATOM 5318 C CA . PHE A 1 671 ? -23.871 9.667 36.076 1.00 79.81 671 PHE A CA 1
ATOM 5319 C C . PHE A 1 671 ? -23.252 10.878 35.354 1.00 79.81 671 PHE A C 1
ATOM 5321 O O . PHE A 1 671 ? -23.771 11.989 35.480 1.00 79.81 671 PHE A O 1
ATOM 5328 N N . LEU A 1 672 ? -22.158 10.683 34.604 1.00 77.38 672 LEU A N 1
ATOM 5329 C CA . LEU A 1 672 ? -21.395 11.762 33.956 1.00 77.38 672 LEU A CA 1
ATOM 5330 C C . LEU A 1 672 ? -22.053 12.322 32.685 1.00 77.38 672 LEU A C 1
ATOM 5332 O O . LEU A 1 672 ? -21.815 13.480 32.344 1.00 77.38 672 LEU A O 1
ATOM 5336 N N . MET A 1 673 ? -22.882 11.533 31.997 1.00 72.81 673 MET A N 1
ATOM 5337 C CA . MET A 1 673 ? -23.619 11.953 30.795 1.00 72.81 673 MET A CA 1
ATOM 5338 C C . MET A 1 673 ? -24.929 12.708 31.109 1.00 72.81 673 MET A C 1
ATOM 5340 O O . MET A 1 673 ? -25.560 13.253 30.203 1.00 72.81 673 MET A O 1
ATOM 5344 N N . ASN A 1 674 ? -25.374 12.757 32.370 1.00 75.62 674 ASN A N 1
ATOM 5345 C CA . ASN A 1 674 ? -26.653 13.366 32.747 1.00 75.62 674 ASN A CA 1
ATOM 5346 C C . ASN A 1 674 ? -26.542 14.885 32.996 1.00 75.62 674 ASN A C 1
ATOM 5348 O O . ASN A 1 674 ? -26.318 15.332 34.122 1.00 75.62 674 ASN A O 1
ATOM 5352 N N . GLU A 1 675 ? -26.805 15.687 31.959 1.00 54.72 675 GLU A N 1
ATOM 5353 C CA . GLU A 1 675 ? -26.761 17.163 32.002 1.00 54.72 675 GLU A CA 1
ATOM 5354 C C . GLU A 1 675 ? -27.651 17.824 33.082 1.00 54.72 675 GLU A C 1
ATOM 5356 O O . GLU A 1 675 ? -27.447 18.993 33.412 1.00 54.72 675 GLU A O 1
ATOM 5361 N N . ASN A 1 676 ? -28.636 17.116 33.651 1.00 54.09 676 ASN A N 1
ATOM 5362 C CA . ASN A 1 676 ? -29.550 17.670 34.661 1.00 54.09 676 ASN A CA 1
ATOM 5363 C C . ASN A 1 676 ? -29.069 17.479 36.114 1.00 54.09 676 ASN A C 1
ATOM 5365 O O . ASN A 1 676 ? -29.694 18.005 37.040 1.00 54.09 676 ASN A O 1
ATOM 5369 N N . ASN A 1 677 ? -27.979 16.740 36.344 1.00 53.28 677 ASN A N 1
ATOM 5370 C CA . ASN A 1 677 ? -27.482 16.442 37.686 1.00 53.28 677 ASN A CA 1
ATOM 5371 C C . ASN A 1 677 ? -26.709 17.628 38.299 1.00 53.28 677 ASN A C 1
ATOM 5373 O O . ASN A 1 677 ? -25.485 17.717 38.220 1.00 53.28 677 ASN A O 1
ATOM 5377 N N . ILE A 1 678 ? -27.421 18.511 39.013 1.00 51.03 678 ILE A N 1
ATOM 5378 C CA . ILE A 1 678 ? -26.817 19.490 39.939 1.00 51.03 678 ILE A CA 1
ATOM 5379 C C . ILE A 1 678 ? -26.324 18.743 41.192 1.00 51.03 678 ILE A C 1
ATOM 5381 O O . ILE A 1 678 ? -26.978 18.743 42.237 1.00 51.03 678 ILE A O 1
ATOM 5385 N N . VAL A 1 679 ? -25.192 18.051 41.059 1.00 60.41 679 VAL A N 1
ATOM 5386 C CA . VAL A 1 679 ? -24.676 17.089 42.043 1.00 60.41 679 VAL A CA 1
ATOM 5387 C C . VAL A 1 679 ? -23.282 17.487 42.554 1.00 60.41 679 VAL A C 1
ATOM 5389 O O . VAL A 1 679 ? -22.602 18.361 42.017 1.00 60.41 679 VAL A O 1
ATOM 5392 N N . ASN A 1 680 ? -22.906 16.890 43.681 1.00 76.00 680 ASN A N 1
ATOM 5393 C CA . ASN A 1 680 ? -21.680 17.097 44.435 1.00 76.00 680 ASN A CA 1
ATOM 5394 C C . ASN A 1 680 ? -20.402 16.955 43.584 1.00 76.00 680 ASN A C 1
ATOM 5396 O O . ASN A 1 680 ? -20.179 15.956 42.903 1.00 76.00 680 ASN A O 1
ATOM 5400 N N . VAL A 1 681 ? -19.504 17.929 43.724 1.00 76.31 681 VAL A N 1
ATOM 5401 C CA . VAL A 1 681 ? -18.207 17.999 43.032 1.00 76.31 681 VAL A CA 1
ATOM 5402 C C . VAL A 1 681 ? -17.304 16.792 43.342 1.00 76.31 681 VAL A C 1
ATOM 5404 O O . VAL A 1 681 ? -16.524 16.372 42.489 1.00 76.31 681 VAL A O 1
ATOM 5407 N N . ILE A 1 682 ? -17.436 16.197 44.534 1.00 78.75 682 ILE A N 1
ATOM 5408 C CA . ILE A 1 682 ? -16.706 14.977 44.921 1.00 78.75 682 ILE A CA 1
ATOM 5409 C C . ILE A 1 682 ? -17.165 13.775 44.079 1.00 78.75 682 ILE A C 1
ATOM 5411 O O . ILE A 1 682 ? -16.339 12.981 43.639 1.00 78.75 682 ILE A O 1
ATOM 5415 N N . GLU A 1 683 ? -18.468 13.652 43.818 1.00 79.81 683 GLU A N 1
ATOM 5416 C CA . GLU A 1 683 ? -19.040 12.518 43.080 1.00 79.81 683 GLU A CA 1
ATOM 5417 C C . GLU A 1 683 ? -18.643 12.561 41.594 1.00 79.81 683 GLU A C 1
ATOM 5419 O O . GLU A 1 683 ? -18.306 11.523 41.032 1.00 79.81 683 GLU A O 1
ATOM 5424 N N . ILE A 1 684 ? -18.529 13.755 40.994 1.00 80.56 684 ILE A N 1
ATOM 5425 C CA . ILE A 1 684 ? -17.979 13.941 39.635 1.00 80.56 684 ILE A CA 1
ATOM 5426 C C . ILE A 1 684 ? -16.530 13.437 39.541 1.00 80.56 684 ILE A C 1
ATOM 5428 O O . ILE A 1 684 ? -16.187 12.693 38.623 1.00 80.56 684 ILE A O 1
ATOM 5432 N N . ALA A 1 685 ? -15.671 13.820 40.488 1.00 78.06 685 ALA A N 1
ATOM 5433 C CA . ALA A 1 685 ? -14.271 13.396 40.491 1.00 78.06 685 ALA A CA 1
ATOM 5434 C C . ALA A 1 685 ? -14.110 11.890 40.777 1.00 78.06 685 ALA A C 1
ATOM 5436 O O . ALA A 1 685 ? -13.243 11.243 40.188 1.00 78.06 685 ALA A O 1
ATOM 5437 N N . ASN A 1 686 ? -14.970 11.318 41.627 1.00 80.56 686 ASN A N 1
ATOM 5438 C CA . ASN A 1 686 ? -15.022 9.875 41.857 1.00 80.56 686 ASN A CA 1
ATOM 5439 C C . ASN A 1 686 ? -15.453 9.128 40.584 1.00 80.56 686 ASN A C 1
ATOM 5441 O O . ASN A 1 686 ? -14.768 8.192 40.179 1.00 80.56 686 ASN A O 1
ATOM 5445 N N . ALA A 1 687 ? -16.526 9.569 39.915 1.00 81.56 687 ALA A N 1
ATOM 5446 C CA . ALA A 1 687 ? -17.005 8.969 38.669 1.00 81.56 687 ALA A CA 1
ATOM 5447 C C . ALA A 1 687 ? -15.942 9.017 37.559 1.00 81.56 687 ALA A C 1
ATOM 5449 O O . ALA A 1 687 ? -15.713 8.012 36.893 1.00 81.56 687 ALA A O 1
ATOM 5450 N N . LEU A 1 688 ? -15.234 10.143 37.398 1.00 81.12 688 LEU A N 1
ATOM 5451 C CA . LEU A 1 688 ? -14.122 10.256 36.443 1.00 81.12 688 LEU A CA 1
ATOM 5452 C C . LEU A 1 688 ? -12.989 9.265 36.763 1.00 81.12 688 LEU A C 1
ATOM 5454 O O . LEU A 1 688 ? -12.484 8.601 35.860 1.00 81.12 688 LEU A O 1
ATOM 5458 N N . SER A 1 689 ? -12.614 9.123 38.039 1.00 79.44 689 SER A N 1
ATOM 5459 C CA . SER A 1 689 ? -11.577 8.171 38.464 1.00 79.44 689 SER A CA 1
ATOM 5460 C C . SER A 1 689 ? -11.992 6.705 38.274 1.00 79.44 689 SER A C 1
ATOM 5462 O O . SER A 1 689 ? -11.138 5.872 37.975 1.00 79.44 689 SER A O 1
ATOM 5464 N N . VAL A 1 690 ? -13.279 6.382 38.444 1.00 79.31 690 VAL A N 1
ATOM 5465 C CA . VAL A 1 690 ? -13.844 5.046 38.184 1.00 79.31 690 VAL A CA 1
ATOM 5466 C C . VAL A 1 690 ? -13.873 4.760 36.682 1.00 79.31 690 VAL A C 1
ATOM 5468 O O . VAL A 1 690 ? -13.389 3.713 36.255 1.00 79.31 690 VAL A O 1
ATOM 5471 N N . TYR A 1 691 ? -14.351 5.714 35.878 1.00 82.06 691 TYR A N 1
ATOM 5472 C CA . TYR A 1 691 ? -14.421 5.612 34.420 1.00 82.06 691 TYR A CA 1
ATOM 5473 C C . TYR A 1 691 ? -13.047 5.307 33.801 1.00 82.06 691 TYR A C 1
ATOM 5475 O O . TYR A 1 691 ? -12.895 4.281 33.142 1.00 82.06 691 TYR A O 1
ATOM 5483 N N . PHE A 1 692 ? -12.018 6.122 34.077 1.00 76.69 692 PHE A N 1
ATOM 5484 C CA . PHE A 1 692 ? -10.668 5.885 33.536 1.00 76.69 692 PHE A CA 1
ATOM 5485 C C . PHE A 1 692 ? -9.936 4.698 34.192 1.00 76.69 692 PHE A C 1
ATOM 5487 O O . PHE A 1 692 ? -8.997 4.146 33.614 1.00 76.69 692 PHE A O 1
ATOM 5494 N N . GLY A 1 693 ? -10.375 4.258 35.376 1.00 70.94 693 GLY A N 1
ATOM 5495 C CA . GLY A 1 693 ? -9.960 2.980 35.959 1.00 70.94 693 GLY A CA 1
ATOM 5496 C C . GLY A 1 693 ? -10.440 1.778 35.137 1.00 70.94 693 GLY A C 1
ATOM 5497 O O . GLY A 1 693 ? -9.666 0.855 34.884 1.00 70.94 693 GLY A O 1
ATOM 5498 N N . ALA A 1 694 ? -11.695 1.807 34.683 1.00 69.25 694 ALA A N 1
ATOM 5499 C CA . ALA A 1 694 ? -12.304 0.729 33.906 1.00 69.25 694 ALA A CA 1
ATOM 5500 C C . ALA A 1 694 ? -11.916 0.747 32.414 1.00 69.25 694 ALA A C 1
ATOM 5502 O O . ALA A 1 694 ? -11.646 -0.310 31.848 1.00 69.25 694 ALA A O 1
ATOM 5503 N N . THR A 1 695 ? -11.813 1.913 31.757 1.00 67.25 695 THR A N 1
ATOM 5504 C CA . THR A 1 695 ? -11.481 1.952 30.312 1.00 67.25 695 THR A CA 1
ATOM 5505 C C . THR A 1 695 ? -10.105 1.375 29.987 1.00 67.25 695 THR A C 1
ATOM 5507 O O . THR A 1 695 ? -9.934 0.766 28.939 1.00 67.25 695 THR A O 1
ATOM 5510 N N . ALA A 1 696 ? -9.130 1.534 30.884 1.00 58.19 696 ALA A N 1
ATOM 5511 C CA . ALA A 1 696 ? -7.764 1.034 30.706 1.00 58.19 696 ALA A CA 1
ATOM 5512 C C . ALA A 1 696 ? -7.587 -0.448 31.117 1.00 58.19 696 ALA A C 1
ATOM 5514 O O . ALA A 1 696 ? -6.467 -0.933 31.247 1.00 58.19 696 ALA A O 1
ATOM 5515 N N . SER A 1 697 ? -8.684 -1.175 31.366 1.00 52.56 697 SER A N 1
ATOM 5516 C CA . SER A 1 697 ? -8.667 -2.590 31.771 1.00 52.56 697 SER A CA 1
ATOM 5517 C C . SER A 1 697 ? -9.697 -3.468 31.037 1.00 52.56 697 SER A C 1
ATOM 5519 O O . SER A 1 697 ? -9.853 -4.642 31.371 1.00 52.56 697 SER A O 1
ATOM 5521 N N . MET A 1 698 ? -10.361 -2.934 30.003 1.00 52.72 698 MET A N 1
ATOM 5522 C CA . MET A 1 698 ? -11.407 -3.620 29.234 1.00 52.72 698 MET A CA 1
ATOM 5523 C C . MET A 1 698 ? -11.057 -3.746 27.741 1.00 52.72 698 MET A C 1
ATOM 5525 O O . MET A 1 698 ? -11.295 -2.832 26.959 1.00 52.72 698 MET A O 1
ATOM 5529 N N . ASP A 1 699 ? -10.594 -4.926 27.318 1.00 45.81 699 ASP A N 1
ATOM 5530 C CA . ASP A 1 699 ? -10.305 -5.288 25.911 1.00 45.81 699 ASP A CA 1
ATOM 5531 C C . ASP A 1 699 ? -11.575 -5.443 25.016 1.00 45.81 699 ASP A C 1
ATOM 5533 O O . ASP A 1 699 ? -11.577 -6.202 24.040 1.00 45.81 699 ASP A O 1
ATOM 5537 N N . SER A 1 700 ? -12.705 -4.801 25.349 1.00 43.81 700 SER A N 1
ATOM 5538 C CA . SER A 1 700 ? -14.013 -5.077 24.728 1.00 43.81 700 SER A CA 1
ATOM 5539 C C . SER A 1 700 ? -14.405 -4.094 23.614 1.00 43.81 700 SER A C 1
ATOM 5541 O O . SER A 1 700 ? -14.188 -2.887 23.680 1.00 43.81 700 SER A O 1
ATOM 5543 N N . PHE A 1 701 ? -15.042 -4.622 22.565 1.00 40.59 701 PHE A N 1
ATOM 5544 C CA . PHE A 1 701 ? -15.489 -3.851 21.393 1.00 40.59 701 PHE A CA 1
ATOM 5545 C C . PHE A 1 701 ? -16.838 -3.122 21.596 1.00 40.59 701 PHE A C 1
ATOM 5547 O O . PHE A 1 701 ? -17.348 -2.519 20.653 1.00 40.59 701 PHE A O 1
ATOM 5554 N N . GLU A 1 702 ? -17.441 -3.194 22.788 1.00 43.69 702 GLU A N 1
ATOM 5555 C CA . GLU A 1 702 ? -18.806 -2.701 23.054 1.00 43.69 702 GLU A CA 1
ATOM 5556 C C . GLU A 1 702 ? -18.877 -1.199 23.395 1.00 43.69 702 GLU A C 1
ATOM 5558 O O . GLU A 1 702 ? -19.951 -0.606 23.318 1.00 43.69 702 GLU A O 1
ATOM 5563 N N . GLN A 1 703 ? -17.753 -0.548 23.720 1.00 49.34 703 GLN A N 1
ATOM 5564 C CA . GLN A 1 703 ? -17.743 0.822 24.267 1.00 49.34 703 GLN A CA 1
ATOM 5565 C C . GLN A 1 703 ? -18.049 1.956 23.264 1.00 49.34 703 GLN A C 1
ATOM 5567 O O . GLN A 1 703 ? -18.255 3.089 23.697 1.00 49.34 703 GLN A O 1
ATOM 5572 N N . LEU A 1 704 ? -18.176 1.671 21.958 1.00 44.28 704 LEU A N 1
ATOM 5573 C CA . LEU A 1 704 ? -18.235 2.666 20.863 1.00 44.28 704 LEU A CA 1
ATOM 5574 C C . LEU A 1 704 ? -19.392 3.697 20.933 1.00 44.28 704 LEU A C 1
ATOM 5576 O O . LEU A 1 704 ? -19.437 4.626 20.132 1.00 44.28 704 LEU A O 1
ATOM 5580 N N . ASN A 1 705 ? -20.342 3.525 21.860 1.00 45.38 705 ASN A N 1
ATOM 5581 C CA . ASN A 1 705 ? -21.477 4.428 22.090 1.00 45.38 705 ASN A CA 1
ATOM 5582 C C . ASN A 1 705 ? -21.479 5.103 23.484 1.00 45.38 705 ASN A C 1
ATOM 5584 O O . ASN A 1 705 ? -22.388 5.886 23.757 1.00 45.38 705 ASN A O 1
ATOM 5588 N N . LYS A 1 706 ? -20.526 4.794 24.381 1.00 61.16 706 LYS A N 1
ATOM 5589 C CA . LYS A 1 706 ? -20.497 5.286 25.782 1.00 61.16 706 LYS A CA 1
ATOM 5590 C C . LYS A 1 706 ? -19.253 6.105 26.162 1.00 61.16 706 LYS A C 1
ATOM 5592 O O . LYS A 1 706 ? -19.177 6.622 27.276 1.00 61.16 706 LYS A O 1
ATOM 5597 N N . THR A 1 707 ? -18.303 6.281 25.247 1.00 70.75 707 THR A N 1
ATOM 5598 C CA . THR A 1 707 ? -17.071 7.042 25.489 1.00 70.75 707 THR A CA 1
ATOM 5599 C C . THR A 1 707 ? -17.336 8.537 25.750 1.00 70.75 707 THR A C 1
ATOM 5601 O O . THR A 1 707 ? -17.973 9.226 24.953 1.00 70.75 707 THR A O 1
ATOM 5604 N N . LEU A 1 708 ? -16.816 9.069 26.866 1.00 75.88 708 LEU A N 1
ATOM 5605 C CA . LEU A 1 708 ? -16.837 10.509 27.171 1.00 75.88 708 LEU A CA 1
ATOM 5606 C C . LEU A 1 708 ? -16.062 11.295 26.101 1.00 75.88 708 LEU A C 1
ATOM 5608 O O . LEU A 1 708 ? -14.967 10.890 25.707 1.00 75.88 708 LEU A O 1
ATOM 5612 N N . THR A 1 709 ? -16.571 12.458 25.685 1.00 74.31 709 THR A N 1
ATOM 5613 C CA . THR A 1 709 ? -15.853 13.340 24.745 1.00 74.31 709 THR A CA 1
ATOM 5614 C C . THR A 1 709 ? -14.825 14.232 25.461 1.00 74.31 709 THR A C 1
ATOM 5616 O O . THR A 1 709 ? -15.048 14.604 26.619 1.00 74.31 709 THR A O 1
ATOM 5619 N N . PRO A 1 710 ? -13.746 14.680 24.782 1.00 74.81 710 PRO A N 1
ATOM 5620 C CA . PRO A 1 710 ? -12.796 15.643 25.353 1.00 74.81 710 PRO A CA 1
ATOM 5621 C C . PRO A 1 710 ? -13.464 16.931 25.857 1.00 74.81 710 PRO A C 1
ATOM 5623 O O . PRO A 1 710 ? -13.115 17.431 26.921 1.00 74.81 710 PRO A O 1
ATOM 5626 N N . LEU A 1 711 ? -14.484 17.427 25.143 1.00 76.00 711 LEU A N 1
ATOM 5627 C CA . LEU A 1 711 ? -15.266 18.604 25.542 1.00 76.00 711 LEU A CA 1
ATOM 5628 C C . LEU A 1 711 ? -16.032 18.381 26.857 1.00 76.00 711 LEU A C 1
ATOM 5630 O O . LEU A 1 711 ? -16.083 19.276 27.701 1.00 76.00 711 LEU A O 1
ATOM 5634 N N . LEU A 1 712 ? -16.618 17.195 27.047 1.00 81.50 712 LEU A N 1
ATOM 5635 C CA . LEU A 1 712 ? -17.309 16.846 28.287 1.00 81.50 712 LEU A CA 1
ATOM 5636 C C . LEU A 1 712 ? -16.315 16.761 29.457 1.00 81.50 712 LEU A C 1
ATOM 5638 O O . LEU A 1 712 ? -16.571 17.331 30.514 1.00 81.50 712 LEU A O 1
ATOM 5642 N N . ILE A 1 713 ? -15.144 16.153 29.245 1.00 81.69 713 ILE A N 1
ATOM 5643 C CA . ILE A 1 713 ? -14.065 16.066 30.245 1.00 81.69 713 ILE A CA 1
ATOM 5644 C C . ILE A 1 713 ? -13.534 17.460 30.620 1.00 81.69 713 ILE A C 1
ATOM 5646 O O . ILE A 1 713 ? -13.482 17.794 31.806 1.00 81.69 713 ILE A O 1
ATOM 5650 N N . ASP A 1 714 ? -13.219 18.307 29.633 1.00 78.88 714 ASP A N 1
ATOM 5651 C CA . ASP A 1 714 ? -12.815 19.704 29.843 1.00 78.88 714 ASP A CA 1
ATOM 5652 C C . ASP A 1 714 ? -13.858 20.463 30.683 1.00 78.88 714 ASP A C 1
ATOM 5654 O O . ASP A 1 714 ? -13.503 21.274 31.547 1.00 78.88 714 ASP A O 1
ATOM 5658 N N . ASN A 1 715 ? -15.153 20.244 30.433 1.00 82.25 715 ASN A N 1
ATOM 5659 C CA . ASN A 1 715 ? -16.238 20.894 31.168 1.00 82.25 715 ASN A CA 1
ATOM 5660 C C . ASN A 1 715 ? -16.344 20.387 32.611 1.00 82.25 715 ASN A C 1
ATOM 5662 O O . ASN A 1 715 ? -16.333 21.209 33.529 1.00 82.25 715 ASN A O 1
ATOM 5666 N N . LEU A 1 716 ? -16.364 19.068 32.824 1.00 84.44 716 LEU A N 1
ATOM 5667 C CA . LEU A 1 716 ? -16.439 18.447 34.152 1.00 84.44 716 LEU A CA 1
ATOM 5668 C C . LEU A 1 716 ? -15.264 18.884 35.043 1.00 84.44 716 LEU A C 1
ATOM 5670 O O . LEU A 1 716 ? -15.478 19.355 36.160 1.00 84.44 716 LEU A O 1
ATOM 5674 N N . ILE A 1 717 ? -14.031 18.843 34.522 1.00 82.81 717 ILE A N 1
ATOM 5675 C CA . ILE A 1 717 ? -12.820 19.308 35.225 1.00 82.81 717 ILE A CA 1
ATOM 5676 C C . ILE A 1 717 ? -12.878 20.816 35.512 1.00 82.81 717 ILE A C 1
ATOM 5678 O O . ILE A 1 717 ? -12.377 21.275 36.538 1.00 82.81 717 ILE A O 1
ATOM 5682 N N . GLY A 1 718 ? -13.513 21.606 34.640 1.00 79.62 718 GLY A N 1
ATOM 5683 C CA . GLY A 1 718 ? -13.689 23.050 34.824 1.00 79.62 718 GLY A CA 1
ATOM 5684 C C . GLY A 1 718 ? -14.631 23.446 35.969 1.00 79.62 718 GLY A C 1
ATOM 5685 O O . GLY A 1 718 ? -14.558 24.582 36.441 1.00 79.62 718 GLY A O 1
ATOM 5686 N N . VAL A 1 719 ? -15.494 22.533 36.427 1.00 81.31 719 VAL A N 1
ATOM 5687 C CA . VAL A 1 719 ? -16.432 22.759 37.542 1.00 81.31 719 VAL A CA 1
ATOM 5688 C C . VAL A 1 719 ? -15.802 22.433 38.904 1.00 81.31 719 VAL A C 1
ATOM 5690 O O . VAL A 1 719 ? -16.247 22.965 39.923 1.00 81.31 719 VAL A O 1
ATOM 5693 N N . LEU A 1 720 ? -14.738 21.620 38.942 1.00 82.12 720 LEU A N 1
ATOM 5694 C CA . LEU A 1 720 ? -14.097 21.194 40.190 1.00 82.12 720 LEU A CA 1
ATOM 5695 C C . LEU A 1 720 ? -13.500 22.402 40.945 1.00 82.12 720 LEU A C 1
ATOM 5697 O O . LEU A 1 720 ? -12.629 23.104 40.439 1.00 82.12 720 LEU A O 1
ATOM 5701 N N . ASN A 1 721 ? -13.999 22.677 42.153 1.00 80.56 721 ASN A N 1
ATOM 5702 C CA . ASN A 1 721 ? -13.678 23.882 42.938 1.00 80.56 721 ASN A CA 1
ATOM 5703 C C . ASN A 1 721 ? -13.359 23.575 44.414 1.00 80.56 721 ASN A C 1
ATOM 5705 O O . ASN A 1 721 ? -13.608 24.388 45.310 1.00 80.56 721 ASN A O 1
ATOM 5709 N N . ILE A 1 722 ? -12.832 22.375 44.652 1.00 82.62 722 ILE A N 1
ATOM 5710 C CA . ILE A 1 722 ? -12.459 21.828 45.956 1.00 82.62 722 ILE A CA 1
ATOM 5711 C C . ILE A 1 722 ? -11.039 21.267 45.884 1.00 82.62 722 ILE A C 1
ATOM 5713 O O . ILE A 1 722 ? -10.616 20.786 44.835 1.00 82.62 722 ILE A O 1
ATOM 5717 N N . SER A 1 723 ? -10.317 21.296 47.003 1.00 83.94 723 SER A N 1
ATOM 5718 C CA . SER A 1 723 ? -9.027 20.609 47.105 1.00 83.94 723 SER A CA 1
ATOM 5719 C C . SER A 1 723 ? -9.261 19.103 47.254 1.00 83.94 723 SER A C 1
ATOM 5721 O O . SER A 1 723 ? -9.780 18.659 48.280 1.00 83.94 723 SER A O 1
ATOM 5723 N N . LEU A 1 724 ? -8.922 18.335 46.219 1.00 85.31 724 LEU A N 1
ATOM 5724 C CA . LEU A 1 724 ? -9.162 16.899 46.091 1.00 85.31 724 LEU A CA 1
ATOM 5725 C C . LEU A 1 724 ? -8.048 16.244 45.265 1.00 85.31 724 LEU A C 1
ATOM 5727 O O . LEU A 1 724 ? -7.584 16.795 44.268 1.00 85.31 724 LEU A O 1
ATOM 5731 N N . ILE A 1 725 ? -7.654 15.038 45.665 1.00 85.25 725 ILE A N 1
ATOM 5732 C CA . ILE A 1 725 ? -6.708 14.193 44.937 1.00 85.25 725 ILE A CA 1
ATOM 5733 C C . ILE A 1 725 ? -7.362 12.820 44.783 1.00 85.25 725 ILE A C 1
ATOM 5735 O O . ILE A 1 725 ? -7.750 12.228 45.789 1.00 85.25 725 ILE A O 1
ATOM 5739 N N . GLN A 1 726 ? -7.463 12.315 43.555 1.00 85.00 726 GLN A N 1
ATOM 5740 C CA . GLN A 1 726 ? -7.800 10.918 43.274 1.00 85.00 726 GLN A CA 1
ATOM 5741 C C . GLN A 1 726 ? -6.699 10.284 42.428 1.00 85.00 726 GLN A C 1
ATOM 5743 O O . GLN A 1 726 ? -6.146 10.925 41.535 1.00 85.00 726 GLN A O 1
ATOM 5748 N N . ASN A 1 727 ? -6.344 9.041 42.747 1.00 84.81 727 ASN A N 1
ATOM 5749 C CA . ASN A 1 727 ? -5.166 8.379 42.199 1.00 84.81 727 ASN A CA 1
ATOM 5750 C C . ASN A 1 727 ? -5.445 6.896 41.938 1.00 84.81 727 ASN A C 1
ATOM 5752 O O . ASN A 1 727 ? -5.788 6.164 42.867 1.00 84.81 727 ASN A O 1
ATOM 5756 N N . SER A 1 728 ? -5.270 6.463 40.692 1.00 83.00 728 SER A N 1
ATOM 5757 C CA . SER A 1 728 ? -5.314 5.063 40.271 1.00 83.00 728 SER A CA 1
ATOM 5758 C C . SER A 1 728 ? -4.065 4.714 39.455 1.00 83.00 728 SER A C 1
ATOM 5760 O O . SER A 1 728 ? -3.279 5.580 39.077 1.00 83.00 728 SER A O 1
ATOM 5762 N N . SER A 1 729 ? -3.885 3.432 39.144 1.00 79.75 729 SER A N 1
ATOM 5763 C CA . SER A 1 729 ? -2.795 2.943 38.289 1.00 79.75 729 SER A CA 1
ATOM 5764 C C . SER A 1 729 ? -2.863 3.428 36.833 1.00 79.75 729 SER A C 1
ATOM 5766 O O . SER A 1 729 ? -1.891 3.244 36.103 1.00 79.75 729 SER A O 1
ATOM 5768 N N . THR A 1 730 ? -3.988 4.022 36.412 1.00 79.88 730 THR A N 1
ATOM 5769 C CA . THR A 1 730 ? -4.291 4.418 35.020 1.00 79.88 730 THR A CA 1
ATOM 5770 C C . THR A 1 730 ? -4.776 5.867 34.886 1.00 79.88 730 THR A C 1
ATOM 5772 O O . THR A 1 730 ? -4.911 6.379 33.778 1.00 79.88 730 THR A O 1
ATOM 5775 N N . SER A 1 731 ? -5.046 6.561 35.996 1.00 86.56 731 SER A N 1
ATOM 5776 C CA . SER A 1 731 ? -5.499 7.954 35.978 1.00 86.56 731 SER A CA 1
ATOM 5777 C C . SER A 1 731 ? -5.130 8.703 37.255 1.00 86.56 731 SER A C 1
ATOM 5779 O O . SER A 1 731 ? -5.027 8.117 38.334 1.00 86.56 731 SER A O 1
ATOM 5781 N N . PHE A 1 732 ? -4.962 10.019 37.152 1.00 90.19 732 PHE A N 1
ATOM 5782 C CA . PHE A 1 732 ? -4.690 10.877 38.304 1.00 90.19 732 PHE A CA 1
ATOM 5783 C C . PHE A 1 732 ? -5.410 12.213 38.176 1.00 90.19 732 PHE A C 1
ATOM 5785 O O . PHE A 1 732 ? -5.180 12.944 37.216 1.00 90.19 732 PHE A O 1
ATOM 5792 N N . ILE A 1 733 ? -6.256 12.538 39.154 1.00 89.56 733 ILE A N 1
ATOM 5793 C CA . ILE A 1 733 ? -6.985 13.805 39.242 1.00 89.56 733 ILE A CA 1
ATOM 5794 C C . ILE A 1 733 ? -6.417 14.601 40.414 1.00 89.56 733 ILE A C 1
ATOM 5796 O O . ILE A 1 733 ? -6.468 14.162 41.563 1.00 89.56 733 ILE A O 1
ATOM 5800 N N . MET A 1 734 ? -5.926 15.802 40.128 1.00 90.50 734 MET A N 1
ATOM 5801 C CA . MET A 1 734 ? -5.477 16.779 41.114 1.00 90.50 734 MET A CA 1
ATOM 5802 C C . MET A 1 734 ? -6.303 18.050 40.953 1.00 90.50 734 MET A C 1
ATOM 5804 O O . MET A 1 734 ? -6.305 18.659 39.889 1.00 90.50 734 MET A O 1
ATOM 5808 N N . CYS A 1 735 ? -7.006 18.454 42.003 1.00 87.94 735 CYS A N 1
ATOM 5809 C CA . CYS A 1 735 ? -7.649 19.758 42.121 1.00 87.94 735 CYS A CA 1
ATOM 5810 C C . CYS A 1 735 ? -7.127 20.391 43.404 1.00 87.94 735 CYS A C 1
ATOM 5812 O O . CYS A 1 735 ? -7.267 19.798 44.470 1.00 87.94 735 CYS A O 1
ATOM 5814 N N . GLN A 1 736 ? -6.483 21.556 43.332 1.00 88.00 736 GLN A N 1
ATOM 5815 C CA . GLN A 1 736 ? -5.807 22.120 44.501 1.00 88.00 736 GLN A CA 1
ATOM 5816 C C . GLN A 1 736 ? -5.902 23.641 44.563 1.00 88.00 736 GLN A C 1
ATOM 5818 O O . GLN A 1 736 ? -5.613 24.350 43.597 1.00 88.00 736 GLN A O 1
ATOM 5823 N N . SER A 1 737 ? -6.280 24.145 45.740 1.00 84.19 737 SER A N 1
ATOM 5824 C CA . SER A 1 737 ? -6.295 25.575 46.052 1.00 84.19 737 SER A CA 1
ATOM 5825 C C . SER A 1 737 ? -4.876 26.153 46.095 1.00 84.19 737 SER A C 1
ATOM 5827 O O . SER A 1 737 ? -4.025 25.619 46.815 1.00 84.19 737 SER A O 1
ATOM 5829 N N . ILE A 1 738 ? -4.623 27.279 45.423 1.00 77.38 738 ILE A N 1
ATOM 5830 C CA . ILE A 1 738 ? -3.311 27.946 45.453 1.00 77.38 738 ILE A CA 1
ATOM 5831 C C . ILE A 1 738 ? -3.083 28.616 46.820 1.00 77.38 738 ILE A C 1
ATOM 5833 O O . ILE A 1 738 ? -3.557 29.721 47.091 1.00 77.38 738 ILE A O 1
ATOM 5837 N N . SER A 1 739 ? -2.320 27.943 47.686 1.00 65.62 739 SER A N 1
ATOM 5838 C CA . SER A 1 739 ? -1.792 28.506 48.936 1.00 65.62 739 SER A CA 1
ATOM 5839 C C . SER A 1 739 ? -0.470 29.250 48.703 1.00 65.62 739 SER A C 1
ATOM 5841 O O . SER A 1 739 ? 0.225 29.033 47.714 1.00 65.62 739 SER A O 1
ATOM 5843 N N . LYS A 1 740 ? -0.103 30.137 49.636 1.00 58.09 740 LYS A N 1
ATOM 5844 C CA . LYS A 1 740 ? 1.130 30.948 49.579 1.00 58.09 740 LYS A CA 1
ATOM 5845 C C . LYS A 1 740 ? 2.342 30.333 50.288 1.00 58.09 740 LYS A C 1
ATOM 5847 O O . LYS A 1 740 ? 3.401 30.952 50.265 1.00 58.09 740 LYS A O 1
ATOM 5852 N N . THR A 1 741 ? 2.188 29.197 50.967 1.00 58.38 741 THR A N 1
ATOM 5853 C CA . THR A 1 741 ? 3.271 28.572 51.749 1.00 58.38 741 THR A CA 1
ATOM 5854 C C . THR A 1 741 ? 4.161 27.687 50.887 1.00 58.38 741 THR A C 1
ATOM 5856 O O . THR A 1 741 ? 5.361 27.924 50.840 1.00 58.38 741 THR A O 1
ATOM 5859 N N . ASP A 1 742 ? 3.555 26.771 50.131 1.00 67.50 742 ASP A N 1
ATOM 5860 C CA . ASP A 1 742 ? 4.219 25.929 49.139 1.00 67.50 742 ASP A CA 1
ATOM 5861 C C . ASP A 1 742 ? 3.391 25.967 47.853 1.00 67.50 742 ASP A C 1
ATOM 5863 O O . ASP A 1 742 ? 2.178 25.738 47.863 1.00 67.50 742 ASP A O 1
ATOM 5867 N N . LEU A 1 743 ? 4.033 26.356 46.749 1.00 82.75 743 LEU A N 1
ATOM 5868 C CA . LEU A 1 743 ? 3.360 26.575 45.473 1.00 82.75 743 LEU A CA 1
ATOM 5869 C C . LEU A 1 743 ? 3.317 25.266 44.680 1.00 82.75 743 LEU A C 1
ATOM 5871 O O . LEU A 1 743 ? 4.343 24.809 44.169 1.00 82.75 743 LEU A O 1
ATOM 5875 N N . VAL A 1 744 ? 2.119 24.697 44.555 1.00 86.06 744 VAL A N 1
ATOM 5876 C CA . VAL A 1 744 ? 1.829 23.592 43.634 1.00 86.06 744 VAL A CA 1
ATOM 5877 C C . VAL A 1 744 ? 1.899 24.100 42.196 1.00 86.06 744 VAL A C 1
ATOM 5879 O O . VAL A 1 744 ? 1.311 25.127 41.861 1.00 86.06 744 VAL A O 1
ATOM 5882 N N . LEU A 1 745 ? 2.642 23.379 41.356 1.00 87.12 745 LEU A N 1
ATOM 5883 C CA . LEU A 1 745 ? 2.908 23.723 39.958 1.00 87.12 745 LEU A CA 1
ATOM 5884 C C . LEU A 1 745 ? 2.225 22.771 38.970 1.00 87.12 745 LEU A C 1
ATOM 5886 O O . LEU A 1 745 ? 2.007 23.152 37.821 1.00 87.12 745 LEU A O 1
ATOM 5890 N N . GLY A 1 746 ? 1.894 21.549 39.390 1.00 90.19 746 GLY A N 1
ATOM 5891 C CA . GLY A 1 746 ? 1.195 20.581 38.549 1.00 90.19 746 GLY A CA 1
ATOM 5892 C C . GLY A 1 746 ? 1.345 19.139 39.025 1.00 90.19 746 GLY A C 1
ATOM 5893 O O . GLY A 1 746 ? 1.325 18.886 40.230 1.00 90.19 746 GLY A O 1
ATOM 5894 N N . VAL A 1 747 ? 1.474 18.202 38.085 1.00 92.88 747 VAL A N 1
ATOM 5895 C CA . VAL A 1 747 ? 1.387 16.751 38.330 1.00 92.88 747 VAL A CA 1
ATOM 5896 C C . VAL A 1 747 ? 2.460 15.955 37.589 1.00 92.88 747 VAL A C 1
ATOM 5898 O O . VAL A 1 747 ? 2.869 16.318 36.487 1.00 92.88 747 VAL A O 1
ATOM 5901 N N . SER A 1 748 ? 2.869 14.835 38.176 1.00 92.69 748 SER A N 1
ATOM 5902 C CA . SER A 1 748 ? 3.640 13.762 37.536 1.00 92.69 748 SER A CA 1
ATOM 5903 C C . SER A 1 748 ? 2.881 12.440 37.637 1.00 92.69 748 SER A C 1
ATOM 5905 O O . SER A 1 748 ? 2.092 12.256 38.562 1.00 92.69 748 SER A O 1
ATOM 5907 N N . PHE A 1 749 ? 3.116 11.521 36.701 1.00 92.31 749 PHE A N 1
ATOM 5908 C CA . PHE A 1 749 ? 2.468 10.212 36.633 1.00 92.31 749 PHE A CA 1
ATOM 5909 C C . PHE A 1 749 ? 3.432 9.130 36.131 1.00 92.31 749 PHE A C 1
ATOM 5911 O O . PHE A 1 749 ? 4.185 9.352 35.178 1.00 92.31 749 PHE A O 1
ATOM 5918 N N . GLU A 1 750 ? 3.387 7.955 36.756 1.00 89.88 750 GLU A N 1
ATOM 5919 C CA . GLU A 1 750 ? 4.126 6.753 36.363 1.00 89.88 750 GLU A CA 1
ATOM 5920 C C . GLU A 1 750 ? 3.139 5.588 36.167 1.00 89.88 750 GLU A C 1
ATOM 5922 O O . GLU A 1 750 ? 2.364 5.250 37.065 1.00 89.88 750 GLU A O 1
ATOM 5927 N N . SER A 1 751 ? 3.148 4.997 34.970 1.00 84.50 751 SER A N 1
ATOM 5928 C CA . SER A 1 751 ? 2.215 3.942 34.554 1.00 84.50 751 SER A CA 1
ATOM 5929 C C . SER A 1 751 ? 2.239 2.745 35.507 1.00 84.50 751 SER A C 1
ATOM 5931 O O . SER A 1 751 ? 3.306 2.250 35.874 1.00 84.50 751 SER A O 1
ATOM 5933 N N . GLY A 1 752 ? 1.065 2.295 35.957 1.00 78.94 752 GLY A N 1
ATOM 5934 C CA . GLY A 1 752 ? 0.937 1.209 36.936 1.00 78.94 752 GLY A CA 1
ATOM 5935 C C . GLY A 1 752 ? 1.277 1.582 38.389 1.00 78.94 752 GLY A C 1
ATOM 5936 O O . GLY A 1 752 ? 1.003 0.785 39.285 1.00 78.94 752 GLY A O 1
ATOM 5937 N N . VAL A 1 753 ? 1.824 2.778 38.645 1.00 85.00 753 VAL A N 1
ATOM 5938 C CA . VAL A 1 753 ? 2.168 3.291 39.988 1.00 85.00 753 VAL A CA 1
ATOM 5939 C C . VAL A 1 753 ? 1.217 4.413 40.421 1.00 85.00 753 VAL A C 1
ATOM 5941 O O . VAL A 1 753 ? 0.849 4.487 41.594 1.00 85.00 753 VAL A O 1
ATOM 5944 N N . GLY A 1 754 ? 0.790 5.256 39.478 1.00 85.06 754 GLY A N 1
ATOM 5945 C CA . GLY A 1 754 ? -0.104 6.389 39.702 1.00 85.06 754 GLY A CA 1
ATOM 5946 C C . GLY A 1 754 ? 0.608 7.745 39.697 1.00 85.06 754 GLY A C 1
ATOM 5947 O O . GLY A 1 754 ? 1.768 7.879 39.299 1.00 85.06 754 GLY A O 1
ATOM 5948 N N . GLY A 1 755 ? -0.113 8.782 40.124 1.00 86.75 755 GLY A N 1
ATOM 5949 C CA . GLY A 1 755 ? 0.341 10.171 40.096 1.00 86.75 755 GLY A CA 1
ATOM 5950 C C . GLY A 1 755 ? 0.805 10.760 41.428 1.00 86.75 755 GLY A C 1
ATOM 5951 O O . GLY A 1 755 ? 0.535 10.236 42.511 1.00 86.75 755 GLY A O 1
ATOM 5952 N N . GLN A 1 756 ? 1.521 11.882 41.329 1.00 90.50 756 GLN A N 1
ATOM 5953 C CA . GLN A 1 756 ? 2.032 12.689 42.439 1.00 90.50 756 GLN A CA 1
ATOM 5954 C C . GLN A 1 756 ? 1.913 14.190 42.116 1.00 90.50 756 GLN A C 1
ATOM 5956 O O . GLN A 1 756 ? 1.839 14.595 40.954 1.00 90.50 756 GLN A O 1
ATOM 5961 N N . ILE A 1 757 ? 1.898 15.032 43.154 1.00 90.19 757 ILE A N 1
ATOM 5962 C CA . ILE A 1 757 ? 1.857 16.493 43.006 1.00 90.19 757 ILE A CA 1
ATOM 5963 C C . ILE A 1 757 ? 3.277 17.052 42.881 1.00 90.19 757 ILE A C 1
ATOM 5965 O O . ILE A 1 757 ? 4.157 16.738 43.682 1.00 90.19 757 ILE A O 1
ATOM 5969 N N . ILE A 1 758 ? 3.477 17.934 41.902 1.00 88.12 758 ILE A N 1
ATOM 5970 C CA . ILE A 1 758 ? 4.717 18.687 41.723 1.00 88.12 758 ILE A CA 1
ATOM 5971 C C . ILE A 1 758 ? 4.593 20.022 42.456 1.00 88.12 758 ILE A C 1
ATOM 5973 O O . ILE A 1 758 ? 3.843 20.912 42.045 1.00 88.12 758 ILE A O 1
ATOM 5977 N N . GLU A 1 759 ? 5.379 20.183 43.514 1.00 88.19 759 GLU A N 1
ATOM 5978 C CA . GLU A 1 759 ? 5.566 21.443 44.230 1.00 88.19 759 GLU A CA 1
ATOM 5979 C C . GLU A 1 759 ? 6.837 22.150 43.744 1.00 88.19 759 GLU A C 1
ATOM 5981 O O . GLU A 1 759 ? 7.762 21.534 43.210 1.00 88.19 759 GLU A O 1
ATOM 5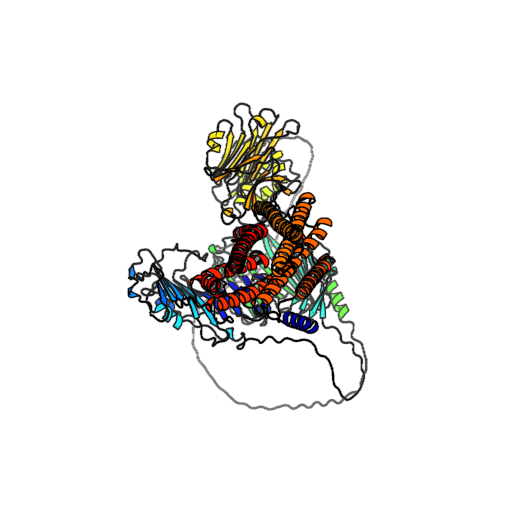986 N N . ASN A 1 760 ? 6.934 23.462 43.964 1.00 84.75 760 ASN A N 1
ATOM 5987 C CA . ASN A 1 760 ? 8.149 24.222 43.653 1.00 84.75 760 ASN A CA 1
ATOM 5988 C C . ASN A 1 760 ? 9.393 23.740 44.441 1.00 84.75 760 ASN A C 1
ATOM 5990 O O . ASN A 1 760 ? 10.520 23.974 44.009 1.00 84.75 760 ASN A O 1
ATOM 5994 N N . SER A 1 761 ? 9.183 23.056 45.569 1.00 81.25 761 SER A N 1
ATOM 5995 C CA . SER A 1 761 ? 10.183 22.363 46.393 1.00 81.25 761 SER A CA 1
ATOM 5996 C C . SER A 1 761 ? 10.689 21.065 45.738 1.00 81.25 761 SER A C 1
ATOM 5998 O O . SER A 1 761 ? 11.897 20.865 45.628 1.00 81.25 761 SER A O 1
ATOM 6000 N N . THR A 1 762 ? 9.779 20.203 45.268 1.00 83.50 762 THR A N 1
ATOM 6001 C CA . THR A 1 762 ? 10.060 18.842 44.762 1.00 83.50 762 THR A CA 1
ATOM 6002 C C . THR A 1 762 ? 10.314 18.765 43.254 1.00 83.50 762 THR A C 1
ATOM 6004 O O . THR A 1 762 ? 10.791 17.744 42.756 1.00 83.50 762 THR A O 1
ATOM 6007 N N . LYS A 1 763 ? 10.040 19.849 42.513 1.00 84.25 763 LYS A N 1
ATOM 6008 C CA . LYS A 1 763 ? 10.136 19.941 41.045 1.00 84.25 763 LYS A CA 1
ATOM 6009 C C . LYS A 1 763 ? 11.399 19.324 40.439 1.00 84.25 763 LYS A C 1
ATOM 6011 O O . LYS A 1 763 ? 11.304 18.655 39.414 1.00 84.25 763 LYS A O 1
ATOM 6016 N N . ILE A 1 764 ? 12.576 19.579 41.012 1.00 81.44 764 ILE A N 1
ATOM 6017 C CA . ILE A 1 764 ? 13.846 19.124 40.423 1.00 81.44 764 ILE A CA 1
ATOM 6018 C C . ILE A 1 764 ? 13.990 17.605 40.540 1.00 81.44 764 ILE A C 1
ATOM 6020 O O . ILE A 1 764 ? 14.403 16.966 39.575 1.00 81.44 764 ILE A O 1
ATOM 6024 N N . ASP A 1 765 ? 13.619 17.022 41.675 1.00 80.56 765 ASP A N 1
ATOM 6025 C CA . ASP A 1 765 ? 13.775 15.585 41.906 1.00 80.56 765 ASP A CA 1
ATOM 6026 C C . ASP A 1 765 ? 12.759 14.785 41.074 1.00 80.56 765 ASP A C 1
ATOM 6028 O O . ASP A 1 765 ? 13.131 13.806 40.429 1.00 80.56 765 ASP A O 1
ATOM 6032 N N . LEU A 1 766 ? 11.513 15.269 40.983 1.00 80.88 766 LEU A N 1
ATOM 6033 C CA . LEU A 1 766 ? 10.457 14.654 40.167 1.00 80.88 766 LEU A CA 1
ATOM 6034 C C . LEU A 1 766 ? 10.736 14.755 38.656 1.00 80.88 766 LEU A C 1
ATOM 6036 O O . LEU A 1 766 ? 10.567 13.778 37.939 1.00 80.88 766 LEU A O 1
ATOM 6040 N N . ILE A 1 767 ? 11.233 15.886 38.134 1.00 79.00 767 ILE A N 1
ATOM 6041 C CA . ILE A 1 767 ? 11.590 15.981 36.698 1.00 79.00 767 ILE A CA 1
ATOM 6042 C C . ILE A 1 767 ? 12.712 14.995 36.320 1.00 79.00 767 ILE A C 1
ATOM 6044 O O . ILE A 1 767 ? 12.783 14.568 35.165 1.00 79.00 767 ILE A O 1
ATOM 6048 N N . ASN A 1 768 ? 13.582 14.629 37.266 1.00 82.56 768 ASN A N 1
ATOM 6049 C CA . ASN A 1 768 ? 14.687 13.693 37.050 1.00 82.56 768 ASN A CA 1
ATOM 6050 C C . ASN A 1 768 ? 14.337 12.225 37.375 1.00 82.56 768 ASN A C 1
ATOM 6052 O O . ASN A 1 768 ? 15.213 11.366 37.252 1.00 82.56 768 ASN A O 1
ATOM 6056 N N . SER A 1 769 ? 13.096 11.915 37.771 1.00 81.38 769 SER A N 1
ATOM 6057 C CA . SER A 1 769 ? 12.631 10.532 37.912 1.00 81.38 769 SER A CA 1
ATOM 6058 C C . SER A 1 769 ? 12.118 9.964 36.583 1.00 81.38 769 SER A C 1
ATOM 6060 O O . SER A 1 769 ? 11.879 10.685 35.609 1.00 81.38 769 SER A O 1
ATOM 6062 N N . ASN A 1 770 ? 11.955 8.641 36.540 1.00 80.12 770 ASN A N 1
ATOM 6063 C CA . ASN A 1 770 ? 11.299 7.962 35.429 1.00 80.12 770 ASN A CA 1
ATOM 6064 C C . ASN A 1 770 ? 9.793 8.263 35.507 1.00 80.12 770 ASN A C 1
ATOM 6066 O O . ASN A 1 770 ? 9.191 8.021 36.547 1.00 80.12 770 ASN A O 1
ATOM 6070 N N . LEU A 1 771 ? 9.211 8.861 34.467 1.00 87.75 771 LEU A N 1
ATOM 6071 C CA . LEU A 1 771 ? 7.817 9.320 34.459 1.00 87.75 771 LEU A CA 1
ATOM 6072 C C . LEU A 1 771 ? 7.198 9.082 33.088 1.00 87.75 771 LEU A C 1
ATOM 6074 O O . LEU A 1 771 ? 7.810 9.415 32.073 1.00 87.75 771 LEU A O 1
ATOM 6078 N N . THR A 1 772 ? 5.967 8.579 33.078 1.00 86.81 772 THR A N 1
ATOM 6079 C CA . THR A 1 772 ? 5.188 8.329 31.861 1.00 86.81 772 THR A CA 1
ATOM 6080 C C . THR A 1 772 ? 4.633 9.632 31.292 1.00 86.81 772 THR A C 1
ATOM 6082 O O . THR A 1 772 ? 4.734 9.874 30.086 1.00 86.81 772 THR A O 1
ATOM 6085 N N . ALA A 1 773 ? 4.101 10.486 32.171 1.00 91.69 773 ALA A N 1
ATOM 6086 C CA . ALA A 1 773 ? 3.483 11.760 31.830 1.00 91.69 773 ALA A CA 1
ATOM 6087 C C . ALA A 1 773 ? 3.712 12.797 32.947 1.00 91.69 773 ALA A C 1
ATOM 6089 O O . ALA A 1 773 ? 3.711 12.450 34.129 1.00 91.69 773 ALA A O 1
ATOM 6090 N N . ALA A 1 774 ? 3.906 14.076 32.611 1.00 92.69 774 ALA A N 1
ATOM 6091 C CA . ALA A 1 774 ? 3.939 15.157 33.604 1.00 92.69 774 ALA A CA 1
ATOM 6092 C C . ALA A 1 774 ? 3.561 16.521 33.011 1.00 92.69 774 ALA A C 1
ATOM 6094 O O . ALA A 1 774 ? 3.804 16.785 31.834 1.00 92.69 774 ALA A O 1
ATOM 6095 N N . ALA A 1 775 ? 3.015 17.402 33.849 1.00 93.19 775 ALA A N 1
ATOM 6096 C CA . ALA A 1 775 ? 2.526 18.727 33.480 1.00 93.19 775 ALA A CA 1
ATOM 6097 C C . ALA A 1 775 ? 2.906 19.755 34.557 1.00 93.19 775 ALA A C 1
ATOM 6099 O O . ALA A 1 775 ? 2.628 19.545 35.736 1.00 93.19 775 ALA A O 1
ATOM 6100 N N . ILE A 1 776 ? 3.549 20.862 34.173 1.00 92.38 776 ILE A N 1
ATOM 6101 C CA . ILE A 1 776 ? 4.097 21.856 35.111 1.00 92.38 776 ILE A CA 1
ATOM 6102 C C . ILE A 1 776 ? 3.816 23.272 34.606 1.00 92.38 776 ILE A C 1
ATOM 6104 O O . ILE A 1 776 ? 4.395 23.705 33.612 1.00 92.38 776 ILE A O 1
ATOM 6108 N N . ILE A 1 777 ? 2.974 24.025 35.310 1.00 90.56 777 ILE A N 1
ATOM 6109 C CA . ILE A 1 777 ? 2.726 25.444 35.029 1.00 90.56 777 ILE A CA 1
ATOM 6110 C C . ILE A 1 777 ? 3.916 26.277 35.539 1.00 90.56 777 ILE A C 1
ATOM 6112 O O . ILE A 1 777 ? 4.500 25.994 36.589 1.00 90.56 777 ILE A O 1
ATOM 6116 N N . SER A 1 778 ? 4.295 27.319 34.796 1.00 87.00 778 SER A N 1
ATOM 6117 C CA . SER A 1 778 ? 5.317 28.273 35.232 1.00 87.00 778 SER A CA 1
ATOM 6118 C C . SER A 1 778 ? 4.879 29.013 36.507 1.00 87.00 778 SER A C 1
ATOM 6120 O O . SER A 1 778 ? 3.773 29.561 36.522 1.00 87.00 778 SER A O 1
ATOM 6122 N N . PRO A 1 779 ? 5.731 29.123 37.550 1.00 82.69 779 PRO A N 1
ATOM 6123 C CA . PRO A 1 779 ? 5.411 29.880 38.764 1.00 82.69 779 PRO A CA 1
ATOM 6124 C C . PRO A 1 779 ? 4.951 31.322 38.482 1.00 82.69 779 PRO A C 1
ATOM 6126 O O . PRO A 1 779 ? 4.009 31.812 39.106 1.00 82.69 779 PRO A O 1
ATOM 6129 N N . ASP A 1 780 ? 5.557 31.978 37.487 1.00 78.25 780 ASP A N 1
ATOM 6130 C CA . ASP A 1 780 ? 5.224 33.352 37.083 1.00 78.25 780 ASP A CA 1
ATOM 6131 C C . ASP A 1 780 ? 3.778 33.490 36.572 1.00 78.25 780 ASP A C 1
ATOM 6133 O O . ASP A 1 780 ? 3.143 34.528 36.777 1.00 78.25 780 ASP A O 1
ATOM 6137 N N . SER A 1 781 ? 3.234 32.430 35.957 1.00 78.12 781 SER A N 1
ATOM 6138 C CA . SER A 1 781 ? 1.847 32.360 35.472 1.00 78.12 781 SER A CA 1
ATOM 6139 C C . SER A 1 781 ? 0.823 32.103 36.587 1.00 78.12 781 SER A C 1
ATOM 6141 O O . SER A 1 781 ? -0.373 32.259 36.346 1.00 78.12 781 SER A O 1
ATOM 6143 N N . LEU A 1 782 ? 1.258 31.741 37.801 1.00 76.69 782 LEU A N 1
ATOM 6144 C CA . LEU A 1 782 ? 0.385 31.465 38.952 1.00 76.69 782 LEU A CA 1
ATOM 6145 C C . LEU A 1 782 ? 0.346 32.621 39.964 1.00 76.69 782 LEU A C 1
ATOM 6147 O O . LEU A 1 782 ? -0.699 32.920 40.537 1.00 76.69 782 LEU A O 1
ATOM 6151 N N . ILE A 1 783 ? 1.479 33.293 40.190 1.00 69.88 783 ILE A N 1
ATOM 6152 C CA . ILE A 1 783 ? 1.643 34.253 41.300 1.00 69.88 783 ILE A CA 1
ATOM 6153 C C . ILE A 1 783 ? 0.856 35.565 41.092 1.00 69.88 783 ILE A C 1
ATOM 6155 O O . ILE A 1 783 ? 0.470 36.208 42.070 1.00 69.88 783 ILE A O 1
ATOM 6159 N N . ASN A 1 784 ? 0.595 35.962 39.841 1.00 62.75 784 ASN A N 1
ATOM 6160 C CA . ASN A 1 784 ? 0.071 37.295 39.492 1.00 62.75 784 ASN A CA 1
ATOM 6161 C C . ASN A 1 784 ? -1.333 37.300 38.851 1.00 62.75 784 ASN A C 1
ATOM 6163 O O . ASN A 1 784 ? -1.807 38.354 38.434 1.00 62.75 784 ASN A O 1
ATOM 6167 N N . THR A 1 785 ? -1.992 36.146 38.735 1.00 65.88 785 THR A N 1
ATOM 6168 C CA . THR A 1 785 ? -3.107 35.930 37.789 1.00 65.88 785 THR A CA 1
ATOM 6169 C C . THR A 1 785 ? -4.492 35.752 38.420 1.00 65.88 785 THR A C 1
ATOM 6171 O O . THR A 1 785 ? -5.476 35.643 37.696 1.00 65.88 785 THR A O 1
ATOM 6174 N N . GLY A 1 786 ? -4.611 35.751 39.753 1.00 70.94 786 GLY A N 1
ATOM 6175 C CA . GLY A 1 786 ? -5.914 35.665 40.439 1.00 70.94 786 GLY A CA 1
ATOM 6176 C C . GLY A 1 786 ? -6.601 34.292 40.359 1.00 70.94 786 GLY A C 1
ATOM 6177 O O . GLY A 1 786 ? -7.808 34.192 40.594 1.00 70.94 786 GLY A O 1
ATOM 6178 N N . ILE A 1 787 ? -5.836 33.249 40.029 1.00 80.50 787 ILE A N 1
ATOM 6179 C CA . ILE A 1 787 ? -6.271 31.850 40.038 1.00 80.50 787 ILE A CA 1
ATOM 6180 C C . ILE A 1 787 ? -6.525 31.405 41.488 1.00 80.50 787 ILE A C 1
ATOM 6182 O O . ILE A 1 787 ? -5.739 31.713 42.385 1.00 80.50 787 ILE A O 1
ATOM 6186 N N . THR A 1 788 ? -7.609 30.665 41.717 1.00 81.31 788 THR A N 1
ATOM 6187 C CA . THR A 1 788 ? -7.939 30.040 43.009 1.00 81.31 788 THR A CA 1
ATOM 6188 C C . THR A 1 788 ? -7.619 28.554 43.037 1.00 81.31 788 THR A C 1
ATOM 6190 O O . THR A 1 788 ? -7.043 28.094 44.020 1.00 81.31 788 THR A O 1
ATOM 6193 N N . TYR A 1 789 ? -7.954 27.828 41.967 1.00 85.44 789 TYR A N 1
ATOM 6194 C CA . TYR A 1 789 ? -7.731 26.387 41.836 1.00 85.44 789 TYR A CA 1
ATOM 6195 C C . TYR A 1 789 ? -6.975 26.045 40.552 1.00 85.44 789 TYR A C 1
ATOM 6197 O O . TYR A 1 789 ? -7.235 26.625 39.492 1.00 85.44 789 TYR A O 1
ATOM 6205 N N . ILE A 1 790 ? -6.062 25.079 40.666 1.00 88.50 790 ILE A N 1
ATOM 6206 C CA . ILE A 1 790 ? -5.439 24.368 39.547 1.00 88.50 790 ILE A CA 1
ATOM 6207 C C . ILE A 1 790 ? -6.070 22.980 39.498 1.00 88.50 790 ILE A C 1
ATOM 6209 O O . ILE A 1 790 ? -6.034 22.269 40.503 1.00 88.50 790 ILE A O 1
ATOM 6213 N N . ASN A 1 791 ? -6.604 22.604 38.337 1.00 90.12 791 ASN A N 1
ATOM 6214 C CA . ASN A 1 791 ? -7.222 21.307 38.100 1.00 90.12 791 ASN A CA 1
ATOM 6215 C C . ASN A 1 791 ? -6.464 20.600 36.971 1.00 90.12 791 ASN A C 1
ATOM 6217 O O . ASN A 1 791 ? -6.282 21.166 35.890 1.00 90.12 791 ASN A O 1
ATOM 6221 N N . MET A 1 792 ? -6.019 19.371 37.210 1.00 91.81 792 MET A N 1
ATOM 6222 C CA . MET A 1 792 ? -5.338 18.533 36.229 1.00 91.81 792 MET A CA 1
ATOM 6223 C C . MET A 1 792 ? -5.862 17.099 36.287 1.00 91.81 792 MET A C 1
ATOM 6225 O O . MET A 1 792 ? -6.044 16.550 37.372 1.00 91.81 792 MET A O 1
ATOM 6229 N N . LEU A 1 793 ? -6.051 16.493 35.117 1.00 91.38 793 LEU A N 1
ATOM 6230 C CA . LEU A 1 793 ? -6.273 15.061 34.936 1.00 91.38 793 LEU A CA 1
ATOM 6231 C C . LEU A 1 793 ? -5.147 14.503 34.059 1.00 91.38 793 LEU A C 1
ATOM 6233 O O . LEU A 1 793 ? -4.838 15.073 33.014 1.00 91.38 793 LEU A O 1
ATOM 6237 N N . VAL A 1 794 ? -4.586 13.364 34.452 1.00 90.75 794 VAL A N 1
ATOM 6238 C CA . VAL A 1 794 ? -3.803 12.488 33.572 1.00 90.75 794 VAL A CA 1
ATOM 6239 C C . VAL A 1 794 ? -4.639 11.247 33.274 1.00 90.75 794 VAL A C 1
ATOM 6241 O O . VAL A 1 794 ? -5.159 10.632 34.205 1.00 90.75 794 VAL A O 1
ATOM 6244 N N . ILE A 1 795 ? -4.758 10.891 31.995 1.00 89.06 795 ILE A N 1
ATOM 6245 C CA . ILE A 1 795 ? -5.347 9.640 31.500 1.00 89.06 795 ILE A CA 1
ATOM 6246 C C . ILE A 1 795 ? -4.209 8.842 30.871 1.00 89.06 795 ILE A C 1
ATOM 6248 O O . ILE A 1 795 ? -3.676 9.255 29.838 1.00 89.06 795 ILE A O 1
ATOM 6252 N N . ASP A 1 796 ? -3.829 7.724 31.478 1.00 85.75 796 ASP A N 1
ATOM 6253 C CA . ASP A 1 796 ? -2.899 6.775 30.870 1.00 85.75 796 ASP A CA 1
ATOM 6254 C C . ASP A 1 796 ? -3.662 5.726 30.053 1.00 85.75 796 ASP A C 1
ATOM 6256 O O . ASP A 1 796 ? -4.821 5.448 30.350 1.00 85.75 796 ASP A O 1
ATOM 6260 N N . GLU A 1 797 ? -3.030 5.210 28.994 1.00 79.56 797 GLU A N 1
ATOM 6261 C CA . GLU A 1 797 ? -3.644 4.323 27.984 1.00 79.56 797 GLU A CA 1
ATOM 6262 C C . GLU A 1 797 ? -5.103 4.719 27.618 1.00 79.56 797 GLU A C 1
ATOM 6264 O O . GLU A 1 797 ? -6.055 4.010 27.954 1.00 79.56 797 GLU A O 1
ATOM 6269 N N . PRO A 1 798 ? -5.316 5.876 26.949 1.00 76.94 798 PRO A N 1
ATOM 6270 C CA . PRO A 1 798 ? -6.660 6.377 26.640 1.00 76.94 798 PRO A CA 1
ATOM 6271 C C . PRO A 1 798 ? -7.464 5.397 25.754 1.00 76.94 798 PRO A C 1
ATOM 6273 O O . PRO A 1 798 ? -6.857 4.582 25.060 1.00 76.94 798 PRO A O 1
ATOM 6276 N N . PRO A 1 799 ? -8.812 5.478 25.711 1.00 71.31 799 PRO A N 1
ATOM 6277 C CA . PRO A 1 799 ? -9.650 4.557 24.928 1.00 71.31 799 PRO A CA 1
ATOM 6278 C C . PRO A 1 799 ? -9.342 4.549 23.420 1.00 71.31 799 PRO A C 1
ATOM 6280 O O . PRO A 1 799 ? -8.945 5.568 22.855 1.00 71.31 799 PRO A O 1
ATOM 6283 N N . ILE A 1 800 ? -9.607 3.425 22.737 1.00 64.75 800 ILE A N 1
ATOM 6284 C CA . ILE A 1 800 ? -9.239 3.180 21.320 1.00 64.75 800 ILE A CA 1
ATOM 6285 C C . ILE A 1 800 ? -9.733 4.277 20.348 1.00 64.75 800 ILE A C 1
ATOM 6287 O O . ILE A 1 800 ? -9.068 4.578 19.353 1.00 64.75 800 ILE A O 1
ATOM 6291 N N . GLU A 1 801 ? -10.854 4.930 20.648 1.00 66.56 801 GLU A N 1
ATOM 6292 C CA . GLU A 1 801 ? -11.387 6.059 19.871 1.00 66.56 801 GLU A CA 1
ATOM 6293 C C . GLU A 1 801 ? -10.451 7.282 19.857 1.00 66.56 801 GLU A C 1
ATOM 6295 O O . GLU A 1 801 ? -10.277 7.915 18.813 1.00 66.56 801 GLU A O 1
ATOM 6300 N N . TYR A 1 802 ? -9.781 7.585 20.977 1.00 68.69 802 TYR A N 1
ATOM 6301 C CA . TYR A 1 802 ? -8.920 8.767 21.124 1.00 68.69 802 TYR A CA 1
ATOM 6302 C C . TYR A 1 802 ? -7.734 8.756 20.153 1.00 68.69 802 TYR A C 1
ATOM 6304 O O . TYR A 1 802 ? -7.337 9.809 19.648 1.00 68.69 802 TYR A O 1
ATOM 6312 N N . TYR A 1 803 ? -7.226 7.568 19.812 1.00 66.62 803 TYR A N 1
ATOM 6313 C CA . TYR A 1 803 ? -6.160 7.376 18.824 1.00 66.62 803 TYR A CA 1
ATOM 6314 C C . TYR A 1 803 ? -6.571 7.762 17.395 1.00 66.62 803 TYR A C 1
ATOM 6316 O O . TYR A 1 803 ? -5.697 7.848 16.536 1.00 66.62 803 TYR A O 1
ATOM 6324 N N . ARG A 1 804 ? -7.869 7.954 17.107 1.00 59.28 804 ARG A N 1
ATOM 6325 C CA . ARG A 1 804 ? -8.398 8.191 15.749 1.00 59.28 804 ARG A CA 1
ATOM 6326 C C . ARG A 1 804 ? -9.432 9.318 15.641 1.00 59.28 804 ARG A C 1
ATOM 6328 O O . ARG A 1 804 ? -10.104 9.414 14.619 1.00 59.28 804 ARG A O 1
ATOM 6335 N N . LEU A 1 805 ? -9.531 10.208 16.634 1.00 58.47 805 LEU A N 1
ATOM 6336 C CA . LEU A 1 805 ? -10.502 11.319 16.625 1.00 58.47 805 LEU A CA 1
ATOM 6337 C C . LEU A 1 805 ? -10.414 12.235 15.385 1.00 58.47 805 LEU A C 1
ATOM 6339 O O . LEU A 1 805 ? -11.397 12.888 15.047 1.00 58.47 805 LEU A O 1
ATOM 6343 N N . ASN A 1 806 ? -9.274 12.282 14.683 1.00 53.19 806 ASN A N 1
ATOM 6344 C CA . ASN A 1 806 ? -9.105 13.103 13.483 1.00 53.19 806 ASN A CA 1
ATOM 6345 C C . ASN A 1 806 ? -9.110 12.275 12.179 1.00 53.19 806 ASN A C 1
ATOM 6347 O O . ASN A 1 806 ? -8.059 11.900 11.654 1.00 53.19 806 ASN A O 1
ATOM 6351 N N . ASN A 1 807 ? -10.307 12.069 11.620 1.00 47.12 807 ASN A N 1
ATOM 6352 C CA . ASN A 1 807 ? -10.533 11.347 10.361 1.00 47.12 807 ASN A CA 1
ATOM 6353 C C . ASN A 1 807 ? -9.961 12.021 9.091 1.00 47.12 807 ASN A C 1
ATOM 6355 O O . ASN A 1 807 ? -9.981 11.383 8.041 1.00 47.12 807 ASN A O 1
ATOM 6359 N N . SER A 1 808 ? -9.486 13.277 9.124 1.00 51.09 808 SER A N 1
ATOM 6360 C CA . SER A 1 808 ? -9.003 13.962 7.907 1.00 51.09 808 SER A CA 1
ATOM 6361 C C . SER A 1 808 ? -7.496 13.848 7.659 1.00 51.09 808 SER A C 1
ATOM 6363 O O . SER A 1 808 ? -7.078 13.92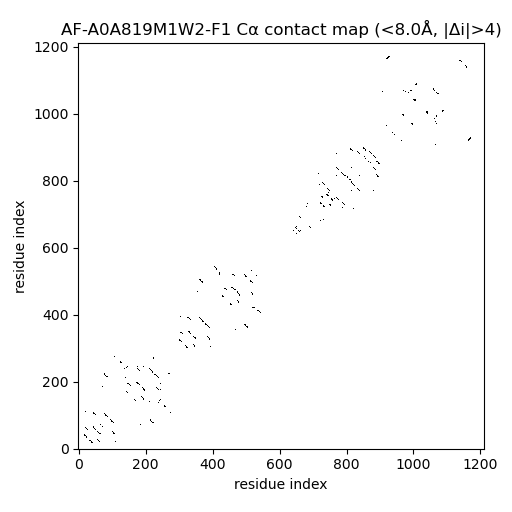2 6.507 1.00 51.09 808 SER A O 1
ATOM 6365 N N . ASN A 1 809 ? -6.689 13.663 8.712 1.00 53.94 809 ASN A N 1
ATOM 6366 C CA . ASN A 1 809 ? -5.241 13.931 8.669 1.00 53.94 809 ASN A CA 1
ATOM 6367 C C . ASN A 1 809 ? -4.339 12.757 9.112 1.00 53.94 809 ASN A C 1
ATOM 6369 O O . ASN A 1 809 ? -3.160 12.981 9.365 1.00 53.94 809 ASN A O 1
ATOM 6373 N N . GLU A 1 810 ? -4.861 11.536 9.281 1.00 63.97 810 GLU A N 1
ATOM 6374 C CA . GLU A 1 810 ? -4.093 10.347 9.736 1.00 63.97 810 GLU A CA 1
ATOM 6375 C C . GLU A 1 810 ? -3.296 10.543 11.058 1.00 63.97 810 GLU A C 1
ATOM 6377 O O . GLU A 1 810 ? -2.344 9.814 11.338 1.00 63.97 810 GLU A O 1
ATOM 6382 N N . LYS A 1 811 ? -3.681 11.523 11.893 1.00 72.88 811 LYS A N 1
ATOM 6383 C CA . LYS A 1 811 ? -3.046 11.833 13.189 1.00 72.88 811 LYS A CA 1
ATOM 6384 C C . LYS A 1 811 ? -3.394 10.774 14.242 1.00 72.88 811 LYS A C 1
ATOM 6386 O O . LYS A 1 811 ? -4.575 10.533 14.482 1.00 72.88 811 LYS A O 1
ATOM 6391 N N . ILE A 1 812 ? -2.383 10.217 14.919 1.00 78.69 812 ILE A N 1
ATOM 6392 C CA . ILE A 1 812 ? -2.545 9.156 15.932 1.00 78.69 812 ILE A CA 1
ATOM 6393 C C . ILE A 1 812 ? -1.987 9.607 17.291 1.00 78.69 812 ILE A C 1
ATOM 6395 O O . ILE A 1 812 ? -0.800 9.914 17.408 1.00 78.69 812 ILE A O 1
ATOM 6399 N N . VAL A 1 813 ? -2.817 9.617 18.340 1.00 85.50 813 VAL A N 1
ATOM 6400 C CA . VAL A 1 813 ? -2.361 9.858 19.728 1.00 85.50 813 VAL A CA 1
ATOM 6401 C C . VAL A 1 813 ? -1.378 8.759 20.142 1.00 85.50 813 VAL A C 1
ATOM 6403 O O . VAL A 1 813 ? -1.626 7.587 19.893 1.00 85.50 813 VAL A O 1
ATOM 6406 N N . SER A 1 814 ? -0.237 9.135 20.721 1.00 86.00 814 SER A N 1
ATOM 6407 C CA . SER A 1 814 ? 0.900 8.230 20.971 1.00 86.00 814 SER A CA 1
ATOM 6408 C C . SER A 1 814 ? 1.433 8.259 22.410 1.00 86.00 814 SER A C 1
ATOM 6410 O O . SER A 1 814 ? 2.452 7.631 22.698 1.00 86.00 814 SER A O 1
ATOM 6412 N N . SER A 1 815 ? 0.749 8.970 23.307 1.00 89.50 815 SER A N 1
ATOM 6413 C CA . SER A 1 815 ? 1.055 9.093 24.737 1.00 89.50 815 SER A CA 1
ATOM 6414 C C . SER A 1 815 ? -0.225 9.046 25.576 1.00 89.50 815 SER A C 1
ATOM 6416 O O . SER A 1 815 ? -1.330 9.158 25.042 1.00 89.50 815 SER A O 1
ATOM 6418 N N . SER A 1 816 ? -0.067 9.003 26.898 1.00 90.25 816 SER A N 1
ATOM 6419 C CA . SER A 1 816 ? -1.078 9.449 27.866 1.00 90.25 816 SER A CA 1
ATOM 6420 C C . SER A 1 816 ? -1.610 10.853 27.509 1.00 90.25 816 SER A C 1
ATOM 6422 O O . SER A 1 816 ? -0.895 11.657 26.899 1.00 90.25 816 SER A O 1
ATOM 6424 N N . ILE A 1 817 ? -2.842 11.171 27.913 1.00 90.81 817 ILE A N 1
ATOM 6425 C CA . ILE A 1 817 ? -3.481 12.484 27.711 1.00 90.81 817 ILE A CA 1
ATOM 6426 C C . ILE A 1 817 ? -3.433 13.281 29.018 1.00 90.81 817 ILE A C 1
ATOM 6428 O O . ILE A 1 817 ? -3.669 12.741 30.097 1.00 90.81 817 ILE A O 1
ATOM 6432 N N . ILE A 1 818 ? -3.142 14.578 28.922 1.00 92.06 818 ILE A N 1
ATOM 6433 C CA . ILE A 1 818 ? -3.085 15.506 30.058 1.00 92.06 818 ILE A CA 1
ATOM 6434 C C . ILE A 1 818 ? -4.111 16.613 29.839 1.00 92.06 818 ILE A C 1
ATOM 6436 O O . ILE A 1 818 ? -3.975 17.401 28.909 1.00 92.06 818 ILE A O 1
ATOM 6440 N N . VAL A 1 819 ? -5.097 16.728 30.724 1.00 90.44 819 VAL A N 1
ATOM 6441 C CA . VAL A 1 819 ? -6.052 17.844 30.735 1.00 90.44 819 VAL A CA 1
ATOM 6442 C C . VAL A 1 819 ? -5.669 18.812 31.842 1.00 90.44 819 VAL A C 1
ATOM 6444 O O . VAL A 1 819 ? -5.551 18.402 32.994 1.00 90.44 819 VAL A O 1
ATOM 6447 N N . ALA A 1 820 ? -5.483 20.093 31.521 1.00 90.25 820 ALA A N 1
ATOM 6448 C CA . ALA A 1 820 ? -5.157 21.128 32.500 1.00 90.25 820 ALA A CA 1
ATOM 6449 C C . ALA A 1 820 ? -6.133 22.307 32.405 1.00 90.25 820 ALA A C 1
ATOM 6451 O O . ALA A 1 820 ? -6.401 22.825 31.322 1.00 90.25 820 ALA A O 1
ATOM 6452 N N . LYS A 1 821 ? -6.646 22.766 33.551 1.00 88.00 821 LYS A N 1
ATOM 6453 C CA . LYS A 1 821 ? -7.601 23.878 33.646 1.00 88.00 821 LYS A CA 1
ATOM 6454 C C . LYS A 1 821 ? -7.397 24.656 34.947 1.00 88.00 821 LYS A C 1
ATOM 6456 O O . LYS A 1 821 ? -6.839 24.147 35.916 1.00 88.00 821 LYS A O 1
ATOM 6461 N N . THR A 1 822 ? -7.821 25.914 34.976 1.00 85.88 822 THR A N 1
ATOM 6462 C CA . THR A 1 822 ? -7.711 26.785 36.158 1.00 85.88 822 THR A CA 1
ATOM 6463 C C . THR A 1 822 ? -9.008 27.544 36.392 1.00 85.88 822 THR A C 1
ATOM 6465 O O . THR A 1 822 ? -9.737 27.853 35.448 1.00 85.88 822 THR A O 1
ATOM 6468 N N . GLN A 1 823 ? -9.294 27.852 37.656 1.00 80.62 823 GLN A N 1
ATOM 6469 C CA . GLN A 1 823 ? -10.466 28.630 38.056 1.00 80.62 823 GLN A CA 1
ATOM 6470 C C . GLN A 1 823 ? -10.040 30.002 38.585 1.00 80.62 823 GLN A C 1
ATOM 6472 O O . GLN A 1 823 ? -9.069 30.106 39.335 1.00 80.62 823 GLN A O 1
ATOM 6477 N N . THR A 1 824 ? -10.756 31.060 38.196 1.00 76.00 824 THR A N 1
ATOM 6478 C CA . THR A 1 824 ? -10.428 32.454 38.536 1.00 76.00 824 THR A CA 1
ATOM 6479 C C . THR A 1 824 ? -11.578 33.134 39.265 1.00 76.00 824 THR A C 1
ATOM 6481 O O . THR A 1 824 ? -12.751 32.808 39.069 1.00 76.00 824 THR A O 1
ATOM 6484 N N . ILE A 1 825 ? -11.262 34.132 40.091 1.00 65.69 825 ILE A N 1
ATOM 6485 C CA . ILE A 1 825 ? -12.296 34.993 40.672 1.00 65.69 825 ILE A CA 1
ATOM 6486 C C . ILE A 1 825 ? -12.769 35.973 39.581 1.00 65.69 825 ILE A C 1
ATOM 6488 O O . ILE A 1 825 ? -11.992 36.789 39.090 1.00 65.69 825 ILE A O 1
ATOM 6492 N N . ASN A 1 826 ? -14.063 35.916 39.246 1.00 57.59 826 ASN A N 1
ATOM 6493 C CA . ASN A 1 826 ? -14.772 36.761 38.265 1.00 57.59 826 ASN A CA 1
ATOM 6494 C C . ASN A 1 826 ? -14.546 36.462 36.762 1.00 57.59 826 ASN A C 1
ATOM 6496 O O . ASN A 1 826 ? -14.738 37.368 35.952 1.00 57.59 826 ASN A O 1
ATOM 6500 N N . ASN A 1 827 ? -14.180 35.235 36.361 1.00 54.94 827 ASN A N 1
ATOM 6501 C CA . ASN A 1 827 ? -14.043 34.826 34.944 1.00 54.94 827 ASN A CA 1
ATOM 6502 C C . ASN A 1 827 ? -13.187 35.782 34.081 1.00 54.94 827 ASN A C 1
ATOM 6504 O O . ASN A 1 827 ? -13.468 36.004 32.900 1.00 54.94 827 ASN A O 1
ATOM 6508 N N . GLN A 1 828 ? -12.138 36.377 34.655 1.00 57.97 828 GLN A N 1
ATOM 6509 C CA . GLN A 1 828 ? -11.230 37.222 33.881 1.00 57.97 828 GLN A CA 1
ATOM 6510 C C . GLN A 1 828 ? -10.432 36.364 32.891 1.00 57.97 828 GLN A C 1
ATOM 6512 O O . GLN A 1 828 ? -9.876 35.331 33.262 1.00 57.97 828 GLN A O 1
ATOM 6517 N N . ILE A 1 829 ? -10.383 36.801 31.629 1.00 54.56 829 ILE A N 1
ATOM 6518 C CA . ILE A 1 829 ? -9.644 36.123 30.559 1.00 54.56 829 ILE A CA 1
ATOM 6519 C C . ILE A 1 829 ? -8.145 36.275 30.839 1.00 54.56 829 ILE A C 1
ATOM 6521 O O . ILE A 1 829 ? -7.579 37.350 30.632 1.00 54.56 829 ILE A O 1
ATOM 6525 N N . ILE A 1 830 ? -7.497 35.204 31.300 1.00 60.47 830 ILE A N 1
ATOM 6526 C CA . ILE A 1 830 ? -6.041 35.175 31.465 1.00 60.47 830 ILE A CA 1
ATOM 6527 C C . ILE A 1 830 ? -5.411 34.832 30.116 1.00 60.47 830 ILE A C 1
ATOM 6529 O O . ILE A 1 830 ? -5.461 33.692 29.661 1.00 60.47 830 ILE A O 1
ATOM 6533 N N . SER A 1 831 ? -4.801 35.826 29.475 1.00 54.91 831 SER A N 1
ATOM 6534 C CA . SER A 1 831 ? -3.984 35.622 28.281 1.00 54.91 831 SER A CA 1
ATOM 6535 C C . SER A 1 831 ? -2.599 35.087 28.651 1.00 54.91 831 SER A C 1
ATOM 6537 O O . SER A 1 831 ? -1.863 35.758 29.374 1.00 54.91 831 SER A O 1
ATOM 6539 N N . ASN A 1 832 ? -2.230 33.951 28.057 1.00 66.44 832 ASN A N 1
ATOM 6540 C CA . ASN A 1 832 ? -0.927 33.281 28.117 1.00 66.44 832 ASN A CA 1
ATOM 6541 C C . ASN A 1 832 ? -0.551 32.691 29.495 1.00 66.44 832 ASN A C 1
ATOM 6543 O O . ASN A 1 832 ? -0.048 33.386 30.378 1.00 66.44 832 ASN A O 1
ATOM 6547 N N . MET A 1 833 ? -0.703 31.371 29.638 1.00 81.50 833 MET A N 1
ATOM 6548 C CA . MET A 1 833 ? -0.126 30.587 30.736 1.00 81.50 833 MET A CA 1
ATOM 6549 C C . MET A 1 833 ? 0.885 29.600 30.168 1.00 81.50 833 MET A C 1
ATOM 6551 O O . MET A 1 833 ? 0.515 28.742 29.375 1.00 81.50 833 MET A O 1
ATOM 6555 N N . ASN A 1 834 ? 2.147 29.684 30.584 1.00 87.44 834 ASN A N 1
ATOM 6556 C CA . ASN A 1 834 ? 3.153 28.754 30.082 1.00 87.44 834 ASN A CA 1
ATOM 6557 C C . ASN A 1 834 ? 3.126 27.462 30.906 1.00 87.44 834 ASN A C 1
ATOM 6559 O O . ASN A 1 834 ? 3.440 27.484 32.097 1.00 87.44 834 ASN A O 1
ATOM 6563 N N . ILE A 1 835 ? 2.794 26.347 30.259 1.00 91.12 835 ILE A N 1
ATOM 6564 C CA . ILE A 1 835 ? 2.895 24.989 30.800 1.00 91.12 835 ILE A CA 1
ATOM 6565 C C . ILE A 1 835 ? 4.035 24.237 30.105 1.00 91.12 835 ILE A C 1
ATOM 6567 O O . ILE A 1 835 ? 4.264 24.409 28.908 1.00 91.12 835 ILE A O 1
ATOM 6571 N N . THR A 1 836 ? 4.781 23.421 30.844 1.00 92.81 836 THR A N 1
ATOM 6572 C CA . THR A 1 836 ? 5.769 22.465 30.322 1.00 92.81 836 THR A CA 1
ATOM 6573 C C . THR A 1 836 ? 5.223 21.056 30.507 1.00 92.81 836 THR A C 1
ATOM 6575 O O . THR A 1 836 ? 4.706 20.737 31.577 1.00 92.81 836 THR A O 1
ATOM 6578 N N . ILE A 1 837 ? 5.309 20.237 29.462 1.00 93.94 837 ILE A N 1
ATOM 6579 C CA . ILE A 1 837 ? 4.647 18.937 29.362 1.00 93.94 837 ILE A CA 1
ATOM 6580 C C . ILE A 1 837 ? 5.669 17.876 28.938 1.00 93.94 837 ILE A C 1
ATOM 6582 O O . ILE A 1 837 ? 6.555 18.142 28.119 1.00 93.94 837 ILE A O 1
ATOM 6586 N N . TYR A 1 838 ? 5.547 16.687 29.523 1.00 93.81 838 TYR A N 1
ATOM 6587 C CA . TYR A 1 838 ? 6.445 15.551 29.344 1.00 93.81 838 TYR A CA 1
ATOM 6588 C C . TYR A 1 838 ? 5.630 14.304 28.987 1.00 93.81 838 TYR A C 1
ATOM 6590 O O . TYR A 1 838 ? 4.643 14.021 29.666 1.00 93.81 838 TYR A O 1
ATOM 6598 N N . PHE A 1 839 ? 6.058 13.554 27.967 1.00 93.12 839 PHE A N 1
ATOM 6599 C CA . PHE A 1 839 ? 5.365 12.358 27.470 1.00 93.12 839 PHE A CA 1
ATOM 6600 C C . PHE A 1 839 ? 6.339 11.237 27.083 1.00 93.12 839 PHE A C 1
ATOM 6602 O O . PHE A 1 839 ? 7.251 11.452 26.284 1.00 93.12 839 PHE A O 1
ATOM 6609 N N . THR A 1 840 ? 6.112 10.023 27.576 1.00 89.88 840 THR A N 1
ATOM 6610 C CA . THR A 1 840 ? 6.673 8.789 26.990 1.00 89.88 840 THR A CA 1
ATOM 6611 C C . THR A 1 840 ? 5.765 8.253 25.878 1.00 89.88 840 THR A C 1
ATOM 6613 O O . THR A 1 840 ? 4.624 8.694 25.731 1.00 89.88 840 THR A O 1
ATOM 6616 N N . LEU A 1 841 ? 6.286 7.330 25.064 1.00 87.06 841 LEU A N 1
ATOM 6617 C CA . LEU A 1 841 ? 5.493 6.612 24.064 1.00 87.06 841 LEU A CA 1
ATOM 6618 C C . LEU A 1 841 ? 4.767 5.427 24.707 1.00 87.06 841 LEU A C 1
ATOM 6620 O O . LEU A 1 841 ? 5.337 4.737 25.551 1.00 87.06 841 LEU A O 1
ATOM 6624 N N . LEU A 1 842 ? 3.538 5.162 24.264 1.00 80.12 842 LEU A N 1
ATOM 6625 C CA . LEU A 1 842 ? 2.779 3.984 24.690 1.00 80.12 842 LEU A CA 1
ATOM 6626 C C . LEU A 1 842 ? 3.416 2.697 24.119 1.00 80.12 842 LEU A C 1
ATOM 6628 O O . LEU A 1 842 ? 3.679 2.640 22.911 1.00 80.12 842 LEU A O 1
ATOM 6632 N N . PRO A 1 843 ? 3.632 1.640 24.928 1.00 65.94 843 PRO A N 1
ATOM 6633 C CA . PRO A 1 843 ? 4.395 0.454 24.512 1.00 65.94 843 PRO A CA 1
ATOM 6634 C C . PRO A 1 843 ? 3.737 -0.298 23.345 1.00 65.94 843 PRO A C 1
ATOM 6636 O O . PRO A 1 843 ? 4.417 -0.827 22.465 1.00 65.94 843 PRO A O 1
ATOM 6639 N N . ASN A 1 844 ? 2.404 -0.266 23.273 1.00 58.47 844 ASN A N 1
ATOM 6640 C CA . ASN A 1 844 ? 1.620 -0.876 22.197 1.00 58.47 844 ASN A CA 1
ATOM 6641 C C . ASN A 1 844 ? 1.820 -0.202 20.816 1.00 58.47 844 ASN A C 1
ATOM 6643 O O . ASN A 1 844 ? 1.451 -0.782 19.795 1.00 58.47 844 ASN A O 1
ATOM 6647 N N . LEU A 1 845 ? 2.430 0.992 20.759 1.00 58.59 845 LEU A N 1
ATOM 6648 C CA . LEU A 1 845 ? 2.723 1.739 19.524 1.00 58.59 845 LEU A CA 1
ATOM 6649 C C . LEU A 1 845 ? 4.213 1.750 19.133 1.00 58.59 845 LEU A C 1
ATOM 6651 O O . LEU A 1 845 ? 4.556 2.219 18.047 1.00 58.59 845 LEU A O 1
ATOM 6655 N N . GLU A 1 846 ? 5.106 1.196 19.960 1.00 48.81 846 GLU A N 1
ATOM 6656 C CA . GLU A 1 846 ? 6.558 1.194 19.708 1.00 48.81 846 GLU A CA 1
ATOM 6657 C C . GLU A 1 846 ? 6.940 0.399 18.432 1.00 48.81 846 GLU A C 1
ATOM 6659 O O . GLU A 1 846 ? 7.930 0.689 17.754 1.00 48.81 846 GLU A O 1
ATOM 6664 N N . TYR A 1 847 ? 6.103 -0.564 18.033 1.00 38.12 847 TYR A N 1
ATOM 6665 C CA . TYR A 1 847 ? 6.388 -1.558 16.995 1.00 38.12 847 TYR A CA 1
ATOM 6666 C C . TYR A 1 847 ? 5.726 -1.276 15.633 1.00 38.12 847 TYR A C 1
ATOM 6668 O O . TYR A 1 847 ? 4.950 -2.101 15.159 1.00 38.12 847 TYR A O 1
ATOM 6676 N N . ASN A 1 848 ? 6.048 -0.145 14.979 1.00 42.66 848 ASN A N 1
ATOM 6677 C CA . ASN A 1 848 ? 6.053 0.000 13.494 1.00 42.66 848 ASN A CA 1
ATOM 6678 C C . ASN A 1 848 ? 6.449 1.406 12.977 1.00 42.66 848 ASN A C 1
ATOM 6680 O O . ASN A 1 848 ? 6.764 1.567 11.796 1.00 42.66 848 ASN A O 1
ATOM 6684 N N . LEU A 1 849 ? 6.430 2.439 13.824 1.00 51.16 849 LEU A N 1
ATOM 6685 C CA . LEU A 1 849 ? 6.294 3.850 13.419 1.00 51.16 849 LEU A CA 1
ATOM 6686 C C . LEU A 1 849 ? 7.587 4.556 12.933 1.00 51.16 849 LEU A C 1
ATOM 6688 O O . LEU A 1 849 ? 7.818 5.732 13.208 1.00 51.16 849 LEU A O 1
ATOM 6692 N N . THR A 1 850 ? 8.432 3.867 12.158 1.00 44.19 850 THR A N 1
ATOM 6693 C CA . THR A 1 850 ? 9.747 4.376 11.694 1.00 44.19 850 THR A CA 1
ATOM 6694 C C . THR A 1 850 ? 9.685 5.509 10.656 1.00 44.19 850 THR A C 1
ATOM 6696 O O . THR A 1 850 ? 10.693 6.172 10.415 1.00 44.19 850 THR A O 1
ATOM 6699 N N . ASN A 1 851 ? 8.516 5.757 10.055 1.00 53.88 851 ASN A N 1
ATOM 6700 C CA . ASN A 1 851 ? 8.303 6.725 8.973 1.00 53.88 851 ASN A CA 1
ATOM 6701 C C . ASN A 1 851 ? 7.300 7.832 9.359 1.00 53.88 851 ASN A C 1
ATOM 6703 O O . ASN A 1 851 ? 6.347 8.082 8.625 1.00 53.88 851 ASN A O 1
ATOM 6707 N N . GLY A 1 852 ? 7.509 8.513 10.487 1.00 64.75 852 GLY A N 1
ATOM 6708 C CA . GLY A 1 852 ? 6.695 9.665 10.906 1.00 64.75 852 GLY A CA 1
ATOM 6709 C C . GLY A 1 852 ? 7.458 10.674 11.761 1.00 64.75 852 GLY A C 1
ATOM 6710 O O . GLY A 1 852 ? 8.628 10.459 12.084 1.00 64.75 852 GLY A O 1
ATOM 6711 N N . GLU A 1 853 ? 6.809 11.787 12.097 1.00 78.19 853 GLU A N 1
ATOM 6712 C CA . GLU A 1 853 ? 7.306 12.778 13.062 1.00 78.19 853 GLU A CA 1
ATOM 6713 C C . GLU A 1 853 ? 6.278 12.944 14.201 1.00 78.19 853 GLU A C 1
ATOM 6715 O O . GLU A 1 853 ? 5.086 12.695 14.010 1.00 78.19 853 GLU A O 1
ATOM 6720 N N . TYR A 1 854 ? 6.746 13.323 15.394 1.00 86.38 854 TYR A N 1
ATOM 6721 C CA . TYR A 1 854 ? 5.905 13.521 16.581 1.00 86.38 854 TYR A CA 1
ATOM 6722 C C . TYR A 1 854 ? 5.699 15.011 16.864 1.00 86.38 854 TYR A C 1
ATOM 6724 O O . TYR A 1 854 ? 6.617 15.814 16.692 1.00 86.38 854 TYR A O 1
ATOM 6732 N N . TYR A 1 855 ? 4.516 15.354 17.365 1.00 87.81 855 TYR A N 1
ATOM 6733 C CA . TYR A 1 855 ? 4.081 16.707 17.697 1.00 87.81 855 TYR A CA 1
ATOM 6734 C C . TYR A 1 855 ? 3.458 16.738 19.092 1.00 87.81 855 TYR A C 1
ATOM 6736 O O . TYR A 1 855 ? 2.760 15.804 19.471 1.00 87.81 855 TYR A O 1
ATOM 6744 N N . CYS A 1 856 ? 3.692 17.809 19.854 1.00 90.12 856 CYS A N 1
ATOM 6745 C CA . CYS A 1 856 ? 2.828 18.128 20.988 1.00 90.12 856 CYS A CA 1
ATOM 6746 C C . CYS A 1 856 ? 1.648 18.934 20.459 1.00 90.12 856 CYS A C 1
ATOM 6748 O O . CYS A 1 856 ? 1.844 20.014 19.895 1.00 90.12 856 CYS A O 1
ATOM 6750 N N . SER A 1 857 ? 0.449 18.400 20.653 1.00 89.44 857 SER A N 1
ATOM 6751 C CA . SER A 1 857 ? -0.791 18.958 20.128 1.00 89.44 857 SER A CA 1
ATOM 6752 C C . SER A 1 857 ? -1.808 19.091 21.257 1.00 89.44 857 SER A C 1
ATOM 6754 O O . SER A 1 857 ? -1.790 18.323 22.223 1.00 89.44 857 SER A O 1
ATOM 6756 N N . PHE A 1 858 ? -2.719 20.047 21.126 1.00 88.44 858 PHE A N 1
ATOM 6757 C CA . PHE A 1 858 ? -3.892 20.160 21.984 1.00 88.44 858 PHE A CA 1
ATOM 6758 C C . PHE A 1 858 ? -5.161 19.815 21.208 1.00 88.44 858 PHE A C 1
ATOM 6760 O O . PHE A 1 858 ? -5.191 19.929 19.982 1.00 88.44 858 PHE A O 1
ATOM 6767 N N . TYR A 1 859 ? -6.198 19.372 21.910 1.00 85.44 859 TYR A N 1
ATOM 6768 C CA . TYR A 1 859 ? -7.494 19.091 21.308 1.00 85.44 859 TYR A CA 1
ATOM 6769 C C . TYR A 1 859 ? -8.330 20.372 21.254 1.00 85.44 859 TYR A C 1
ATOM 6771 O O . TYR A 1 859 ? -8.776 20.877 22.285 1.00 85.44 859 TYR A O 1
ATOM 6779 N N . ASP A 1 860 ? -8.562 20.898 20.054 1.00 81.44 860 ASP A N 1
ATOM 6780 C CA . ASP A 1 860 ? -9.537 21.962 19.846 1.00 81.44 860 ASP A CA 1
ATOM 6781 C C . ASP A 1 860 ? -10.942 21.368 19.712 1.00 81.44 860 ASP A C 1
ATOM 6783 O O . ASP A 1 860 ? -11.259 20.636 18.772 1.00 81.44 860 ASP A O 1
ATOM 6787 N N . THR A 1 861 ? -11.812 21.738 20.646 1.00 74.75 861 THR A N 1
ATOM 6788 C CA . THR A 1 861 ? -13.207 21.298 20.691 1.00 74.75 861 THR A CA 1
ATOM 6789 C C . THR A 1 861 ? -14.087 21.956 19.623 1.00 74.75 861 THR A C 1
ATOM 6791 O O . THR A 1 861 ? -15.151 21.421 19.323 1.00 74.75 861 THR A O 1
ATOM 6794 N N . ASN A 1 862 ? -13.648 23.056 18.995 1.00 76.38 862 ASN A N 1
ATOM 6795 C CA . ASN A 1 862 ? -14.398 23.732 17.928 1.00 76.38 862 ASN A CA 1
ATOM 6796 C C . ASN A 1 862 ? -14.260 22.999 16.583 1.00 76.38 862 ASN A C 1
ATOM 6798 O O . ASN A 1 862 ? -15.249 22.794 15.883 1.00 76.38 862 ASN A O 1
ATOM 6802 N N . THR A 1 863 ? -13.043 22.580 16.227 1.00 72.94 863 THR A N 1
ATOM 6803 C CA . THR A 1 863 ? -12.759 21.760 15.033 1.00 72.94 863 THR A CA 1
ATOM 6804 C C . THR A 1 863 ? -12.848 20.255 15.286 1.00 72.94 863 THR A C 1
ATOM 6806 O O . THR A 1 863 ? -12.805 19.484 14.330 1.00 72.94 863 THR A O 1
ATOM 6809 N N . SER A 1 864 ? -12.972 19.827 16.550 1.00 74.75 864 SER A N 1
ATOM 6810 C CA . SER A 1 864 ? -12.845 18.424 16.979 1.00 74.75 864 SER A CA 1
ATOM 6811 C C . SER A 1 864 ? -11.539 17.778 16.500 1.00 74.75 864 SER A C 1
ATOM 6813 O O . SER A 1 864 ? -11.533 16.679 15.946 1.00 74.75 864 SER A O 1
ATOM 6815 N N . SER A 1 865 ? -10.417 18.490 16.652 1.00 77.69 865 SER A N 1
ATOM 6816 C CA . SER A 1 865 ? -9.140 18.066 16.076 1.00 77.69 865 SER A CA 1
ATOM 6817 C C . SER A 1 865 ? -7.929 18.379 16.957 1.00 77.69 865 SER A C 1
ATOM 6819 O O . SER A 1 865 ? -7.924 19.326 17.739 1.00 77.69 865 SER A O 1
ATOM 6821 N N . TRP A 1 866 ? -6.876 17.569 16.813 1.00 83.69 866 TRP A N 1
ATOM 6822 C CA . TRP A 1 866 ? -5.568 17.834 17.414 1.00 83.69 866 TRP A CA 1
ATOM 6823 C C . TRP A 1 866 ? -4.811 18.896 16.598 1.00 83.69 866 TRP A C 1
ATOM 6825 O O . TRP A 1 866 ? -4.521 18.661 15.419 1.00 83.69 866 TRP A O 1
ATOM 6835 N N . ILE A 1 867 ? -4.472 20.029 17.223 1.00 82.06 867 ILE A N 1
ATOM 6836 C CA . ILE A 1 867 ? -3.786 21.188 16.622 1.00 82.06 867 ILE A CA 1
ATOM 6837 C C . ILE A 1 867 ? -2.485 21.491 17.384 1.00 82.06 867 ILE A C 1
ATOM 6839 O O . ILE A 1 867 ? -2.399 21.323 18.597 1.00 82.06 867 ILE A O 1
ATOM 6843 N N . GLU A 1 868 ? -1.458 21.953 16.674 1.00 86.19 868 GLU A N 1
ATOM 6844 C CA . GLU A 1 868 ? -0.123 22.258 17.214 1.00 86.19 868 GLU A CA 1
ATOM 6845 C C . GLU A 1 868 ? 0.019 23.703 17.750 1.00 86.19 868 GLU A C 1
ATOM 6847 O O . GLU A 1 868 ? 1.063 24.074 18.291 1.00 86.19 868 GLU A O 1
ATOM 6852 N N . ASP A 1 869 ? -1.005 24.545 17.585 1.00 82.19 869 ASP A N 1
ATOM 6853 C CA . ASP A 1 869 ? -0.912 25.986 17.832 1.00 82.19 869 ASP A CA 1
ATOM 6854 C C . ASP A 1 869 ? -0.718 26.338 19.317 1.00 82.19 869 ASP A C 1
ATOM 6856 O O . ASP A 1 869 ? -1.351 25.801 20.228 1.00 82.19 869 ASP A O 1
ATOM 6860 N N . GLY A 1 870 ? 0.192 27.281 19.568 1.00 80.75 870 GLY A N 1
ATOM 6861 C CA . GLY A 1 870 ? 0.588 27.683 20.920 1.00 80.75 870 GLY A CA 1
ATOM 6862 C C . GLY A 1 870 ? 1.552 26.721 21.626 1.00 80.75 870 GLY A C 1
ATOM 6863 O O . GLY A 1 870 ? 2.067 27.085 22.683 1.00 80.75 870 GLY A O 1
ATOM 6864 N N . CYS A 1 871 ? 1.850 25.552 21.045 1.00 87.50 871 CYS A N 1
ATOM 6865 C CA . CYS A 1 871 ? 2.811 24.575 21.561 1.00 87.50 871 CYS A CA 1
ATOM 6866 C C . CYS A 1 871 ? 4.159 24.612 20.814 1.00 87.50 871 CYS A C 1
ATOM 6868 O O . CYS A 1 871 ? 4.248 24.943 19.631 1.00 87.50 871 CYS A O 1
ATOM 6870 N N . THR A 1 872 ? 5.247 24.259 21.502 1.00 89.69 872 THR A N 1
ATOM 6871 C CA . THR A 1 872 ? 6.570 24.065 20.890 1.00 89.69 872 THR A CA 1
ATOM 6872 C C . THR A 1 872 ? 6.703 22.669 20.289 1.00 89.69 872 THR A C 1
ATOM 6874 O O . THR A 1 872 ? 6.241 21.693 20.880 1.00 89.69 872 THR A O 1
ATOM 6877 N N . TYR A 1 873 ? 7.458 22.549 19.194 1.00 84.69 873 TYR A N 1
ATOM 6878 C CA . TYR A 1 873 ? 7.876 21.251 18.654 1.00 84.69 873 TYR A CA 1
ATOM 6879 C C . TYR A 1 873 ? 8.564 20.389 19.742 1.00 84.69 873 TYR A C 1
ATOM 6881 O O . TYR A 1 873 ? 9.400 20.924 20.478 1.00 84.69 873 TYR A O 1
ATOM 6889 N N . PRO A 1 874 ? 8.237 19.088 19.870 1.00 90.12 874 PRO A N 1
ATOM 6890 C CA . PRO A 1 874 ? 8.717 18.260 20.972 1.00 90.12 874 PRO A CA 1
ATOM 6891 C C . PRO A 1 874 ? 10.203 17.904 20.853 1.00 90.12 874 PRO A C 1
ATOM 6893 O O . PRO A 1 874 ? 10.701 17.517 19.794 1.00 90.12 874 PRO A O 1
ATOM 6896 N N . ILE A 1 875 ? 10.913 17.989 21.977 1.00 87.38 875 ILE A N 1
ATOM 6897 C CA . ILE A 1 875 ? 12.337 17.671 22.097 1.00 87.38 875 ILE A CA 1
ATOM 6898 C C . ILE A 1 875 ? 12.471 16.299 22.760 1.00 87.38 875 ILE A C 1
ATOM 6900 O O . ILE A 1 875 ? 12.038 16.117 23.893 1.00 87.38 875 ILE A O 1
ATOM 6904 N N . PHE A 1 876 ? 13.077 15.326 22.076 1.00 87.62 876 PHE A N 1
ATOM 6905 C CA . PHE A 1 876 ? 13.319 14.005 22.661 1.00 87.62 876 PHE A CA 1
ATOM 6906 C C . PHE A 1 876 ? 14.521 14.028 23.615 1.00 87.62 876 PHE A C 1
ATOM 6908 O O . PHE A 1 876 ? 15.646 14.325 23.205 1.00 87.62 876 PHE A O 1
ATOM 6915 N N . ASN A 1 877 ? 14.293 13.673 24.877 1.00 84.81 877 ASN A N 1
ATOM 6916 C CA . ASN A 1 877 ? 15.310 13.578 25.913 1.00 84.81 877 ASN A CA 1
ATOM 6917 C C . ASN A 1 877 ? 15.756 12.117 26.083 1.00 84.81 877 ASN A C 1
ATOM 6919 O O . ASN A 1 877 ? 15.124 11.323 26.782 1.00 84.81 877 ASN A O 1
ATOM 6923 N N . SER A 1 878 ? 16.882 11.765 25.455 1.00 82.88 878 SER A N 1
ATOM 6924 C CA . SER A 1 878 ? 17.413 10.394 25.418 1.00 82.88 878 SER A CA 1
ATOM 6925 C C . SER A 1 878 ? 17.738 9.790 26.786 1.00 82.88 878 SER A C 1
ATOM 6927 O O . SER A 1 878 ? 17.845 8.572 26.886 1.00 82.88 878 SER A O 1
ATOM 6929 N N . ASN A 1 879 ? 17.909 10.612 27.826 1.00 84.00 879 ASN A N 1
ATOM 6930 C CA . ASN A 1 879 ? 18.261 10.143 29.169 1.00 84.00 879 ASN A CA 1
ATOM 6931 C C . ASN A 1 879 ? 17.053 9.584 29.938 1.00 84.00 879 ASN A C 1
ATOM 6933 O O . ASN A 1 879 ? 17.238 8.758 30.825 1.00 84.00 879 ASN A O 1
ATOM 6937 N N . PHE A 1 880 ? 15.840 10.025 29.585 1.00 82.56 880 PHE A N 1
ATOM 6938 C CA . PHE A 1 880 ? 14.575 9.623 30.217 1.00 82.56 880 PHE A CA 1
ATOM 6939 C C . PHE A 1 880 ? 13.569 9.034 29.206 1.00 82.56 880 PHE A C 1
ATOM 6941 O O . PHE A 1 880 ? 12.398 8.885 29.527 1.00 82.56 880 PHE A O 1
ATOM 6948 N N . GLN A 1 881 ? 14.013 8.766 27.969 1.00 85.12 881 GLN A N 1
ATOM 6949 C CA . GLN A 1 881 ? 13.227 8.212 26.851 1.00 85.12 881 GLN A CA 1
ATOM 6950 C C . GLN A 1 881 ? 11.860 8.887 26.600 1.00 85.12 881 GLN A C 1
ATOM 6952 O O . GLN A 1 881 ? 10.910 8.255 26.144 1.00 85.12 881 GLN A O 1
ATOM 6957 N N . ARG A 1 882 ? 11.774 10.198 26.849 1.00 88.94 882 ARG A N 1
ATOM 6958 C CA . ARG A 1 882 ? 10.534 10.985 26.774 1.00 88.94 882 ARG A CA 1
ATOM 6959 C C . ARG A 1 882 ? 10.679 12.208 25.874 1.00 88.94 882 ARG A C 1
ATOM 6961 O O . ARG A 1 882 ? 11.781 12.717 25.672 1.00 88.94 882 ARG A O 1
ATOM 6968 N N . TYR A 1 883 ? 9.559 12.709 25.380 1.00 91.19 883 TYR A N 1
ATOM 6969 C CA . TYR A 1 883 ? 9.445 13.989 24.694 1.00 91.19 883 TYR A CA 1
ATOM 6970 C C . TYR A 1 883 ? 9.098 15.100 25.687 1.00 91.19 883 TYR A C 1
ATOM 6972 O O . TYR A 1 883 ? 8.298 14.900 26.599 1.00 91.19 883 TYR A O 1
ATOM 6980 N N . GLU A 1 884 ? 9.704 16.270 25.502 1.00 92.75 884 GLU A N 1
ATOM 6981 C CA . GLU A 1 884 ? 9.524 17.456 26.342 1.00 92.75 884 GLU A CA 1
ATOM 6982 C C . GLU A 1 884 ? 9.102 18.644 25.461 1.00 92.75 884 GLU A C 1
ATOM 6984 O O . GLU A 1 884 ? 9.709 18.904 24.418 1.00 92.75 884 GLU A O 1
ATOM 6989 N N . CYS A 1 885 ? 8.049 19.361 25.851 1.00 92.69 885 CYS A N 1
ATOM 6990 C CA . CYS A 1 885 ? 7.512 20.505 25.109 1.00 92.69 885 CYS A CA 1
ATOM 6991 C C . CYS A 1 885 ? 6.871 21.537 26.050 1.00 92.69 885 CYS A C 1
ATOM 6993 O O . CYS A 1 885 ? 6.706 21.299 27.246 1.00 92.69 885 CYS A O 1
ATOM 6995 N N . SER A 1 886 ? 6.525 22.715 25.533 1.00 91.31 886 SER A N 1
ATOM 6996 C CA . SER A 1 886 ? 5.829 23.754 26.292 1.00 91.31 886 SER A CA 1
ATOM 6997 C C . SER A 1 886 ? 4.724 24.393 25.459 1.00 91.31 886 SER A C 1
ATOM 6999 O O . SER A 1 886 ? 4.904 24.603 24.263 1.00 91.31 886 SER A O 1
ATOM 7001 N N . CYS A 1 887 ? 3.594 24.706 26.089 1.00 90.50 887 CYS A N 1
ATOM 7002 C CA . CYS A 1 887 ? 2.456 25.377 25.464 1.00 90.50 887 CYS A CA 1
ATOM 7003 C C . CYS A 1 887 ? 2.105 26.660 26.231 1.00 90.50 887 CYS A C 1
ATOM 7005 O O . CYS A 1 887 ? 2.403 26.773 27.420 1.00 90.50 887 CYS A O 1
ATOM 7007 N N . ASN A 1 888 ? 1.499 27.640 25.555 1.00 89.25 888 ASN A N 1
ATOM 7008 C CA . ASN A 1 888 ? 1.163 28.956 26.121 1.00 89.25 888 ASN A CA 1
ATOM 7009 C C . ASN A 1 888 ? -0.299 29.093 26.604 1.00 89.25 888 ASN A C 1
ATOM 7011 O O . ASN A 1 888 ? -0.754 30.200 26.905 1.00 89.25 888 ASN A O 1
ATOM 7015 N N . HIS A 1 889 ? -1.032 27.985 26.687 1.00 87.31 889 HIS A N 1
ATOM 7016 C CA . HIS A 1 889 ? -2.418 27.901 27.150 1.00 87.31 889 HIS A CA 1
ATOM 7017 C C . HIS A 1 889 ? -2.613 26.678 28.063 1.00 87.31 889 HIS A C 1
ATOM 7019 O O . HIS A 1 889 ? -1.663 25.943 28.324 1.00 87.31 889 HIS A O 1
ATOM 7025 N N . LEU A 1 890 ? -3.831 26.485 28.581 1.00 87.06 890 LEU A N 1
ATOM 7026 C CA . LEU A 1 890 ? -4.236 25.305 29.354 1.00 87.06 890 LEU A CA 1
ATOM 7027 C C . LEU A 1 890 ? -5.485 24.689 28.711 1.00 87.06 890 LEU A C 1
ATOM 7029 O O . LEU A 1 890 ? -6.522 25.351 28.635 1.00 87.06 890 LEU A O 1
ATOM 7033 N N . THR A 1 891 ? -5.355 23.458 28.224 1.00 87.44 891 THR A N 1
ATOM 7034 C CA . THR A 1 891 ? -6.362 22.689 27.473 1.00 87.44 891 THR A CA 1
ATOM 7035 C C . THR A 1 891 ? -6.124 21.178 27.690 1.00 87.44 891 THR A C 1
ATOM 7037 O O . THR A 1 891 ? -5.394 20.787 28.607 1.00 87.44 891 THR A O 1
ATOM 7040 N N . SER A 1 892 ? -6.738 20.321 26.869 1.00 89.62 892 SER A N 1
ATOM 7041 C CA . SER A 1 892 ? -6.407 18.895 26.735 1.00 89.62 892 SER A CA 1
ATOM 7042 C C . SER A 1 892 ? -5.224 18.683 25.770 1.00 89.62 892 SER A C 1
ATOM 7044 O O . SER A 1 892 ? -5.321 19.050 24.602 1.00 89.62 892 SER A O 1
ATOM 7046 N N . PHE A 1 893 ? -4.130 18.065 26.227 1.00 91.50 893 PHE A N 1
ATOM 7047 C CA . PHE A 1 893 ? -2.856 17.877 25.510 1.00 91.50 893 PHE A CA 1
ATOM 7048 C C . PHE A 1 893 ? -2.478 16.402 25.312 1.00 91.50 893 PHE A C 1
ATOM 7050 O O . PHE A 1 893 ? -2.702 15.576 26.198 1.00 91.50 893 PHE A O 1
ATOM 7057 N N . ALA A 1 894 ? -1.801 16.096 24.201 1.00 91.69 894 ALA A N 1
ATOM 7058 C CA . ALA A 1 894 ? -1.175 14.797 23.945 1.00 91.69 894 ALA A CA 1
ATOM 7059 C C . ALA A 1 894 ? 0.052 14.911 23.020 1.00 91.69 894 ALA A C 1
ATOM 7061 O O . ALA A 1 894 ? 0.212 15.894 22.288 1.00 91.69 894 ALA A O 1
ATOM 7062 N N . LEU A 1 895 ? 0.893 13.873 23.002 1.00 90.38 895 LEU A N 1
ATOM 7063 C CA . LEU A 1 895 ? 1.847 13.644 21.921 1.00 90.38 895 LEU A CA 1
ATOM 7064 C C . LEU A 1 895 ? 1.139 12.906 20.774 1.00 90.38 895 LEU A C 1
ATOM 7066 O O . LEU A 1 895 ? 0.559 11.837 20.968 1.00 90.38 895 LEU A O 1
ATOM 7070 N N . VAL A 1 896 ? 1.210 13.459 19.568 1.00 87.81 896 VAL A N 1
ATOM 7071 C CA . VAL A 1 896 ? 0.569 12.935 18.359 1.00 87.81 896 VAL A CA 1
ATOM 7072 C C . VAL A 1 896 ? 1.634 12.567 17.329 1.00 87.81 896 VAL A C 1
ATOM 7074 O O . VAL A 1 896 ? 2.555 13.340 17.069 1.00 87.81 896 VAL A O 1
ATOM 7077 N N . TRP A 1 897 ? 1.506 11.391 16.724 1.00 83.69 897 TRP A N 1
ATOM 7078 C CA . TRP A 1 897 ? 2.314 10.943 15.593 1.00 83.69 897 TRP A CA 1
ATOM 7079 C C . TRP A 1 897 ? 1.612 11.255 14.269 1.00 83.69 897 TRP A C 1
ATOM 7081 O O . TRP A 1 897 ? 0.396 11.077 14.148 1.00 83.69 897 TRP A O 1
ATOM 7091 N N . LEU A 1 898 ? 2.387 11.685 13.269 1.00 72.12 898 LEU A N 1
ATOM 7092 C CA . LEU A 1 898 ? 1.927 11.867 11.892 1.00 72.12 898 LEU A CA 1
ATOM 7093 C C . LEU A 1 898 ? 2.786 11.033 10.921 1.00 72.12 898 LEU A C 1
ATOM 7095 O O . LEU A 1 898 ? 4.020 11.126 10.975 1.00 72.12 898 LEU A O 1
ATOM 7099 N N . PRO A 1 899 ? 2.184 10.273 9.986 1.00 62.25 899 PRO A N 1
ATOM 7100 C CA . PRO A 1 899 ? 2.935 9.581 8.947 1.00 62.25 899 PRO A CA 1
ATOM 7101 C C . PRO A 1 899 ? 3.622 10.575 7.999 1.00 62.25 899 PRO A C 1
ATOM 7103 O O . PRO A 1 899 ? 3.030 11.521 7.474 1.00 62.25 899 PRO A O 1
ATOM 7106 N N . LYS A 1 900 ? 4.906 10.333 7.717 1.00 50.44 900 LYS A N 1
ATOM 7107 C CA . LYS A 1 900 ? 5.778 11.236 6.943 1.00 50.44 900 LYS A CA 1
ATOM 7108 C C . LYS A 1 900 ? 5.370 11.381 5.474 1.00 50.44 900 LYS A C 1
ATOM 7110 O O . LYS A 1 900 ? 5.824 12.304 4.801 1.00 50.44 900 LYS A O 1
ATOM 7115 N N . THR A 1 901 ? 4.484 10.511 4.995 1.00 45.53 901 THR A N 1
ATOM 7116 C CA . THR A 1 901 ? 3.790 10.609 3.704 1.00 45.53 901 THR A CA 1
ATOM 7117 C C . THR A 1 901 ? 2.878 11.834 3.591 1.00 45.53 901 THR A C 1
ATOM 7119 O O . THR A 1 901 ? 2.644 12.277 2.470 1.00 45.53 901 THR A O 1
ATOM 7122 N N . MET A 1 902 ? 2.425 12.423 4.707 1.00 39.06 902 MET A N 1
ATOM 7123 C CA . MET A 1 902 ? 1.628 13.659 4.732 1.00 39.06 902 MET A CA 1
ATOM 7124 C C . MET A 1 902 ? 2.376 14.891 5.269 1.00 39.06 902 MET A C 1
ATOM 7126 O O . MET A 1 902 ? 1.761 15.922 5.533 1.00 39.06 902 MET A O 1
ATOM 7130 N N . HIS A 1 903 ? 3.715 14.875 5.339 1.00 37.66 903 HIS A N 1
ATOM 7131 C CA . HIS A 1 903 ? 4.489 16.094 5.622 1.00 37.66 903 HIS A CA 1
ATOM 7132 C C . HIS A 1 903 ? 4.642 17.035 4.418 1.00 37.66 903 HIS A C 1
ATOM 7134 O O . HIS A 1 903 ? 5.741 17.444 4.041 1.00 37.66 903 HIS A O 1
ATOM 7140 N N . ILE A 1 904 ? 3.500 17.494 3.902 1.00 42.34 904 ILE A N 1
ATOM 7141 C CA . ILE A 1 904 ? 3.396 18.839 3.339 1.00 42.34 904 ILE A CA 1
ATOM 7142 C C . ILE A 1 904 ? 3.477 19.805 4.531 1.00 42.34 904 ILE A C 1
ATOM 7144 O O . ILE A 1 904 ? 2.479 20.115 5.174 1.00 42.34 904 ILE A O 1
ATOM 7148 N N . LYS A 1 905 ? 4.691 20.222 4.904 1.00 38.78 905 LYS A N 1
ATOM 7149 C CA . LYS A 1 905 ? 4.879 21.168 6.013 1.00 38.78 905 LYS A CA 1
ATOM 7150 C C . LYS A 1 905 ? 4.276 22.528 5.644 1.00 38.78 905 LYS A C 1
ATOM 7152 O O . LYS A 1 905 ? 4.405 22.968 4.504 1.00 38.78 905 LYS A O 1
ATOM 7157 N N . ASN A 1 906 ? 3.664 23.205 6.623 1.00 42.34 906 ASN A N 1
ATOM 7158 C CA . ASN A 1 906 ? 2.969 24.498 6.480 1.00 42.34 906 ASN A CA 1
ATOM 7159 C C . ASN A 1 906 ? 3.906 25.699 6.205 1.00 42.34 906 ASN A C 1
ATOM 7161 O O . ASN A 1 906 ? 3.693 26.809 6.687 1.00 42.34 906 ASN A O 1
ATOM 7165 N N . THR A 1 907 ? 4.977 25.494 5.440 1.00 49.09 907 THR A N 1
ATOM 7166 C CA . THR A 1 907 ? 6.005 26.491 5.150 1.00 49.09 907 THR A CA 1
ATOM 7167 C C . THR A 1 907 ? 6.390 26.470 3.673 1.00 49.09 907 THR A C 1
ATOM 7169 O O . THR A 1 907 ? 6.636 25.436 3.061 1.00 49.09 907 THR A O 1
ATOM 7172 N N . LYS A 1 908 ? 6.456 27.665 3.086 1.00 58.06 908 LYS A N 1
ATOM 7173 C CA . LYS A 1 908 ? 6.759 27.893 1.672 1.00 58.06 908 LYS A CA 1
ATOM 7174 C C . LYS A 1 908 ? 8.266 27.768 1.413 1.00 58.06 908 LYS A C 1
ATOM 7176 O O . LYS A 1 908 ? 8.981 28.768 1.449 1.00 58.06 908 LYS A O 1
ATOM 7181 N N . TYR A 1 909 ? 8.752 26.547 1.181 1.00 63.38 909 TYR A N 1
ATOM 7182 C CA . TYR A 1 909 ? 10.151 26.267 0.833 1.00 63.38 909 TYR A CA 1
ATOM 7183 C C . TYR A 1 909 ? 10.280 25.249 -0.314 1.00 63.38 909 TYR A C 1
ATOM 7185 O O . TYR A 1 909 ? 9.390 24.438 -0.553 1.00 63.38 909 TYR A O 1
ATOM 7193 N N . PHE A 1 910 ? 11.404 25.315 -1.032 1.00 69.94 910 PHE A N 1
ATOM 7194 C CA . PHE A 1 910 ? 11.842 24.287 -1.983 1.00 69.94 910 PHE A CA 1
ATOM 7195 C C . PHE A 1 910 ? 12.738 23.271 -1.268 1.00 69.94 910 PHE A C 1
ATOM 7197 O O . PHE A 1 910 ? 13.553 23.672 -0.432 1.00 69.94 910 PHE A O 1
ATOM 7204 N N . ASP A 1 911 ? 12.654 21.990 -1.632 1.00 76.00 911 ASP A N 1
ATOM 7205 C CA . ASP A 1 911 ? 13.575 20.978 -1.103 1.00 76.00 911 ASP A CA 1
ATOM 7206 C C . ASP A 1 911 ? 15.009 21.190 -1.626 1.00 76.00 911 ASP A C 1
ATOM 7208 O O . ASP A 1 911 ? 15.255 21.904 -2.605 1.00 76.00 911 ASP A O 1
ATOM 7212 N N . VAL A 1 912 ? 15.992 20.563 -0.974 1.00 82.19 912 VAL A N 1
ATOM 7213 C CA . VAL A 1 912 ? 17.416 20.749 -1.310 1.00 82.19 912 VAL A CA 1
ATOM 7214 C C . VAL A 1 912 ? 17.717 20.245 -2.731 1.00 82.19 912 VAL A C 1
ATOM 7216 O O . VAL A 1 912 ? 18.473 20.882 -3.469 1.00 82.19 912 VAL A O 1
ATOM 7219 N N . GLU A 1 913 ? 17.070 19.153 -3.142 1.00 82.19 913 GLU A N 1
ATOM 7220 C CA . GLU A 1 913 ? 17.041 18.627 -4.507 1.00 82.19 913 GLU A CA 1
ATOM 7221 C C . GLU A 1 913 ? 16.529 19.668 -5.522 1.00 82.19 913 GLU A C 1
ATOM 7223 O O . GLU A 1 913 ? 17.158 19.866 -6.567 1.00 82.19 913 GLU A O 1
ATOM 7228 N N . ASP A 1 914 ? 15.424 20.358 -5.217 1.00 83.56 914 ASP A N 1
ATOM 7229 C CA . ASP A 1 914 ? 14.800 21.357 -6.096 1.00 83.56 914 ASP A CA 1
ATOM 7230 C C . ASP A 1 914 ? 15.718 22.576 -6.276 1.00 83.56 914 ASP A C 1
ATOM 7232 O O . ASP A 1 914 ? 16.004 22.994 -7.403 1.00 83.56 914 ASP A O 1
ATOM 7236 N N . ILE A 1 915 ? 16.252 23.109 -5.170 1.00 87.50 915 ILE A N 1
ATOM 7237 C CA . ILE A 1 915 ? 17.175 24.255 -5.171 1.00 87.50 915 ILE A CA 1
ATOM 7238 C C . ILE A 1 915 ? 18.424 23.941 -6.004 1.00 87.50 915 ILE A C 1
ATOM 7240 O O . ILE A 1 915 ? 18.830 24.743 -6.852 1.00 87.50 915 ILE A O 1
ATOM 7244 N N . ILE A 1 916 ? 19.032 22.766 -5.808 1.00 90.00 916 ILE A N 1
ATOM 7245 C CA . ILE A 1 916 ? 20.240 22.382 -6.548 1.00 90.00 916 ILE A CA 1
ATOM 7246 C C . ILE A 1 916 ? 19.928 22.069 -8.021 1.00 90.00 916 ILE A C 1
ATOM 7248 O O . ILE A 1 916 ? 20.723 22.428 -8.893 1.00 90.00 916 ILE A O 1
ATOM 7252 N N . SER A 1 917 ? 18.752 21.514 -8.334 1.00 90.44 917 SER A N 1
ATOM 7253 C CA . SER A 1 917 ? 18.282 21.340 -9.715 1.00 90.44 917 SER A CA 1
ATOM 7254 C C . SER A 1 917 ? 18.179 22.675 -10.462 1.00 90.44 917 SER A C 1
ATOM 7256 O O . SER A 1 917 ? 18.713 22.800 -11.568 1.00 90.44 917 SER A O 1
ATOM 7258 N N . LEU A 1 918 ? 17.587 23.705 -9.842 1.00 90.12 918 LEU A N 1
ATOM 7259 C CA . LEU A 1 918 ? 17.513 25.057 -10.410 1.00 90.12 918 LEU A CA 1
ATOM 7260 C C . LEU A 1 918 ? 18.912 25.659 -10.641 1.00 90.12 918 LEU A C 1
ATOM 7262 O O . LEU A 1 918 ? 19.193 26.180 -11.725 1.00 90.12 918 LEU A O 1
ATOM 7266 N N . ILE A 1 919 ? 19.818 25.545 -9.661 1.00 93.62 919 ILE A N 1
ATOM 7267 C CA . ILE A 1 919 ? 21.197 26.056 -9.761 1.00 93.62 919 ILE A CA 1
ATOM 7268 C C . ILE A 1 919 ? 21.963 25.372 -10.904 1.00 93.62 919 ILE A C 1
ATOM 7270 O O . ILE A 1 919 ? 22.590 26.050 -11.723 1.00 93.62 919 ILE A O 1
ATOM 7274 N N . PHE A 1 920 ? 21.901 24.042 -11.004 1.00 94.81 920 PHE A N 1
ATOM 7275 C CA . PHE A 1 920 ? 22.598 23.297 -12.053 1.00 94.81 920 PHE A CA 1
ATOM 7276 C C . PHE A 1 920 ? 22.048 23.615 -13.449 1.00 94.81 920 PHE A C 1
ATOM 7278 O O . PHE A 1 920 ? 22.838 23.880 -14.359 1.00 94.81 920 PHE A O 1
ATOM 7285 N N . GLN A 1 921 ? 20.722 23.689 -13.615 1.00 93.75 921 GLN A N 1
ATOM 7286 C CA . GLN A 1 921 ? 20.104 24.088 -14.885 1.00 93.75 921 GLN A CA 1
ATOM 7287 C C . GLN A 1 921 ? 20.552 25.493 -15.326 1.00 93.75 921 GLN A C 1
ATOM 7289 O O . GLN A 1 921 ? 20.902 25.684 -16.494 1.00 93.75 921 GLN A O 1
ATOM 7294 N N . MET A 1 922 ? 20.638 26.457 -14.400 1.00 94.81 922 MET A N 1
ATOM 7295 C CA . MET A 1 922 ? 21.144 27.809 -14.681 1.00 94.81 922 MET A CA 1
ATOM 7296 C C . MET A 1 922 ? 22.620 27.815 -15.111 1.00 94.81 922 MET A C 1
ATOM 7298 O O . MET A 1 922 ? 22.972 28.475 -16.093 1.00 94.81 922 MET A O 1
ATOM 7302 N N . ILE A 1 923 ? 23.480 27.032 -14.449 1.00 95.50 923 ILE A N 1
ATOM 7303 C CA . ILE A 1 923 ? 24.883 26.847 -14.864 1.00 95.50 923 ILE A CA 1
ATOM 7304 C C . ILE A 1 923 ? 24.946 26.248 -16.279 1.00 95.50 923 ILE A C 1
ATOM 7306 O O . ILE A 1 923 ? 25.676 26.753 -17.137 1.00 95.50 923 ILE A O 1
ATOM 7310 N N . SER A 1 924 ? 24.134 25.227 -16.569 1.00 95.38 924 SER A N 1
ATOM 7311 C CA . SER A 1 924 ? 24.056 24.623 -17.903 1.00 95.38 924 SER A CA 1
ATOM 7312 C C . SER A 1 924 ? 23.596 25.601 -18.982 1.00 95.38 924 SER A C 1
ATOM 7314 O O . SER A 1 924 ? 24.186 25.603 -20.063 1.00 95.38 924 SER A O 1
ATOM 7316 N N . ILE A 1 925 ? 22.609 26.465 -18.709 1.00 95.19 925 ILE A N 1
ATOM 7317 C CA . ILE A 1 925 ? 22.185 27.526 -19.639 1.00 95.19 925 ILE A CA 1
ATOM 7318 C C . ILE A 1 925 ? 23.373 28.438 -19.983 1.00 95.19 925 ILE A C 1
ATOM 7320 O O . ILE A 1 925 ? 23.626 28.682 -21.163 1.00 95.19 925 ILE A O 1
ATOM 7324 N N . ILE A 1 926 ? 24.159 28.880 -18.993 1.00 95.50 926 ILE A N 1
ATOM 7325 C CA . ILE A 1 926 ? 25.349 29.725 -19.212 1.00 95.50 926 ILE A CA 1
ATOM 7326 C C . ILE A 1 926 ? 26.406 28.991 -20.058 1.00 95.50 926 ILE A C 1
ATOM 7328 O O . ILE A 1 926 ? 26.975 29.572 -20.991 1.00 95.50 926 ILE A O 1
ATOM 7332 N N . CYS A 1 927 ? 26.646 27.702 -19.797 1.00 94.31 927 CYS A N 1
ATOM 7333 C CA . CYS A 1 927 ? 27.567 26.886 -20.591 1.00 94.31 927 CYS A CA 1
ATOM 7334 C C . CYS A 1 927 ? 27.090 26.710 -22.045 1.00 94.31 927 CYS A C 1
ATOM 7336 O O . CYS A 1 927 ? 27.866 26.930 -22.978 1.00 94.31 927 CYS A O 1
ATOM 7338 N N . PHE A 1 928 ? 25.815 26.378 -22.268 1.00 91.75 928 PHE A N 1
ATOM 7339 C CA . PHE A 1 928 ? 25.246 26.242 -23.610 1.00 91.75 928 PHE A CA 1
ATOM 7340 C C . PHE A 1 928 ? 25.244 27.576 -24.380 1.00 91.75 928 PHE A C 1
ATOM 7342 O O . PHE A 1 928 ? 25.614 27.605 -25.558 1.00 91.75 928 PHE A O 1
ATOM 7349 N N . LEU A 1 929 ? 24.898 28.692 -23.725 1.00 91.50 929 LEU A N 1
ATOM 7350 C CA . LEU A 1 929 ? 24.976 30.036 -24.310 1.00 91.50 929 LEU A CA 1
ATOM 7351 C C . LEU A 1 929 ? 26.413 30.393 -24.702 1.00 91.50 929 LEU A C 1
ATOM 7353 O O . LEU A 1 929 ? 26.630 30.937 -25.782 1.00 91.50 929 LEU A O 1
ATOM 7357 N N . SER A 1 930 ? 27.405 30.020 -23.891 1.00 90.50 930 SER A N 1
ATOM 7358 C CA . SER A 1 930 ? 28.824 30.223 -24.210 1.00 90.50 930 SER A CA 1
ATOM 7359 C C . SER A 1 930 ? 29.254 29.463 -25.475 1.00 90.50 930 SER A C 1
ATOM 7361 O O . SER A 1 930 ? 29.954 30.025 -26.321 1.00 90.50 930 SER A O 1
ATOM 7363 N N . ILE A 1 931 ? 28.787 28.218 -25.665 1.00 88.31 931 ILE A N 1
ATOM 7364 C CA . ILE A 1 931 ? 29.006 27.446 -26.905 1.00 88.31 931 ILE A CA 1
ATOM 7365 C C . ILE A 1 931 ? 28.341 28.144 -28.104 1.00 88.31 931 ILE A C 1
ATOM 7367 O O . ILE A 1 931 ? 28.978 28.313 -29.149 1.00 88.31 931 ILE A O 1
ATOM 7371 N N . LEU A 1 932 ? 27.079 28.569 -27.958 1.00 85.50 932 LEU A N 1
ATOM 7372 C CA . LEU A 1 932 ? 26.309 29.268 -28.995 1.00 85.50 932 LEU A CA 1
ATOM 7373 C C . LEU A 1 932 ? 26.984 30.572 -29.431 1.00 85.50 932 LEU A C 1
ATOM 7375 O O . LEU A 1 932 ? 27.283 30.743 -30.614 1.00 85.50 932 LEU A O 1
ATOM 7379 N N . ILE A 1 933 ? 27.269 31.461 -28.479 1.00 87.56 933 ILE A N 1
ATOM 7380 C CA . ILE A 1 933 ? 27.909 32.762 -28.702 1.00 87.56 933 ILE A CA 1
ATOM 7381 C C . ILE A 1 933 ? 29.270 32.568 -29.371 1.00 87.56 933 ILE A C 1
ATOM 7383 O O . ILE A 1 933 ? 29.529 33.170 -30.413 1.00 87.56 933 ILE A O 1
ATOM 7387 N N . HIS A 1 934 ? 30.115 31.674 -28.849 1.00 86.12 934 HIS A N 1
ATOM 7388 C CA . HIS A 1 934 ? 31.417 31.407 -29.454 1.00 86.12 934 HIS A CA 1
ATOM 7389 C C . HIS A 1 934 ? 31.290 30.870 -30.895 1.00 86.12 934 HIS A C 1
ATOM 7391 O O . HIS A 1 934 ? 32.014 31.313 -31.792 1.00 86.12 934 HIS A O 1
ATOM 7397 N N . SER A 1 935 ? 30.364 29.937 -31.143 1.00 79.69 935 SER A N 1
ATOM 7398 C CA . SER A 1 935 ? 30.118 29.386 -32.483 1.00 79.69 935 SER A CA 1
ATOM 7399 C C . SER A 1 935 ? 29.685 30.475 -33.476 1.00 79.69 935 SER A C 1
ATOM 7401 O O . SER A 1 935 ? 30.221 30.573 -34.584 1.00 79.69 935 SER A O 1
ATOM 7403 N N . LEU A 1 936 ? 28.777 31.360 -33.052 1.00 80.31 936 LEU A N 1
ATOM 7404 C CA . LEU A 1 936 ? 28.287 32.485 -33.849 1.00 80.31 936 LEU A CA 1
ATOM 7405 C C . LEU A 1 936 ? 29.376 33.541 -34.106 1.00 80.31 936 LEU A C 1
ATOM 7407 O O . LEU A 1 936 ? 29.479 34.032 -35.230 1.00 80.31 936 LEU A O 1
ATOM 7411 N N . ILE A 1 937 ? 30.229 33.844 -33.122 1.00 83.75 937 ILE A N 1
ATOM 7412 C CA . ILE A 1 937 ? 31.379 34.750 -33.285 1.00 83.75 937 ILE A CA 1
ATOM 7413 C C . ILE A 1 937 ? 32.383 34.169 -34.289 1.00 83.75 937 ILE A C 1
ATOM 7415 O O . ILE A 1 937 ? 32.759 34.849 -35.245 1.00 83.75 937 ILE A O 1
ATOM 7419 N N . LYS A 1 938 ? 32.766 32.889 -34.154 1.00 76.50 938 LYS A N 1
ATOM 7420 C CA . LYS A 1 938 ? 33.687 32.233 -35.101 1.00 76.50 938 LYS A CA 1
ATOM 7421 C C . LYS A 1 938 ? 33.142 32.260 -36.539 1.00 76.50 938 LYS A C 1
ATOM 7423 O O . LYS A 1 938 ? 33.920 32.457 -37.476 1.00 76.50 938 LYS A O 1
ATOM 7428 N N . ARG A 1 939 ? 31.822 32.096 -36.706 1.00 71.81 939 ARG A N 1
ATOM 7429 C CA . ARG A 1 939 ? 31.113 32.208 -37.993 1.00 71.81 939 ARG A CA 1
ATOM 7430 C C . ARG A 1 939 ? 31.091 33.642 -38.538 1.00 71.81 939 ARG A C 1
ATOM 7432 O O . ARG A 1 939 ? 31.273 33.821 -39.735 1.00 71.81 939 ARG A O 1
ATOM 7439 N N . ARG A 1 940 ? 30.883 34.658 -37.689 1.00 73.88 940 ARG A N 1
ATOM 7440 C CA . ARG A 1 940 ? 30.939 36.082 -38.083 1.00 73.88 940 ARG A CA 1
ATOM 7441 C C . ARG A 1 940 ? 32.325 36.486 -38.592 1.00 73.88 940 ARG A C 1
ATOM 7443 O O . ARG A 1 940 ? 32.401 37.264 -39.532 1.00 73.88 940 ARG A O 1
ATOM 7450 N N . ILE A 1 941 ? 33.388 35.954 -37.985 1.00 77.31 941 ILE A N 1
ATOM 7451 C CA . ILE A 1 941 ? 34.780 36.247 -38.363 1.00 77.31 941 ILE A CA 1
ATOM 7452 C C . ILE A 1 941 ? 35.161 35.552 -39.682 1.00 77.31 941 ILE A C 1
ATOM 7454 O O . ILE A 1 941 ? 35.783 36.167 -40.540 1.00 77.31 941 ILE A O 1
ATOM 7458 N N . ASN A 1 942 ? 34.771 34.286 -39.874 1.00 67.00 942 ASN A N 1
ATOM 7459 C CA . ASN A 1 942 ? 35.142 33.496 -41.055 1.00 67.00 942 ASN A CA 1
ATOM 7460 C C . ASN A 1 942 ? 33.962 33.313 -42.024 1.00 67.00 942 ASN A C 1
ATOM 7462 O O . ASN A 1 942 ? 33.428 32.213 -42.167 1.00 67.00 942 ASN A O 1
ATOM 7466 N N . LEU A 1 943 ? 33.577 34.397 -42.703 1.00 57.84 943 LEU A N 1
ATOM 7467 C CA . LEU A 1 943 ? 32.418 34.457 -43.611 1.00 57.84 943 LEU A CA 1
ATOM 7468 C C . LEU A 1 943 ? 32.422 33.419 -44.751 1.00 57.84 943 LEU A C 1
ATOM 7470 O O . LEU A 1 943 ? 31.349 33.026 -45.201 1.00 57.84 943 LEU A O 1
ATOM 7474 N N . ASN A 1 944 ? 33.596 32.949 -45.185 1.00 55.38 944 ASN A N 1
ATOM 7475 C CA . ASN A 1 944 ? 33.746 32.032 -46.325 1.00 55.38 944 ASN A CA 1
ATOM 7476 C C . ASN A 1 944 ? 33.731 30.535 -45.946 1.00 55.38 944 ASN A C 1
ATOM 7478 O O . ASN A 1 944 ? 34.010 29.693 -46.797 1.00 55.38 944 ASN A O 1
ATOM 7482 N N . ILE A 1 945 ? 33.444 30.176 -44.688 1.00 58.22 945 ILE A N 1
ATOM 7483 C CA . ILE A 1 945 ? 33.330 28.769 -44.266 1.00 58.22 945 ILE A CA 1
ATOM 7484 C C . ILE A 1 945 ? 31.866 28.322 -44.369 1.00 58.22 945 ILE A C 1
ATOM 7486 O O . ILE A 1 945 ? 31.015 28.778 -43.599 1.00 58.22 945 ILE A O 1
ATOM 7490 N N . GLU A 1 946 ? 31.573 27.397 -45.287 1.00 55.19 946 GLU A N 1
ATOM 7491 C CA . GLU A 1 946 ? 30.265 26.734 -45.343 1.00 55.19 946 GLU A CA 1
ATOM 7492 C C . GLU A 1 946 ? 29.974 25.963 -44.044 1.00 55.19 946 GLU A C 1
ATOM 7494 O O . GLU A 1 946 ? 30.861 25.362 -43.433 1.00 55.19 946 GLU A O 1
ATOM 7499 N N . LEU A 1 947 ? 28.708 25.948 -43.612 1.00 52.59 947 LEU A N 1
ATOM 7500 C CA . LEU A 1 947 ? 28.306 25.177 -42.434 1.00 52.59 947 LEU A CA 1
ATOM 7501 C C . LEU A 1 947 ? 28.247 23.680 -42.764 1.00 52.59 947 LEU A C 1
ATOM 7503 O O . LEU A 1 947 ? 27.206 23.164 -43.178 1.00 52.59 947 LEU A O 1
ATOM 7507 N N . GLU A 1 948 ? 29.340 22.966 -42.488 1.00 60.81 948 GLU A N 1
ATOM 7508 C CA . GLU A 1 948 ? 29.289 21.514 -42.315 1.00 60.81 948 GLU A CA 1
ATOM 7509 C C . GLU A 1 948 ? 28.198 21.148 -41.298 1.00 60.81 948 GLU A C 1
ATOM 7511 O O . GLU A 1 948 ? 28.180 21.652 -40.170 1.00 60.81 948 GLU A O 1
ATOM 7516 N N . ALA A 1 949 ? 27.342 20.182 -41.645 1.00 60.06 949 ALA A N 1
ATOM 7517 C CA . ALA A 1 949 ? 26.321 19.676 -40.726 1.00 60.06 949 ALA A CA 1
ATOM 7518 C C . ALA A 1 949 ? 26.922 19.173 -39.393 1.00 60.06 949 ALA A C 1
ATOM 7520 O O . ALA A 1 949 ? 26.274 19.276 -38.354 1.00 60.06 949 ALA A O 1
ATOM 7521 N N . ARG A 1 950 ? 28.185 18.711 -39.406 1.00 61.38 950 ARG A N 1
ATOM 7522 C CA . ARG A 1 950 ? 28.966 18.296 -38.227 1.00 61.38 950 ARG A CA 1
ATOM 7523 C C . ARG A 1 950 ? 28.909 19.305 -37.079 1.00 61.38 950 ARG A C 1
ATOM 7525 O O . ARG A 1 950 ? 28.668 18.904 -35.946 1.00 61.38 950 ARG A O 1
ATOM 7532 N N . ASP A 1 951 ? 29.148 20.582 -37.369 1.00 67.25 951 ASP A N 1
ATOM 7533 C CA . ASP A 1 951 ? 29.291 21.620 -36.341 1.00 67.25 951 ASP A CA 1
ATOM 7534 C C . ASP A 1 951 ? 27.936 22.264 -35.973 1.00 67.25 951 ASP A C 1
ATOM 7536 O O . ASP A 1 951 ? 27.841 22.998 -34.990 1.00 67.25 951 ASP A O 1
ATOM 7540 N N . LEU A 1 952 ? 26.871 21.943 -36.720 1.00 74.88 952 LEU A N 1
ATOM 7541 C CA . LEU A 1 952 ? 25.499 22.393 -36.469 1.00 74.88 952 LEU A CA 1
ATOM 7542 C C . LEU A 1 952 ? 24.710 21.436 -35.551 1.00 74.88 952 LEU A C 1
ATOM 7544 O O . LEU A 1 952 ? 23.865 21.890 -34.783 1.00 74.88 952 LEU A O 1
ATOM 7548 N N . LEU A 1 953 ? 24.987 20.128 -35.592 1.00 77.12 953 LEU A N 1
ATOM 7549 C CA . LEU A 1 953 ? 24.250 19.111 -34.821 1.00 77.12 953 LEU A CA 1
ATOM 7550 C C . LEU A 1 953 ? 24.308 19.316 -33.290 1.00 77.12 953 LEU A C 1
ATOM 7552 O O . LEU A 1 953 ? 23.241 19.311 -32.671 1.00 77.12 953 LEU A O 1
ATOM 7556 N N . PRO A 1 954 ? 25.476 19.571 -32.652 1.00 76.12 954 PRO A N 1
ATOM 7557 C CA . PRO A 1 954 ? 25.514 19.853 -31.216 1.00 76.12 954 PRO A CA 1
ATOM 7558 C C . PRO A 1 954 ? 24.798 21.164 -30.882 1.00 76.12 954 PRO A C 1
ATOM 7560 O O . PRO A 1 954 ? 24.135 21.258 -29.856 1.00 76.12 954 PRO A O 1
ATOM 7563 N N . LEU A 1 955 ? 24.892 22.158 -31.774 1.00 80.81 955 LEU A N 1
ATOM 7564 C CA . LEU A 1 955 ? 24.288 23.479 -31.609 1.00 80.81 955 LEU A CA 1
ATOM 7565 C C . LEU A 1 955 ? 22.756 23.396 -31.523 1.00 80.81 955 LEU A C 1
ATOM 7567 O O . LEU A 1 955 ? 22.156 24.039 -30.665 1.00 80.81 955 LEU A O 1
ATOM 7571 N N . ILE A 1 956 ? 22.143 22.566 -32.375 1.00 86.31 956 ILE A N 1
ATOM 7572 C CA . ILE A 1 956 ? 20.703 22.277 -32.357 1.00 86.31 956 ILE A CA 1
ATOM 7573 C C . ILE A 1 956 ? 20.307 21.572 -31.051 1.00 86.31 956 ILE A C 1
ATOM 7575 O O . ILE A 1 956 ? 19.347 21.992 -30.408 1.00 86.31 956 ILE A O 1
ATOM 7579 N N . SER A 1 957 ? 21.062 20.547 -30.631 1.00 87.56 957 SER A N 1
ATOM 7580 C CA . SER A 1 957 ? 20.810 19.844 -29.363 1.00 87.56 957 SER A CA 1
ATOM 7581 C C . SER A 1 957 ? 20.831 20.815 -28.179 1.00 87.56 957 SER A C 1
ATOM 7583 O O . SER A 1 957 ? 19.850 20.899 -27.445 1.00 87.56 957 SER A O 1
ATOM 7585 N N . CYS A 1 958 ? 21.902 21.605 -28.040 1.00 87.88 958 CYS A N 1
ATOM 7586 C CA . CYS A 1 958 ? 22.058 22.589 -26.965 1.00 87.88 958 CYS A CA 1
ATOM 7587 C C . CYS A 1 958 ? 20.916 23.617 -26.958 1.00 87.88 958 CYS A C 1
ATOM 7589 O O . CYS A 1 958 ? 20.367 23.919 -25.903 1.00 87.88 958 CYS A O 1
ATOM 7591 N N . ALA A 1 959 ? 20.524 24.130 -28.132 1.00 89.44 959 ALA A N 1
ATOM 7592 C CA . ALA A 1 959 ? 19.419 25.078 -28.248 1.00 89.44 959 ALA A CA 1
ATOM 7593 C C . ALA A 1 959 ? 18.073 24.472 -27.806 1.00 89.44 959 ALA A C 1
ATOM 7595 O O . ALA A 1 959 ? 17.285 25.165 -27.167 1.00 89.44 959 ALA A O 1
ATOM 7596 N N . SER A 1 960 ? 17.822 23.186 -28.088 1.00 91.81 960 SER A N 1
ATOM 7597 C CA . SER A 1 960 ? 16.614 22.504 -27.601 1.00 91.81 960 SER A CA 1
ATOM 7598 C C . SER A 1 960 ? 16.616 22.316 -26.077 1.00 91.81 960 SER A C 1
ATOM 7600 O O . SER A 1 960 ? 15.612 22.632 -25.442 1.00 91.81 960 SER A O 1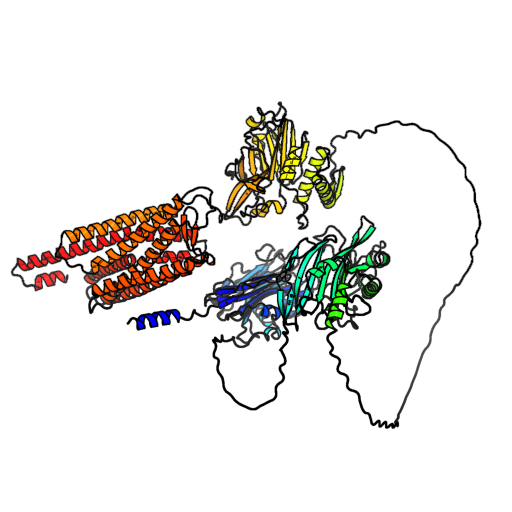
ATOM 7602 N N . THR A 1 961 ? 17.744 21.918 -25.469 1.00 92.19 961 THR A N 1
ATOM 7603 C CA . THR A 1 961 ? 17.855 21.785 -24.003 1.00 92.19 961 THR A CA 1
ATOM 7604 C C . THR A 1 961 ? 17.713 23.140 -23.289 1.00 92.19 961 THR A C 1
ATOM 7606 O O . THR A 1 961 ? 17.028 23.218 -22.273 1.00 92.19 961 THR A O 1
ATOM 7609 N N . ILE A 1 962 ? 18.287 24.228 -23.830 1.00 94.06 962 ILE A N 1
ATOM 7610 C CA . ILE A 1 962 ? 18.128 25.585 -23.263 1.00 94.06 962 ILE A CA 1
ATOM 7611 C C . ILE A 1 962 ? 16.651 25.977 -23.157 1.00 94.06 962 ILE A C 1
ATOM 7613 O O . ILE A 1 962 ? 16.235 26.497 -22.124 1.00 94.06 962 ILE A O 1
ATOM 7617 N N . LEU A 1 963 ? 15.860 25.743 -24.211 1.00 93.81 963 LEU A N 1
ATOM 7618 C CA . LEU A 1 963 ? 14.440 26.096 -24.203 1.00 93.81 963 LEU A CA 1
ATOM 7619 C C . LEU A 1 963 ? 13.677 25.306 -23.132 1.00 93.81 963 LEU A C 1
ATOM 7621 O O . LEU A 1 963 ? 12.893 25.906 -22.403 1.00 93.81 963 LEU A O 1
ATOM 7625 N N . VAL A 1 964 ? 13.953 24.004 -22.980 1.00 94.75 964 VAL A N 1
ATOM 7626 C CA . VAL A 1 964 ? 13.373 23.193 -21.895 1.00 94.75 964 VAL A CA 1
ATOM 7627 C C . VAL A 1 964 ? 13.695 23.799 -20.529 1.00 94.75 964 VAL A C 1
ATOM 7629 O O . VAL A 1 964 ? 12.772 24.068 -19.768 1.00 94.75 964 VAL A O 1
ATOM 7632 N N . PHE A 1 965 ? 14.970 24.071 -20.226 1.00 94.75 965 PHE A N 1
ATOM 7633 C CA . PHE A 1 965 ? 15.369 24.576 -18.904 1.00 94.75 965 PHE A CA 1
ATOM 7634 C C . PHE A 1 965 ? 14.790 25.968 -18.603 1.00 94.75 965 PHE A C 1
ATOM 7636 O O . PHE A 1 965 ? 14.277 26.185 -17.510 1.00 94.75 965 PHE A O 1
ATOM 7643 N N . ILE A 1 966 ? 14.790 26.901 -19.566 1.00 95.00 966 ILE A N 1
ATOM 7644 C CA . ILE A 1 966 ? 14.217 28.245 -19.359 1.00 95.00 966 ILE A CA 1
ATOM 7645 C C . ILE A 1 966 ? 12.722 28.159 -19.024 1.00 95.00 966 ILE A C 1
ATOM 7647 O O . ILE A 1 966 ? 12.274 28.766 -18.049 1.00 95.00 966 ILE A O 1
ATOM 7651 N N . PHE A 1 967 ? 11.943 27.397 -19.797 1.00 95.25 967 PHE A N 1
ATOM 7652 C CA . PHE A 1 967 ? 10.502 27.290 -19.562 1.00 95.25 967 PHE A CA 1
ATOM 7653 C C . PHE A 1 967 ? 10.176 26.444 -18.317 1.00 95.25 967 PHE A C 1
ATOM 7655 O O . PHE A 1 967 ? 9.234 26.784 -17.607 1.00 95.25 967 PHE A O 1
ATOM 7662 N N . TYR A 1 968 ? 10.977 25.422 -17.989 1.00 93.56 968 TYR A N 1
ATOM 7663 C CA . TYR A 1 968 ? 10.837 24.632 -16.757 1.00 93.56 968 TYR A CA 1
ATOM 7664 C C . TYR A 1 968 ? 11.077 25.479 -15.497 1.00 93.56 968 TYR A C 1
ATOM 7666 O O . TYR A 1 968 ? 10.248 25.485 -14.588 1.00 93.56 968 TYR A O 1
ATOM 7674 N N . ILE A 1 969 ? 12.157 26.270 -15.472 1.00 92.94 969 ILE A N 1
ATOM 7675 C CA . ILE A 1 969 ? 12.435 27.223 -14.385 1.00 92.94 969 ILE A CA 1
ATOM 7676 C C . ILE A 1 969 ? 11.303 28.254 -14.278 1.00 92.94 969 ILE A C 1
ATOM 7678 O O . ILE A 1 969 ? 10.846 28.561 -13.179 1.00 92.94 969 ILE A O 1
ATOM 7682 N N . THR A 1 970 ? 10.798 28.750 -15.414 1.00 93.38 970 THR A N 1
ATOM 7683 C CA . THR A 1 970 ? 9.661 29.685 -15.426 1.00 93.38 970 THR A CA 1
ATOM 7684 C C . THR A 1 970 ? 8.397 29.039 -14.843 1.00 93.38 970 THR A C 1
ATOM 7686 O O . THR A 1 970 ? 7.679 29.703 -14.100 1.00 93.38 970 THR A O 1
ATOM 7689 N N . LEU A 1 971 ? 8.131 27.755 -15.118 1.00 93.19 971 LEU A N 1
ATOM 7690 C CA . LEU A 1 971 ? 6.984 27.016 -14.575 1.00 93.19 971 LEU A CA 1
ATOM 7691 C C . LEU A 1 971 ? 7.057 26.877 -13.051 1.00 93.19 971 LEU A C 1
ATOM 7693 O O . LEU A 1 971 ? 6.113 27.276 -12.371 1.00 93.19 971 LEU A O 1
ATOM 7697 N N . GLY A 1 972 ? 8.181 26.378 -12.526 1.00 89.06 972 GLY A N 1
ATOM 7698 C CA . GLY A 1 972 ? 8.383 26.222 -11.082 1.00 89.06 972 GLY A CA 1
ATOM 7699 C C . GLY A 1 972 ? 8.290 27.557 -10.339 1.00 89.06 972 GLY A C 1
ATOM 7700 O O . GLY A 1 972 ? 7.561 27.670 -9.359 1.00 89.06 972 GLY A O 1
ATOM 7701 N N . LEU A 1 973 ? 8.931 28.613 -10.857 1.00 89.56 973 LEU A N 1
ATOM 7702 C CA . LEU A 1 973 ? 8.838 29.952 -10.263 1.00 89.56 973 LEU A CA 1
ATOM 7703 C C . LEU A 1 973 ? 7.423 30.546 -10.344 1.00 89.56 973 LEU A C 1
ATOM 7705 O O . LEU A 1 973 ? 6.999 31.216 -9.406 1.00 89.56 973 LEU A O 1
ATOM 7709 N N . THR A 1 974 ? 6.675 30.300 -11.425 1.00 90.62 974 THR A N 1
ATOM 7710 C CA . THR A 1 974 ? 5.281 30.769 -11.551 1.00 90.62 974 THR A CA 1
ATOM 7711 C C . THR A 1 974 ? 4.381 30.083 -10.524 1.00 90.62 974 THR A C 1
ATOM 7713 O O . THR A 1 974 ? 3.598 30.757 -9.867 1.00 90.62 974 THR A O 1
ATOM 7716 N N . VAL A 1 975 ? 4.523 28.769 -10.327 1.00 89.62 975 VAL A N 1
ATOM 7717 C CA . VAL A 1 975 ? 3.774 28.018 -9.302 1.00 89.62 975 VAL A CA 1
ATOM 7718 C C . VAL A 1 975 ? 4.160 28.470 -7.897 1.00 89.62 975 VAL A C 1
ATOM 7720 O O . VAL A 1 975 ? 3.302 28.909 -7.139 1.00 89.62 975 VAL A O 1
ATOM 7723 N N . TYR A 1 976 ? 5.454 28.494 -7.579 1.00 86.75 976 TYR A N 1
ATOM 7724 C CA . TYR A 1 976 ? 5.950 28.957 -6.283 1.00 86.75 976 TYR A CA 1
ATOM 7725 C C . TYR A 1 976 ? 5.506 30.389 -5.939 1.00 86.75 976 TYR A C 1
ATOM 7727 O O . TYR A 1 976 ? 5.280 30.704 -4.772 1.00 86.75 976 TYR A O 1
ATOM 7735 N N . THR A 1 977 ? 5.353 31.279 -6.927 1.00 85.94 977 THR A N 1
ATOM 7736 C CA . THR A 1 977 ? 4.902 32.661 -6.682 1.00 85.94 977 THR A CA 1
ATOM 7737 C C . THR A 1 977 ? 3.384 32.839 -6.643 1.00 85.94 977 THR A C 1
ATOM 7739 O O . THR A 1 977 ? 2.950 33.733 -5.924 1.00 85.94 977 THR A O 1
ATOM 7742 N N . GLN A 1 978 ? 2.598 32.024 -7.359 1.00 86.25 978 GLN A N 1
ATOM 7743 C CA . GLN A 1 978 ? 1.146 32.223 -7.527 1.00 86.25 978 GLN A CA 1
ATOM 7744 C C . GLN A 1 978 ? 0.251 31.228 -6.771 1.00 86.25 978 GLN A C 1
ATOM 7746 O O . GLN A 1 978 ? -0.930 31.515 -6.637 1.00 86.25 978 GLN A O 1
ATOM 7751 N N . THR A 1 979 ? 0.772 30.111 -6.250 1.00 83.69 979 THR A N 1
ATOM 7752 C CA . THR A 1 979 ? 0.026 29.285 -5.281 1.00 83.69 979 THR A CA 1
ATOM 7753 C C . THR A 1 979 ? -0.214 30.082 -3.996 1.00 83.69 979 THR A C 1
ATOM 7755 O O . THR A 1 979 ? 0.739 30.638 -3.432 1.00 83.69 979 THR A O 1
ATOM 7758 N N . GLU A 1 980 ? -1.465 30.114 -3.530 1.00 74.94 980 GLU A N 1
ATOM 7759 C CA . GLU A 1 980 ? -1.875 30.854 -2.323 1.00 74.94 980 GLU A CA 1
ATOM 7760 C C . GLU A 1 980 ? -2.036 29.955 -1.083 1.00 74.94 980 GLU A 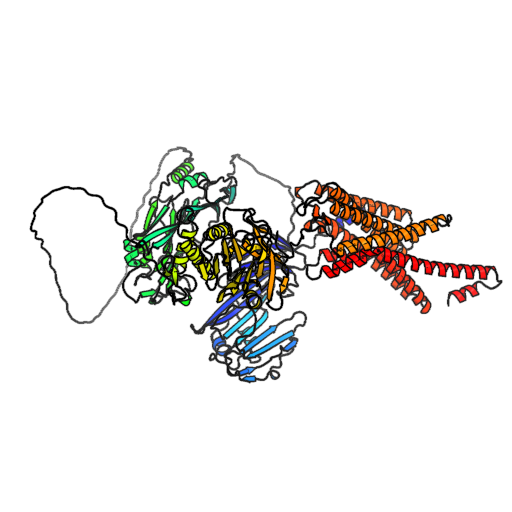C 1
ATOM 7762 O O . GLU A 1 980 ? -1.773 30.411 0.030 1.00 74.94 980 GLU A O 1
ATOM 7767 N N . SER A 1 981 ? -2.405 28.678 -1.251 1.00 69.69 981 SER A N 1
ATOM 7768 C CA . SER A 1 981 ? -2.594 27.719 -0.149 1.00 69.69 981 SER A CA 1
ATOM 7769 C C . SER A 1 981 ? -2.001 26.336 -0.450 1.00 69.69 981 SER A C 1
ATOM 7771 O O . SER A 1 981 ? -1.634 26.023 -1.580 1.00 69.69 981 SER A O 1
ATOM 7773 N N . LEU A 1 982 ? -1.902 25.487 0.578 1.00 63.16 982 LEU A N 1
ATOM 7774 C CA . LEU A 1 982 ? -1.457 24.091 0.444 1.00 63.16 982 LEU A CA 1
ATOM 7775 C C . LEU A 1 982 ? -2.582 23.118 0.051 1.00 63.16 982 LEU A C 1
ATOM 7777 O O . LEU A 1 982 ? -2.311 21.966 -0.266 1.00 63.16 982 LEU A O 1
ATOM 7781 N N . GLU A 1 983 ? -3.827 23.589 0.028 1.00 65.50 983 GLU A N 1
ATOM 7782 C CA . GLU A 1 983 ? -5.013 22.812 -0.359 1.00 65.50 983 GLU A CA 1
ATOM 7783 C C . GLU A 1 983 ? -5.354 22.988 -1.857 1.00 65.50 983 GLU A C 1
ATOM 7785 O O . GLU A 1 983 ? -6.187 22.267 -2.416 1.00 65.50 983 GLU A O 1
ATOM 7790 N N . GLU A 1 984 ? -4.692 23.933 -2.538 1.00 71.19 984 GLU A N 1
ATOM 7791 C CA . GLU A 1 984 ? -4.892 24.244 -3.955 1.00 71.19 984 GLU A CA 1
ATOM 7792 C C . GLU A 1 984 ? -4.312 23.143 -4.867 1.00 71.19 984 GLU A C 1
ATOM 7794 O O . GLU A 1 984 ? -3.167 23.194 -5.310 1.00 71.19 984 GLU A O 1
ATOM 7799 N N . ASN A 1 985 ? -5.133 22.141 -5.187 1.00 78.31 985 ASN A N 1
ATOM 7800 C CA . ASN A 1 985 ? -4.754 21.013 -6.051 1.00 78.31 985 ASN A CA 1
ATOM 7801 C C . ASN A 1 985 ? -5.052 21.237 -7.556 1.00 78.31 985 ASN A C 1
ATOM 7803 O O . ASN A 1 985 ? -4.754 20.381 -8.392 1.00 78.31 985 ASN A O 1
ATOM 7807 N N . ILE A 1 986 ? -5.637 22.380 -7.939 1.00 83.44 986 ILE A N 1
ATOM 7808 C CA . ILE A 1 986 ? -6.071 22.675 -9.318 1.00 83.44 986 ILE A CA 1
ATOM 7809 C C . ILE A 1 986 ? -5.083 23.630 -9.999 1.00 83.44 986 ILE A C 1
ATOM 7811 O O . ILE A 1 986 ? -4.819 24.718 -9.504 1.00 83.44 986 ILE A O 1
ATOM 7815 N N . CYS A 1 987 ? -4.569 23.272 -11.181 1.00 86.81 987 CYS A N 1
ATOM 7816 C CA . CYS A 1 987 ? -3.663 24.154 -11.921 1.00 86.81 987 CYS A CA 1
ATOM 7817 C C . CYS A 1 987 ? -4.357 25.427 -12.433 1.00 86.81 987 CYS A C 1
ATOM 7819 O O . CYS A 1 987 ? -5.118 25.384 -13.408 1.00 86.81 987 CYS A O 1
ATOM 7821 N N . PHE A 1 988 ? -4.007 26.578 -11.857 1.00 88.06 988 PHE A N 1
ATOM 7822 C CA . PHE A 1 988 ? -4.395 27.890 -12.373 1.00 88.06 988 PHE A CA 1
ATOM 7823 C C . PHE A 1 988 ? -3.957 28.109 -13.838 1.00 88.06 988 PHE A C 1
ATOM 7825 O O . PHE A 1 988 ? -2.985 27.540 -14.342 1.00 88.06 988 PHE A O 1
ATOM 7832 N N . ARG A 1 989 ? -4.684 28.976 -14.557 1.00 88.38 989 ARG A N 1
ATOM 7833 C CA . ARG A 1 989 ? -4.602 29.113 -16.028 1.00 88.38 989 ARG A CA 1
ATOM 7834 C C . ARG A 1 989 ? -3.180 29.327 -16.566 1.00 88.38 989 ARG A C 1
ATOM 7836 O O . ARG A 1 989 ? -2.834 28.768 -17.606 1.00 88.38 989 ARG A O 1
ATOM 7843 N N . THR A 1 990 ? -2.367 30.130 -15.881 1.00 88.44 990 THR A N 1
ATOM 7844 C CA . THR A 1 990 ? -0.998 30.461 -16.307 1.00 88.44 990 THR A CA 1
ATOM 7845 C C . THR A 1 990 ? -0.054 29.263 -16.189 1.00 88.44 990 THR A C 1
ATOM 7847 O O . THR A 1 990 ? 0.672 28.981 -17.141 1.00 88.44 990 THR A O 1
ATOM 7850 N N . SER A 1 991 ? -0.084 28.527 -15.070 1.00 89.94 991 SER A N 1
ATOM 7851 C CA . SER A 1 991 ? 0.756 27.337 -14.885 1.00 89.94 991 SER A CA 1
ATOM 7852 C C . SER A 1 991 ? 0.323 26.191 -15.796 1.00 89.94 991 SER A C 1
ATOM 7854 O O . SER A 1 991 ? 1.185 25.517 -16.344 1.00 89.94 991 SER A O 1
ATOM 7856 N N . ASN A 1 992 ? -0.977 26.036 -16.061 1.00 90.25 992 ASN A N 1
ATOM 7857 C CA . ASN A 1 992 ? -1.507 25.049 -17.005 1.00 90.25 992 ASN A CA 1
ATOM 7858 C C . ASN A 1 992 ? -1.005 25.287 -18.453 1.00 90.25 992 ASN A C 1
ATOM 7860 O O . ASN A 1 992 ? -0.413 24.402 -19.071 1.00 90.25 992 ASN A O 1
ATOM 7864 N N . ILE A 1 993 ? -1.123 26.518 -18.975 1.00 92.06 993 ILE A N 1
ATOM 7865 C CA . ILE A 1 993 ? -0.574 26.880 -20.302 1.00 92.06 993 ILE A CA 1
ATOM 7866 C C . ILE A 1 993 ? 0.942 26.633 -20.356 1.00 92.06 993 ILE A C 1
ATOM 7868 O O . ILE A 1 993 ? 1.464 26.096 -21.335 1.00 92.06 993 ILE A O 1
ATOM 7872 N N . LEU A 1 994 ? 1.656 27.026 -19.301 1.00 93.19 994 LEU A N 1
ATOM 7873 C CA . LEU A 1 994 ? 3.109 26.930 -19.226 1.00 93.19 994 LEU A CA 1
ATOM 7874 C C . LEU A 1 994 ? 3.595 25.473 -19.085 1.00 93.19 994 LEU A C 1
ATOM 7876 O O . LEU A 1 994 ? 4.602 25.112 -19.690 1.00 93.19 994 LEU A O 1
ATOM 7880 N N . MET A 1 995 ? 2.837 24.621 -18.390 1.00 93.62 995 MET A N 1
ATOM 7881 C CA . MET A 1 995 ? 3.028 23.170 -18.300 1.00 93.62 995 MET A CA 1
ATOM 7882 C C . MET A 1 995 ? 2.956 22.518 -19.684 1.00 93.62 995 MET A C 1
ATOM 7884 O O . MET A 1 995 ? 3.899 21.827 -20.074 1.00 93.62 995 MET A O 1
ATOM 7888 N N . PHE A 1 996 ? 1.927 22.817 -20.484 1.00 94.31 996 PHE A N 1
ATOM 7889 C CA . PHE A 1 996 ? 1.827 22.280 -21.846 1.00 94.31 996 PHE A CA 1
ATOM 7890 C C . PHE A 1 996 ? 2.937 22.792 -22.782 1.00 94.31 996 PHE A C 1
ATOM 7892 O O . PHE A 1 996 ? 3.398 22.041 -23.645 1.00 94.31 996 PHE A O 1
ATOM 7899 N N . ILE A 1 997 ? 3.434 24.022 -22.589 1.00 95.50 997 ILE A N 1
ATOM 7900 C CA . ILE A 1 997 ? 4.614 24.535 -23.312 1.00 95.50 997 ILE A CA 1
ATOM 7901 C C . ILE A 1 997 ? 5.884 23.767 -22.912 1.00 95.50 997 ILE A C 1
ATOM 7903 O O . ILE A 1 997 ? 6.640 23.350 -23.791 1.00 95.50 997 ILE A O 1
ATOM 7907 N N . VAL A 1 998 ? 6.116 23.535 -21.615 1.00 95.38 998 VAL A N 1
ATOM 7908 C CA . VAL A 1 998 ? 7.254 22.736 -21.122 1.00 95.38 998 VAL A CA 1
ATOM 7909 C C . VAL A 1 998 ? 7.178 21.304 -21.650 1.00 95.38 998 VAL A C 1
ATOM 7911 O O . VAL A 1 998 ? 8.162 20.806 -22.191 1.00 95.38 998 VAL A O 1
ATOM 7914 N N . TYR A 1 999 ? 6.011 20.662 -21.577 1.00 95.00 999 TYR A N 1
ATOM 7915 C CA . TYR A 1 999 ? 5.780 19.319 -22.109 1.00 95.00 999 TYR A CA 1
ATOM 7916 C C . TYR A 1 999 ? 6.072 19.233 -23.617 1.00 95.00 999 TYR A C 1
ATOM 7918 O O . TYR A 1 999 ? 6.827 18.358 -24.049 1.00 95.00 999 TYR A O 1
ATOM 7926 N N . TYR A 1 1000 ? 5.581 20.194 -24.410 1.00 95.88 1000 TYR A N 1
ATOM 7927 C CA . TYR A 1 1000 ? 5.919 20.300 -25.832 1.00 95.88 1000 TYR A CA 1
ATOM 7928 C C . TYR A 1 1000 ? 7.431 20.428 -26.058 1.00 95.88 1000 TYR A C 1
ATOM 7930 O O . TYR A 1 1000 ? 7.987 19.718 -26.897 1.00 95.88 1000 TYR A O 1
ATOM 7938 N N . LEU A 1 1001 ? 8.116 21.287 -25.297 1.00 96.00 1001 LEU A N 1
ATOM 7939 C CA . LEU A 1 1001 ? 9.562 21.477 -25.416 1.00 96.00 1001 LEU A CA 1
ATOM 7940 C C . LEU A 1 1001 ? 10.352 20.220 -25.020 1.00 96.00 1001 LEU A C 1
ATOM 7942 O O . LEU A 1 1001 ? 11.363 19.930 -25.656 1.00 96.00 1001 LEU A O 1
ATOM 7946 N N . VAL A 1 1002 ? 9.888 19.446 -24.034 1.00 94.31 1002 VAL A N 1
ATOM 7947 C CA . VAL A 1 1002 ? 10.500 18.168 -23.629 1.00 94.31 1002 VAL A CA 1
ATOM 7948 C C . VAL A 1 1002 ? 10.388 17.130 -24.750 1.00 94.31 1002 VAL A C 1
ATOM 7950 O O . VAL A 1 1002 ? 11.409 16.581 -25.173 1.00 94.31 1002 VAL A O 1
ATOM 7953 N N . ILE A 1 1003 ? 9.189 16.899 -25.298 1.00 94.75 1003 ILE A N 1
ATOM 7954 C CA . ILE A 1 1003 ? 8.998 15.966 -26.425 1.00 94.75 1003 ILE A CA 1
ATOM 7955 C C . ILE A 1 1003 ? 9.776 16.446 -27.665 1.00 94.75 1003 ILE A C 1
ATOM 7957 O O . ILE A 1 1003 ? 10.446 15.647 -28.328 1.00 94.75 1003 ILE A O 1
ATOM 7961 N N . PHE A 1 1004 ? 9.799 17.758 -27.923 1.00 95.50 1004 PHE A N 1
ATOM 7962 C CA . PHE A 1 1004 ? 10.584 18.357 -29.003 1.00 95.50 1004 PHE A CA 1
ATOM 7963 C C . PHE A 1 1004 ? 12.094 18.193 -28.806 1.00 95.50 1004 PHE A C 1
ATOM 7965 O O . PHE A 1 1004 ? 12.794 17.897 -29.777 1.00 95.50 1004 PHE A O 1
ATOM 7972 N N . MET A 1 1005 ? 12.612 18.310 -27.579 1.00 94.69 1005 MET A N 1
ATOM 7973 C CA . MET A 1 1005 ? 14.013 18.028 -27.259 1.00 94.69 1005 MET A CA 1
ATOM 7974 C C . MET A 1 1005 ? 14.349 16.563 -27.556 1.00 94.69 1005 MET A C 1
ATOM 7976 O O . MET A 1 1005 ? 15.312 16.310 -28.278 1.00 94.69 1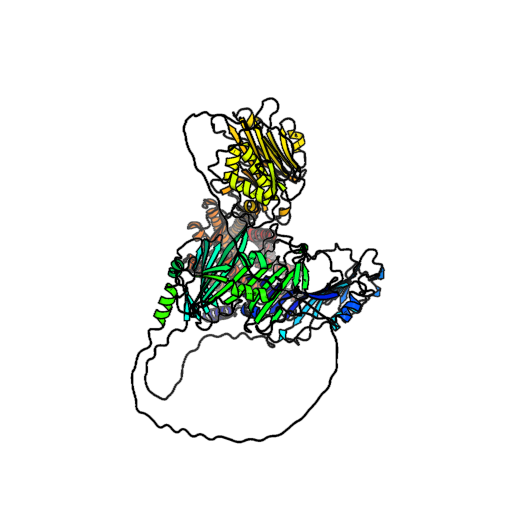005 MET A O 1
ATOM 7980 N N . PHE A 1 1006 ? 13.563 15.596 -27.072 1.00 94.06 1006 PHE A N 1
ATOM 7981 C CA . PHE A 1 1006 ? 13.831 14.174 -27.328 1.00 94.06 1006 PHE A CA 1
ATOM 7982 C C . PHE A 1 1006 ? 13.733 13.820 -28.814 1.00 94.06 1006 PHE A C 1
ATOM 7984 O O . PHE A 1 1006 ? 14.644 13.185 -29.356 1.00 94.06 1006 PHE A O 1
ATOM 7991 N N . CYS A 1 1007 ? 12.710 14.301 -29.522 1.00 93.94 1007 CYS A N 1
ATOM 7992 C CA . CYS A 1 1007 ? 12.583 14.065 -30.957 1.00 93.94 1007 CYS A CA 1
ATOM 7993 C C . CYS A 1 1007 ? 13.666 14.806 -31.772 1.00 93.94 1007 CYS A C 1
ATOM 7995 O O . CYS A 1 1007 ? 14.050 14.356 -32.854 1.00 93.94 1007 CYS A O 1
ATOM 7997 N N . THR A 1 1008 ? 14.207 15.922 -31.274 1.00 93.06 1008 THR A N 1
ATOM 7998 C CA . THR A 1 1008 ? 15.340 16.643 -31.887 1.00 93.06 1008 THR A CA 1
ATOM 7999 C C . THR A 1 1008 ? 16.668 15.924 -31.646 1.00 93.06 1008 THR A C 1
ATOM 8001 O O . THR A 1 1008 ? 17.411 15.697 -32.603 1.00 93.06 1008 THR A O 1
ATOM 8004 N N . LYS A 1 1009 ? 16.946 15.490 -30.409 1.00 92.00 1009 LYS A N 1
ATOM 8005 C CA . LYS A 1 1009 ? 18.108 14.656 -30.048 1.00 92.00 1009 LYS A CA 1
ATOM 8006 C C . LYS A 1 1009 ? 18.109 13.339 -30.837 1.00 92.00 1009 LYS A C 1
ATOM 8008 O O . LYS A 1 1009 ? 19.154 12.937 -31.343 1.00 92.00 1009 LYS A O 1
ATOM 8013 N N . THR A 1 1010 ? 16.935 12.749 -31.073 1.00 93.06 1010 THR A N 1
ATOM 8014 C CA . THR A 1 1010 ? 16.770 11.558 -31.929 1.00 93.06 1010 THR A CA 1
ATOM 8015 C C . THR A 1 1010 ? 17.057 11.850 -33.405 1.00 93.06 1010 THR A C 1
ATOM 8017 O O . THR A 1 1010 ? 17.820 11.124 -34.042 1.00 93.06 1010 THR A O 1
ATOM 8020 N N . SER A 1 1011 ? 16.552 12.960 -33.955 1.00 91.69 1011 SER A N 1
ATOM 8021 C CA . SER A 1 1011 ? 16.900 13.411 -35.315 1.00 91.69 1011 SER A CA 1
ATOM 8022 C C . SER A 1 1011 ? 18.403 13.701 -35.487 1.00 91.69 1011 SER A C 1
ATOM 8024 O O . SER A 1 1011 ? 18.979 13.392 -36.535 1.00 91.69 1011 SER A O 1
ATOM 8026 N N . VAL A 1 1012 ? 19.067 14.235 -34.454 1.00 89.12 1012 VAL A N 1
ATOM 8027 C CA . VAL A 1 1012 ? 20.531 14.419 -34.395 1.00 89.12 1012 VAL A CA 1
ATOM 8028 C C . VAL A 1 1012 ? 21.265 13.071 -34.346 1.00 89.12 1012 VAL A C 1
ATOM 8030 O O . VAL A 1 1012 ? 22.231 12.871 -35.088 1.00 89.12 1012 VAL A O 1
ATOM 8033 N N . GLY A 1 1013 ? 20.789 12.130 -33.527 1.00 89.31 1013 GLY A N 1
ATOM 8034 C CA . GLY A 1 1013 ? 21.302 10.763 -33.442 1.00 89.31 1013 GLY A CA 1
ATOM 8035 C C . GLY A 1 1013 ? 21.221 10.017 -34.771 1.00 89.31 1013 GLY A C 1
ATOM 8036 O O . GLY A 1 1013 ? 22.223 9.472 -35.234 1.00 89.31 1013 GLY A O 1
ATOM 8037 N N . TYR A 1 1014 ? 20.076 10.095 -35.452 1.00 89.88 1014 TYR A N 1
ATOM 8038 C CA . TYR A 1 1014 ? 19.861 9.469 -36.757 1.00 89.88 1014 TYR A CA 1
ATOM 8039 C C . TYR A 1 1014 ? 20.737 10.078 -37.856 1.00 89.88 1014 TYR A C 1
ATOM 8041 O O . TYR A 1 1014 ? 21.293 9.355 -38.685 1.00 89.88 1014 TYR A O 1
ATOM 8049 N N . PHE A 1 1015 ? 20.944 11.398 -37.843 1.00 87.19 1015 PHE A N 1
ATOM 8050 C CA . PHE A 1 1015 ? 21.870 12.041 -38.774 1.00 87.19 1015 PHE A CA 1
ATOM 8051 C C . PHE A 1 1015 ? 23.327 11.596 -38.537 1.00 87.19 1015 PHE A C 1
ATOM 8053 O O . PHE A 1 1015 ? 24.062 11.357 -39.499 1.00 87.19 1015 PHE A O 1
ATOM 8060 N N . ASN A 1 1016 ? 23.744 11.421 -37.277 1.00 82.69 1016 ASN A N 1
ATOM 8061 C CA . ASN A 1 1016 ? 25.054 10.854 -36.940 1.00 82.69 1016 ASN A CA 1
ATOM 8062 C C . ASN A 1 1016 ? 25.169 9.369 -37.329 1.00 82.69 1016 ASN A C 1
ATOM 8064 O O . ASN A 1 1016 ? 26.187 8.978 -37.901 1.00 82.69 1016 ASN A O 1
ATOM 8068 N N . TYR A 1 1017 ? 24.132 8.558 -37.100 1.00 86.88 1017 TYR A N 1
ATOM 8069 C CA . TYR A 1 1017 ? 24.067 7.165 -37.556 1.00 86.88 1017 TYR A CA 1
ATOM 8070 C C . TYR A 1 1017 ? 24.272 7.066 -39.072 1.00 86.88 1017 TYR A C 1
ATOM 8072 O O . TYR A 1 1017 ? 25.176 6.361 -39.516 1.00 86.88 1017 TYR A O 1
ATOM 8080 N N . LEU A 1 1018 ? 23.519 7.841 -39.865 1.00 84.88 1018 LEU A N 1
ATOM 8081 C CA . LEU A 1 1018 ? 23.698 7.898 -41.319 1.00 84.88 1018 LEU A CA 1
ATOM 8082 C C . LEU A 1 1018 ? 25.137 8.278 -41.685 1.00 84.88 1018 LEU A C 1
ATOM 8084 O O . LEU A 1 1018 ? 25.759 7.609 -42.500 1.00 84.88 1018 LEU A O 1
ATOM 8088 N N . ARG A 1 1019 ? 25.695 9.310 -41.045 1.00 79.69 1019 ARG A N 1
ATOM 8089 C CA . ARG A 1 1019 ? 27.049 9.806 -41.326 1.00 79.69 1019 ARG A CA 1
ATOM 8090 C C . ARG A 1 1019 ? 28.160 8.779 -41.067 1.00 79.69 1019 ARG A C 1
ATOM 8092 O O . ARG A 1 1019 ? 29.152 8.806 -41.790 1.00 79.69 1019 ARG A O 1
ATOM 8099 N N . PHE A 1 1020 ? 28.031 7.923 -40.051 1.00 80.31 1020 PHE A N 1
ATOM 8100 C CA . PHE A 1 1020 ? 29.070 6.948 -39.691 1.00 80.31 1020 PHE A CA 1
ATOM 8101 C C . PHE A 1 1020 ? 28.833 5.542 -40.260 1.00 80.31 1020 PHE A C 1
ATOM 8103 O O . PHE A 1 1020 ? 29.803 4.882 -40.619 1.00 80.31 1020 PHE A O 1
ATOM 8110 N N . VAL A 1 1021 ? 27.579 5.088 -40.360 1.00 84.06 1021 VAL A N 1
ATOM 8111 C CA . VAL A 1 1021 ? 27.221 3.722 -40.795 1.00 84.06 1021 VAL A CA 1
ATOM 8112 C C . VAL A 1 1021 ? 26.894 3.659 -42.293 1.00 84.06 1021 VAL A C 1
ATOM 8114 O O . VAL A 1 1021 ? 27.218 2.673 -42.951 1.00 84.06 1021 VAL A O 1
ATOM 8117 N N . HIS A 1 1022 ? 26.326 4.727 -42.864 1.00 79.31 1022 HIS A N 1
ATOM 8118 C CA . HIS A 1 1022 ? 26.015 4.842 -44.295 1.00 79.31 1022 HIS A CA 1
ATOM 8119 C C . HIS A 1 1022 ? 26.622 6.121 -44.914 1.00 79.31 1022 HIS A C 1
ATOM 8121 O O . HIS A 1 1022 ? 25.888 6.982 -45.403 1.00 79.31 1022 HIS A O 1
ATOM 8127 N N . PRO A 1 1023 ? 27.965 6.267 -44.916 1.00 75.06 1023 PRO A N 1
ATOM 8128 C CA . PRO A 1 1023 ? 28.648 7.504 -45.318 1.00 75.06 1023 PRO A CA 1
ATOM 8129 C C . PRO A 1 1023 ? 28.455 7.913 -46.791 1.00 75.06 1023 PRO A C 1
ATOM 8131 O O . PRO A 1 1023 ? 28.778 9.047 -47.146 1.00 75.06 1023 PRO A O 1
ATOM 8134 N N . TYR A 1 1024 ? 27.929 7.026 -47.643 1.00 70.25 1024 TYR A N 1
ATOM 8135 C CA . TYR A 1 1024 ? 27.688 7.276 -49.065 1.00 70.25 1024 TYR A CA 1
ATOM 8136 C C . TYR A 1 1024 ? 26.220 6.993 -49.441 1.00 70.25 1024 TYR A C 1
ATOM 8138 O O . TYR A 1 1024 ? 25.757 5.873 -49.216 1.00 70.25 1024 TYR A O 1
ATOM 8146 N N . PRO A 1 1025 ? 25.495 7.952 -50.055 1.00 73.88 1025 PRO A N 1
ATOM 8147 C CA . PRO A 1 1025 ? 25.864 9.361 -50.222 1.00 73.88 1025 PRO A CA 1
ATOM 8148 C C . PRO A 1 1025 ? 25.846 10.118 -48.875 1.00 73.88 1025 PRO A C 1
ATOM 8150 O O . PRO A 1 1025 ? 25.008 9.818 -48.021 1.00 73.88 1025 PRO A O 1
ATOM 8153 N N . PRO A 1 1026 ? 26.711 11.132 -48.680 1.00 68.19 1026 PRO A N 1
ATOM 8154 C CA . PRO A 1 1026 ? 26.765 11.883 -47.428 1.00 68.19 1026 PRO A CA 1
ATOM 8155 C C . PRO A 1 1026 ? 25.425 12.590 -47.135 1.00 68.19 1026 PRO A C 1
ATOM 8157 O O . PRO A 1 1026 ? 24.799 13.142 -48.048 1.00 68.19 1026 PRO A O 1
ATOM 8160 N N . PRO A 1 1027 ? 24.951 12.599 -45.873 1.00 75.56 1027 PRO A N 1
ATOM 8161 C CA . PRO A 1 1027 ? 23.623 13.103 -45.541 1.00 75.56 1027 PRO A CA 1
ATOM 8162 C C . PRO A 1 1027 ? 23.531 14.623 -45.747 1.00 75.56 1027 PRO A C 1
ATOM 8164 O O . PRO A 1 1027 ? 24.277 15.404 -45.158 1.00 75.56 1027 PRO A O 1
ATOM 8167 N N . SER A 1 1028 ? 22.598 15.056 -46.599 1.00 81.94 1028 SER A N 1
ATOM 8168 C CA . SER A 1 1028 ? 22.486 16.461 -47.007 1.00 81.94 1028 SER A CA 1
ATOM 8169 C C . SER A 1 1028 ? 21.803 17.344 -45.957 1.00 81.94 1028 SER A C 1
ATOM 8171 O O . SER A 1 1028 ? 20.913 16.912 -45.221 1.00 81.94 1028 SER A O 1
ATOM 8173 N N . LEU A 1 1029 ? 22.140 18.638 -45.945 1.00 78.88 1029 LEU A N 1
ATOM 8174 C CA . LEU A 1 1029 ? 21.526 19.612 -45.031 1.00 78.88 1029 LEU A CA 1
ATOM 8175 C C . LEU A 1 1029 ? 20.016 19.812 -45.298 1.00 78.88 1029 LEU A C 1
ATOM 8177 O O . LEU A 1 1029 ? 19.270 20.169 -44.388 1.00 78.88 1029 LEU A O 1
ATOM 8181 N N . LYS A 1 1030 ? 19.532 19.485 -46.510 1.00 83.81 1030 LYS A N 1
ATOM 8182 C CA . LYS A 1 1030 ? 18.091 19.374 -46.815 1.00 83.81 1030 LYS A CA 1
ATOM 8183 C C . LYS A 1 1030 ? 17.423 18.251 -46.003 1.00 83.81 1030 LYS A C 1
ATOM 8185 O O . LYS A 1 1030 ? 16.343 18.467 -45.463 1.00 83.81 1030 LYS A O 1
ATOM 8190 N N . ARG A 1 1031 ? 18.079 17.089 -45.858 1.00 84.06 1031 ARG A N 1
ATOM 8191 C CA . ARG A 1 1031 ? 17.588 15.959 -45.044 1.00 84.06 1031 ARG A CA 1
ATOM 8192 C C . ARG A 1 1031 ? 17.567 16.305 -43.551 1.00 84.06 1031 ARG A C 1
ATOM 8194 O O . ARG A 1 1031 ? 16.607 15.950 -42.882 1.00 84.06 1031 ARG A O 1
ATOM 8201 N N . LEU A 1 1032 ? 18.553 17.061 -43.052 1.00 84.56 1032 LEU A N 1
ATOM 8202 C CA . LEU A 1 1032 ? 18.535 17.570 -41.671 1.00 84.56 1032 LEU A CA 1
ATOM 8203 C C . LEU A 1 1032 ? 17.345 18.510 -41.420 1.00 84.56 1032 LEU A C 1
ATOM 8205 O O . LEU A 1 1032 ? 16.638 18.337 -40.435 1.00 84.56 1032 LEU A O 1
ATOM 8209 N N . ARG A 1 1033 ? 17.074 19.463 -42.325 1.00 86.06 1033 ARG A N 1
ATOM 8210 C CA . ARG A 1 1033 ? 15.898 20.348 -42.203 1.00 86.06 1033 ARG A CA 1
ATOM 8211 C C . ARG A 1 1033 ? 14.582 19.567 -42.197 1.00 86.06 1033 ARG A C 1
ATOM 8213 O O . ARG A 1 1033 ? 13.723 19.867 -41.379 1.00 86.06 1033 ARG A O 1
ATOM 8220 N N . LEU A 1 1034 ? 14.447 18.556 -43.061 1.00 88.56 1034 LEU A N 1
ATOM 8221 C CA . LEU A 1 1034 ? 13.266 17.687 -43.088 1.00 88.56 1034 LEU A CA 1
ATOM 8222 C C . LEU A 1 1034 ? 13.064 16.965 -41.745 1.00 88.56 1034 LEU A C 1
ATOM 8224 O O . LEU A 1 1034 ? 11.957 16.981 -41.220 1.00 88.56 1034 LEU A O 1
ATOM 8228 N N . LEU A 1 1035 ? 14.136 16.401 -41.173 1.00 89.94 1035 LEU A N 1
ATOM 8229 C CA . LEU A 1 1035 ? 14.100 15.708 -39.881 1.00 89.94 1035 LEU A CA 1
ATOM 8230 C C . LEU A 1 1035 ? 13.648 16.626 -38.732 1.00 89.94 1035 LEU A C 1
ATOM 8232 O O . LEU A 1 1035 ? 12.815 16.227 -37.923 1.00 89.94 1035 LEU A O 1
ATOM 8236 N N . LEU A 1 1036 ? 14.132 17.872 -38.689 1.00 89.75 1036 LEU A N 1
ATOM 8237 C CA . LEU A 1 1036 ? 13.723 18.852 -37.672 1.00 89.75 1036 LEU A CA 1
ATOM 8238 C C . LEU A 1 1036 ? 12.257 19.291 -37.830 1.00 89.75 1036 LEU A C 1
ATOM 8240 O O . LEU A 1 1036 ? 11.565 19.462 -36.829 1.00 89.75 1036 LEU A O 1
ATOM 8244 N N . ILE A 1 1037 ? 11.767 19.422 -39.068 1.00 92.56 1037 ILE A N 1
ATOM 8245 C CA . ILE A 1 1037 ? 10.348 19.703 -39.342 1.00 92.56 1037 ILE A CA 1
ATOM 8246 C C . ILE A 1 1037 ? 9.475 18.523 -38.892 1.00 92.56 1037 ILE A C 1
ATOM 8248 O O . ILE A 1 1037 ? 8.452 18.747 -38.250 1.00 92.56 1037 ILE A O 1
ATOM 8252 N N . SER A 1 1038 ? 9.882 17.271 -39.141 1.00 91.56 1038 SER A N 1
ATOM 8253 C CA . SER A 1 1038 ? 9.161 16.116 -38.587 1.00 91.56 1038 SER A CA 1
ATOM 8254 C C . SER A 1 1038 ? 9.203 16.076 -37.057 1.00 91.56 1038 SER A C 1
ATOM 8256 O O . SER A 1 1038 ? 8.170 15.803 -36.457 1.00 91.56 1038 SER A O 1
ATOM 8258 N N . SER A 1 1039 ? 10.327 16.421 -36.410 1.00 93.81 1039 SER A N 1
ATOM 8259 C CA . SER A 1 1039 ? 10.394 16.493 -34.941 1.00 93.81 1039 SER A CA 1
ATOM 8260 C C . SER A 1 1039 ? 9.412 17.522 -34.365 1.00 93.81 1039 SER A C 1
ATOM 8262 O O . SER A 1 1039 ? 8.728 17.233 -33.384 1.00 93.81 1039 SER A O 1
ATOM 8264 N N . PHE A 1 1040 ? 9.297 18.695 -34.995 1.00 94.31 1040 PHE A N 1
ATOM 8265 C CA . PHE A 1 1040 ? 8.333 19.739 -34.626 1.00 94.31 1040 PHE A CA 1
ATOM 8266 C C . PHE A 1 1040 ? 6.881 19.250 -34.753 1.00 94.31 1040 PHE A C 1
ATOM 8268 O O . PHE A 1 1040 ? 6.106 19.357 -33.804 1.00 94.31 1040 PHE A O 1
ATOM 8275 N N . LEU A 1 1041 ? 6.529 18.648 -35.896 1.00 94.38 1041 LEU A N 1
ATOM 8276 C CA . LEU A 1 1041 ? 5.174 18.154 -36.162 1.00 94.38 1041 LEU A CA 1
ATOM 8277 C C . LEU A 1 1041 ? 4.770 17.006 -35.225 1.00 94.38 1041 LEU A C 1
ATOM 8279 O O . LEU A 1 1041 ? 3.683 17.058 -34.663 1.00 94.38 1041 LEU A O 1
ATOM 8283 N N . ILE A 1 1042 ? 5.653 16.026 -34.995 1.00 92.44 1042 ILE A N 1
ATOM 8284 C CA . ILE A 1 1042 ? 5.409 14.910 -34.061 1.00 92.44 1042 ILE A CA 1
ATOM 8285 C C . ILE A 1 1042 ? 5.138 15.438 -32.645 1.00 92.44 1042 ILE A C 1
ATOM 8287 O O . ILE A 1 1042 ? 4.201 14.990 -31.986 1.00 92.44 1042 ILE A O 1
ATOM 8291 N N . SER A 1 1043 ? 5.920 16.424 -32.198 1.00 94.69 1043 SER A N 1
ATOM 8292 C CA . SER A 1 1043 ? 5.780 17.008 -30.858 1.00 94.69 1043 SER A CA 1
ATOM 8293 C C . SER A 1 1043 ? 4.472 17.787 -30.705 1.00 94.69 1043 SER A C 1
ATOM 8295 O O . SER A 1 1043 ? 3.807 17.651 -29.682 1.00 94.69 1043 SER A O 1
ATOM 8297 N N . ILE A 1 1044 ? 4.055 18.545 -31.731 1.00 94.56 1044 ILE A N 1
ATOM 8298 C CA . ILE A 1 1044 ? 2.731 19.186 -31.745 1.00 94.56 1044 ILE A CA 1
ATOM 8299 C C . ILE A 1 1044 ? 1.624 18.133 -31.681 1.00 94.56 1044 ILE A C 1
ATOM 8301 O O . ILE A 1 1044 ? 0.747 18.258 -30.836 1.00 94.56 1044 ILE A O 1
ATOM 8305 N N . THR A 1 1045 ? 1.669 17.081 -32.507 1.00 92.19 1045 THR A N 1
ATOM 8306 C CA . THR A 1 1045 ? 0.628 16.038 -32.516 1.00 92.19 1045 THR A CA 1
ATOM 8307 C C . THR A 1 1045 ? 0.450 15.392 -31.140 1.00 92.19 1045 THR A C 1
ATOM 8309 O O . THR A 1 1045 ? -0.682 15.257 -30.678 1.00 92.19 1045 THR A O 1
ATOM 8312 N N . TYR A 1 1046 ? 1.549 15.053 -30.457 1.00 90.31 1046 TYR A N 1
ATOM 8313 C CA . TYR A 1 1046 ? 1.491 14.423 -29.134 1.00 90.31 1046 TYR A CA 1
ATOM 8314 C C . TYR A 1 1046 ? 0.924 15.359 -28.053 1.00 90.31 1046 TYR A C 1
ATOM 8316 O O . TYR A 1 1046 ? 0.096 14.948 -27.241 1.00 90.31 1046 TYR A O 1
ATOM 8324 N N . VAL A 1 1047 ? 1.304 16.641 -28.070 1.00 92.88 1047 VAL A N 1
ATOM 8325 C CA . VAL A 1 1047 ? 0.786 17.625 -27.104 1.00 92.88 1047 VAL A CA 1
ATOM 8326 C C . VAL A 1 1047 ? -0.662 18.018 -27.399 1.00 92.88 1047 VAL A C 1
ATOM 8328 O O . VAL A 1 1047 ? -1.446 18.164 -26.466 1.00 92.88 1047 VAL A O 1
ATOM 8331 N N . SER A 1 1048 ? -1.066 18.113 -28.669 1.00 92.12 1048 SER A N 1
ATOM 8332 C CA . SER A 1 1048 ? -2.470 18.329 -29.045 1.00 92.12 1048 SER A CA 1
ATOM 8333 C C . SER A 1 1048 ? -3.382 17.200 -28.557 1.00 92.12 1048 SER A C 1
ATOM 8335 O O . SER A 1 1048 ? -4.509 17.474 -28.155 1.00 92.12 1048 SER A O 1
ATOM 8337 N N . PHE A 1 1049 ? -2.896 15.955 -28.536 1.00 90.94 1049 PHE A N 1
ATOM 8338 C CA . PHE A 1 1049 ? -3.621 14.816 -27.970 1.00 90.94 1049 PHE A CA 1
ATOM 8339 C C . PHE A 1 1049 ? -3.820 14.981 -26.451 1.00 90.94 1049 PHE A C 1
ATOM 8341 O O . PHE A 1 1049 ? -4.950 14.912 -25.974 1.00 90.94 1049 PHE A O 1
ATOM 8348 N N . ALA A 1 1050 ? -2.761 15.313 -25.702 1.00 90.62 1050 ALA A N 1
ATOM 8349 C CA . ALA A 1 1050 ? -2.847 15.564 -24.257 1.00 90.62 1050 ALA A CA 1
ATOM 8350 C C . ALA A 1 1050 ? -3.779 16.740 -23.897 1.00 90.62 1050 ALA A C 1
ATOM 8352 O O . ALA A 1 1050 ? -4.604 16.620 -22.993 1.00 90.62 1050 ALA A O 1
ATOM 8353 N N . ILE A 1 1051 ? -3.698 17.852 -24.638 1.00 91.06 1051 ILE A N 1
ATOM 8354 C CA . ILE A 1 1051 ? -4.605 19.003 -24.485 1.00 91.06 1051 ILE A CA 1
ATOM 8355 C C . ILE A 1 1051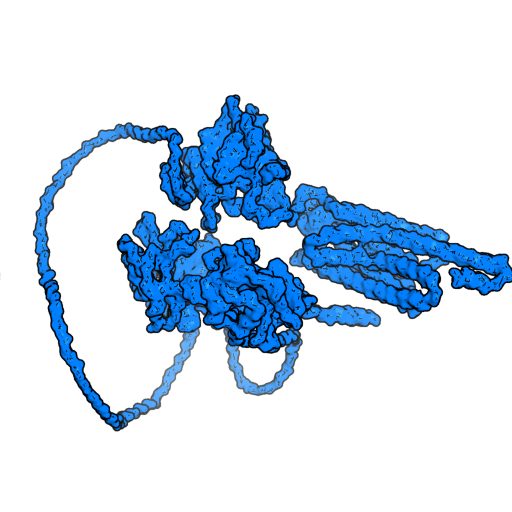 ? -6.056 18.599 -24.794 1.00 91.06 1051 ILE A C 1
ATOM 8357 O O . ILE A 1 1051 ? -6.968 19.028 -24.091 1.00 91.06 1051 ILE A O 1
ATOM 8361 N N . GLY A 1 1052 ? -6.269 17.760 -25.814 1.00 88.94 1052 GLY A N 1
ATOM 8362 C CA . GLY A 1 1052 ? -7.590 17.266 -26.203 1.00 88.94 1052 GLY A CA 1
ATOM 8363 C C . GLY A 1 1052 ? -8.267 16.428 -25.118 1.00 88.94 1052 GLY A C 1
ATOM 8364 O O . GLY A 1 1052 ? -9.447 16.621 -24.853 1.00 88.94 1052 GLY A O 1
ATOM 8365 N N . PHE A 1 1053 ? -7.537 15.549 -24.427 1.00 87.38 1053 PHE A N 1
ATOM 8366 C CA . PHE A 1 1053 ? -8.110 14.861 -23.266 1.00 87.38 1053 PHE A CA 1
ATOM 8367 C C . PHE A 1 1053 ? -8.311 15.817 -22.079 1.00 87.38 1053 PHE A C 1
ATOM 8369 O O . PHE A 1 1053 ? -9.347 15.758 -21.422 1.00 87.38 1053 PHE A O 1
ATOM 8376 N N . ASN A 1 1054 ? -7.386 16.755 -21.840 1.00 86.38 1054 ASN A N 1
ATOM 8377 C CA . ASN A 1 1054 ? -7.506 17.728 -20.750 1.00 86.38 1054 ASN A CA 1
ATOM 8378 C C . ASN A 1 1054 ? -8.643 18.758 -20.942 1.00 86.38 1054 ASN A C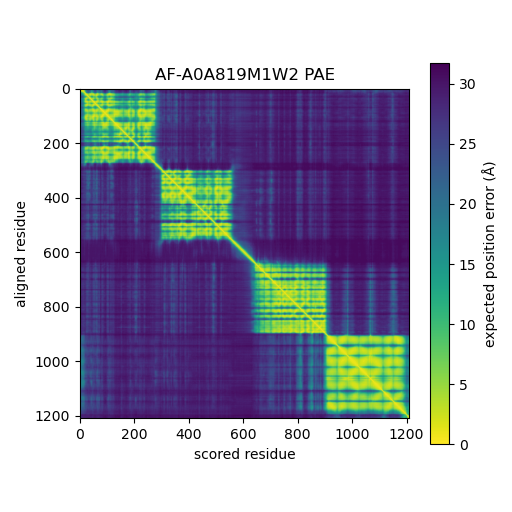 1
ATOM 8380 O O . ASN A 1 1054 ? -8.929 19.524 -20.024 1.00 86.38 1054 ASN A O 1
ATOM 8384 N N . SER A 1 1055 ? -9.315 18.802 -22.100 1.00 84.81 1055 SER A N 1
ATOM 8385 C CA . SER A 1 1055 ? -10.528 19.616 -22.261 1.00 84.81 1055 SER A CA 1
ATOM 8386 C C . SER A 1 1055 ? -11.768 19.003 -21.600 1.00 84.81 1055 SER A C 1
ATOM 8388 O O . SER A 1 1055 ? -12.768 19.700 -21.456 1.00 84.81 1055 SER A O 1
ATOM 8390 N N . ASN A 1 1056 ? -11.724 17.724 -21.204 1.00 82.06 1056 ASN A N 1
ATOM 8391 C CA . ASN A 1 1056 ? -12.760 17.086 -20.394 1.00 82.06 1056 ASN A CA 1
ATOM 8392 C C . ASN A 1 1056 ? -12.267 16.942 -18.944 1.00 82.06 1056 ASN A C 1
ATOM 8394 O O . ASN A 1 1056 ? -11.308 16.218 -18.673 1.00 82.06 1056 ASN A O 1
ATOM 8398 N N . SER A 1 1057 ? -12.938 17.620 -18.010 1.00 71.81 1057 SER A N 1
ATOM 8399 C CA . SER A 1 1057 ? -12.574 17.639 -16.589 1.00 71.81 1057 SER A CA 1
ATOM 8400 C C . SER A 1 1057 ? -12.609 16.258 -15.932 1.00 71.81 1057 SER A C 1
ATOM 8402 O O . SER A 1 1057 ? -11.787 16.003 -15.055 1.00 71.81 1057 SER A O 1
ATOM 8404 N N . SER A 1 1058 ? -13.475 15.346 -16.391 1.00 74.50 1058 SER A N 1
ATOM 8405 C CA . SER A 1 1058 ? -13.634 14.001 -15.815 1.00 74.50 1058 SER A CA 1
ATOM 8406 C C . SER A 1 1058 ? -12.380 13.119 -15.877 1.00 74.50 1058 SER A C 1
ATOM 8408 O O . SER A 1 1058 ? -12.333 12.104 -15.190 1.00 74.50 1058 SER A O 1
ATOM 8410 N N . TYR A 1 1059 ? -11.364 13.468 -16.678 1.00 73.88 1059 TYR A N 1
ATOM 8411 C CA . TYR A 1 1059 ? -10.128 12.680 -16.777 1.00 73.88 1059 TYR A CA 1
ATOM 8412 C C . TYR A 1 1059 ? -9.022 13.088 -15.786 1.00 73.88 1059 TYR A C 1
ATOM 8414 O O . TYR A 1 1059 ? -8.025 12.377 -15.705 1.00 73.88 1059 TYR A O 1
ATOM 8422 N N . HIS A 1 1060 ? -9.158 14.208 -15.056 1.00 77.25 1060 HIS A N 1
ATOM 8423 C CA . HIS A 1 1060 ? -8.221 14.653 -14.001 1.00 77.25 1060 HIS A CA 1
ATOM 8424 C C . HIS A 1 1060 ? -6.717 14.508 -14.358 1.00 77.25 1060 HIS A C 1
ATOM 8426 O O . HIS A 1 1060 ? -5.905 13.954 -13.614 1.00 77.25 1060 HIS A O 1
ATOM 8432 N N . ILE A 1 1061 ? -6.339 14.997 -15.544 1.00 85.19 1061 ILE A N 1
ATOM 8433 C CA . ILE A 1 1061 ? -5.021 14.751 -16.160 1.00 85.19 1061 ILE A CA 1
ATOM 8434 C C . ILE A 1 1061 ? -3.902 15.593 -15.544 1.00 85.19 1061 ILE A C 1
ATOM 8436 O O . ILE A 1 1061 ? -2.776 15.110 -15.409 1.00 85.19 1061 ILE A O 1
ATOM 8440 N N . THR A 1 1062 ? -4.198 16.839 -15.171 1.00 87.88 1062 THR A N 1
ATOM 8441 C CA . THR A 1 1062 ? -3.248 17.763 -14.537 1.00 87.88 1062 THR A CA 1
ATOM 8442 C C . THR A 1 1062 ? -3.607 18.015 -13.081 1.00 87.88 1062 THR A C 1
ATOM 8444 O O . THR A 1 1062 ? -4.770 18.286 -12.783 1.00 87.88 1062 THR A O 1
ATOM 8447 N N . ILE A 1 1063 ? -2.602 18.028 -12.209 1.00 87.75 1063 ILE A N 1
ATOM 8448 C CA . ILE A 1 1063 ? -2.714 18.387 -10.793 1.00 87.75 1063 ILE A CA 1
ATOM 8449 C C . ILE A 1 1063 ? -1.675 19.459 -10.449 1.00 87.75 1063 ILE A C 1
ATOM 8451 O O . ILE A 1 1063 ? -0.567 19.479 -11.003 1.00 87.75 1063 ILE A O 1
ATOM 8455 N N . LEU A 1 1064 ? -2.044 20.373 -9.554 1.00 85.50 1064 LEU A N 1
ATOM 8456 C CA . LEU A 1 1064 ? -1.105 21.304 -8.944 1.00 85.50 1064 LEU A CA 1
ATOM 8457 C C . LEU A 1 1064 ? -0.462 20.615 -7.740 1.00 85.50 1064 LEU A C 1
ATOM 8459 O O . LEU A 1 1064 ? -1.164 20.179 -6.838 1.00 85.50 1064 LEU A O 1
ATOM 8463 N N . TYR A 1 1065 ? 0.866 20.522 -7.730 1.00 83.12 1065 TYR A N 1
ATOM 8464 C CA . TYR A 1 1065 ? 1.643 20.154 -6.551 1.00 83.12 1065 TYR A CA 1
ATOM 8465 C C . TYR A 1 1065 ? 2.032 21.472 -5.851 1.00 83.12 1065 TYR A C 1
ATOM 8467 O O . TYR A 1 1065 ? 2.868 22.203 -6.406 1.00 83.12 1065 TYR A O 1
ATOM 8475 N N . PRO A 1 1066 ? 1.422 21.824 -4.697 1.00 77.00 1066 PRO A N 1
ATOM 8476 C CA . PRO A 1 1066 ? 1.532 23.155 -4.095 1.00 77.00 1066 PRO A CA 1
ATOM 8477 C C . PRO A 1 1066 ? 2.976 23.628 -3.911 1.00 77.00 1066 PRO A C 1
ATOM 8479 O O . PRO A 1 1066 ? 3.854 22.862 -3.517 1.00 77.00 1066 PRO A O 1
ATOM 8482 N N . TYR A 1 1067 ? 3.229 24.894 -4.257 1.00 79.12 1067 TYR A N 1
ATOM 8483 C CA . TYR A 1 1067 ? 4.548 25.548 -4.303 1.00 79.12 1067 TYR A CA 1
ATOM 8484 C C . TYR A 1 1067 ? 5.633 24.892 -5.184 1.00 79.12 1067 TYR A C 1
ATOM 8486 O O . TYR A 1 1067 ? 6.679 25.510 -5.378 1.00 79.12 1067 TYR A O 1
ATOM 8494 N N . LYS A 1 1068 ? 5.404 23.709 -5.771 1.00 81.62 1068 LYS A N 1
ATOM 8495 C CA . LYS A 1 1068 ? 6.397 22.979 -6.574 1.00 81.62 1068 LYS A CA 1
ATOM 8496 C C . LYS A 1 1068 ? 6.169 23.112 -8.077 1.00 81.62 1068 LYS A C 1
ATOM 8498 O O . LYS A 1 1068 ? 6.984 23.723 -8.767 1.00 81.62 1068 LYS A O 1
ATOM 8503 N N . ILE A 1 1069 ? 5.095 22.524 -8.613 1.00 88.25 1069 ILE A N 1
ATOM 8504 C CA . ILE A 1 1069 ? 4.861 22.450 -10.067 1.00 88.25 1069 ILE A CA 1
ATOM 8505 C C . ILE A 1 1069 ? 3.391 22.139 -10.403 1.00 88.25 1069 ILE A C 1
ATOM 8507 O O . ILE A 1 1069 ? 2.725 21.416 -9.675 1.00 88.25 1069 ILE A O 1
ATOM 8511 N N . CYS A 1 1070 ? 2.886 22.629 -11.538 1.00 91.00 1070 CYS A N 1
ATOM 8512 C CA . CYS A 1 1070 ? 1.687 22.082 -12.181 1.00 91.00 1070 CYS A CA 1
ATOM 8513 C C . CYS A 1 1070 ? 2.147 21.019 -13.177 1.00 91.00 1070 CYS A C 1
ATOM 8515 O O . CYS A 1 1070 ? 2.926 21.342 -14.078 1.00 91.00 1070 CYS A O 1
ATOM 8517 N N . TRP A 1 1071 ? 1.698 19.772 -13.036 1.00 92.69 1071 TRP A N 1
ATOM 8518 C CA . TRP A 1 1071 ? 2.131 18.685 -13.917 1.00 92.69 1071 TRP A CA 1
ATOM 8519 C C . TRP A 1 1071 ? 1.057 17.601 -14.082 1.00 92.69 1071 TRP A C 1
ATOM 8521 O O . TRP A 1 1071 ? -0.063 17.737 -13.597 1.00 92.69 1071 TRP A O 1
ATOM 8531 N N . PHE A 1 1072 ? 1.382 16.529 -14.805 1.00 89.88 1072 PHE A N 1
ATOM 8532 C CA . PHE A 1 1072 ? 0.514 15.356 -14.913 1.00 89.88 1072 PHE A CA 1
ATOM 8533 C C . PHE A 1 1072 ? 0.314 14.669 -13.551 1.00 89.88 1072 PHE A C 1
ATOM 8535 O O . PHE A 1 1072 ? 1.222 14.653 -12.711 1.00 89.88 1072 PHE A O 1
ATOM 8542 N N . THR A 1 1073 ? -0.857 14.060 -13.352 1.00 85.31 1073 THR A N 1
ATOM 8543 C CA . THR A 1 1073 ? -1.115 13.161 -12.216 1.00 85.31 1073 THR A CA 1
ATOM 8544 C C . THR A 1 1073 ? -0.245 11.894 -12.290 1.00 85.31 1073 THR A C 1
ATOM 8546 O O . THR A 1 1073 ? 0.136 11.481 -13.394 1.00 85.31 1073 THR A O 1
ATOM 8549 N N . PRO A 1 1074 ? 0.067 11.238 -11.150 1.00 76.12 1074 PRO A N 1
ATOM 8550 C CA . PRO A 1 1074 ? 0.986 10.094 -11.118 1.00 76.12 1074 PRO A CA 1
ATOM 8551 C C . PRO A 1 1074 ? 0.565 8.945 -12.040 1.00 76.12 1074 PRO A C 1
ATOM 8553 O O . PRO A 1 1074 ? 1.387 8.413 -12.775 1.00 76.12 1074 PRO A O 1
ATOM 8556 N N . ASN A 1 1075 ? -0.729 8.628 -12.100 1.00 77.25 1075 ASN A N 1
ATOM 8557 C CA . ASN A 1 1075 ? -1.243 7.544 -12.945 1.00 77.25 1075 ASN A CA 1
ATOM 8558 C C . ASN A 1 1075 ? -1.149 7.872 -14.450 1.00 77.25 1075 ASN A C 1
ATOM 8560 O O . ASN A 1 1075 ? -1.041 6.977 -15.285 1.00 77.25 1075 ASN A O 1
ATOM 8564 N N . VAL A 1 1076 ? -1.179 9.159 -14.810 1.00 84.12 1076 VAL A N 1
ATOM 8565 C CA . VAL A 1 1076 ? -1.288 9.638 -16.198 1.00 84.12 1076 VAL A CA 1
ATOM 8566 C C . VAL A 1 1076 ? 0.083 9.947 -16.817 1.00 84.12 1076 VAL A C 1
ATOM 8568 O O . VAL A 1 1076 ? 0.262 9.805 -18.031 1.00 84.12 1076 VAL A O 1
ATOM 8571 N N . ILE A 1 1077 ? 1.086 10.297 -15.999 1.00 84.50 1077 ILE A N 1
ATOM 8572 C CA . ILE A 1 1077 ? 2.445 10.633 -16.462 1.00 84.50 1077 ILE A CA 1
ATOM 8573 C C . ILE A 1 1077 ? 3.098 9.495 -17.268 1.00 84.50 1077 ILE A C 1
ATOM 8575 O O . ILE A 1 1077 ? 3.819 9.756 -18.234 1.00 84.50 1077 ILE A O 1
ATOM 8579 N N . HIS A 1 1078 ? 2.796 8.235 -16.938 1.00 83.44 1078 HIS A N 1
ATOM 8580 C CA . HIS A 1 1078 ? 3.342 7.065 -17.625 1.00 83.44 1078 HIS A CA 1
ATOM 8581 C C . HIS A 1 1078 ? 2.988 7.050 -19.121 1.00 83.44 1078 HIS A C 1
ATOM 8583 O O . HIS A 1 1078 ? 3.870 6.869 -19.965 1.00 83.44 1078 HIS A O 1
ATOM 8589 N N . TYR A 1 1079 ? 1.717 7.301 -19.447 1.00 84.69 1079 TYR A N 1
ATOM 8590 C CA . TYR A 1 1079 ? 1.183 7.233 -20.809 1.00 84.69 1079 TYR A CA 1
ATOM 8591 C C . TYR A 1 1079 ? 1.617 8.421 -21.675 1.00 84.69 1079 TYR A C 1
ATOM 8593 O O . TYR A 1 1079 ? 2.046 8.242 -22.816 1.00 84.69 1079 TYR A O 1
ATOM 8601 N N . PHE A 1 1080 ? 1.532 9.641 -21.136 1.00 86.94 1080 PHE A N 1
ATOM 8602 C CA . PHE A 1 1080 ? 1.798 10.859 -21.908 1.00 86.94 1080 PHE A CA 1
ATOM 8603 C C . PHE A 1 1080 ? 3.276 11.271 -21.926 1.00 86.94 1080 PHE A C 1
ATOM 8605 O O . PHE A 1 1080 ? 3.701 11.927 -22.878 1.00 86.94 1080 PHE A O 1
ATOM 8612 N N . LEU A 1 1081 ? 4.076 10.893 -20.923 1.00 87.56 1081 LEU A N 1
ATOM 8613 C CA . LEU A 1 1081 ? 5.470 11.333 -20.793 1.00 87.56 1081 LEU A CA 1
ATOM 8614 C C . LEU A 1 1081 ? 6.466 10.167 -20.809 1.00 87.56 1081 LEU A C 1
ATOM 8616 O O . LEU A 1 1081 ? 7.372 10.157 -21.645 1.00 87.56 1081 LEU A O 1
ATOM 8620 N N . THR A 1 1082 ? 6.308 9.175 -19.928 1.00 88.56 1082 THR A N 1
ATOM 8621 C CA . THR A 1 1082 ? 7.334 8.134 -19.730 1.00 88.56 1082 THR A CA 1
ATOM 8622 C C . THR A 1 1082 ? 7.474 7.210 -20.943 1.00 88.56 1082 THR A C 1
ATOM 8624 O O . THR A 1 1082 ? 8.592 7.022 -21.428 1.00 88.56 1082 THR A O 1
ATOM 8627 N N . ILE A 1 1083 ? 6.371 6.681 -21.489 1.00 87.94 1083 ILE A N 1
ATOM 8628 C CA . ILE A 1 1083 ? 6.393 5.783 -22.660 1.00 87.94 1083 ILE A CA 1
ATOM 8629 C C . ILE A 1 1083 ? 6.994 6.469 -23.910 1.00 87.94 1083 ILE A C 1
ATOM 8631 O O . ILE A 1 1083 ? 7.942 5.914 -24.477 1.00 87.94 1083 ILE A O 1
ATOM 8635 N N . PRO A 1 1084 ? 6.568 7.684 -24.324 1.00 88.25 1084 PRO A N 1
ATOM 8636 C CA . PRO A 1 1084 ? 7.178 8.389 -25.458 1.00 88.25 1084 PRO A CA 1
ATOM 8637 C C . PRO A 1 1084 ? 8.682 8.631 -25.297 1.00 88.25 1084 PRO A C 1
ATOM 8639 O O . PRO A 1 1084 ? 9.453 8.419 -26.236 1.00 88.25 1084 PRO A O 1
ATOM 8642 N N . ILE A 1 1085 ? 9.124 9.033 -24.100 1.00 90.88 1085 ILE A N 1
ATOM 8643 C CA . ILE A 1 1085 ? 10.545 9.260 -23.807 1.00 90.88 1085 ILE A CA 1
ATOM 8644 C C . ILE A 1 1085 ? 11.336 7.948 -23.889 1.00 90.88 1085 ILE A C 1
ATOM 8646 O O . ILE A 1 1085 ? 12.420 7.933 -24.477 1.00 90.88 1085 ILE A O 1
ATOM 8650 N N . CYS A 1 1086 ? 10.790 6.836 -23.386 1.00 90.06 1086 CYS A N 1
ATOM 8651 C CA . CYS A 1 1086 ? 11.417 5.517 -23.503 1.00 90.06 1086 CYS A CA 1
ATOM 8652 C C . CYS A 1 1086 ? 11.617 5.097 -24.966 1.00 90.06 1086 CYS A C 1
ATOM 8654 O O . CYS A 1 1086 ? 12.690 4.601 -25.307 1.00 90.06 1086 CYS A O 1
ATOM 8656 N N . ILE A 1 1087 ? 10.640 5.349 -25.846 1.00 91.38 1087 ILE A N 1
ATOM 8657 C CA . ILE A 1 1087 ? 10.749 5.043 -27.282 1.00 91.38 1087 ILE A CA 1
ATOM 8658 C C . ILE A 1 1087 ? 11.892 5.846 -27.928 1.00 91.38 1087 ILE A C 1
ATOM 8660 O O . ILE A 1 1087 ? 12.741 5.269 -28.612 1.00 91.38 1087 ILE A O 1
ATOM 8664 N N . PHE A 1 1088 ? 11.978 7.159 -27.679 1.00 92.88 1088 PHE A N 1
ATOM 8665 C CA . PHE A 1 1088 ? 13.075 7.986 -28.204 1.00 92.88 1088 PHE A CA 1
ATOM 8666 C C . PHE A 1 1088 ? 14.449 7.570 -27.653 1.00 92.88 1088 PHE A C 1
ATOM 8668 O O . PHE A 1 1088 ? 15.421 7.480 -28.407 1.00 92.88 1088 PHE A O 1
ATOM 8675 N N . LEU A 1 1089 ? 14.544 7.266 -26.356 1.00 91.75 1089 LEU A N 1
ATOM 8676 C CA . LEU A 1 1089 ? 15.791 6.821 -25.730 1.00 91.75 1089 LEU A CA 1
ATOM 8677 C C . LEU A 1 1089 ? 16.236 5.436 -26.231 1.00 91.75 1089 LEU A C 1
ATOM 8679 O O . LEU A 1 1089 ? 17.425 5.243 -26.487 1.00 91.75 1089 LEU A O 1
ATOM 8683 N N . LEU A 1 1090 ? 15.305 4.504 -26.457 1.00 92.31 1090 LEU A N 1
ATOM 8684 C CA . LEU A 1 1090 ? 15.588 3.195 -27.054 1.00 92.31 1090 LEU A CA 1
ATOM 8685 C C . LEU A 1 1090 ? 16.135 3.334 -28.483 1.00 92.31 1090 LEU A C 1
ATOM 8687 O O . LEU A 1 1090 ? 17.148 2.716 -28.819 1.00 92.31 1090 LEU A O 1
ATOM 8691 N N . LEU A 1 1091 ? 15.526 4.193 -29.308 1.00 91.94 1091 LEU A N 1
ATOM 8692 C CA . LEU A 1 1091 ? 16.032 4.503 -30.649 1.00 91.94 1091 LEU A CA 1
ATOM 8693 C C . LEU A 1 1091 ? 17.454 5.085 -30.592 1.00 91.94 1091 LEU A C 1
ATOM 8695 O O . LEU A 1 1091 ? 18.325 4.649 -31.350 1.00 91.94 1091 LEU A O 1
ATOM 8699 N N . ASN A 1 1092 ? 17.728 6.003 -29.661 1.00 91.62 1092 ASN A N 1
ATOM 8700 C CA . ASN A 1 1092 ? 19.067 6.568 -29.464 1.00 91.62 1092 ASN A CA 1
ATOM 8701 C C . ASN A 1 1092 ? 20.088 5.503 -29.038 1.00 91.62 1092 ASN A C 1
ATOM 8703 O O . ASN A 1 1092 ? 21.179 5.448 -29.606 1.00 91.62 1092 ASN A O 1
ATOM 8707 N N . ILE A 1 1093 ? 19.732 4.592 -28.127 1.00 91.38 1093 ILE A N 1
ATOM 8708 C CA . ILE A 1 1093 ? 20.579 3.447 -27.754 1.00 91.38 1093 ILE A CA 1
ATOM 8709 C C . ILE A 1 1093 ? 20.897 2.576 -28.981 1.00 91.38 1093 ILE A C 1
ATOM 8711 O O . ILE A 1 1093 ? 22.066 2.275 -29.227 1.00 91.38 1093 ILE A O 1
ATOM 8715 N N . ILE A 1 1094 ? 19.897 2.213 -29.792 1.00 91.75 1094 ILE A N 1
ATOM 8716 C CA . ILE A 1 1094 ? 20.080 1.379 -30.995 1.00 91.75 1094 ILE A CA 1
ATOM 8717 C C . ILE A 1 1094 ? 21.018 2.061 -32.007 1.00 91.75 1094 ILE A C 1
ATOM 8719 O O . ILE A 1 1094 ? 21.922 1.423 -32.563 1.00 91.75 1094 ILE A O 1
ATOM 8723 N N . MET A 1 1095 ? 20.852 3.368 -32.223 1.00 89.81 1095 MET A N 1
ATOM 8724 C CA . MET A 1 1095 ? 21.712 4.154 -33.112 1.00 89.81 1095 MET A CA 1
ATOM 8725 C C . MET A 1 1095 ? 23.145 4.258 -32.578 1.00 89.81 1095 MET A C 1
ATOM 8727 O O . MET A 1 1095 ? 24.095 4.064 -33.339 1.00 89.81 1095 MET A O 1
ATOM 8731 N N . ILE A 1 1096 ? 23.323 4.485 -31.274 1.00 87.62 1096 ILE A N 1
ATOM 8732 C CA . ILE A 1 1096 ? 24.641 4.566 -30.629 1.00 87.62 1096 ILE A CA 1
ATOM 8733 C C . ILE A 1 1096 ? 25.353 3.211 -30.656 1.00 87.62 1096 ILE A C 1
ATOM 8735 O O . ILE A 1 1096 ? 26.511 3.163 -31.062 1.00 87.62 1096 ILE A O 1
ATOM 8739 N N . ILE A 1 1097 ? 24.677 2.101 -30.346 1.00 89.38 1097 ILE A N 1
ATOM 8740 C CA . ILE A 1 1097 ? 25.235 0.742 -30.473 1.00 89.38 1097 ILE A CA 1
ATOM 8741 C C . ILE A 1 1097 ? 25.678 0.467 -31.917 1.00 89.38 1097 ILE A C 1
ATOM 8743 O O . ILE A 1 1097 ? 26.744 -0.110 -32.142 1.00 89.38 1097 ILE A O 1
ATOM 8747 N N . SER A 1 1098 ? 24.902 0.910 -32.908 1.00 88.06 1098 SER A N 1
ATOM 8748 C CA . SER A 1 1098 ? 25.241 0.746 -34.326 1.00 88.06 1098 SER A CA 1
ATOM 8749 C C . SER A 1 1098 ? 26.479 1.560 -34.730 1.00 88.06 1098 SER A C 1
ATOM 8751 O O . SER A 1 1098 ? 27.369 1.040 -35.408 1.00 88.06 1098 SER A O 1
ATOM 8753 N N . VAL A 1 1099 ? 26.590 2.806 -34.256 1.00 86.00 1099 VAL A N 1
ATOM 8754 C CA . VAL A 1 1099 ? 27.775 3.657 -34.456 1.00 86.00 1099 VAL A CA 1
ATOM 8755 C C . VAL A 1 1099 ? 29.000 3.083 -33.730 1.00 86.00 1099 VAL A C 1
ATOM 8757 O O . VAL A 1 1099 ? 30.073 3.018 -34.328 1.00 86.00 1099 VAL A O 1
ATOM 8760 N N . ILE A 1 1100 ? 28.851 2.585 -32.495 1.00 84.81 1100 ILE A N 1
ATOM 8761 C CA . ILE A 1 1100 ? 29.913 1.901 -31.734 1.00 84.81 1100 ILE A CA 1
ATOM 8762 C C . ILE A 1 1100 ? 30.427 0.683 -32.504 1.00 84.81 1100 ILE A C 1
ATOM 8764 O O . ILE A 1 1100 ? 31.631 0.576 -32.726 1.00 84.81 1100 ILE A O 1
ATOM 8768 N N . ARG A 1 1101 ? 29.538 -0.209 -32.965 1.00 86.19 1101 ARG A N 1
ATOM 8769 C CA . ARG A 1 1101 ? 29.912 -1.401 -33.750 1.00 86.19 1101 ARG A CA 1
ATOM 8770 C C . ARG A 1 1101 ? 30.703 -1.021 -35.005 1.00 86.19 1101 ARG A C 1
ATOM 8772 O O . ARG A 1 1101 ? 31.742 -1.620 -35.277 1.00 86.19 1101 ARG A O 1
ATOM 8779 N N . CYS A 1 1102 ? 30.262 0.008 -35.729 1.00 83.31 1102 CYS A N 1
ATOM 8780 C CA . CYS A 1 1102 ? 30.955 0.503 -36.918 1.00 83.31 1102 CYS A CA 1
ATOM 8781 C C . CYS A 1 1102 ? 32.347 1.081 -36.590 1.00 83.31 1102 CYS A C 1
ATOM 8783 O O . CYS A 1 1102 ? 33.334 0.718 -37.233 1.00 83.31 1102 CYS A O 1
ATOM 8785 N N . LEU A 1 1103 ? 32.454 1.926 -35.557 1.00 79.19 1103 LEU A N 1
ATOM 8786 C CA . LEU A 1 1103 ? 33.721 2.524 -35.117 1.00 79.19 1103 LEU A CA 1
ATOM 8787 C C . LEU A 1 1103 ? 34.709 1.477 -34.583 1.00 79.19 1103 LEU A C 1
ATOM 8789 O O . LEU A 1 1103 ? 35.888 1.528 -34.924 1.00 79.19 1103 LEU A O 1
ATOM 8793 N N . MET A 1 1104 ? 34.247 0.501 -33.794 1.00 78.62 1104 MET A N 1
ATOM 8794 C CA . MET A 1 1104 ? 35.088 -0.581 -33.269 1.00 78.62 1104 MET A CA 1
ATOM 8795 C C . MET A 1 1104 ? 35.623 -1.482 -34.383 1.00 78.62 1104 MET A C 1
ATOM 8797 O O . MET A 1 1104 ? 36.807 -1.819 -34.372 1.00 78.62 1104 MET A O 1
ATOM 8801 N N . ASN A 1 1105 ? 34.791 -1.835 -35.367 1.00 79.19 1105 ASN A N 1
ATOM 8802 C CA . ASN A 1 1105 ? 35.230 -2.622 -36.519 1.00 79.19 1105 ASN A CA 1
ATOM 8803 C C . ASN A 1 1105 ? 36.236 -1.840 -37.380 1.00 79.19 1105 ASN A C 1
ATOM 8805 O O . ASN A 1 1105 ? 37.255 -2.392 -37.784 1.00 79.19 1105 ASN A O 1
ATOM 8809 N N . HIS A 1 1106 ? 36.015 -0.538 -37.595 1.00 72.12 1106 HIS A N 1
ATOM 8810 C CA . HIS A 1 1106 ? 36.976 0.309 -38.304 1.00 72.12 1106 HIS A CA 1
ATOM 8811 C C . HIS A 1 1106 ? 38.311 0.446 -37.546 1.00 72.12 1106 HIS A C 1
ATOM 8813 O O . HIS A 1 1106 ? 39.373 0.357 -38.157 1.00 72.12 1106 HIS A O 1
ATOM 8819 N N . ALA A 1 1107 ? 38.278 0.609 -36.219 1.00 69.19 1107 ALA A N 1
ATOM 8820 C CA . ALA A 1 1107 ? 39.477 0.732 -35.388 1.00 69.19 1107 ALA A CA 1
ATOM 8821 C C . ALA A 1 1107 ? 40.298 -0.569 -35.309 1.00 69.19 1107 ALA A C 1
ATOM 8823 O O . ALA A 1 1107 ? 41.527 -0.511 -35.303 1.00 69.19 1107 ALA A O 1
ATOM 8824 N N . ARG A 1 1108 ? 39.637 -1.737 -35.287 1.00 70.25 1108 ARG A N 1
ATOM 8825 C CA . ARG A 1 1108 ? 40.289 -3.062 -35.285 1.00 70.25 1108 ARG A CA 1
ATOM 8826 C C . ARG A 1 1108 ? 41.036 -3.376 -36.584 1.00 70.25 1108 ARG A C 1
ATOM 8828 O O . ARG A 1 1108 ? 42.005 -4.123 -36.549 1.00 70.25 1108 ARG A O 1
ATOM 8835 N N . ASN A 1 1109 ? 40.636 -2.775 -37.704 1.00 69.06 1109 ASN A N 1
ATOM 8836 C CA . ASN A 1 1109 ? 41.209 -3.043 -39.027 1.00 69.06 1109 ASN A CA 1
ATOM 8837 C C . ASN A 1 1109 ? 42.443 -2.166 -39.360 1.00 69.06 1109 ASN A C 1
ATOM 8839 O O . ASN A 1 1109 ? 42.802 -2.025 -40.529 1.00 69.06 1109 ASN A O 1
ATOM 8843 N N . VAL A 1 1110 ? 43.094 -1.552 -38.360 1.00 65.69 1110 VAL A N 1
ATOM 8844 C CA . VAL A 1 1110 ? 44.277 -0.684 -38.534 1.00 65.69 1110 VAL A CA 1
ATOM 8845 C C . VAL A 1 1110 ? 45.541 -1.388 -38.030 1.00 65.69 1110 VAL A C 1
ATOM 8847 O O . VAL A 1 1110 ? 45.644 -1.734 -36.858 1.00 65.69 1110 VAL A O 1
ATOM 8850 N N . ILE A 1 1111 ? 46.526 -1.555 -38.916 1.00 52.31 1111 ILE A N 1
ATOM 8851 C CA . ILE A 1 1111 ? 47.688 -2.446 -38.719 1.00 52.31 1111 ILE A CA 1
ATOM 8852 C C . ILE A 1 1111 ? 48.780 -1.855 -37.789 1.00 52.31 1111 ILE A C 1
ATOM 8854 O O . ILE A 1 1111 ? 49.599 -2.598 -37.255 1.00 52.31 1111 ILE A O 1
ATOM 8858 N N . ALA A 1 1112 ? 48.801 -0.536 -37.551 1.00 58.56 1112 ALA A N 1
ATOM 8859 C CA . ALA A 1 1112 ? 49.829 0.141 -36.743 1.00 58.56 1112 ALA A CA 1
ATOM 8860 C C . ALA A 1 1112 ? 49.323 0.548 -35.342 1.00 58.56 1112 ALA A C 1
ATOM 8862 O O . ALA A 1 1112 ? 48.340 1.281 -35.221 1.00 58.56 1112 ALA A O 1
ATOM 8863 N N . SER A 1 1113 ? 50.022 0.121 -34.283 1.00 56.31 1113 SER A N 1
ATOM 8864 C CA . SER A 1 1113 ? 49.570 0.226 -32.882 1.00 56.31 1113 SER A CA 1
ATOM 8865 C C . SER A 1 1113 ? 49.482 1.655 -32.329 1.00 56.31 1113 SER A C 1
ATOM 8867 O O . SER A 1 1113 ? 48.474 2.029 -31.734 1.00 56.31 1113 SER A O 1
ATOM 8869 N N . ASP A 1 1114 ? 50.494 2.496 -32.535 1.00 59.06 1114 ASP A N 1
ATOM 8870 C CA . ASP A 1 1114 ? 50.450 3.880 -32.040 1.00 59.06 1114 ASP A CA 1
ATOM 8871 C C . ASP A 1 1114 ? 49.377 4.715 -32.774 1.00 59.06 1114 ASP A C 1
ATOM 8873 O O . ASP A 1 1114 ? 48.610 5.466 -32.159 1.00 59.06 1114 ASP A O 1
ATOM 8877 N N . GLN A 1 1115 ? 49.217 4.495 -34.085 1.00 61.75 1115 GLN A N 1
ATOM 8878 C CA . GLN A 1 1115 ? 48.151 5.136 -34.853 1.00 61.75 1115 GLN A CA 1
ATOM 8879 C C . GLN A 1 1115 ? 46.755 4.617 -34.451 1.00 61.75 1115 GLN A C 1
ATOM 8881 O O . GLN A 1 1115 ? 45.796 5.395 -34.474 1.00 61.75 1115 GLN A O 1
ATOM 8886 N N . SER A 1 1116 ? 46.624 3.355 -34.019 1.00 61.72 1116 SER A N 1
ATOM 8887 C CA . SER A 1 1116 ? 45.362 2.831 -33.479 1.00 61.72 1116 SER A CA 1
ATOM 8888 C C . SER A 1 1116 ? 45.009 3.470 -32.130 1.00 61.72 1116 SER A C 1
ATOM 8890 O O . SER A 1 1116 ? 43.867 3.885 -31.955 1.00 61.72 1116 SER A O 1
ATOM 8892 N N . SER A 1 1117 ? 45.976 3.682 -31.228 1.00 64.50 1117 SER A N 1
ATOM 8893 C CA . SER A 1 1117 ? 45.767 4.378 -29.943 1.00 64.50 1117 SER A CA 1
ATOM 8894 C C . SER A 1 1117 ? 45.297 5.828 -30.133 1.00 64.50 1117 SER A C 1
ATOM 8896 O O . SER A 1 1117 ? 44.303 6.256 -29.536 1.00 64.50 1117 SER A O 1
ATOM 8898 N N . LYS A 1 1118 ? 45.951 6.577 -31.033 1.00 68.38 1118 LYS A N 1
ATOM 8899 C CA . LYS A 1 1118 ? 45.562 7.951 -31.398 1.00 68.38 1118 LYS A CA 1
ATOM 8900 C C . LYS A 1 1118 ? 44.138 8.001 -31.985 1.00 68.38 1118 LYS A C 1
ATOM 8902 O O . LYS A 1 1118 ? 43.330 8.830 -31.566 1.00 68.38 1118 LYS A O 1
ATOM 8907 N N . ARG A 1 1119 ? 43.787 7.072 -32.887 1.00 68.31 1119 ARG A N 1
ATOM 8908 C CA . ARG A 1 1119 ? 42.433 6.967 -33.474 1.00 68.31 1119 ARG A CA 1
ATOM 8909 C C . ARG A 1 1119 ? 41.374 6.494 -32.473 1.00 68.31 1119 ARG A C 1
ATOM 8911 O O . ARG A 1 1119 ? 40.252 6.993 -32.512 1.00 68.31 1119 ARG A O 1
ATOM 8918 N N . LEU A 1 1120 ? 41.711 5.592 -31.551 1.00 70.44 1120 LEU A N 1
ATOM 8919 C CA . LEU A 1 1120 ? 40.798 5.103 -30.515 1.00 70.44 1120 LEU A CA 1
ATOM 8920 C C . LEU A 1 1120 ? 40.396 6.229 -29.556 1.00 70.44 1120 LEU A C 1
ATOM 8922 O O . LEU A 1 1120 ? 39.211 6.377 -29.269 1.00 70.44 1120 LEU A O 1
ATOM 8926 N N . LYS A 1 1121 ? 41.344 7.079 -29.136 1.00 74.25 1121 LYS A N 1
ATOM 8927 C CA . LYS A 1 1121 ? 41.058 8.277 -28.322 1.00 74.25 1121 LYS A CA 1
ATOM 8928 C C . LYS A 1 1121 ? 40.072 9.223 -29.019 1.00 74.25 1121 LYS A C 1
ATOM 8930 O O . LYS A 1 1121 ? 39.119 9.675 -28.389 1.00 74.25 1121 LYS A O 1
ATOM 8935 N N . MET A 1 1122 ? 40.240 9.450 -30.325 1.00 71.75 1122 MET A N 1
ATOM 8936 C CA . MET A 1 1122 ? 39.280 10.214 -31.135 1.00 71.75 1122 MET A CA 1
ATOM 8937 C C . MET A 1 1122 ? 37.900 9.542 -31.215 1.00 71.75 1122 MET A C 1
ATOM 8939 O O . MET A 1 1122 ? 36.883 10.220 -31.083 1.00 71.75 1122 MET A O 1
ATOM 8943 N N . CYS A 1 1123 ? 37.840 8.215 -31.378 1.00 73.38 1123 CYS A N 1
ATOM 8944 C CA . CYS A 1 1123 ? 36.572 7.478 -31.391 1.00 73.38 1123 CYS A CA 1
ATOM 8945 C C . CYS A 1 1123 ? 35.840 7.581 -30.043 1.00 73.38 1123 CYS A C 1
ATOM 8947 O O . CYS A 1 1123 ? 34.646 7.862 -30.027 1.00 73.38 1123 CYS A O 1
ATOM 8949 N N . VAL A 1 1124 ? 36.549 7.423 -28.920 1.00 79.00 1124 VAL A N 1
ATOM 8950 C CA . VAL A 1 1124 ? 35.986 7.574 -27.566 1.00 79.00 1124 VAL A CA 1
ATOM 8951 C C . VAL A 1 1124 ? 35.455 8.992 -27.341 1.00 79.00 1124 VAL A C 1
ATOM 8953 O O . VAL A 1 1124 ? 34.349 9.148 -26.833 1.00 79.00 1124 VAL A O 1
ATOM 8956 N N . LEU A 1 1125 ? 36.176 10.029 -27.778 1.00 77.75 1125 LEU A N 1
ATOM 8957 C CA . LEU A 1 1125 ? 35.720 11.419 -27.661 1.00 77.75 1125 LEU A CA 1
ATOM 8958 C C . LEU A 1 1125 ? 34.450 11.694 -28.490 1.00 77.75 1125 LEU A C 1
ATOM 8960 O O . LEU A 1 1125 ? 33.520 12.344 -28.010 1.00 77.75 1125 LEU A O 1
ATOM 8964 N N . VAL A 1 1126 ? 34.389 11.173 -29.721 1.00 77.25 1126 VAL A N 1
ATOM 8965 C CA . VAL A 1 1126 ? 33.196 11.258 -30.583 1.00 77.25 1126 VAL A CA 1
ATOM 8966 C C . VAL A 1 1126 ? 32.016 10.501 -29.970 1.00 77.25 1126 VAL A C 1
ATOM 8968 O O . VAL A 1 1126 ? 30.894 11.002 -30.014 1.00 77.25 1126 VAL A O 1
ATOM 8971 N N . LEU A 1 1127 ? 32.255 9.343 -29.350 1.00 80.44 1127 LEU A N 1
ATOM 8972 C CA . LEU A 1 1127 ? 31.225 8.581 -28.647 1.00 80.44 1127 LEU A CA 1
ATOM 8973 C C . LEU A 1 1127 ? 30.713 9.318 -27.405 1.00 80.44 1127 LEU A C 1
ATOM 8975 O O . LEU A 1 1127 ? 29.506 9.478 -27.282 1.00 80.44 1127 LEU A O 1
ATOM 8979 N N . LEU A 1 1128 ? 31.583 9.862 -26.549 1.00 82.81 1128 LEU A N 1
ATOM 8980 C CA . LEU A 1 1128 ? 31.171 10.673 -25.392 1.00 82.81 1128 LEU A CA 1
ATOM 8981 C C . LEU A 1 1128 ? 30.344 11.899 -25.818 1.00 82.81 1128 LEU A C 1
ATOM 8983 O O . LEU A 1 1128 ? 29.288 12.167 -25.247 1.00 82.81 1128 LEU A O 1
ATOM 8987 N N . SER A 1 1129 ? 30.763 12.594 -26.881 1.00 82.62 1129 SER A N 1
ATOM 8988 C CA . SER A 1 1129 ? 29.988 13.690 -27.479 1.00 82.62 1129 SER A CA 1
ATOM 8989 C C . SER A 1 1129 ? 28.636 13.222 -28.034 1.00 82.62 1129 SER A C 1
ATOM 8991 O O . SER A 1 1129 ? 27.637 13.927 -27.882 1.00 82.62 1129 SER A O 1
ATOM 8993 N N . SER A 1 1130 ? 28.570 12.020 -28.611 1.00 82.94 1130 SER A N 1
ATOM 8994 C CA . SER A 1 1130 ? 27.323 11.390 -29.056 1.00 82.94 1130 SER A CA 1
ATOM 8995 C C . SER A 1 1130 ? 26.400 11.017 -27.887 1.00 82.94 1130 SER A C 1
ATOM 8997 O O . SER A 1 1130 ? 25.194 11.211 -27.994 1.00 82.94 1130 SER A O 1
ATOM 8999 N N . CYS A 1 1131 ? 26.936 10.529 -26.765 1.00 85.56 1131 CYS A N 1
ATOM 9000 C CA . CYS A 1 1131 ? 26.157 10.178 -25.574 1.00 85.56 1131 CYS A CA 1
ATOM 9001 C C . CYS A 1 1131 ? 25.467 11.402 -24.953 1.00 85.56 1131 CYS A C 1
ATOM 9003 O O . CYS A 1 1131 ? 24.289 11.330 -24.605 1.00 85.56 1131 CYS A O 1
ATOM 9005 N N . VAL A 1 1132 ? 26.177 12.535 -24.863 1.00 85.44 1132 VAL A N 1
ATOM 9006 C CA . VAL A 1 1132 ? 25.618 13.800 -24.351 1.00 85.44 1132 VAL A CA 1
ATOM 9007 C C . VAL A 1 1132 ? 24.618 14.401 -25.346 1.00 85.44 1132 VAL A C 1
ATOM 9009 O O . VAL A 1 1132 ? 23.490 14.703 -24.971 1.00 85.44 1132 VAL A O 1
ATOM 9012 N N . THR A 1 1133 ? 24.964 14.500 -26.637 1.00 83.88 1133 THR A N 1
ATOM 9013 C CA . THR A 1 1133 ? 24.066 15.099 -27.654 1.00 83.88 1133 THR A CA 1
ATOM 9014 C C . THR A 1 1133 ? 22.831 14.261 -28.002 1.00 83.88 1133 THR A C 1
ATOM 9016 O O . THR A 1 1133 ? 21.899 14.789 -28.601 1.00 83.88 1133 THR A O 1
ATOM 9019 N N . GLN A 1 1134 ? 22.783 12.981 -27.617 1.00 86.31 1134 GLN A N 1
ATOM 9020 C CA . GLN A 1 1134 ? 21.578 12.142 -27.706 1.00 86.31 1134 GLN A CA 1
ATOM 9021 C C . GLN A 1 1134 ? 20.868 11.950 -26.351 1.00 86.31 1134 GLN A C 1
ATOM 9023 O O . GLN A 1 1134 ? 19.812 11.324 -26.303 1.00 86.31 1134 GLN A O 1
ATOM 9028 N N . GLY A 1 1135 ? 21.405 12.516 -25.262 1.00 85.38 1135 GLY A N 1
ATOM 9029 C CA . GLY A 1 1135 ? 20.748 12.565 -23.955 1.00 85.38 1135 GLY A CA 1
ATOM 9030 C C . GLY A 1 1135 ? 20.697 11.242 -23.184 1.00 85.38 1135 GLY A C 1
ATOM 9031 O O . GLY A 1 1135 ? 19.693 10.983 -22.531 1.00 85.38 1135 GLY A O 1
ATOM 9032 N N . ILE A 1 1136 ? 21.749 10.410 -23.212 1.00 86.44 1136 ILE A N 1
ATOM 9033 C CA . ILE A 1 1136 ? 21.778 9.135 -22.450 1.00 86.44 1136 ILE A CA 1
ATOM 9034 C C . ILE A 1 1136 ? 21.500 9.340 -20.946 1.00 86.44 1136 ILE A C 1
ATOM 9036 O O . ILE A 1 1136 ? 20.862 8.497 -20.321 1.00 86.44 1136 ILE A O 1
ATOM 9040 N N . SER A 1 1137 ? 21.923 10.467 -20.368 1.00 86.88 1137 SER A N 1
ATOM 9041 C CA . SER A 1 1137 ? 21.686 10.831 -18.959 1.00 86.88 1137 SER A CA 1
ATOM 9042 C C . SER A 1 1137 ? 20.203 10.851 -18.554 1.00 86.88 1137 SER A C 1
ATOM 9044 O O . SER A 1 1137 ? 19.878 10.670 -17.379 1.00 86.88 1137 SER A O 1
ATOM 9046 N N . TRP A 1 1138 ? 19.294 11.014 -19.518 1.00 89.38 1138 TRP A N 1
ATOM 9047 C CA . TRP A 1 1138 ? 17.854 11.049 -19.283 1.00 89.38 1138 TRP A CA 1
ATOM 9048 C C . TRP A 1 1138 ? 17.233 9.663 -19.051 1.00 89.38 1138 TRP A C 1
ATOM 9050 O O . TRP A 1 1138 ? 16.104 9.600 -18.577 1.00 89.38 1138 TRP A O 1
ATOM 9060 N N . LEU A 1 1139 ? 17.962 8.559 -19.287 1.00 86.56 1139 LEU A N 1
ATOM 9061 C CA . LEU A 1 1139 ? 17.518 7.189 -18.956 1.00 86.56 1139 LEU A CA 1
ATOM 9062 C C . LEU A 1 1139 ? 17.172 7.003 -17.470 1.00 86.56 1139 LEU A C 1
ATOM 9064 O O . LEU A 1 1139 ? 16.364 6.144 -17.128 1.00 86.56 1139 LEU A O 1
ATOM 9068 N N . ILE A 1 1140 ? 17.762 7.818 -16.594 1.00 85.06 1140 ILE A N 1
ATOM 9069 C CA . ILE A 1 1140 ? 17.517 7.773 -15.149 1.00 85.06 1140 ILE A CA 1
ATOM 9070 C C . ILE A 1 1140 ? 16.112 8.315 -14.808 1.00 85.06 1140 ILE A C 1
ATOM 9072 O O . ILE A 1 1140 ? 15.532 7.910 -13.808 1.00 85.06 1140 ILE A O 1
ATOM 9076 N N . GLY A 1 1141 ? 15.517 9.160 -15.663 1.00 81.19 1141 GLY A N 1
ATOM 9077 C CA . GLY A 1 1141 ? 14.169 9.711 -15.462 1.00 81.19 1141 GLY A CA 1
ATOM 9078 C C . GLY A 1 1141 ? 13.068 8.641 -15.499 1.00 81.19 1141 GLY A C 1
ATOM 9079 O O . GLY A 1 1141 ? 12.359 8.474 -14.510 1.00 81.19 1141 GLY A O 1
ATOM 9080 N N . PRO A 1 1142 ? 12.941 7.851 -16.584 1.00 82.19 1142 PRO A N 1
ATOM 9081 C CA . PRO A 1 1142 ? 12.031 6.708 -16.610 1.00 82.19 1142 PRO A CA 1
ATOM 9082 C C . PRO A 1 1142 ? 12.334 5.657 -15.536 1.00 82.19 1142 PRO A C 1
ATOM 9084 O O . PRO A 1 1142 ? 11.407 5.059 -15.007 1.00 82.19 1142 PRO A O 1
ATOM 9087 N N . LEU A 1 1143 ? 13.606 5.459 -15.173 1.00 78.88 1143 LEU A N 1
ATOM 9088 C CA . LEU A 1 1143 ? 13.992 4.527 -14.109 1.00 78.88 1143 LEU A CA 1
ATOM 9089 C C . LEU A 1 1143 ? 13.462 4.968 -12.730 1.00 78.88 1143 LEU A C 1
ATOM 9091 O O . LEU A 1 1143 ? 12.946 4.141 -11.982 1.00 78.88 1143 LEU A O 1
ATOM 9095 N N . LEU A 1 1144 ? 13.526 6.268 -12.423 1.00 75.00 1144 LEU A N 1
ATOM 9096 C CA . LEU A 1 1144 ? 12.908 6.864 -11.231 1.00 75.00 1144 LEU A CA 1
ATOM 9097 C C . LEU A 1 1144 ? 11.384 6.691 -11.213 1.00 75.00 1144 LEU A C 1
ATOM 9099 O O . LEU A 1 1144 ? 10.815 6.445 -10.158 1.00 75.00 1144 LEU A O 1
ATOM 9103 N N . SER A 1 1145 ? 10.735 6.749 -12.378 1.00 68.88 1145 SER A N 1
ATOM 9104 C CA . SER A 1 1145 ? 9.287 6.539 -12.530 1.00 68.88 1145 SER A CA 1
ATOM 9105 C C . SER A 1 1145 ? 8.831 5.084 -12.305 1.00 68.88 1145 SER A C 1
ATOM 9107 O O . SER A 1 1145 ? 7.635 4.827 -12.406 1.00 68.88 1145 SER A O 1
ATOM 9109 N N . ILE A 1 1146 ? 9.744 4.128 -12.082 1.00 68.62 1146 ILE A N 1
ATOM 9110 C CA . ILE A 1 1146 ? 9.457 2.677 -12.040 1.00 68.62 1146 ILE A CA 1
ATOM 9111 C C . ILE A 1 1146 ? 9.903 2.021 -10.712 1.00 68.62 1146 ILE A C 1
ATOM 9113 O O . ILE A 1 1146 ? 9.476 0.911 -10.396 1.00 68.62 1146 ILE A O 1
ATOM 9117 N N . ILE A 1 1147 ? 10.754 2.676 -9.913 1.00 67.94 1147 ILE A N 1
ATOM 9118 C CA . ILE A 1 1147 ? 11.341 2.100 -8.690 1.00 67.94 1147 ILE A CA 1
ATOM 9119 C C . ILE A 1 1147 ? 10.601 2.580 -7.435 1.00 67.94 1147 ILE A C 1
ATOM 9121 O O . ILE A 1 1147 ? 10.493 3.779 -7.194 1.00 67.94 1147 ILE A O 1
ATOM 9125 N N . ASN A 1 1148 ? 10.165 1.635 -6.595 1.00 47.91 1148 ASN A N 1
ATOM 9126 C CA . ASN A 1 1148 ? 9.510 1.935 -5.319 1.00 47.91 1148 ASN A CA 1
ATOM 9127 C C . ASN A 1 1148 ? 10.473 2.451 -4.226 1.00 47.91 1148 ASN A C 1
ATOM 9129 O O . ASN A 1 1148 ? 11.693 2.276 -4.280 1.00 47.91 1148 ASN A O 1
ATOM 9133 N N . SER A 1 1149 ? 9.869 3.092 -3.223 1.00 57.12 1149 SER A N 1
ATOM 9134 C CA . SER A 1 1149 ? 10.419 4.129 -2.330 1.00 57.12 1149 SER A CA 1
ATOM 9135 C C . SER A 1 1149 ? 11.846 3.968 -1.782 1.00 57.12 1149 SER A C 1
ATOM 9137 O O . SER A 1 1149 ? 12.562 4.965 -1.695 1.00 57.12 1149 SER A O 1
ATOM 9139 N N . TYR A 1 1150 ? 12.304 2.763 -1.431 1.00 48.72 1150 TYR A N 1
ATOM 9140 C CA . TYR A 1 1150 ? 13.497 2.591 -0.581 1.00 48.72 1150 TYR A CA 1
ATOM 9141 C C . TYR A 1 1150 ? 14.836 3.057 -1.196 1.00 48.72 1150 TYR A C 1
ATOM 9143 O O . TYR A 1 1150 ? 15.774 3.354 -0.463 1.00 48.72 1150 TYR A O 1
ATOM 9151 N N . ASN A 1 1151 ? 14.946 3.140 -2.529 1.00 51.03 1151 ASN A N 1
ATOM 9152 C CA . ASN A 1 1151 ? 16.179 3.557 -3.227 1.00 51.03 1151 ASN A CA 1
ATOM 9153 C C . ASN A 1 1151 ? 16.042 4.876 -4.017 1.00 51.03 1151 ASN A C 1
ATOM 9155 O O . ASN A 1 1151 ? 16.971 5.271 -4.726 1.00 51.03 1151 ASN A O 1
ATOM 9159 N N . VAL A 1 1152 ? 14.897 5.562 -3.921 1.00 62.84 1152 VAL A N 1
ATOM 9160 C CA . VAL A 1 1152 ? 14.546 6.670 -4.829 1.00 62.84 1152 VAL A CA 1
ATOM 9161 C C . VAL A 1 1152 ? 15.468 7.882 -4.653 1.00 62.84 1152 VAL A C 1
ATOM 9163 O O . VAL A 1 1152 ? 16.028 8.356 -5.639 1.00 62.84 1152 VAL A O 1
ATOM 9166 N N . HIS A 1 1153 ? 15.716 8.336 -3.416 1.00 69.12 1153 HIS A N 1
ATOM 9167 C CA . HIS A 1 1153 ? 16.532 9.533 -3.141 1.00 69.12 1153 HIS A CA 1
ATOM 9168 C C . HIS A 1 1153 ? 17.913 9.502 -3.819 1.00 69.12 1153 HIS A C 1
ATOM 9170 O O . HIS A 1 1153 ? 18.311 10.474 -4.462 1.00 69.12 1153 HIS A O 1
ATOM 9176 N N . GLY A 1 1154 ? 18.635 8.378 -3.736 1.00 77.19 1154 GLY A N 1
ATOM 9177 C CA . GLY A 1 1154 ? 19.965 8.251 -4.344 1.00 77.19 1154 GLY A CA 1
ATOM 9178 C C . GLY A 1 1154 ? 19.939 8.396 -5.869 1.00 77.19 1154 GLY A C 1
ATOM 9179 O O . GLY A 1 1154 ? 20.806 9.052 -6.447 1.00 77.19 1154 GLY A O 1
ATOM 9180 N N . LEU A 1 1155 ? 18.915 7.847 -6.527 1.00 77.38 1155 LEU A N 1
ATOM 9181 C CA . LEU A 1 1155 ? 18.722 7.988 -7.971 1.00 77.38 1155 LEU A CA 1
ATOM 9182 C C . LEU A 1 1155 ? 18.275 9.407 -8.360 1.00 77.38 1155 LEU A C 1
ATOM 9184 O O . LEU A 1 1155 ? 18.715 9.904 -9.398 1.00 77.38 1155 LEU A O 1
ATOM 9188 N N . THR A 1 1156 ? 17.482 10.087 -7.523 1.00 82.06 1156 THR A N 1
ATOM 9189 C CA . THR A 1 1156 ? 17.068 11.486 -7.734 1.00 82.06 1156 THR A CA 1
ATOM 9190 C C . THR A 1 1156 ? 18.278 12.414 -7.754 1.00 82.06 1156 THR A C 1
ATOM 9192 O O . THR A 1 1156 ? 18.439 13.187 -8.699 1.00 82.06 1156 THR A O 1
ATOM 9195 N N . TRP A 1 1157 ? 19.198 12.278 -6.791 1.00 86.81 1157 TRP A N 1
ATOM 9196 C CA . TRP A 1 1157 ? 20.447 13.046 -6.777 1.00 86.81 1157 TRP A CA 1
ATOM 9197 C C . TRP A 1 1157 ? 21.298 12.810 -8.030 1.00 86.81 1157 TRP A C 1
ATOM 9199 O O . TRP A 1 1157 ? 21.800 13.765 -8.624 1.00 86.81 1157 TRP A O 1
ATOM 9209 N N . ILE A 1 1158 ? 21.411 11.562 -8.497 1.00 87.12 1158 ILE A N 1
ATOM 9210 C CA . ILE A 1 1158 ? 22.136 11.246 -9.737 1.00 87.12 1158 ILE A CA 1
ATOM 9211 C C . ILE A 1 1158 ? 21.432 11.875 -10.955 1.00 87.12 1158 ILE A C 1
ATOM 9213 O O . ILE A 1 1158 ? 22.102 12.472 -11.799 1.00 87.12 1158 ILE A O 1
ATOM 9217 N N . PHE A 1 1159 ? 20.099 11.809 -11.048 1.00 88.50 1159 PHE A N 1
ATOM 9218 C CA . PHE A 1 1159 ? 19.332 12.439 -12.130 1.00 88.50 1159 PHE A CA 1
ATOM 9219 C C . PHE A 1 1159 ? 19.534 13.962 -12.172 1.00 88.50 1159 PHE A C 1
ATOM 9221 O O . PHE A 1 1159 ? 19.819 14.505 -13.246 1.00 88.50 1159 PHE A O 1
ATOM 9228 N N . VAL A 1 1160 ? 19.445 14.631 -11.016 1.00 89.69 1160 VAL A N 1
ATOM 9229 C CA . VAL A 1 1160 ? 19.657 16.080 -10.860 1.00 89.69 1160 VAL A CA 1
ATOM 9230 C C . VAL A 1 1160 ? 21.076 16.477 -11.272 1.00 89.69 1160 VAL A C 1
ATOM 9232 O O . VAL A 1 1160 ? 21.242 17.394 -12.075 1.00 89.69 1160 VAL A O 1
ATOM 9235 N N . ILE A 1 1161 ? 22.103 15.757 -10.804 1.00 90.50 1161 ILE A N 1
ATOM 9236 C CA . ILE A 1 1161 ? 23.507 16.028 -11.156 1.00 90.50 1161 ILE A CA 1
ATOM 9237 C C . ILE A 1 1161 ? 23.749 15.841 -12.662 1.00 90.50 1161 ILE A C 1
ATOM 9239 O O . ILE A 1 1161 ? 24.293 16.731 -13.317 1.00 90.50 1161 ILE A O 1
ATOM 9243 N N . PHE A 1 1162 ? 23.362 14.701 -13.242 1.00 89.00 1162 PHE A N 1
ATOM 9244 C CA . PHE A 1 1162 ? 23.726 14.383 -14.627 1.00 89.00 1162 PHE A CA 1
ATOM 9245 C C . PHE A 1 1162 ? 22.949 15.194 -15.669 1.00 89.00 1162 PHE A C 1
ATOM 9247 O O . PHE A 1 1162 ? 23.551 15.619 -16.657 1.00 89.00 1162 PHE A O 1
ATOM 9254 N N . ASN A 1 1163 ? 21.649 15.428 -15.464 1.00 88.56 1163 ASN A N 1
ATOM 9255 C CA . ASN A 1 1163 ? 20.830 16.186 -16.415 1.00 88.56 1163 ASN A CA 1
ATOM 9256 C C . ASN A 1 1163 ? 20.899 17.693 -16.152 1.00 88.56 1163 ASN A C 1
ATOM 9258 O O . ASN A 1 1163 ? 21.046 18.463 -17.101 1.00 88.56 1163 ASN A O 1
ATOM 9262 N N . GLY A 1 1164 ? 20.916 18.121 -14.885 1.00 89.94 1164 GLY A N 1
ATOM 9263 C CA . GLY A 1 1164 ? 21.123 19.523 -14.522 1.00 89.94 1164 GLY A CA 1
ATOM 9264 C C . GLY A 1 1164 ? 22.443 20.079 -15.060 1.00 89.94 1164 GLY A C 1
ATOM 9265 O O . GLY A 1 1164 ? 22.477 21.222 -15.504 1.00 89.94 1164 GLY A O 1
ATOM 9266 N N . LEU A 1 1165 ? 23.512 19.271 -15.121 1.00 92.56 1165 LEU A N 1
ATOM 9267 C CA . LEU A 1 1165 ? 24.832 19.672 -15.636 1.00 92.56 1165 LEU A CA 1
ATOM 9268 C C . LEU A 1 1165 ? 25.090 19.304 -17.120 1.00 92.56 1165 LEU A C 1
ATOM 9270 O O . LEU A 1 1165 ? 26.241 19.353 -17.562 1.00 92.56 1165 LEU A O 1
ATOM 9274 N N . GLU A 1 1166 ? 24.063 18.983 -17.929 1.00 91.00 1166 GLU A N 1
ATOM 9275 C CA . GLU A 1 1166 ? 24.213 18.631 -19.365 1.00 91.00 1166 GLU A CA 1
ATOM 9276 C C . GLU A 1 1166 ? 25.036 19.676 -20.159 1.00 91.00 1166 GLU A C 1
ATOM 9278 O O . GLU A 1 1166 ? 25.833 19.326 -21.040 1.00 91.00 1166 GLU A O 1
ATOM 9283 N N . GLY A 1 1167 ? 24.912 20.963 -19.813 1.00 91.75 1167 GLY A N 1
ATOM 9284 C CA . GLY A 1 1167 ? 25.667 22.059 -20.424 1.00 91.75 1167 GLY A CA 1
ATOM 9285 C C . GLY A 1 1167 ? 27.152 22.078 -20.053 1.00 91.75 1167 GLY A C 1
ATOM 9286 O O . GLY A 1 1167 ? 27.985 22.403 -20.902 1.00 91.75 1167 GLY A O 1
ATOM 9287 N N . VAL A 1 1168 ? 27.506 21.665 -18.833 1.00 92.62 1168 VAL A N 1
ATOM 9288 C CA . VAL A 1 1168 ? 28.902 21.568 -18.365 1.00 92.62 1168 VAL A CA 1
ATOM 9289 C C . VAL A 1 1168 ? 29.623 20.435 -19.099 1.00 92.62 1168 VAL A C 1
ATOM 9291 O O . VAL A 1 1168 ? 30.699 20.642 -19.664 1.00 92.62 1168 VAL A O 1
ATOM 9294 N N . TRP A 1 1169 ? 28.992 19.261 -19.201 1.00 89.38 1169 TRP A N 1
ATOM 9295 C CA . TRP A 1 1169 ? 29.513 18.150 -20.007 1.00 89.38 1169 TRP A CA 1
ATOM 9296 C C . TRP A 1 1169 ? 29.671 18.548 -21.482 1.00 89.38 1169 TRP A C 1
ATOM 9298 O O . TRP A 1 1169 ? 30.689 18.245 -22.112 1.00 89.38 1169 TRP A O 1
ATOM 9308 N N . SER A 1 1170 ? 28.704 19.299 -22.017 1.00 88.50 1170 SER A N 1
ATOM 9309 C CA . SER A 1 1170 ? 28.729 19.794 -23.397 1.00 88.50 1170 SER A CA 1
ATOM 9310 C C . SER A 1 1170 ? 29.865 20.786 -23.668 1.00 88.50 1170 SER A C 1
ATOM 9312 O O . SER A 1 1170 ? 30.533 20.663 -24.698 1.00 88.50 1170 SER A O 1
ATOM 9314 N N . ILE A 1 1171 ? 30.133 21.749 -22.773 1.00 89.06 1171 ILE A N 1
ATOM 9315 C CA . ILE A 1 1171 ? 31.194 22.749 -22.997 1.00 89.06 1171 ILE A CA 1
ATOM 9316 C C . ILE A 1 1171 ? 32.595 22.154 -22.820 1.00 89.06 1171 ILE A C 1
ATOM 9318 O O . ILE A 1 1171 ? 33.481 22.457 -23.622 1.00 89.06 1171 ILE A O 1
ATOM 9322 N N . LEU A 1 1172 ? 32.788 21.246 -21.856 1.00 89.12 1172 LEU A N 1
ATOM 9323 C CA . LEU A 1 1172 ? 34.051 20.519 -21.681 1.00 89.12 1172 LEU A CA 1
ATOM 9324 C C . LEU A 1 1172 ? 34.396 19.713 -22.941 1.00 89.12 1172 LEU A C 1
ATOM 9326 O O . LEU A 1 1172 ? 35.489 19.855 -23.493 1.00 89.12 1172 LEU A O 1
ATOM 9330 N N . LEU A 1 1173 ? 33.442 18.932 -23.460 1.00 84.81 1173 LEU A N 1
ATOM 9331 C CA . LEU A 1 1173 ? 33.631 18.181 -24.702 1.00 84.81 1173 LEU A CA 1
ATOM 9332 C C . LEU A 1 1173 ? 33.858 19.115 -25.901 1.00 84.81 1173 LEU A C 1
ATOM 9334 O O . LEU A 1 1173 ? 34.777 18.873 -26.681 1.00 84.81 1173 LEU A O 1
ATOM 9338 N N . TYR A 1 1174 ? 33.100 20.212 -26.029 1.00 83.44 1174 TYR A N 1
ATOM 9339 C CA . TYR A 1 1174 ? 33.289 21.204 -27.098 1.00 83.44 1174 TYR A CA 1
ATOM 9340 C C . TYR A 1 1174 ? 34.712 21.786 -27.121 1.00 83.44 1174 TYR A C 1
ATOM 9342 O O . TYR A 1 1174 ? 35.321 21.886 -28.191 1.00 83.44 1174 TYR A O 1
ATOM 9350 N N . ILE A 1 1175 ? 35.264 22.127 -25.951 1.00 84.62 1175 ILE A N 1
ATOM 9351 C CA . ILE A 1 1175 ? 36.636 22.630 -25.811 1.00 84.62 1175 ILE A CA 1
ATOM 9352 C C . ILE A 1 1175 ? 37.649 21.560 -26.242 1.00 84.62 1175 ILE A C 1
ATOM 9354 O O . ILE A 1 1175 ? 38.512 21.855 -27.070 1.00 84.62 1175 ILE A O 1
ATOM 9358 N N . ILE A 1 1176 ? 37.523 20.318 -25.760 1.00 82.75 1176 ILE A N 1
ATOM 9359 C CA . ILE A 1 1176 ? 38.473 19.231 -26.062 1.00 82.75 1176 ILE A CA 1
ATOM 9360 C C . ILE A 1 1176 ? 38.452 18.862 -27.557 1.00 82.75 1176 ILE A C 1
ATOM 9362 O O . ILE A 1 1176 ? 39.510 18.829 -28.191 1.00 82.75 1176 ILE A O 1
ATOM 9366 N N . ILE A 1 1177 ? 37.263 18.666 -28.148 1.00 78.06 1177 ILE A N 1
ATOM 9367 C CA . ILE A 1 1177 ? 37.083 18.373 -29.588 1.00 78.06 1177 ILE A CA 1
ATOM 9368 C C . ILE A 1 1177 ? 37.740 19.474 -30.437 1.00 78.06 1177 ILE A C 1
ATOM 9370 O O . ILE A 1 1177 ? 38.356 19.203 -31.471 1.00 78.06 1177 ILE A O 1
ATOM 9374 N N . ARG A 1 1178 ? 37.592 20.740 -30.026 1.00 77.12 1178 ARG A N 1
ATOM 9375 C CA . ARG A 1 1178 ? 38.133 21.884 -30.761 1.00 77.12 1178 ARG A CA 1
ATOM 9376 C C . ARG A 1 1178 ? 39.643 22.027 -30.595 1.00 77.12 1178 ARG A C 1
ATOM 9378 O O . ARG A 1 1178 ? 40.299 22.320 -31.590 1.00 77.12 1178 ARG A O 1
ATOM 9385 N N . ALA A 1 1179 ? 40.184 21.846 -29.392 1.00 78.12 1179 ALA A N 1
ATOM 9386 C CA . ALA A 1 1179 ? 41.619 21.959 -29.133 1.00 78.12 1179 ALA A CA 1
ATOM 9387 C C . ALA A 1 1179 ? 42.414 20.988 -30.020 1.00 78.12 1179 ALA A C 1
ATOM 9389 O O . ALA A 1 1179 ? 43.355 21.398 -30.696 1.00 78.12 1179 ALA A O 1
ATOM 9390 N N . GLN A 1 1180 ? 41.948 19.739 -30.117 1.00 71.81 1180 GLN A N 1
ATOM 9391 C CA . GLN A 1 1180 ? 42.527 18.734 -31.011 1.00 71.81 1180 GLN A CA 1
ATOM 9392 C C . GLN A 1 1180 ? 42.415 19.141 -32.488 1.00 71.81 1180 GLN A C 1
ATOM 9394 O O . GLN A 1 1180 ? 43.417 19.125 -33.195 1.00 71.81 1180 GLN A O 1
ATOM 9399 N N . ARG A 1 1181 ? 41.243 19.614 -32.947 1.00 70.06 1181 ARG A N 1
ATOM 9400 C CA . ARG A 1 1181 ? 41.065 20.071 -34.342 1.00 70.06 1181 ARG A CA 1
ATOM 9401 C C . ARG A 1 1181 ? 41.953 21.279 -34.700 1.00 70.06 1181 ARG A C 1
ATOM 9403 O O . ARG A 1 1181 ? 42.290 21.469 -35.864 1.00 70.06 1181 ARG A O 1
ATOM 9410 N N . VAL A 1 1182 ? 42.314 22.124 -33.730 1.00 73.75 1182 VAL A N 1
ATOM 9411 C CA . VAL A 1 1182 ? 43.237 23.258 -33.943 1.00 73.75 1182 VAL A CA 1
ATOM 9412 C C . VAL A 1 1182 ? 44.685 22.778 -34.065 1.00 73.75 1182 VAL A C 1
ATOM 9414 O O . VAL A 1 1182 ? 45.387 23.235 -34.961 1.00 73.75 1182 VAL A O 1
ATOM 9417 N N . ASP A 1 1183 ? 45.112 21.833 -33.226 1.00 68.69 1183 ASP A N 1
ATOM 9418 C CA . ASP A 1 1183 ? 46.437 21.200 -33.292 1.00 68.69 1183 ASP A CA 1
ATOM 9419 C C . ASP A 1 1183 ? 46.630 20.400 -34.600 1.00 68.69 1183 ASP A C 1
ATOM 9421 O O . ASP A 1 1183 ? 47.650 20.544 -35.276 1.00 68.69 1183 ASP A O 1
ATOM 9425 N N . GLU A 1 1184 ? 45.613 19.648 -35.038 1.00 65.88 1184 GLU A N 1
ATOM 9426 C CA . GLU A 1 1184 ? 45.598 18.968 -36.343 1.00 65.88 1184 GLU A CA 1
ATOM 9427 C C . GLU A 1 1184 ? 45.748 19.957 -37.514 1.00 65.88 1184 GLU A C 1
ATOM 9429 O O . GLU A 1 1184 ? 46.639 19.789 -38.352 1.00 65.88 1184 GLU A O 1
ATOM 9434 N N . ASN A 1 1185 ? 44.939 21.023 -37.544 1.00 67.69 1185 ASN A N 1
ATOM 9435 C CA . ASN A 1 1185 ? 44.992 22.040 -38.601 1.00 67.69 1185 ASN A CA 1
ATOM 9436 C C . ASN A 1 1185 ? 46.312 22.837 -38.604 1.00 67.69 1185 ASN A C 1
ATOM 9438 O O . ASN A 1 1185 ? 46.805 23.220 -39.667 1.00 67.69 1185 ASN A O 1
ATOM 9442 N N . ALA A 1 1186 ? 46.901 23.098 -37.432 1.00 69.00 1186 ALA A N 1
ATOM 9443 C CA . ALA A 1 1186 ? 48.200 23.758 -37.334 1.00 69.00 1186 ALA A CA 1
ATOM 9444 C C . ALA A 1 1186 ? 49.308 22.880 -37.940 1.00 69.00 1186 ALA A C 1
ATOM 9446 O O . ALA A 1 1186 ? 50.122 23.358 -38.730 1.00 69.00 1186 ALA A O 1
ATOM 9447 N N . ARG A 1 1187 ? 49.303 21.574 -37.641 1.00 62.91 1187 ARG A N 1
ATOM 9448 C CA . ARG A 1 1187 ? 50.270 20.612 -38.196 1.00 62.91 1187 ARG A CA 1
ATOM 9449 C C . ARG A 1 1187 ? 50.123 20.437 -39.707 1.00 62.91 1187 ARG A C 1
ATOM 9451 O O . ARG A 1 1187 ? 51.142 20.359 -40.396 1.00 62.91 1187 ARG A O 1
ATOM 9458 N N . SER A 1 1188 ? 48.897 20.418 -40.241 1.00 60.19 1188 SER A N 1
ATOM 9459 C CA . SER A 1 1188 ? 48.689 20.319 -41.693 1.00 60.19 1188 SER A CA 1
ATOM 9460 C C . SER A 1 1188 ? 49.220 21.553 -42.431 1.00 60.19 1188 SER A C 1
ATOM 9462 O O . SER A 1 1188 ? 49.983 21.398 -43.384 1.00 60.19 1188 SER A O 1
ATOM 9464 N N . GLY A 1 1189 ? 48.921 22.764 -41.942 1.00 64.69 1189 GLY A N 1
ATOM 9465 C CA . GLY A 1 1189 ? 49.440 24.012 -42.522 1.00 64.69 1189 GLY A CA 1
ATOM 9466 C C . GLY A 1 1189 ? 50.971 24.129 -42.468 1.00 64.69 1189 GLY A C 1
ATOM 9467 O O . GLY A 1 1189 ? 51.581 24.731 -43.354 1.00 64.69 1189 GLY A O 1
ATOM 9468 N N . ILE A 1 1190 ? 51.615 23.500 -41.478 1.00 66.81 1190 ILE A N 1
ATOM 9469 C CA . ILE A 1 1190 ? 53.080 23.439 -41.373 1.00 66.81 1190 ILE A CA 1
ATOM 9470 C C . ILE A 1 1190 ? 53.693 22.487 -42.421 1.00 66.81 1190 ILE A C 1
ATOM 9472 O O . ILE A 1 1190 ? 54.654 22.882 -43.077 1.00 66.81 1190 ILE A O 1
ATOM 9476 N N . CYS A 1 1191 ? 53.151 21.281 -42.672 1.00 56.19 1191 CYS A N 1
ATOM 9477 C CA . CYS A 1 1191 ? 53.657 20.452 -43.793 1.00 56.19 1191 CYS A CA 1
ATOM 9478 C C . CYS A 1 1191 ? 53.377 21.118 -45.157 1.00 56.19 1191 CYS A C 1
ATOM 9480 O O . CYS A 1 1191 ? 54.214 21.040 -46.056 1.00 56.19 1191 CYS A O 1
ATOM 9482 N N . GLU A 1 1192 ? 52.236 21.798 -45.323 1.00 61.44 1192 GLU A N 1
ATOM 9483 C CA . GLU A 1 1192 ? 51.885 22.490 -46.574 1.00 61.44 1192 GLU A CA 1
ATOM 9484 C C . GLU A 1 1192 ? 52.831 23.667 -46.874 1.00 61.44 1192 GLU A C 1
ATOM 9486 O O . GLU A 1 1192 ? 53.335 23.798 -47.988 1.00 61.44 1192 GLU A O 1
ATOM 9491 N N . THR A 1 1193 ? 53.166 24.486 -45.873 1.00 63.44 1193 THR A N 1
ATOM 9492 C CA . THR A 1 1193 ? 54.157 25.562 -46.050 1.00 63.44 1193 THR A CA 1
ATOM 9493 C C . THR A 1 1193 ? 55.574 25.024 -46.271 1.00 63.44 1193 THR A C 1
ATOM 9495 O O . THR A 1 1193 ? 56.264 25.520 -47.161 1.00 63.44 1193 THR A O 1
ATOM 9498 N N . LEU A 1 1194 ? 55.988 23.960 -45.570 1.00 58.75 1194 LEU A N 1
ATOM 9499 C CA . LEU A 1 1194 ? 57.295 23.312 -45.778 1.00 58.75 1194 LEU A CA 1
ATOM 9500 C C . LEU A 1 1194 ? 57.443 22.677 -47.172 1.00 58.75 1194 LEU A C 1
ATOM 9502 O O . LEU A 1 1194 ? 58.505 22.782 -47.788 1.00 58.75 1194 LEU A O 1
ATOM 9506 N N . THR A 1 1195 ? 56.384 22.056 -47.704 1.00 57.66 1195 THR A N 1
ATOM 9507 C CA . THR A 1 1195 ? 56.368 21.532 -49.088 1.00 57.66 1195 THR A CA 1
ATOM 9508 C C . THR A 1 1195 ? 56.314 22.633 -50.146 1.00 57.66 1195 THR A C 1
ATOM 9510 O O . THR A 1 1195 ? 56.689 22.390 -51.290 1.00 57.66 1195 THR A O 1
ATOM 9513 N N . ARG A 1 1196 ? 55.914 23.857 -49.780 1.00 57.50 1196 ARG A N 1
ATOM 9514 C CA . ARG A 1 1196 ? 55.918 25.026 -50.671 1.00 57.50 1196 ARG A CA 1
ATOM 9515 C C . ARG A 1 1196 ? 57.218 25.840 -50.618 1.00 57.50 1196 ARG A C 1
ATOM 9517 O O . ARG A 1 1196 ? 57.472 26.608 -51.540 1.00 57.50 1196 ARG A O 1
ATOM 9524 N N . SER A 1 1197 ? 58.041 25.673 -49.577 1.00 58.34 1197 SER A N 1
ATOM 9525 C CA . SER A 1 1197 ? 59.310 26.397 -49.393 1.00 58.34 1197 SER A CA 1
ATOM 9526 C C . SER A 1 1197 ? 60.573 25.562 -49.644 1.00 58.34 1197 SER A C 1
ATOM 9528 O O . SER A 1 1197 ? 61.674 26.075 -49.448 1.00 58.34 1197 SER A O 1
ATOM 9530 N N . SER A 1 1198 ? 60.458 24.284 -50.021 1.00 53.72 1198 SER A N 1
ATOM 9531 C CA . SER A 1 1198 ? 61.614 23.403 -50.229 1.00 53.72 1198 SER A CA 1
ATOM 9532 C C . SER A 1 1198 ? 61.455 22.498 -51.451 1.00 53.72 1198 SER A C 1
ATOM 9534 O O . SER A 1 1198 ? 60.392 21.940 -51.701 1.00 53.72 1198 SER A O 1
ATOM 9536 N N . THR A 1 1199 ? 62.539 22.313 -52.206 1.00 54.06 1199 THR A N 1
ATOM 9537 C CA . THR A 1 1199 ? 62.615 21.429 -53.382 1.00 54.06 1199 THR A CA 1
ATOM 9538 C C . THR A 1 1199 ? 62.829 19.956 -52.996 1.00 54.06 1199 THR A C 1
ATOM 9540 O O . THR A 1 1199 ? 63.610 19.241 -53.623 1.00 54.06 1199 THR A O 1
ATOM 9543 N N . LEU A 1 1200 ? 62.139 19.482 -51.951 1.00 50.56 1200 LEU A N 1
ATOM 9544 C CA . LEU A 1 1200 ? 62.126 18.071 -51.549 1.00 50.56 1200 LEU A CA 1
ATOM 9545 C C . LEU A 1 1200 ? 60.872 17.356 -52.071 1.00 50.56 1200 LEU A C 1
ATOM 9547 O O . LEU A 1 1200 ? 59.785 17.926 -52.120 1.00 50.56 1200 LEU A O 1
ATOM 9551 N N . SER A 1 1201 ? 61.015 16.071 -52.416 1.00 52.78 1201 SER A N 1
ATOM 9552 C CA . SER A 1 1201 ? 59.890 15.241 -52.870 1.00 52.78 1201 SER A CA 1
ATOM 9553 C C . SER A 1 1201 ? 58.767 15.158 -51.826 1.00 52.78 1201 SER A C 1
ATOM 9555 O O . SER A 1 1201 ? 59.016 14.991 -50.627 1.00 52.78 1201 SER A O 1
ATOM 9557 N N . SER A 1 1202 ? 57.522 15.164 -52.319 1.00 49.59 1202 SER A N 1
ATOM 9558 C CA . SER A 1 1202 ? 56.277 14.943 -51.565 1.00 49.59 1202 SER A CA 1
ATOM 9559 C C . SER A 1 1202 ? 56.343 13.733 -50.617 1.00 49.59 1202 SER A C 1
ATOM 9561 O O . SER A 1 1202 ? 55.766 13.754 -49.524 1.00 49.59 1202 SER A O 1
ATOM 9563 N N . ASP A 1 1203 ? 57.105 12.700 -50.986 1.00 50.69 1203 ASP A N 1
ATOM 9564 C CA . ASP A 1 1203 ? 57.255 11.483 -50.188 1.00 50.69 1203 ASP A CA 1
ATOM 9565 C C . ASP A 1 1203 ? 57.923 11.710 -48.821 1.00 50.69 1203 ASP A C 1
ATOM 9567 O O . ASP A 1 1203 ? 57.728 10.900 -47.911 1.00 50.69 1203 ASP A O 1
ATOM 9571 N N . HIS A 1 1204 ? 58.658 12.813 -48.620 1.00 47.03 1204 HIS A N 1
ATOM 9572 C CA . HIS A 1 1204 ? 59.315 13.066 -47.335 1.00 47.03 1204 HIS A CA 1
ATOM 9573 C C . HIS A 1 1204 ? 58.375 13.657 -46.263 1.00 47.03 1204 HIS A C 1
ATOM 9575 O O . HIS A 1 1204 ? 58.484 13.243 -45.105 1.00 47.03 1204 HIS A O 1
ATOM 9581 N N . CYS A 1 1205 ? 57.408 14.526 -46.616 1.00 47.44 1205 CYS A N 1
ATOM 9582 C CA . CYS A 1 1205 ? 56.308 14.867 -45.687 1.00 47.44 1205 CYS A CA 1
ATOM 9583 C C . CYS A 1 1205 ? 55.443 13.616 -45.443 1.00 47.44 1205 CYS A C 1
ATOM 9585 O O . CYS A 1 1205 ? 55.157 13.312 -44.291 1.00 47.44 1205 CYS A O 1
ATOM 9587 N N . LYS A 1 1206 ? 55.118 12.819 -46.482 1.00 45.31 1206 LYS A N 1
ATOM 9588 C CA . LYS A 1 1206 ? 54.350 11.560 -46.327 1.00 45.31 1206 LYS A CA 1
ATOM 9589 C C . LYS A 1 1206 ? 54.979 10.582 -45.332 1.00 45.31 1206 LYS A C 1
ATOM 9591 O O . LYS A 1 1206 ? 54.283 10.133 -44.425 1.00 45.31 1206 LYS A O 1
ATOM 9596 N N . LYS A 1 1207 ? 56.278 10.269 -45.450 1.00 45.00 1207 LYS A N 1
ATOM 9597 C CA . LYS A 1 1207 ? 56.958 9.365 -44.499 1.00 45.00 1207 LYS A CA 1
ATOM 9598 C C . LYS A 1 1207 ? 56.908 9.887 -43.059 1.00 45.00 1207 LYS A C 1
ATOM 9600 O O . LYS A 1 1207 ? 56.721 9.093 -42.145 1.00 45.00 1207 LYS A O 1
ATOM 9605 N N . LYS A 1 1208 ? 56.985 11.208 -42.862 1.00 44.78 1208 LYS A N 1
ATOM 9606 C CA . LYS A 1 1208 ? 56.870 11.866 -41.547 1.00 44.78 1208 LYS A CA 1
ATOM 9607 C C . LYS A 1 1208 ? 55.416 12.119 -41.092 1.00 44.78 1208 LYS A C 1
ATOM 9609 O O . LYS A 1 1208 ? 55.201 12.786 -40.088 1.00 44.78 1208 LYS A O 1
ATOM 9614 N N . TYR A 1 1209 ? 54.438 11.600 -41.840 1.00 39.16 1209 TYR A N 1
ATOM 9615 C CA . TYR A 1 1209 ? 52.997 11.596 -41.538 1.00 39.16 1209 TYR A CA 1
ATOM 9616 C C . TYR A 1 1209 ? 52.465 10.159 -41.320 1.00 39.16 1209 TYR A C 1
ATOM 9618 O O . TYR A 1 1209 ? 51.288 9.953 -41.018 1.00 39.16 1209 TYR A O 1
ATOM 9626 N N . GLN A 1 1210 ? 53.324 9.149 -41.516 1.00 37.38 1210 GLN A N 1
ATOM 9627 C CA . GLN A 1 1210 ? 53.051 7.721 -41.294 1.00 37.38 1210 GLN A CA 1
ATOM 9628 C C . GLN A 1 1210 ? 53.854 7.128 -40.117 1.00 37.38 1210 GLN A C 1
ATOM 9630 O O . GLN A 1 1210 ? 53.663 5.959 -39.785 1.00 37.38 1210 GLN A O 1
ATOM 9635 N N . GLN A 1 1211 ? 54.697 7.947 -39.480 1.00 33.47 1211 GLN A N 1
ATOM 9636 C CA . GLN A 1 1211 ? 55.207 7.790 -38.113 1.00 33.47 1211 GLN A CA 1
ATOM 9637 C C . GLN A 1 1211 ? 54.504 8.828 -37.222 1.00 33.47 1211 GLN A C 1
ATOM 9639 O O . GLN A 1 1211 ? 54.144 8.483 -36.077 1.00 33.47 1211 GLN A O 1
#

pLDDT: mean 71.04, std 19.61, range [22.58, 96.0]